Protein 8UIC (pdb70)

Foldseek 3Di:
DWWKWFFLDQFQAAFQGWIWGCPLPAIAIEFWAAAVFDPPPVRGGDPCVQPNPQLEDDRHLEYEFFAQPRSRQQCLLVVPPRSNDQHEYEFAVVRLVPNLQQNVQVVVLSCPDDNVSSVVSSVRYDHDDAPDFDDRPPQFTKHWWDFDLWQRGTWIWTGRPQAIEIERPFHFQPQDDQAGHTDDAQAAHQEYEDAQAALPFVVLPCCVVVVVVVLQVVQAAEEEAAALDTVVLVCVVVVLVVCVVPPDDAAAAEAPVRQVVNVVRVVSSVVGRVPDDGDRYDHDDPVCLPPRGYYYYYYDDQQQSDDDRVVSCLPSFQDQSYEYARAADHYPPHVNVCVVVPQQWDADDPRDIRRGNYHYHYRYDRNTYHNVSVVVVCVNHVYQAYEYRHHRDVSQVVSQVVCCVPNVHHYDRDDNGDMDIGDD/DCPVVLLVLVLVVLVVQQAQDDDFDDCVLLVLVLVQLLDCVVVVSLVDPRLVVSLVVSLVVPQVHPPPRHDCVLLSSLQVLLSNLDPDPSVVVCVVDCRLVSLLVVLVPDDCDDVSNLQSNLSSLVSQCVDDVSLVVCLVPVSLLVLLVCLQDDDPVVNNVSSLVSLLSSLQCCQPVPHDCVSNVVNVCSLCVLLVVVCPCPSLSNVLSSLQSLLVSLLVLLLDPDATCSLVVCCPPVNPPVSLVVVPPPDDDPVSVLSSLSSQLSSLSSCCVNCVVDVPAPQVSVVSVLVSLVVVLVVLDQLSQLVSLLVNLVSVVSNPPPDPQFHCNDVDGFRDNLLSVLSLLVVLCQVLCVVDDPVVVVCVNHDDSSVVSSVSSVVSGPPRNLSSLVSVLVSVVDDPAVSLLVVLQSLLVSQLSVLCVCSNVQSSLVSNLVSCVPHQCEQVSHDPVCSVLVSLLSVLPDDDDDLSRLLSSLSSVLSCLVGHPVPNLVSPQVSLVVQCPDPDPSRNLSSLVSLLSLLLCCPPVDDCPSVVSCLPCPPVSLVVCLLDDPDPSNVQSSLLSLLSNCLPPPNCVRPNVVDPDVQSLLLCCPVHPPCSNNLSSLSSVLSCVVRHPDDPVCVLLVLLSLLVQQPDDDDPSSNVSSVVSLLVVLVVLQPPVVVNLVVNVVSLVVSLQSADLLSLLVCQVDPDDAVSLVVSLVSVVVVVVVQPVNVVPVVVVVVVVPDDVVVVCVVVVVPDGRPDSCNSNVRRDHPVVSVPSVVPDDRVCSNVVVVVCVVVVPNPVNSSVVVVVSRVDDDPPDDDDDD

Sequence (1227 aa):
PDIKITPLGAGQDVGRSCLLLSMGGKNIMLDCGMHMGYNDERRFPDFSYIVPEGPITSHIDCVIISHFHLDHCGALPYMSEIVGYTGPIYMTHPTKAIAPILLEDMRKVAVFFTTQMIKDCMKKVIPVTLHQSMMVDTDLEIKAYYAGHVLGAAMFWIKVGSQSVVYTGDYNMTPDRHLGAAWIDKCRPDLLISESTYATTRCRERDFLKKVHECVAKGGKVLIPVFALGRAQELCILLETYWERMNLKYPIYFALGLTEKANTYYKMFITWTNMFDFKHIKPFDKAYIDNPGAMVVFATPGMLHAGLSLQIFKKWAPNENNMVIMPGYCVQGTVGNKILGGAKKVEFENRQVVEVKMAVEYMSFSAHADAKGIMQLIQNCEPKNVMLVHGEAGKMKFLRSKIKDEFNLETYMPANGETCVISTQKQEETLSRLRTIFDIFLRENFSTTNNVYFEKLLTHLQAKENAFVLQAPFVVEWVDRCITAVTEDFKKIHPKVISFMLNLTSFLANNEWMIVRLRELDIVNRAVKLLQREHNLSPSIKLGGIRLMKAITVYSMGLAFLRMHRIWTLLIQYSNNDHTLYVVREARQVLYNMVYKSCDKLHDKAVTLEILSEIMQPIHDNLDNEMLHKISSTLDLLSYILQQTLVLEERTTLIILLKEHHDFEITVWKLIDMTHNPYFTEKIFTTLSSYNFALLLHEKLLNEEFTEFGLAFFNLMKFLITRKDGLSFVKLAELNHVLWKKLGPRAPKEIVIQQERVTFENQLICFHMLPLLFSMKYFDAYVVKLLEISCEQTLRLCYTMRDNFAGLANKCIHSLLALENVLDREQAVTVCQALLYVLREAVADPQVLHSVMVGLRTLIERFKITWKESVETIGLVNCLAFVLENTSMDARCTVQALKLVQLAVEHFLSSALVCLGPIIVKRMHDTMWEVRDTTLELTTSIASISRIKFPAFQRFLIDSKIPPIVYEMAKNDSEVYVRASAFQCLSQMVSINLLWENGLSQLDLVDHLLFVMYRETNDIVRSEAVITLMKIYEHRKIHEKYKNTLFSTLNYCVIGDHHTEVKLNALNFWRREFYRQFSNEKEIQTSIAKVFGEVQQYGYFGILLKCLREETSMEVLEFLIKGVKTMTEKFERYTEADEVIESILNSQDAQLLEKAFETKRHIDEFYYKQFAVPLRQFFEELKTIDLDQLVKQHQEWFECKENFTSLLDDILGALKRDDENMISDCY

B-factor: mean 87.02, std 23.29, range [41.24, 169.07]

Structure (mmCIF, N/CA/C/O backbone):
data_8UIC
#
_entry.id   8UIC
#
_cell.length_a   1.00
_cell.length_b   1.00
_cell.length_c   1.00
_cell.angle_alpha   90.00
_cell.angle_beta   90.00
_cell.angle_gamma   90.00
#
_symmetry.space_group_name_H-M   'P 1'
#
loop_
_entity.id
_entity.type
_entity.pdbx_description
1 polymer 'Integrator complex subunit 11'
2 polymer FI02071p
3 non-polymer 'ZINC ION'
#
loop_
_atom_site.group_PDB
_atom_site.id
_atom_site.type_symbol
_atom_site.label_atom_id
_atom_site.label_alt_id
_atom_site.label_comp_id
_atom_site.label_asym_id
_atom_site.label_entity_id
_atom_site.label_seq_id
_atom_site.pdbx_PDB_ins_code
_atom_site.Cartn_x
_atom_site.Cartn_y
_atom_site.Cartn_z
_atom_site.occupancy
_atom_site.B_iso_or_equiv
_atom_site.auth_seq_id
_atom_site.auth_comp_id
_atom_site.auth_asym_id
_atom_site.auth_atom_id
_atom_site.pdbx_PDB_model_num
ATOM 1 N N . PRO A 1 2 ? 117.320 137.002 163.145 1.00 81.84 2 PRO K N 1
ATOM 2 C CA . PRO A 1 2 ? 117.234 137.467 161.760 1.00 81.84 2 PRO K CA 1
ATOM 3 C C . PRO A 1 2 ? 117.631 138.933 161.606 1.00 81.84 2 PRO K C 1
ATOM 4 O O . PRO A 1 2 ? 117.083 139.796 162.289 1.00 81.84 2 PRO K O 1
ATOM 8 N N . ASP A 1 3 ? 118.577 139.202 160.711 1.00 71.59 3 ASP K N 1
ATOM 9 C CA . ASP A 1 3 ? 119.058 140.557 160.469 1.00 71.59 3 ASP K CA 1
ATOM 10 C C . ASP A 1 3 ? 119.660 140.612 159.076 1.00 71.59 3 ASP K C 1
ATOM 11 O O . ASP A 1 3 ? 120.637 139.912 158.802 1.00 71.59 3 ASP K O 1
ATOM 16 N N . ILE A 1 4 ? 119.097 141.444 158.211 1.00 57.68 4 ILE K N 1
ATOM 17 C CA . ILE A 1 4 ? 119.587 141.548 156.841 1.00 57.68 4 ILE K CA 1
ATOM 18 C C . ILE A 1 4 ? 120.807 142.454 156.820 1.00 57.68 4 ILE K C 1
ATOM 19 O O . ILE A 1 4 ? 120.762 143.584 157.308 1.00 57.68 4 ILE K O 1
ATOM 24 N N . LYS A 1 5 ? 121.902 141.969 156.254 1.00 54.69 5 LYS K N 1
ATOM 25 C CA . LYS A 1 5 ? 123.135 142.739 156.193 1.00 54.69 5 LYS K CA 1
ATOM 26 C C . LYS A 1 5 ? 123.544 142.925 154.743 1.00 54.69 5 LYS K C 1
ATOM 27 O O . LYS A 1 5 ? 123.640 141.949 153.998 1.00 54.69 5 LYS K O 1
ATOM 33 N N . ILE A 1 6 ? 123.790 144.169 154.345 1.00 51.73 6 ILE K N 1
ATOM 34 C CA . ILE A 1 6 ? 124.296 144.485 153.017 1.00 51.73 6 ILE K CA 1
ATOM 35 C C . ILE A 1 6 ? 125.556 145.313 153.157 1.00 51.73 6 ILE K C 1
ATOM 36 O O . ILE A 1 6 ? 125.564 146.321 153.870 1.00 51.73 6 ILE K O 1
ATOM 41 N N . THR A 1 7 ? 126.611 144.897 152.476 1.00 53.24 7 THR K N 1
ATOM 42 C CA . THR A 1 7 ? 127.924 145.527 152.576 1.00 53.24 7 THR K CA 1
ATOM 43 C C . THR A 1 7 ? 128.505 145.759 151.187 1.00 53.24 7 THR K C 1
ATOM 44 O O . THR A 1 7 ? 129.331 144.982 150.694 1.00 53.24 7 THR K O 1
ATOM 48 N N . PRO A 1 8 ? 128.104 146.846 150.531 1.00 53.62 8 PRO K N 1
ATOM 49 C CA . PRO A 1 8 ? 128.509 147.069 149.137 1.00 53.62 8 PRO K CA 1
ATOM 50 C C . PRO A 1 8 ? 130.012 147.215 148.989 1.00 53.62 8 PRO K C 1
ATOM 51 O O . PRO A 1 8 ? 130.612 148.167 149.483 1.00 53.62 8 PRO K O 1
ATOM 55 N N . LEU A 1 9 ? 130.620 146.251 148.298 1.00 52.17 9 LEU K N 1
ATOM 56 C CA . LEU A 1 9 ? 132.032 146.327 147.959 1.00 52.17 9 LEU K CA 1
ATOM 57 C C . LEU A 1 9 ? 132.308 147.343 146.870 1.00 52.17 9 LEU K C 1
ATOM 58 O O . LEU A 1 9 ? 133.476 147.607 146.567 1.00 52.17 9 LEU K O 1
ATOM 63 N N . GLY A 1 10 ? 131.266 147.881 146.260 1.00 52.45 10 GLY K N 1
ATOM 64 C CA . GLY A 1 10 ? 131.378 149.010 145.360 1.00 52.45 10 GLY K CA 1
ATOM 65 C C . GLY A 1 10 ? 129.983 149.498 145.058 1.00 52.45 10 GLY K C 1
ATOM 66 O O . GLY A 1 10 ? 128.993 148.855 145.413 1.00 52.45 10 GLY K O 1
ATOM 67 N N . ALA A 1 11 ? 129.922 150.645 144.392 1.00 53.11 11 ALA K N 1
ATOM 68 C CA . ALA A 1 11 ? 128.665 151.299 144.042 1.00 53.11 11 ALA K CA 1
ATOM 69 C C . ALA A 1 11 ? 127.802 151.515 145.278 1.00 53.11 11 ALA K C 1
ATOM 70 O O . ALA A 1 11 ? 126.720 150.953 145.428 1.00 53.11 11 ALA K O 1
ATOM 72 N N . GLY A 1 12 ? 128.348 152.294 146.194 1.00 55.82 12 GLY K N 1
ATOM 73 C CA . GLY A 1 12 ? 127.581 152.925 147.242 1.00 55.82 12 GLY K CA 1
ATOM 74 C C . GLY A 1 12 ? 128.099 154.338 147.337 1.00 55.82 12 GLY K C 1
ATOM 75 O O . GLY A 1 12 ? 129.288 154.528 147.608 1.00 55.82 12 GLY K O 1
ATOM 76 N N . GLN A 1 13 ? 127.238 155.326 147.100 1.00 60.25 13 GLN K N 1
ATOM 77 C CA . GLN A 1 13 ? 127.660 156.713 146.908 1.00 60.25 13 GLN K CA 1
ATOM 78 C C . GLN A 1 13 ? 128.710 156.814 145.803 1.00 60.25 13 GLN K C 1
ATOM 79 O O . GLN A 1 13 ? 129.690 157.550 145.916 1.00 60.25 13 GLN K O 1
ATOM 85 N N . ASP A 1 14 ? 128.501 156.064 144.727 1.00 61.61 14 ASP K N 1
ATOM 86 C CA . ASP A 1 14 ? 129.412 156.032 143.586 1.00 61.61 14 ASP K CA 1
ATOM 87 C C . ASP A 1 14 ? 128.691 155.326 142.443 1.00 61.61 14 ASP K C 1
ATOM 88 O O . ASP A 1 14 ? 127.508 154.988 142.543 1.00 61.61 14 ASP K O 1
ATOM 93 N N . VAL A 1 15 ? 129.412 155.113 141.346 1.00 60.99 15 VAL K N 1
ATOM 94 C CA . VAL A 1 15 ? 128.914 154.335 140.222 1.00 60.99 15 VAL K CA 1
ATOM 95 C C . VAL A 1 15 ? 130.053 153.456 139.727 1.00 60.99 15 VAL K C 1
ATOM 96 O O . VAL A 1 15 ? 131.231 153.798 139.866 1.00 60.99 15 VAL K O 1
ATOM 100 N N . GLY A 1 16 ? 129.705 152.306 139.173 1.00 56.27 16 GLY K N 1
ATOM 101 C CA . GLY A 1 16 ? 130.697 151.324 138.807 1.00 56.27 16 GLY K CA 1
ATOM 102 C C . GLY A 1 16 ? 131.051 150.421 139.973 1.00 56.27 16 GLY K C 1
ATOM 103 O O . GLY A 1 16 ? 130.761 150.710 141.131 1.00 56.27 16 GLY K O 1
ATOM 104 N N . ARG A 1 17 ? 131.689 149.296 139.640 1.00 55.44 17 ARG K N 1
ATOM 105 C CA . ARG A 1 17 ? 132.087 148.272 140.607 1.00 55.44 17 ARG K CA 1
ATOM 106 C C . ARG A 1 17 ? 130.859 147.779 141.386 1.00 55.44 17 ARG K C 1
ATOM 107 O O . ARG A 1 17 ? 130.903 147.559 142.594 1.00 55.44 17 ARG K O 1
ATOM 115 N N . SER A 1 18 ? 129.729 147.638 140.704 1.00 51.29 18 SER K N 1
ATOM 116 C CA . SER A 1 18 ? 128.491 147.344 141.417 1.00 51.29 18 SER K CA 1
ATOM 117 C C . SER A 1 18 ? 128.546 145.937 141.992 1.00 51.29 18 SER K C 1
ATOM 118 O O . SER A 1 18 ? 128.658 144.963 141.247 1.00 51.29 18 SER K O 1
ATOM 121 N N . CYS A 1 19 ? 128.492 145.837 143.320 1.00 52.00 19 CYS K N 1
ATOM 122 C CA . CYS A 1 19 ? 128.697 144.565 144.011 1.00 52.00 19 CYS K CA 1
ATOM 123 C C . CYS A 1 19 ? 128.118 144.667 145.414 1.00 52.00 19 CYS K C 1
ATOM 124 O O . CYS A 1 19 ? 128.659 145.394 146.248 1.00 52.00 19 CYS K O 1
ATOM 127 N N . LEU A 1 20 ? 127.042 143.937 145.678 1.00 49.84 20 LEU K N 1
ATOM 128 C CA . LEU A 1 20 ? 126.361 143.981 146.963 1.00 49.84 20 LEU K CA 1
ATOM 129 C C . LEU A 1 20 ? 126.226 142.575 147.525 1.00 49.84 20 LEU K C 1
ATOM 130 O O . LEU A 1 20 ? 125.902 141.641 146.792 1.00 49.84 20 LEU K O 1
ATOM 135 N N . LEU A 1 21 ? 126.451 142.427 148.826 1.00 45.26 21 LEU K N 1
ATOM 136 C CA . LEU A 1 21 ? 126.507 141.124 149.486 1.00 45.26 21 LEU K CA 1
ATOM 137 C C . LEU A 1 21 ? 125.328 140.999 150.442 1.00 45.26 21 LEU K C 1
ATOM 138 O O . LEU A 1 21 ? 125.440 141.310 151.625 1.00 45.26 21 LEU K O 1
ATOM 143 N N . LEU A 1 22 ? 124.206 140.498 149.936 1.00 44.62 22 LEU K N 1
ATOM 144 C CA . LEU A 1 22 ? 122.971 140.396 150.712 1.00 44.62 22 LEU K CA 1
ATOM 145 C C . LEU A 1 22 ? 123.074 139.215 151.672 1.00 44.62 22 LEU K C 1
ATOM 146 O O . LEU A 1 22 ? 122.409 138.189 151.530 1.00 44.62 22 LEU K O 1
ATOM 151 N N . SER A 1 23 ? 123.926 139.362 152.677 1.00 53.92 23 SER K N 1
ATOM 152 C CA . SER A 1 23 ? 124.091 138.320 153.688 1.00 53.92 23 SER K CA 1
ATOM 153 C C . SER A 1 23 ? 122.861 138.328 154.578 1.00 53.92 23 SER K C 1
ATOM 154 O O . SER A 1 23 ? 122.724 139.183 155.452 1.00 53.92 23 SER K O 1
ATOM 157 N N . MET A 1 24 ? 121.964 137.372 154.373 1.00 57.43 24 MET K N 1
ATOM 158 C CA . MET A 1 24 ? 120.676 137.445 155.039 1.00 57.43 24 MET K CA 1
ATOM 159 C C . MET A 1 24 ? 120.091 136.053 155.182 1.00 57.43 24 MET K C 1
ATOM 160 O O . MET A 1 24 ? 120.295 135.190 154.326 1.00 57.43 24 MET K O 1
ATOM 165 N N . GLY A 1 25 ? 119.368 135.843 156.280 1.00 60.72 25 GLY K N 1
ATOM 166 C CA . GLY A 1 25 ? 118.717 134.569 156.523 1.00 60.72 25 GLY K CA 1
ATOM 167 C C . GLY A 1 25 ? 119.655 133.395 156.674 1.00 60.72 25 GLY K C 1
ATOM 168 O O . GLY A 1 25 ? 119.227 132.249 156.522 1.00 60.72 25 GLY K O 1
ATOM 169 N N . GLY A 1 26 ? 120.926 133.644 156.971 1.00 64.92 26 GLY K N 1
ATOM 170 C CA . GLY A 1 26 ? 121.896 132.579 157.092 1.00 64.92 26 GLY K CA 1
ATOM 171 C C . GLY A 1 26 ? 122.436 132.046 155.787 1.00 64.92 26 GLY K C 1
ATOM 172 O O . GLY A 1 26 ? 123.107 131.011 155.795 1.00 64.92 26 GLY K O 1
ATOM 173 N N . LYS A 1 27 ? 122.170 132.716 154.668 1.00 62.85 27 LYS K N 1
ATOM 174 C CA . LYS A 1 27 ? 122.620 132.270 153.353 1.00 62.85 27 LYS K CA 1
ATOM 175 C C . LYS A 1 27 ? 123.189 133.464 152.602 1.00 62.85 27 LYS K C 1
ATOM 176 O O . LYS A 1 27 ? 122.435 134.332 152.155 1.00 62.85 27 LYS K O 1
ATOM 182 N N . ASN A 1 28 ? 124.512 133.505 152.467 1.00 56.05 28 ASN K N 1
ATOM 183 C CA . ASN A 1 28 ? 125.172 134.573 151.726 1.00 56.05 28 ASN K CA 1
ATOM 184 C C . ASN A 1 28 ? 124.719 134.580 150.275 1.00 56.05 28 ASN K C 1
ATOM 185 O O . ASN A 1 28 ? 124.643 133.533 149.633 1.00 56.05 28 ASN K O 1
ATOM 190 N N . ILE A 1 29 ? 124.414 135.766 149.761 1.00 47.07 29 ILE K N 1
ATOM 191 C CA . ILE A 1 29 ? 124.078 135.971 148.360 1.00 47.07 29 ILE K CA 1
ATOM 192 C C . ILE A 1 29 ? 124.917 137.128 147.856 1.00 47.07 29 ILE K C 1
ATOM 193 O O . ILE A 1 29 ? 125.133 138.105 148.577 1.00 47.07 29 ILE K O 1
ATOM 198 N N . MET A 1 30 ? 125.410 137.014 146.636 1.00 74.44 30 MET K N 1
ATOM 199 C CA . MET A 1 30 ? 126.121 138.094 145.977 1.00 74.44 30 MET K CA 1
ATOM 200 C C . MET A 1 30 ? 125.254 138.656 144.868 1.00 74.44 30 MET K C 1
ATOM 201 O O . MET A 1 30 ? 124.784 137.910 144.008 1.00 74.44 30 MET K O 1
ATOM 206 N N . LEU A 1 31 ? 125.046 139.967 144.887 1.00 53.40 31 LEU K N 1
ATOM 207 C CA . LEU A 1 31 ? 124.354 140.663 143.810 1.00 53.40 31 LEU K CA 1
ATOM 208 C C . LEU A 1 31 ? 125.352 140.917 142.688 1.00 53.40 31 LEU K C 1
ATOM 209 O O . LEU A 1 31 ? 126.363 140.214 142.629 1.00 53.40 31 LEU K O 1
ATOM 214 N N . ASP A 1 32 ? 125.059 141.854 141.777 1.00 50.15 32 ASP K N 1
ATOM 215 C CA . ASP A 1 32 ? 125.844 142.076 140.557 1.00 50.15 32 ASP K CA 1
ATOM 216 C C . ASP A 1 32 ? 127.343 142.068 140.809 1.00 50.15 32 ASP K C 1
ATOM 217 O O . ASP A 1 32 ? 127.808 142.446 141.880 1.00 50.15 32 ASP K O 1
ATOM 222 N N . CYS A 1 33 ? 128.096 141.612 139.820 1.00 50.41 33 CYS K N 1
ATOM 223 C CA . CYS A 1 33 ? 129.554 141.591 139.883 1.00 50.41 33 CYS K CA 1
ATOM 224 C C . CYS A 1 33 ? 130.083 142.422 138.722 1.00 50.41 33 CYS K C 1
ATOM 225 O O . CYS A 1 33 ? 130.062 141.972 137.576 1.00 50.41 33 CYS K O 1
ATOM 228 N N . GLY A 1 34 ? 130.571 143.632 139.002 1.00 51.59 34 GLY K N 1
ATOM 229 C CA . GLY A 1 34 ? 130.922 144.565 137.956 1.00 51.59 34 GLY K CA 1
ATOM 230 C C . GLY A 1 34 ? 132.338 145.087 138.107 1.00 51.59 34 GLY K C 1
ATOM 231 O O . GLY A 1 34 ? 132.958 144.964 139.159 1.00 51.59 34 GLY K O 1
ATOM 232 N N . MET A 1 35 ? 132.835 145.678 137.028 1.00 55.67 35 MET K N 1
ATOM 233 C CA . MET A 1 35 ? 134.169 146.251 136.983 1.00 55.67 35 MET K CA 1
ATOM 234 C C . MET A 1 35 ? 134.080 147.765 136.956 1.00 55.67 35 MET K C 1
ATOM 235 O O . MET A 1 35 ? 133.012 148.344 136.752 1.00 55.67 35 MET K O 1
ATOM 240 N N . HIS A 1 36 ? 135.224 148.407 137.165 1.00 64.14 36 HIS K N 1
ATOM 241 C CA . HIS A 1 36 ? 135.333 149.860 137.192 1.00 64.14 36 HIS K CA 1
ATOM 242 C C . HIS A 1 36 ? 136.377 150.256 136.159 1.00 64.14 36 HIS K C 1
ATOM 243 O O . HIS A 1 36 ? 137.568 149.995 136.353 1.00 64.14 36 HIS K O 1
ATOM 250 N N . MET A 1 37 ? 135.952 150.905 135.072 1.00 67.73 37 MET K N 1
ATOM 251 C CA . MET A 1 37 ? 136.858 151.194 133.965 1.00 67.73 37 MET K CA 1
ATOM 252 C C . MET A 1 37 ? 137.620 152.488 134.161 1.00 67.73 37 MET K C 1
ATOM 253 O O . MET A 1 37 ? 138.027 153.128 133.186 1.00 67.73 37 MET K O 1
ATOM 258 N N . GLY A 1 38 ? 137.853 152.864 135.410 1.00 69.99 38 GLY K N 1
ATOM 259 C CA . GLY A 1 38 ? 138.684 153.976 135.810 1.00 69.99 38 GLY K CA 1
ATOM 260 C C . GLY A 1 38 ? 140.063 153.465 136.164 1.00 69.99 38 GLY K C 1
ATOM 261 O O . GLY A 1 38 ? 141.002 153.493 135.349 1.00 69.99 38 GLY K O 1
ATOM 262 N N . TYR A 1 39 ? 140.230 153.081 137.426 1.00 72.93 39 TYR K N 1
ATOM 263 C CA . TYR A 1 39 ? 141.440 152.469 137.954 1.00 72.93 39 TYR K CA 1
ATOM 264 C C . TYR A 1 39 ? 141.968 151.397 137.005 1.00 72.93 39 TYR K C 1
ATOM 265 O O . TYR A 1 39 ? 141.193 150.678 136.375 1.00 72.93 39 TYR K O 1
ATOM 274 N N . ASN A 1 40 ? 143.289 151.275 136.901 1.00 78.78 40 ASN K N 1
ATOM 275 C CA . ASN A 1 40 ? 143.876 150.166 136.157 1.00 78.78 40 ASN K CA 1
ATOM 276 C C . ASN A 1 40 ? 144.663 149.211 137.047 1.00 78.78 40 ASN K C 1
ATOM 277 O O . ASN A 1 40 ? 145.320 148.300 136.536 1.00 78.78 40 ASN K O 1
ATOM 282 N N . ASP A 1 41 ? 144.617 149.403 138.356 1.00 79.82 41 ASP K N 1
ATOM 283 C CA . ASP A 1 41 ? 145.286 148.527 139.306 1.00 79.82 41 ASP K CA 1
ATOM 284 C C . ASP A 1 41 ? 144.301 147.447 139.756 1.00 79.82 41 ASP K C 1
ATOM 285 O O . ASP A 1 41 ? 143.260 147.243 139.130 1.00 79.82 41 ASP K O 1
ATOM 290 N N . GLU A 1 42 ? 144.615 146.748 140.847 1.00 80.40 42 GLU K N 1
ATOM 291 C CA . GLU A 1 42 ? 143.737 145.703 141.356 1.00 80.40 42 GLU K CA 1
ATOM 292 C C . GLU A 1 42 ? 142.410 146.241 141.868 1.00 80.40 42 GLU K C 1
ATOM 293 O O . GLU A 1 42 ? 141.504 145.446 142.135 1.00 80.40 42 GLU K O 1
ATOM 299 N N . ARG A 1 43 ? 142.277 147.556 142.023 1.00 71.72 43 ARG K N 1
ATOM 300 C CA . ARG A 1 43 ? 141.003 148.164 142.377 1.00 71.72 43 ARG K CA 1
ATOM 301 C C . ARG A 1 43 ? 140.006 148.155 141.230 1.00 71.72 43 ARG K C 1
ATOM 302 O O . ARG A 1 43 ? 138.859 148.557 141.437 1.00 71.72 43 ARG K O 1
ATOM 310 N N . ARG A 1 44 ? 140.415 147.729 140.035 1.00 68.15 44 ARG K N 1
ATOM 311 C CA . ARG A 1 44 ? 139.514 147.725 138.888 1.00 68.15 44 ARG K CA 1
ATOM 312 C C . ARG A 1 44 ? 138.327 146.801 139.117 1.00 68.15 44 ARG K C 1
ATOM 313 O O . ARG A 1 44 ? 137.188 147.152 138.797 1.00 68.15 44 ARG K O 1
ATOM 321 N N . PHE A 1 45 ? 138.573 145.626 139.665 1.00 60.12 45 PHE K N 1
ATOM 322 C CA . PHE A 1 45 ? 137.583 144.644 140.070 1.00 60.12 45 PHE K CA 1
ATOM 323 C C . PHE A 1 45 ? 137.301 144.788 141.557 1.00 60.12 45 PHE K C 1
ATOM 324 O O . PHE A 1 45 ? 138.137 145.309 142.298 1.00 60.12 45 PHE K O 1
ATOM 332 N N . PRO A 1 46 ? 136.128 144.364 142.034 1.00 57.24 46 PRO K N 1
ATOM 333 C CA . PRO A 1 46 ? 135.813 144.547 143.453 1.00 57.24 46 PRO K CA 1
ATOM 334 C C . PRO A 1 46 ? 136.769 143.767 144.339 1.00 57.24 46 PRO K C 1
ATOM 335 O O . PRO A 1 46 ? 137.303 142.729 143.950 1.00 57.24 46 PRO K O 1
ATOM 339 N N . ASP A 1 47 ? 137.006 144.301 145.532 1.00 60.81 47 ASP K N 1
ATOM 340 C CA . ASP A 1 47 ? 137.934 143.687 146.474 1.00 60.81 47 ASP K CA 1
ATOM 341 C C . ASP A 1 47 ? 137.275 142.452 147.070 1.00 60.81 47 ASP K C 1
ATOM 342 O O . ASP A 1 47 ? 136.245 142.554 147.739 1.00 60.81 47 ASP K O 1
ATOM 347 N N . PHE A 1 48 ? 137.862 141.285 146.823 1.00 58.90 48 PHE K N 1
ATOM 348 C CA . PHE A 1 48 ? 137.300 140.023 147.279 1.00 58.90 48 PHE K CA 1
ATOM 349 C C . PHE A 1 48 ? 137.985 139.474 148.518 1.00 58.90 48 PHE K C 1
ATOM 350 O O . PHE A 1 48 ? 137.579 138.421 149.013 1.00 58.90 48 PHE K O 1
ATOM 358 N N . SER A 1 49 ? 139.002 140.158 149.039 1.00 64.12 49 SER K N 1
ATOM 359 C CA . SER A 1 49 ? 139.566 139.772 150.324 1.00 64.12 49 SER K CA 1
ATOM 360 C C . SER A 1 49 ? 138.613 140.049 151.472 1.00 64.12 49 SER K C 1
ATOM 361 O O . SER A 1 49 ? 138.867 139.600 152.592 1.00 64.12 49 SER K O 1
ATOM 364 N N . TYR A 1 50 ? 137.535 140.785 151.216 1.00 61.95 50 TYR K N 1
ATOM 365 C CA . TYR A 1 50 ? 136.529 141.049 152.231 1.00 61.95 50 TYR K CA 1
ATOM 366 C C . TYR A 1 50 ? 135.811 139.778 152.655 1.00 61.95 50 TYR K C 1
ATOM 367 O O . TYR A 1 50 ? 135.326 139.695 153.786 1.00 61.95 50 TYR K O 1
ATOM 376 N N . ILE A 1 51 ? 135.728 138.783 151.776 1.00 59.75 51 ILE K N 1
ATOM 377 C CA . ILE A 1 51 ? 135.000 137.565 152.108 1.00 59.75 51 ILE K CA 1
ATOM 378 C C . ILE A 1 51 ? 135.951 136.525 152.682 1.00 59.75 51 ILE K C 1
ATOM 379 O O . ILE A 1 51 ? 135.833 136.140 153.849 1.00 59.75 51 ILE K O 1
ATOM 384 N N . VAL A 1 52 ? 136.901 136.069 151.873 1.00 62.86 52 VAL K N 1
ATOM 385 C CA . VAL A 1 52 ? 137.853 135.047 152.298 1.00 62.86 52 VAL K CA 1
ATOM 386 C C . VAL A 1 52 ? 139.266 135.559 152.065 1.00 62.86 52 VAL K C 1
ATOM 387 O O . VAL A 1 52 ? 139.775 135.467 150.940 1.00 62.86 52 VAL K O 1
ATOM 391 N N . PRO A 1 53 ? 139.925 136.111 153.081 1.00 68.45 53 PRO K N 1
ATOM 392 C CA . PRO A 1 53 ? 141.283 136.633 152.888 1.00 68.45 53 PRO K CA 1
ATOM 393 C C . PRO A 1 53 ? 142.246 135.520 152.518 1.00 68.45 53 PRO K C 1
ATOM 394 O O . PRO A 1 53 ? 142.209 134.434 153.100 1.00 68.45 53 PRO K O 1
ATOM 398 N N . GLU A 1 54 ? 143.078 135.784 151.510 1.00 79.39 54 GLU K N 1
ATOM 399 C CA . GLU A 1 54 ? 144.125 134.895 151.005 1.00 79.39 54 GLU K CA 1
ATOM 400 C C . GLU A 1 54 ? 143.569 133.588 150.434 1.00 79.39 54 GLU K C 1
ATOM 401 O O . GLU A 1 54 ? 144.335 132.739 149.968 1.00 79.39 54 GLU K O 1
ATOM 407 N N . GLY A 1 55 ? 142.253 133.415 150.418 1.00 71.95 55 GLY K N 1
ATOM 408 C CA . GLY A 1 55 ? 141.656 132.199 149.928 1.00 71.95 55 GLY K CA 1
ATOM 409 C C . GLY A 1 55 ? 141.194 132.346 148.498 1.00 71.95 55 GLY K C 1
ATOM 410 O O . GLY A 1 55 ? 140.223 133.047 148.202 1.00 71.95 55 GLY K O 1
ATOM 411 N N . PRO A 1 56 ? 141.884 131.678 147.575 1.00 73.18 56 PRO K N 1
ATOM 412 C CA . PRO A 1 56 ? 141.524 131.765 146.160 1.00 73.18 56 PRO K CA 1
ATOM 413 C C . PRO A 1 56 ? 140.327 130.920 145.760 1.00 73.18 56 PRO K C 1
ATOM 414 O O . PRO A 1 56 ? 140.111 130.720 144.563 1.00 73.18 56 PRO K O 1
ATOM 418 N N . ILE A 1 57 ? 139.564 130.397 146.712 1.00 64.98 57 ILE K N 1
ATOM 419 C CA . ILE A 1 57 ? 138.320 129.698 146.426 1.00 64.98 57 ILE K CA 1
ATOM 420 C C . ILE A 1 57 ? 137.250 130.283 147.327 1.00 64.98 57 ILE K C 1
ATOM 421 O O . ILE A 1 57 ? 137.505 130.572 148.500 1.00 64.98 57 ILE K O 1
ATOM 426 N N . THR A 1 58 ? 136.061 130.478 146.776 1.00 53.14 58 THR K N 1
ATOM 427 C CA . THR A 1 58 ? 134.937 131.035 147.511 1.00 53.14 58 THR K CA 1
ATOM 428 C C . THR A 1 58 ? 133.856 129.969 147.664 1.00 53.14 58 THR K C 1
ATOM 429 O O . THR A 1 58 ? 133.355 129.433 146.670 1.00 53.14 58 THR K O 1
ATOM 433 N N . SER A 1 59 ? 133.506 129.668 148.914 1.00 58.81 59 SER K N 1
ATOM 434 C CA . SER A 1 59 ? 132.532 128.640 149.260 1.00 58.81 59 SER K CA 1
ATOM 435 C C . SER A 1 59 ? 131.482 129.190 150.213 1.00 58.81 59 SER K C 1
ATOM 436 O O . SER A 1 59 ? 130.908 128.445 151.013 1.00 58.81 59 SER K O 1
ATOM 439 N N . HIS A 1 60 ? 131.228 130.493 150.143 1.00 59.98 60 HIS K N 1
ATOM 440 C CA . HIS A 1 60 ? 130.314 131.180 151.040 1.00 59.98 60 HIS K CA 1
ATOM 441 C C . HIS A 1 60 ? 129.054 131.657 150.338 1.00 59.98 60 HIS K C 1
ATOM 442 O O . HIS A 1 60 ? 127.949 131.441 150.838 1.00 59.98 60 HIS K O 1
ATOM 449 N N . ILE A 1 61 ? 129.197 132.301 149.181 1.00 56.55 61 ILE K N 1
ATOM 450 C CA . ILE A 1 61 ? 128.045 132.744 148.408 1.00 56.55 61 ILE K CA 1
ATOM 451 C C . ILE A 1 61 ? 127.263 131.553 147.878 1.00 56.55 61 ILE K C 1
ATOM 452 O O . ILE A 1 61 ? 127.824 130.647 147.253 1.00 56.55 61 ILE K O 1
ATOM 457 N N . ASP A 1 62 ? 125.953 131.554 148.126 1.00 59.95 62 ASP K N 1
ATOM 458 C CA . ASP A 1 62 ? 125.091 130.519 147.576 1.00 59.95 62 ASP K CA 1
ATOM 459 C C . ASP A 1 62 ? 124.796 130.726 146.100 1.00 59.95 62 ASP K C 1
ATOM 460 O O . ASP A 1 62 ? 124.677 129.741 145.364 1.00 59.95 62 ASP K O 1
ATOM 465 N N . CYS A 1 63 ? 124.658 131.968 145.646 1.00 52.59 63 CYS K N 1
ATOM 466 C CA . CYS A 1 63 ? 124.370 132.215 144.243 1.00 52.59 63 CYS K CA 1
ATOM 467 C C . CYS A 1 63 ? 124.744 133.642 143.901 1.00 52.59 63 CYS K C 1
ATOM 468 O O . CYS A 1 63 ? 124.611 134.534 144.733 1.00 52.59 63 CYS K O 1
ATOM 471 N N . VAL A 1 64 ? 125.193 133.853 142.673 1.00 45.88 64 VAL K N 1
ATOM 472 C CA . VAL A 1 64 ? 125.550 135.171 142.175 1.00 45.88 64 VAL K CA 1
ATOM 473 C C . VAL A 1 64 ? 124.501 135.585 141.161 1.00 45.88 64 VAL K C 1
ATOM 474 O O . VAL A 1 64 ? 124.217 134.840 140.217 1.00 45.88 64 VAL K O 1
ATOM 478 N N . ILE A 1 65 ? 123.923 136.763 141.352 1.00 41.24 65 ILE K N 1
ATOM 479 C CA . ILE A 1 65 ? 122.825 137.240 140.526 1.00 41.24 65 ILE K CA 1
ATOM 480 C C . ILE A 1 65 ? 123.301 138.459 139.762 1.00 41.24 65 ILE K C 1
ATOM 481 O O . ILE A 1 65 ? 123.733 139.443 140.369 1.00 41.24 65 ILE K O 1
ATOM 486 N N . ILE A 1 66 ? 123.212 138.407 138.438 1.00 43.42 66 ILE K N 1
ATOM 487 C CA . ILE A 1 66 ? 123.630 139.502 137.573 1.00 43.42 66 ILE K CA 1
ATOM 488 C C . ILE A 1 66 ? 122.395 140.098 136.917 1.00 43.42 66 ILE K C 1
ATOM 489 O O . ILE A 1 66 ? 121.591 139.372 136.324 1.00 43.42 66 ILE K O 1
ATOM 494 N N . SER A 1 67 ? 122.244 141.417 137.013 1.00 44.58 67 SER K N 1
ATOM 495 C CA . SER A 1 67 ? 121.037 142.039 136.485 1.00 44.58 67 SER K CA 1
ATOM 496 C C . SER A 1 67 ? 121.131 142.263 134.981 1.00 44.58 67 SER K C 1
ATOM 497 O O . SER A 1 67 ? 120.393 141.642 134.212 1.00 44.58 67 SER K O 1
ATOM 500 N N . HIS A 1 68 ? 122.049 143.119 134.529 1.00 47.71 68 HIS K N 1
ATOM 501 C CA . HIS A 1 68 ? 122.124 143.447 133.111 1.00 47.71 68 HIS K CA 1
ATOM 502 C C . HIS A 1 68 ? 123.574 143.543 132.668 1.00 47.71 68 HIS K C 1
ATOM 503 O O . HIS A 1 68 ? 124.499 143.442 133.473 1.00 47.71 68 HIS K O 1
ATOM 510 N N . PHE A 1 69 ? 123.769 143.743 131.369 1.00 49.31 69 PHE K N 1
ATOM 511 C CA . PHE A 1 69 ? 125.047 143.464 130.733 1.00 49.31 69 PHE K CA 1
ATOM 512 C C . PHE A 1 69 ? 126.003 144.638 130.709 1.00 49.31 69 PHE K C 1
ATOM 513 O O . PHE A 1 69 ? 127.041 144.544 130.051 1.00 49.31 69 PHE K O 1
ATOM 521 N N . HIS A 1 70 ? 125.679 145.747 131.365 1.00 48.33 70 HIS K N 1
ATOM 522 C CA . HIS A 1 70 ? 126.594 146.876 131.367 1.00 48.33 70 HIS K CA 1
ATOM 523 C C . HIS A 1 70 ? 127.885 146.503 132.076 1.00 48.33 70 HIS K C 1
ATOM 524 O O . HIS A 1 70 ? 127.878 145.744 133.044 1.00 48.33 70 HIS K O 1
ATOM 531 N N . LEU A 1 71 ? 128.997 147.046 131.599 1.00 52.36 71 LEU K N 1
ATOM 532 C CA . LEU A 1 71 ? 130.275 146.615 132.143 1.00 52.36 71 LEU K CA 1
ATOM 533 C C . LEU A 1 71 ? 130.543 147.118 133.552 1.00 52.36 71 LEU K C 1
ATOM 534 O O . LEU A 1 71 ? 131.618 146.832 134.081 1.00 52.36 71 LEU K O 1
ATOM 539 N N . ASP A 1 72 ? 129.630 147.846 134.185 1.00 56.79 72 ASP K N 1
ATOM 540 C CA . ASP A 1 72 ? 129.714 148.030 135.621 1.00 56.79 72 ASP K CA 1
ATOM 541 C C . ASP A 1 72 ? 128.833 147.039 136.365 1.00 56.79 72 ASP K C 1
ATOM 542 O O . ASP A 1 72 ? 128.572 147.230 137.552 1.00 56.79 72 ASP K O 1
ATOM 547 N N . HIS A 1 73 ? 128.336 146.007 135.688 1.00 48.53 73 HIS K N 1
ATOM 548 C CA . HIS A 1 73 ? 127.658 144.912 136.366 1.00 48.53 73 HIS K CA 1
ATOM 549 C C . HIS A 1 73 ? 128.060 143.543 135.839 1.00 48.53 73 HIS K C 1
ATOM 550 O O . HIS A 1 73 ? 127.481 142.547 136.276 1.00 48.53 73 HIS K O 1
ATOM 557 N N . CYS A 1 74 ? 129.000 143.453 134.899 1.00 48.10 74 CYS K N 1
ATOM 558 C CA . CYS A 1 74 ? 129.412 142.164 134.353 1.00 48.10 74 CYS K CA 1
ATOM 559 C C . CYS A 1 74 ? 130.908 141.996 134.177 1.00 48.10 74 CYS K C 1
ATOM 560 O O . CYS A 1 74 ? 131.352 140.862 133.996 1.00 48.10 74 CYS K O 1
ATOM 563 N N . GLY A 1 75 ? 131.708 143.057 134.220 1.00 48.34 75 GLY K N 1
ATOM 564 C CA . GLY A 1 75 ? 133.076 142.967 133.746 1.00 48.34 75 GLY K CA 1
ATOM 565 C C . GLY A 1 75 ? 134.007 142.187 134.643 1.00 48.34 75 GLY K C 1
ATOM 566 O O . GLY A 1 75 ? 135.057 141.733 134.181 1.00 48.34 75 GLY K O 1
ATOM 567 N N . ALA A 1 76 ? 133.659 142.028 135.908 1.00 49.11 76 ALA K N 1
ATOM 568 C CA . ALA A 1 76 ? 134.495 141.284 136.834 1.00 49.11 76 ALA K CA 1
ATOM 569 C C . ALA A 1 76 ? 134.097 139.826 136.936 1.00 49.11 76 ALA K C 1
ATOM 570 O O . ALA A 1 76 ? 134.716 139.083 137.699 1.00 49.11 76 ALA K O 1
ATOM 572 N N . LEU A 1 77 ? 133.078 139.412 136.193 1.00 47.61 77 LEU K N 1
ATOM 573 C CA . LEU A 1 77 ? 132.571 138.047 136.303 1.00 47.61 77 LEU K CA 1
ATOM 574 C C . LEU A 1 77 ? 133.607 136.998 135.903 1.00 47.61 77 LEU K C 1
ATOM 575 O O . LEU A 1 77 ? 133.741 135.997 136.628 1.00 47.61 77 LEU K O 1
ATOM 580 N N . PRO A 1 78 ? 134.367 137.141 134.804 1.00 50.77 78 PRO K N 1
ATOM 581 C CA . PRO A 1 78 ? 135.486 136.208 134.596 1.00 50.77 78 PRO K CA 1
ATOM 582 C C . PRO A 1 78 ? 136.537 136.240 135.689 1.00 50.77 78 PRO K C 1
ATOM 583 O O . PRO A 1 78 ? 137.091 135.189 136.026 1.00 50.77 78 PRO K O 1
ATOM 587 N N . TYR A 1 79 ? 136.839 137.407 136.252 1.00 50.58 79 TYR K N 1
ATOM 588 C CA . TYR A 1 79 ? 137.821 137.449 137.329 1.00 50.58 79 TYR K CA 1
ATOM 589 C C . TYR A 1 79 ? 137.263 136.833 138.598 1.00 50.58 79 TYR K C 1
ATOM 590 O O . TYR A 1 79 ? 138.003 136.234 139.382 1.00 50.58 79 TYR K O 1
ATOM 599 N N . MET A 1 80 ? 135.961 136.978 138.823 1.00 50.74 80 MET K N 1
ATOM 600 C CA . MET A 1 80 ? 135.361 136.380 140.006 1.00 50.74 80 MET K CA 1
ATOM 601 C C . MET A 1 80 ? 135.205 134.880 139.847 1.00 50.74 80 MET K C 1
ATOM 602 O O . MET A 1 80 ? 135.092 134.164 140.844 1.00 50.74 80 MET K O 1
ATOM 607 N N . SER A 1 81 ? 135.208 134.373 138.620 1.00 50.89 81 SER K N 1
ATOM 608 C CA . SER A 1 81 ? 134.980 132.952 138.419 1.00 50.89 81 SER K CA 1
ATOM 609 C C . SER A 1 81 ? 136.222 132.161 138.036 1.00 50.89 81 SER K C 1
ATOM 610 O O . SER A 1 81 ? 136.180 130.931 138.082 1.00 50.89 81 SER K O 1
ATOM 613 N N . GLU A 1 82 ? 137.315 132.806 137.667 1.00 52.13 82 GLU K N 1
ATOM 614 C CA . GLU A 1 82 ? 138.497 132.035 137.281 1.00 52.13 82 GLU K CA 1
ATOM 615 C C . GLU A 1 82 ? 139.740 132.332 138.099 1.00 52.13 82 GLU K C 1
ATOM 616 O O . GLU A 1 82 ? 140.457 131.399 138.454 1.00 52.13 82 GLU K O 1
ATOM 622 N N . ILE A 1 83 ? 140.029 133.594 138.396 1.00 50.99 83 ILE K N 1
ATOM 623 C CA . ILE A 1 83 ? 141.218 133.895 139.185 1.00 50.99 83 ILE K CA 1
ATOM 624 C C . ILE A 1 83 ? 140.953 133.637 140.662 1.00 50.99 83 ILE K C 1
ATOM 625 O O . ILE A 1 83 ? 141.580 132.774 141.282 1.00 50.99 83 ILE K O 1
ATOM 630 N N . VAL A 1 84 ? 140.016 134.377 141.244 1.00 51.77 84 VAL K N 1
ATOM 631 C CA . VAL A 1 84 ? 139.392 133.927 142.476 1.00 51.77 84 VAL K CA 1
ATOM 632 C C . VAL A 1 84 ? 138.408 132.827 142.122 1.00 51.77 84 VAL K C 1
ATOM 633 O O . VAL A 1 84 ? 137.525 133.021 141.282 1.00 51.77 84 VAL K O 1
ATOM 637 N N . GLY A 1 85 ? 138.578 131.655 142.720 1.00 53.04 85 GLY K N 1
ATOM 638 C CA . GLY A 1 85 ? 137.765 130.521 142.325 1.00 53.04 85 GLY K CA 1
ATOM 639 C C . GLY A 1 85 ? 136.312 130.715 142.715 1.00 53.04 85 GLY K C 1
ATOM 640 O O . GLY A 1 85 ? 135.997 131.336 143.730 1.00 53.04 85 GLY K O 1
ATOM 641 N N . TYR A 1 86 ? 135.420 130.191 141.882 1.00 48.58 86 TYR K N 1
ATOM 642 C CA . TYR A 1 86 ? 134.007 130.104 142.217 1.00 48.58 86 TYR K CA 1
ATOM 643 C C . TYR A 1 86 ? 133.382 129.096 141.271 1.00 48.58 86 TYR K C 1
ATOM 644 O O . TYR A 1 86 ? 133.601 129.168 140.062 1.00 48.58 86 TYR K O 1
ATOM 653 N N . THR A 1 87 ? 132.613 128.161 141.824 1.00 49.38 87 THR K N 1
ATOM 654 C CA . THR A 1 87 ? 132.025 127.084 141.048 1.00 49.38 87 THR K CA 1
ATOM 655 C C . THR A 1 87 ? 130.514 126.991 141.185 1.00 49.38 87 THR K C 1
ATOM 656 O O . THR A 1 87 ? 129.901 126.150 140.523 1.00 49.38 87 THR K O 1
ATOM 660 N N . GLY A 1 88 ? 129.896 127.817 142.020 1.00 48.33 88 GLY K N 1
ATOM 661 C CA . GLY A 1 88 ? 128.468 127.761 142.211 1.00 48.33 88 GLY K CA 1
ATOM 662 C C . GLY A 1 88 ? 127.717 128.436 141.088 1.00 48.33 88 GLY K C 1
ATOM 663 O O . GLY A 1 88 ? 128.288 128.905 140.102 1.00 48.33 88 GLY K O 1
ATOM 664 N N . PRO A 1 89 ? 126.400 128.497 141.236 1.00 44.96 89 PRO K N 1
ATOM 665 C CA . PRO A 1 89 ? 125.557 128.977 140.143 1.00 44.96 89 PRO K CA 1
ATOM 666 C C . PRO A 1 89 ? 125.722 130.467 139.922 1.00 44.96 89 PRO K C 1
ATOM 667 O O . PRO A 1 89 ? 126.190 131.199 140.791 1.00 44.96 89 PRO K O 1
ATOM 671 N N . ILE A 1 90 ? 125.357 130.906 138.719 1.00 46.28 90 ILE K N 1
ATOM 672 C CA . ILE A 1 90 ? 125.345 132.317 138.344 1.00 46.28 90 ILE K CA 1
ATOM 673 C C . ILE A 1 90 ? 124.071 132.566 137.554 1.00 46.28 90 ILE K C 1
ATOM 674 O O . ILE A 1 90 ? 123.989 132.204 136.379 1.00 46.28 90 ILE K O 1
ATOM 679 N N . TYR A 1 91 ? 123.059 133.153 138.181 1.00 45.83 91 TYR K N 1
ATOM 680 C CA . TYR A 1 91 ? 121.751 133.287 137.552 1.00 45.83 91 TYR K CA 1
ATOM 681 C C . TYR A 1 91 ? 121.672 134.582 136.765 1.00 45.83 91 TYR K C 1
ATOM 682 O O . TYR A 1 91 ? 122.003 135.644 137.294 1.00 45.83 91 TYR K O 1
ATOM 691 N N . MET A 1 92 ? 121.207 134.500 135.520 1.00 46.83 92 MET K N 1
ATOM 692 C CA . MET A 1 92 ? 121.078 135.700 134.700 1.00 46.83 92 MET K CA 1
ATOM 693 C C . MET A 1 92 ? 120.153 135.385 133.532 1.00 46.83 92 MET K C 1
ATOM 694 O O . MET A 1 92 ? 119.787 134.233 133.306 1.00 46.83 92 MET K O 1
ATOM 699 N N . THR A 1 93 ? 119.725 136.427 132.832 1.00 50.03 93 THR K N 1
ATOM 700 C CA . THR A 1 93 ? 118.629 136.300 131.882 1.00 50.03 93 THR K CA 1
ATOM 701 C C . THR A 1 93 ? 119.194 135.943 130.504 1.00 50.03 93 THR K C 1
ATOM 702 O O . THR A 1 93 ? 120.368 136.187 130.224 1.00 50.03 93 THR K O 1
ATOM 706 N N . HIS A 1 94 ? 118.353 135.336 129.650 1.00 51.90 94 HIS K N 1
ATOM 707 C CA . HIS A 1 94 ? 118.823 134.857 128.346 1.00 51.90 94 HIS K CA 1
ATOM 708 C C . HIS A 1 94 ? 119.481 135.930 127.485 1.00 51.90 94 HIS K C 1
ATOM 709 O O . HIS A 1 94 ? 120.609 135.694 127.011 1.00 51.90 94 HIS K O 1
ATOM 716 N N . PRO A 1 95 ? 118.864 137.094 127.217 1.00 51.58 95 PRO K N 1
ATOM 717 C CA . PRO A 1 95 ? 119.557 138.069 126.368 1.00 51.58 95 PRO K CA 1
ATOM 718 C C . PRO A 1 95 ? 120.838 138.577 126.984 1.00 51.58 95 PRO K C 1
ATOM 719 O O . PRO A 1 95 ? 121.834 138.749 126.274 1.00 51.58 95 PRO K O 1
ATOM 723 N N . THR A 1 96 ? 120.856 138.781 128.298 1.00 49.37 96 THR K N 1
ATOM 724 C CA . THR A 1 96 ? 122.103 139.150 128.949 1.00 49.37 96 THR K CA 1
ATOM 725 C C . THR A 1 96 ? 123.113 138.023 128.829 1.00 49.37 96 THR K C 1
ATOM 726 O O . THR A 1 96 ? 124.311 138.273 128.665 1.00 49.37 96 THR K O 1
ATOM 730 N N . LYS A 1 97 ? 122.634 136.775 128.860 1.00 49.02 97 LYS K N 1
ATOM 731 C CA . LYS A 1 97 ? 123.527 135.624 128.766 1.00 49.02 97 LYS K CA 1
ATOM 732 C C . LYS A 1 97 ? 124.216 135.566 127.416 1.00 49.02 97 LYS K C 1
ATOM 733 O O . LYS A 1 97 ? 125.403 135.244 127.334 1.00 49.02 97 LYS K O 1
ATOM 739 N N . ALA A 1 98 ? 123.503 135.868 126.343 1.00 48.11 98 ALA K N 1
ATOM 740 C CA . ALA A 1 98 ? 124.133 135.803 125.036 1.00 48.11 98 ALA K CA 1
ATOM 741 C C . ALA A 1 98 ? 124.687 137.140 124.565 1.00 48.11 98 ALA K C 1
ATOM 742 O O . ALA A 1 98 ? 125.236 137.208 123.464 1.00 48.11 98 ALA K O 1
ATOM 744 N N . ILE A 1 99 ? 124.563 138.201 125.363 1.00 48.32 99 ILE K N 1
ATOM 745 C CA . ILE A 1 99 ? 125.129 139.494 124.992 1.00 48.32 99 ILE K CA 1
ATOM 746 C C . ILE A 1 99 ? 126.420 139.749 125.765 1.00 48.32 99 ILE K C 1
ATOM 747 O O . ILE A 1 99 ? 127.366 140.337 125.229 1.00 48.32 99 ILE K O 1
ATOM 752 N N . ALA A 1 100 ? 126.487 139.274 127.008 1.00 50.42 100 ALA K N 1
ATOM 753 C CA . ALA A 1 100 ? 127.682 139.477 127.825 1.00 50.42 100 ALA K CA 1
ATOM 754 C C . ALA A 1 100 ? 128.996 138.955 127.239 1.00 50.42 100 ALA K C 1
ATOM 755 O O . ALA A 1 100 ? 130.013 139.647 127.416 1.00 50.42 100 ALA K O 1
ATOM 757 N N . PRO A 1 101 ? 129.083 137.768 126.603 1.00 52.34 101 PRO K N 1
ATOM 758 C CA . PRO A 1 101 ? 130.396 137.345 126.079 1.00 52.34 101 PRO K CA 1
ATOM 759 C C . PRO A 1 101 ? 130.978 138.290 125.051 1.00 52.34 101 PRO K C 1
ATOM 760 O O . PRO A 1 101 ? 132.197 138.488 125.023 1.00 52.34 101 PRO K O 1
ATOM 764 N N . ILE A 1 102 ? 130.134 138.880 124.206 1.00 53.13 102 ILE K N 1
ATOM 765 C CA . ILE A 1 102 ? 130.616 139.795 123.177 1.00 53.13 102 ILE K CA 1
ATOM 766 C C . ILE A 1 102 ? 131.265 141.013 123.812 1.00 53.13 102 ILE K C 1
ATOM 767 O O . ILE A 1 102 ? 132.379 141.413 123.448 1.00 53.13 102 ILE K O 1
ATOM 772 N N . LEU A 1 103 ? 130.582 141.607 124.790 1.00 52.70 103 LEU K N 1
ATOM 773 C CA . LEU A 1 103 ? 131.109 142.784 125.467 1.00 52.70 103 LEU K CA 1
ATOM 774 C C . LEU A 1 103 ? 132.368 142.456 126.253 1.00 52.70 103 LEU K C 1
ATOM 775 O O . LEU A 1 103 ? 133.319 143.245 126.263 1.00 52.70 103 LEU K O 1
ATOM 780 N N . LEU A 1 104 ? 132.392 141.303 126.922 1.00 56.09 104 LEU K N 1
ATOM 781 C CA . LEU A 1 104 ? 133.580 140.923 127.676 1.00 56.09 104 LEU K CA 1
ATOM 782 C C . LEU A 1 104 ? 134.768 140.689 126.754 1.00 56.09 104 LEU K C 1
ATOM 783 O O . LEU A 1 104 ? 135.895 141.077 127.078 1.00 56.09 104 LEU K O 1
ATOM 788 N N . GLU A 1 105 ? 134.535 140.074 125.594 1.00 65.68 105 GLU K N 1
ATOM 789 C CA . GLU A 1 105 ? 135.613 139.872 124.632 1.00 65.68 105 GLU K CA 1
ATOM 790 C C . GLU A 1 105 ? 136.129 141.199 124.091 1.00 65.68 105 GLU K C 1
ATOM 791 O O . GLU A 1 105 ? 137.343 141.389 123.934 1.00 65.68 105 GLU K O 1
ATOM 797 N N . ASP A 1 106 ? 135.221 142.132 123.802 1.00 69.77 106 ASP K N 1
ATOM 798 C CA . ASP A 1 106 ? 135.646 143.450 123.340 1.00 69.77 106 ASP K CA 1
ATOM 799 C C . ASP A 1 106 ? 136.459 144.170 124.406 1.00 69.77 106 ASP K C 1
ATOM 800 O O . ASP A 1 106 ? 137.463 144.821 124.097 1.00 69.77 106 ASP K O 1
ATOM 805 N N . MET A 1 107 ? 136.044 144.059 125.669 1.00 71.28 107 MET K N 1
ATOM 806 C CA . MET A 1 107 ? 136.806 144.667 126.754 1.00 71.28 107 MET K CA 1
ATOM 807 C C . MET A 1 107 ? 138.179 144.027 126.889 1.00 71.28 107 MET K C 1
ATOM 808 O O . MET A 1 107 ? 139.162 144.712 127.197 1.00 71.28 107 MET K O 1
ATOM 813 N N . ARG A 1 108 ? 138.264 142.714 126.667 1.00 73.69 108 ARG K N 1
ATOM 814 C CA . ARG A 1 108 ? 139.558 142.043 126.662 1.00 73.69 108 ARG K CA 1
ATOM 815 C C . ARG A 1 108 ? 140.459 142.601 125.576 1.00 73.69 108 ARG K C 1
ATOM 816 O O . ARG A 1 108 ? 141.649 142.844 125.807 1.00 73.69 108 ARG K O 1
ATOM 824 N N . LYS A 1 109 ? 139.909 142.803 124.380 1.00 78.11 109 LYS K N 1
ATOM 825 C CA . LYS A 1 109 ? 140.715 143.327 123.282 1.00 78.11 109 LYS K CA 1
ATOM 826 C C . LYS A 1 109 ? 141.178 144.751 123.560 1.00 78.11 109 LYS K C 1
ATOM 827 O O . LYS A 1 109 ? 142.314 145.113 123.241 1.00 78.11 109 LYS K O 1
ATOM 833 N N . VAL A 1 110 ? 140.308 145.572 124.147 1.00 80.20 110 VAL K N 1
ATOM 834 C CA . VAL A 1 110 ? 140.681 146.950 124.460 1.00 80.20 110 VAL K CA 1
ATOM 835 C C . VAL A 1 110 ? 141.761 146.996 125.533 1.00 80.20 110 VAL K C 1
ATOM 836 O O . VAL A 1 110 ? 142.741 147.739 125.411 1.00 80.20 110 VAL K O 1
ATOM 840 N N . ALA A 1 111 ? 141.615 146.195 126.591 1.00 81.46 111 ALA K N 1
ATOM 841 C CA . ALA A 1 111 ? 142.521 146.283 127.731 1.00 81.46 111 ALA K CA 1
ATOM 842 C C . ALA A 1 111 ? 143.925 145.772 127.430 1.00 81.46 111 ALA K C 1
ATOM 843 O O . ALA A 1 111 ? 144.817 145.951 128.265 1.00 81.46 111 ALA K O 1
ATOM 845 N N . VAL A 1 112 ? 144.141 145.139 126.283 1.00 86.70 112 VAL K N 1
ATOM 846 C CA . VAL A 1 112 ? 145.465 144.652 125.920 1.00 86.70 112 VAL K CA 1
ATOM 847 C C . VAL A 1 112 ? 145.932 145.290 124.617 1.00 86.70 112 VAL K C 1
ATOM 848 O O . VAL A 1 112 ? 146.958 145.969 124.577 1.00 86.70 112 VAL K O 1
ATOM 852 N N . PHE A 1 120 ? 143.518 141.612 132.680 1.00 74.04 120 PHE K N 1
ATOM 853 C CA . PHE A 1 120 ? 143.938 140.565 131.756 1.00 74.04 120 PHE K CA 1
ATOM 854 C C . PHE A 1 120 ? 143.291 139.229 132.109 1.00 74.04 120 PHE K C 1
ATOM 855 O O . PHE A 1 120 ? 143.464 138.697 133.202 1.00 74.04 120 PHE K O 1
ATOM 863 N N . PHE A 1 121 ? 142.511 138.719 131.160 1.00 66.27 121 PHE K N 1
ATOM 864 C CA . PHE A 1 121 ? 141.783 137.465 131.330 1.00 66.27 121 PHE K CA 1
ATOM 865 C C . PHE A 1 121 ? 141.344 136.959 129.963 1.00 66.27 121 PHE K C 1
ATOM 866 O O . PHE A 1 121 ? 140.635 137.656 129.233 1.00 66.27 121 PHE K O 1
ATOM 874 N N . THR A 1 122 ? 141.787 135.749 129.626 1.00 67.77 122 THR K N 1
ATOM 875 C CA . THR A 1 122 ? 141.835 135.189 128.283 1.00 67.77 122 THR K CA 1
ATOM 876 C C . THR A 1 122 ? 140.441 134.701 127.864 1.00 67.77 122 THR K C 1
ATOM 877 O O . THR A 1 122 ? 139.542 134.555 128.693 1.00 67.77 122 THR K O 1
ATOM 881 N N . THR A 1 123 ? 140.260 134.478 126.554 1.00 65.83 123 THR K N 1
ATOM 882 C CA . THR A 1 123 ? 138.993 133.976 126.027 1.00 65.83 123 THR K CA 1
ATOM 883 C C . THR A 1 123 ? 138.602 132.639 126.642 1.00 65.83 123 THR K C 1
ATOM 884 O O . THR A 1 123 ? 137.408 132.351 126.791 1.00 65.83 123 THR K O 1
ATOM 888 N N . GLN A 1 124 ? 139.585 131.811 126.997 1.00 62.61 124 GLN K N 1
ATOM 889 C CA . GLN A 1 124 ? 139.274 130.571 127.697 1.00 62.61 124 GLN K CA 1
ATOM 890 C C . GLN A 1 124 ? 138.589 130.855 129.023 1.00 62.61 124 GLN K C 1
ATOM 891 O O . GLN A 1 124 ? 137.647 130.152 129.409 1.00 62.61 124 GLN K O 1
ATOM 897 N N . MET A 1 125 ? 139.039 131.895 129.726 1.00 61.95 125 MET K N 1
ATOM 898 C CA . MET A 1 125 ? 138.375 132.303 130.956 1.00 61.95 125 MET K CA 1
ATOM 899 C C . MET A 1 125 ? 136.960 132.788 130.681 1.00 61.95 125 MET K C 1
ATOM 900 O O . MET A 1 125 ? 136.051 132.517 131.467 1.00 61.95 125 MET K O 1
ATOM 905 N N . ILE A 1 126 ? 136.753 133.488 129.561 1.00 59.54 126 ILE K N 1
ATOM 906 C CA . ILE A 1 126 ? 135.415 133.955 129.200 1.00 59.54 126 ILE K CA 1
ATOM 907 C C . ILE A 1 126 ? 134.482 132.777 128.974 1.00 59.54 126 ILE K C 1
ATOM 908 O O . ILE A 1 126 ? 133.312 132.806 129.370 1.00 59.54 126 ILE K O 1
ATOM 913 N N . LYS A 1 127 ? 134.973 131.739 128.300 1.00 59.15 127 LYS K N 1
ATOM 914 C CA . LYS A 1 127 ? 134.129 130.584 128.024 1.00 59.15 127 LYS K CA 1
ATOM 915 C C . LYS A 1 127 ? 133.843 129.793 129.295 1.00 59.15 127 LYS K C 1
ATOM 916 O O . LYS A 1 127 ? 132.695 129.400 129.548 1.00 59.15 127 LYS K O 1
ATOM 922 N N . ASP A 1 128 ? 134.871 129.558 130.114 1.00 57.35 128 ASP K N 1
ATOM 923 C CA . ASP A 1 128 ? 134.676 128.790 131.337 1.00 57.35 128 ASP K CA 1
ATOM 924 C C . ASP A 1 128 ? 133.814 129.538 132.343 1.00 57.35 128 ASP K C 1
ATOM 925 O O . ASP A 1 128 ? 133.097 128.907 133.126 1.00 57.35 128 ASP K O 1
ATOM 930 N N . CYS A 1 129 ? 133.858 130.869 132.333 1.00 55.45 129 CYS K N 1
ATOM 931 C CA . CYS A 1 129 ? 133.051 131.647 133.260 1.00 55.45 129 CYS K CA 1
ATOM 932 C C . CYS A 1 129 ? 131.577 131.559 132.924 1.00 55.45 129 CYS K C 1
ATOM 933 O O . CYS A 1 129 ? 130.731 131.734 133.803 1.00 55.45 129 CYS K O 1
ATOM 936 N N . MET A 1 130 ? 131.243 131.263 131.675 1.00 56.71 130 MET K N 1
ATOM 937 C CA . MET A 1 130 ? 129.849 131.210 131.284 1.00 56.71 130 MET K CA 1
ATOM 938 C C . MET A 1 130 ? 129.383 129.828 130.871 1.00 56.71 130 MET K C 1
ATOM 939 O O . MET A 1 130 ? 128.267 129.695 130.362 1.00 56.71 130 MET K O 1
ATOM 944 N N . LYS A 1 131 ? 130.205 128.799 131.050 1.00 54.84 131 LYS K N 1
ATOM 945 C CA . LYS A 1 131 ? 129.632 127.464 131.112 1.00 54.84 131 LYS K CA 1
ATOM 946 C C . LYS A 1 131 ? 128.883 127.239 132.419 1.00 54.84 131 LYS K C 1
ATOM 947 O O . LYS A 1 131 ? 128.034 126.346 132.488 1.00 54.84 131 LYS K O 1
ATOM 953 N N . LYS A 1 132 ? 129.175 128.035 133.454 1.00 50.03 132 LYS K N 1
ATOM 954 C CA . LYS A 1 132 ? 128.510 127.910 134.746 1.00 50.03 132 LYS K CA 1
ATOM 955 C C . LYS A 1 132 ? 127.159 128.602 134.792 1.00 50.03 132 LYS K C 1
ATOM 956 O O . LYS A 1 132 ? 126.343 128.271 135.654 1.00 50.03 132 LYS K O 1
ATOM 962 N N . VAL A 1 133 ? 126.921 129.551 133.891 1.00 47.73 133 VAL K N 1
ATOM 963 C CA . VAL A 1 133 ? 125.749 130.414 133.950 1.00 47.73 133 VAL K CA 1
ATOM 964 C C . VAL A 1 133 ? 124.467 129.608 133.822 1.00 47.73 133 VAL K C 1
ATOM 965 O O . VAL A 1 133 ? 124.374 128.678 133.013 1.00 47.73 133 VAL K O 1
ATOM 969 N N . ILE A 1 134 ? 123.481 129.942 134.638 1.00 46.57 134 ILE K N 1
ATOM 970 C CA . ILE A 1 134 ? 122.128 129.408 134.519 1.00 46.57 134 ILE K CA 1
ATOM 971 C C . ILE A 1 134 ? 121.221 130.526 134.025 1.00 46.57 134 ILE K C 1
ATOM 972 O O . ILE A 1 134 ? 121.227 131.619 134.609 1.00 46.57 134 ILE K O 1
ATOM 977 N N . PRO A 1 135 ? 120.443 130.307 132.973 1.00 44.74 135 PRO K N 1
ATOM 978 C CA . PRO A 1 135 ? 119.514 131.332 132.509 1.00 44.74 135 PRO K CA 1
ATOM 979 C C . PRO A 1 135 ? 118.152 131.217 133.169 1.00 44.74 135 PRO K C 1
ATOM 980 O O . PRO A 1 135 ? 117.646 130.130 133.446 1.00 44.74 135 PRO K O 1
ATOM 984 N N . VAL A 1 136 ? 117.564 132.381 133.415 1.00 46.48 136 VAL K N 1
ATOM 985 C CA . VAL A 1 136 ? 116.289 132.506 134.108 1.00 46.48 136 VAL K CA 1
ATOM 986 C C . VAL A 1 136 ? 115.319 133.285 133.232 1.00 46.48 136 VAL K C 1
ATOM 987 O O . VAL A 1 136 ? 115.700 134.264 132.581 1.00 46.48 136 VAL K O 1
ATOM 991 N N . THR A 1 137 ? 114.078 132.822 133.177 1.00 51.01 137 THR K N 1
ATOM 992 C CA . THR A 1 137 ? 113.015 133.498 132.453 1.00 51.01 137 THR K CA 1
ATOM 993 C C . THR A 1 137 ? 112.130 134.270 133.424 1.00 51.01 137 THR K C 1
ATOM 994 O O . THR A 1 137 ? 112.060 133.963 134.614 1.00 51.01 137 THR K O 1
ATOM 998 N N . LEU A 1 138 ? 111.449 135.279 132.892 1.00 57.31 138 LEU K N 1
ATOM 999 C CA . LEU A 1 138 ? 110.691 136.204 133.724 1.00 57.31 138 LEU K CA 1
ATOM 1000 C C . LEU A 1 138 ? 109.476 135.529 134.346 1.00 57.31 138 LEU K C 1
ATOM 1001 O O . LEU A 1 138 ? 108.851 134.653 133.746 1.00 57.31 138 LEU K O 1
ATOM 1006 N N . HIS A 1 139 ? 109.159 135.949 135.573 1.00 60.13 139 HIS K N 1
ATOM 1007 C CA . HIS A 1 139 ? 107.993 135.485 136.328 1.00 60.13 139 HIS K CA 1
ATOM 1008 C C . HIS A 1 139 ? 107.999 133.977 136.550 1.00 60.13 139 HIS K C 1
ATOM 1009 O O . HIS A 1 139 ? 106.941 133.354 136.628 1.00 60.13 139 HIS K O 1
ATOM 1016 N N . GLN A 1 140 ? 109.174 133.368 136.653 1.00 65.26 140 GLN K N 1
ATOM 1017 C CA . GLN A 1 140 ? 109.275 131.935 136.908 1.00 65.26 140 GLN K CA 1
ATOM 1018 C C . GLN A 1 140 ? 110.099 131.721 138.166 1.00 65.26 140 GLN K C 1
ATOM 1019 O O . GLN A 1 140 ? 111.324 131.878 138.147 1.00 65.26 140 GLN K O 1
ATOM 1025 N N . SER A 1 141 ? 109.422 131.355 139.248 1.00 67.62 141 SER K N 1
ATOM 1026 C CA . SER A 1 141 ? 110.067 131.133 140.533 1.00 67.62 141 SER K CA 1
ATOM 1027 C C . SER A 1 141 ? 110.996 129.936 140.437 1.00 67.62 141 SER K C 1
ATOM 1028 O O . SER A 1 141 ? 110.536 128.793 140.374 1.00 67.62 141 SER K O 1
ATOM 1031 N N . MET A 1 142 ? 112.299 130.181 140.431 1.00 64.37 142 MET K N 1
ATOM 1032 C CA . MET A 1 142 ? 113.261 129.093 140.390 1.00 64.37 142 MET K CA 1
ATOM 1033 C C . MET A 1 142 ? 114.078 129.092 141.672 1.00 64.37 142 MET K C 1
ATOM 1034 O O . MET A 1 142 ? 114.397 130.151 142.219 1.00 64.37 142 MET K O 1
ATOM 1039 N N . MET A 1 143 ? 114.387 127.900 142.168 1.00 68.18 143 MET K N 1
ATOM 1040 C CA . MET A 1 143 ? 114.950 127.734 143.497 1.00 68.18 143 MET K CA 1
ATOM 1041 C C . MET A 1 143 ? 116.407 127.322 143.421 1.00 68.18 143 MET K C 1
ATOM 1042 O O . MET A 1 143 ? 116.755 126.387 142.698 1.00 68.18 143 MET K O 1
ATOM 1047 N N . VAL A 1 144 ? 117.248 128.015 144.180 1.00 64.28 144 VAL K N 1
ATOM 1048 C CA . VAL A 1 144 ? 118.554 127.500 144.558 1.00 64.28 144 VAL K CA 1
ATOM 1049 C C . VAL A 1 144 ? 118.225 126.579 145.730 1.00 64.28 144 VAL K C 1
ATOM 1050 O O . VAL A 1 144 ? 117.088 126.593 146.213 1.00 64.28 144 VAL K O 1
ATOM 1054 N N . ASP A 1 145 ? 119.203 125.809 146.213 1.00 71.43 145 ASP K N 1
ATOM 1055 C CA . ASP A 1 145 ? 119.045 124.531 146.908 1.00 71.43 145 ASP K CA 1
ATOM 1056 C C . ASP A 1 145 ? 117.788 124.346 147.751 1.00 71.43 145 ASP K C 1
ATOM 1057 O O . ASP A 1 145 ? 117.023 123.408 147.508 1.00 71.43 145 ASP K O 1
ATOM 1062 N N . THR A 1 146 ? 117.539 125.229 148.715 1.00 70.67 146 THR K N 1
ATOM 1063 C CA . THR A 1 146 ? 116.345 125.112 149.543 1.00 70.67 146 THR K CA 1
ATOM 1064 C C . THR A 1 146 ? 116.089 126.445 150.220 1.00 70.67 146 THR K C 1
ATOM 1065 O O . THR A 1 146 ? 116.988 126.994 150.864 1.00 70.67 146 THR K O 1
ATOM 1069 N N . ASP A 1 147 ? 114.863 126.953 150.067 1.00 68.32 147 ASP K N 1
ATOM 1070 C CA . ASP A 1 147 ? 114.430 128.214 150.667 1.00 68.32 147 ASP K CA 1
ATOM 1071 C C . ASP A 1 147 ? 115.326 129.374 150.244 1.00 68.32 147 ASP K C 1
ATOM 1072 O O . ASP A 1 147 ? 115.615 130.276 151.028 1.00 68.32 147 ASP K O 1
ATOM 1077 N N . LEU A 1 148 ? 115.789 129.337 149.000 1.00 60.53 148 LEU K N 1
ATOM 1078 C CA . LEU A 1 148 ? 116.415 130.480 148.342 1.00 60.53 148 LEU K CA 1
ATOM 1079 C C . LEU A 1 148 ? 115.723 130.593 146.994 1.00 60.53 148 LEU K C 1
ATOM 1080 O O . LEU A 1 148 ? 116.196 130.068 145.984 1.00 60.53 148 LEU K O 1
ATOM 1085 N N . GLU A 1 149 ? 114.585 131.271 146.980 1.00 59.08 149 GLU K N 1
ATOM 1086 C CA . GLU A 1 149 ? 113.745 131.323 145.795 1.00 59.08 149 GLU K CA 1
ATOM 1087 C C . GLU A 1 149 ? 113.953 132.653 145.090 1.00 59.08 149 GLU K C 1
ATOM 1088 O O . GLU A 1 149 ? 113.905 133.709 145.724 1.00 59.08 149 GLU K O 1
ATOM 1094 N N . ILE A 1 150 ? 114.185 132.596 143.782 1.00 55.90 150 ILE K N 1
ATOM 1095 C CA . ILE A 1 150 ? 114.511 133.760 142.976 1.00 55.90 150 ILE K CA 1
ATOM 1096 C C . ILE A 1 150 ? 113.451 133.897 141.897 1.00 55.90 150 ILE K C 1
ATOM 1097 O O . ILE A 1 150 ? 113.114 132.915 141.223 1.00 55.90 150 ILE K O 1
ATOM 1102 N N . LYS A 1 151 ? 112.910 135.102 141.755 1.00 55.13 151 LYS K N 1
ATOM 1103 C CA . LYS A 1 151 ? 112.026 135.447 140.656 1.00 55.13 151 LYS K CA 1
ATOM 1104 C C . LYS A 1 151 ? 112.605 136.657 139.940 1.00 55.13 151 LYS K C 1
ATOM 1105 O O . LYS A 1 151 ? 113.302 137.466 140.547 1.00 55.13 151 LYS K O 1
ATOM 1111 N N . ALA A 1 152 ? 112.340 136.778 138.646 1.00 53.41 152 ALA K N 1
ATOM 1112 C CA . ALA A 1 152 ? 112.877 137.881 137.862 1.00 53.41 152 ALA K CA 1
ATOM 1113 C C . ALA A 1 152 ? 111.749 138.661 137.209 1.00 53.41 152 ALA K C 1
ATOM 1114 O O . ALA A 1 152 ? 110.820 138.070 136.657 1.00 53.41 152 ALA K O 1
ATOM 1116 N N . TYR A 1 153 ? 111.839 139.990 137.253 1.00 53.39 153 TYR K N 1
ATOM 1117 C CA . TYR A 1 153 ? 110.828 140.859 136.678 1.00 53.39 153 TYR K CA 1
ATOM 1118 C C . TYR A 1 153 ? 111.448 141.758 135.619 1.00 53.39 153 TYR K C 1
ATOM 1119 O O . TYR A 1 153 ? 112.613 142.147 135.720 1.00 53.39 153 TYR K O 1
ATOM 1128 N N . TYR A 1 154 ? 110.647 142.084 134.608 1.00 55.18 154 TYR K N 1
ATOM 1129 C CA . TYR A 1 154 ? 111.112 142.883 133.483 1.00 55.18 154 TYR K CA 1
ATOM 1130 C C . TYR A 1 154 ? 111.445 144.295 133.946 1.00 55.18 154 TYR K C 1
ATOM 1131 O O . TYR A 1 154 ? 110.681 144.903 134.697 1.00 55.18 154 TYR K O 1
ATOM 1140 N N . ALA A 1 155 ? 112.594 144.816 133.507 1.00 52.09 155 ALA K N 1
ATOM 1141 C CA . ALA A 1 155 ? 113.134 146.061 134.040 1.00 52.09 155 ALA K CA 1
ATOM 1142 C C . ALA A 1 155 ? 113.195 147.184 133.014 1.00 52.09 155 ALA K C 1
ATOM 1143 O O . ALA A 1 155 ? 112.623 148.252 133.234 1.00 52.09 155 ALA K O 1
ATOM 1145 N N . GLY A 1 156 ? 113.878 146.982 131.904 1.00 50.74 156 GLY K N 1
ATOM 1146 C CA . GLY A 1 156 ? 114.112 148.037 130.947 1.00 50.74 156 GLY K CA 1
ATOM 1147 C C . GLY A 1 156 ? 115.570 148.445 130.895 1.00 50.74 156 GLY K C 1
ATOM 1148 O O . GLY A 1 156 ? 116.474 147.675 131.208 1.00 50.74 156 GLY K O 1
ATOM 1149 N N . HIS A 1 157 ? 115.794 149.655 130.398 1.00 53.32 157 HIS K N 1
ATOM 1150 C CA . HIS A 1 157 ? 117.065 150.375 130.446 1.00 53.32 157 HIS K CA 1
ATOM 1151 C C . HIS A 1 157 ? 118.151 149.798 129.544 1.00 53.32 157 HIS K C 1
ATOM 1152 O O . HIS A 1 157 ? 119.009 150.555 129.087 1.00 53.32 157 HIS K O 1
ATOM 1159 N N . VAL A 1 158 ? 118.037 148.522 129.167 1.00 49.91 158 VAL K N 1
ATOM 1160 C CA . VAL A 1 158 ? 118.828 147.813 128.156 1.00 49.91 158 VAL K CA 1
ATOM 1161 C C . VAL A 1 158 ? 118.048 146.565 127.791 1.00 49.91 158 VAL K C 1
ATOM 1162 O O . VAL A 1 158 ? 117.149 146.151 128.527 1.00 49.91 158 VAL K O 1
ATOM 1166 N N . LEU A 1 159 ? 118.389 145.963 126.657 1.00 53.82 159 LEU K N 1
ATOM 1167 C CA . LEU A 1 159 ? 117.866 144.648 126.314 1.00 53.82 159 LEU K CA 1
ATOM 1168 C C . LEU A 1 159 ? 118.213 143.632 127.387 1.00 53.82 159 LEU K C 1
ATOM 1169 O O . LEU A 1 159 ? 119.362 143.543 127.825 1.00 53.82 159 LEU K O 1
ATOM 1174 N N . GLY A 1 160 ? 117.214 142.862 127.807 1.00 53.76 160 GLY K N 1
ATOM 1175 C CA . GLY A 1 160 ? 117.457 141.767 128.730 1.00 53.76 160 GLY K CA 1
ATOM 1176 C C . GLY A 1 160 ? 117.946 142.182 130.099 1.00 53.76 160 GLY K C 1
ATOM 1177 O O . GLY A 1 160 ? 118.888 141.583 130.625 1.00 53.76 160 GLY K O 1
ATOM 1178 N N . ALA A 1 161 ? 117.338 143.203 130.684 1.00 50.47 161 ALA K N 1
ATOM 1179 C CA . ALA A 1 161 ? 117.622 143.584 132.057 1.00 50.47 161 ALA K CA 1
ATOM 1180 C C . ALA A 1 161 ? 116.433 143.217 132.917 1.00 50.47 161 ALA K C 1
ATOM 1181 O O . ALA A 1 161 ? 115.286 143.454 132.532 1.00 50.47 161 ALA K O 1
ATOM 1183 N N . ALA A 1 162 ? 116.708 142.643 134.074 1.00 46.00 162 ALA K N 1
ATOM 1184 C CA . ALA A 1 162 ? 115.669 142.216 134.984 1.00 46.00 162 ALA K CA 1
ATOM 1185 C C . ALA A 1 162 ? 116.032 142.671 136.384 1.00 46.00 162 ALA K C 1
ATOM 1186 O O . ALA A 1 162 ? 117.191 142.958 136.687 1.00 46.00 162 ALA K O 1
ATOM 1188 N N . MET A 1 163 ? 115.019 142.756 137.229 1.00 47.67 163 MET K N 1
ATOM 1189 C CA . MET A 1 163 ? 115.221 143.034 138.638 1.00 47.67 163 MET K CA 1
ATOM 1190 C C . MET A 1 163 ? 114.588 141.936 139.472 1.00 47.67 163 MET K C 1
ATOM 1191 O O . MET A 1 163 ? 113.490 141.461 139.170 1.00 47.67 163 MET K O 1
ATOM 1196 N N . PHE A 1 164 ? 115.305 141.526 140.508 1.00 45.76 164 PHE K N 1
ATOM 1197 C CA . PHE A 1 164 ? 115.138 140.210 141.093 1.00 45.76 164 PHE K CA 1
ATOM 1198 C C . PHE A 1 164 ? 114.447 140.281 142.444 1.00 45.76 164 PHE K C 1
ATOM 1199 O O . PHE A 1 164 ? 114.530 141.283 143.152 1.00 45.76 164 PHE K O 1
ATOM 1207 N N . TRP A 1 165 ? 113.760 139.199 142.784 1.00 51.70 165 TRP K N 1
ATOM 1208 C CA . TRP A 1 165 ? 112.996 139.065 144.016 1.00 51.70 165 TRP K CA 1
ATOM 1209 C C . TRP A 1 165 ? 113.491 137.811 144.711 1.00 51.70 165 TRP K C 1
ATOM 1210 O O . TRP A 1 165 ? 113.279 136.700 144.215 1.00 51.70 165 TRP K O 1
ATOM 1221 N N . ILE A 1 166 ? 114.161 137.993 145.844 1.00 50.80 166 ILE K N 1
ATOM 1222 C CA . ILE A 1 166 ? 114.864 136.934 146.555 1.00 50.80 166 ILE K CA 1
ATOM 1223 C C . ILE A 1 166 ? 114.139 136.667 147.862 1.00 50.80 166 ILE K C 1
ATOM 1224 O O . ILE A 1 166 ? 113.935 137.589 148.657 1.00 50.80 166 ILE K O 1
ATOM 1229 N N . LYS A 1 167 ? 113.760 135.414 148.098 1.00 56.00 167 LYS K N 1
ATOM 1230 C CA . LYS A 1 167 ? 113.062 135.046 149.322 1.00 56.00 167 LYS K CA 1
ATOM 1231 C C . LYS A 1 167 ? 113.834 133.952 150.036 1.00 56.00 167 LYS K C 1
ATOM 1232 O O . LYS A 1 167 ? 114.136 132.911 149.439 1.00 56.00 167 LYS K O 1
ATOM 1238 N N . VAL A 1 168 ? 114.157 134.194 151.306 1.00 58.84 168 VAL K N 1
ATOM 1239 C CA . VAL A 1 168 ? 114.764 133.193 152.185 1.00 58.84 168 VAL K CA 1
ATOM 1240 C C . VAL A 1 168 ? 113.927 133.159 153.459 1.00 58.84 168 VAL K C 1
ATOM 1241 O O . VAL A 1 168 ? 114.223 133.864 154.428 1.00 58.84 168 VAL K O 1
ATOM 1245 N N . GLY A 1 169 ? 112.905 132.307 153.486 1.00 64.71 169 GLY K N 1
ATOM 1246 C CA . GLY A 1 169 ? 112.145 132.080 154.702 1.00 64.71 169 GLY K CA 1
ATOM 1247 C C . GLY A 1 169 ? 111.512 133.301 155.340 1.00 64.71 169 GLY K C 1
ATOM 1248 O O . GLY A 1 169 ? 111.968 133.745 156.398 1.00 64.71 169 GLY K O 1
ATOM 1249 N N . SER A 1 170 ? 110.493 133.868 154.689 1.00 69.22 170 SER K N 1
ATOM 1250 C CA . SER A 1 170 ? 109.740 135.019 155.199 1.00 69.22 170 SER K CA 1
ATOM 1251 C C . SER A 1 170 ? 110.621 136.254 155.370 1.00 69.22 170 SER K C 1
ATOM 1252 O O . SER A 1 170 ? 110.467 137.018 156.323 1.00 69.22 170 SER K O 1
ATOM 1255 N N . GLN A 1 171 ? 111.548 136.456 154.434 1.00 62.38 171 GLN K N 1
ATOM 1256 C CA . GLN A 1 171 ? 112.372 137.664 154.402 1.00 62.38 171 GLN K CA 1
ATOM 1257 C C . GLN A 1 171 ? 112.650 137.970 152.935 1.00 62.38 171 GLN K C 1
ATOM 1258 O O . GLN A 1 171 ? 113.571 137.402 152.349 1.00 62.38 171 GLN K O 1
ATOM 1264 N N . SER A 1 172 ? 111.858 138.852 152.346 1.00 54.10 172 SER K N 1
ATOM 1265 C CA . SER A 1 172 ? 111.977 139.122 150.924 1.00 54.10 172 SER K CA 1
ATOM 1266 C C . SER A 1 172 ? 112.861 140.334 150.675 1.00 54.10 172 SER K C 1
ATOM 1267 O O . SER A 1 172 ? 112.951 141.239 151.503 1.00 54.10 172 SER K O 1
ATOM 1270 N N . VAL A 1 173 ? 113.525 140.334 149.526 1.00 44.68 173 VAL K N 1
ATOM 1271 C CA . VAL A 1 173 ? 114.321 141.464 149.062 1.00 44.68 173 VAL K CA 1
ATOM 1272 C C . VAL A 1 173 ? 114.025 141.656 147.585 1.00 44.68 173 VAL K C 1
ATOM 1273 O O . VAL A 1 173 ? 113.949 140.682 146.833 1.00 44.68 173 VAL K O 1
ATOM 1277 N N . VAL A 1 174 ? 113.829 142.898 147.162 1.00 47.05 174 VAL K N 1
ATOM 1278 C CA . VAL A 1 174 ? 113.694 143.221 145.748 1.00 47.05 174 VAL K CA 1
ATOM 1279 C C . VAL A 1 174 ? 114.893 144.063 145.364 1.00 47.05 174 VAL K C 1
ATOM 1280 O O . VAL A 1 174 ? 115.039 145.199 145.827 1.00 47.05 174 VAL K O 1
ATOM 1284 N N . TYR A 1 175 ? 115.757 143.521 144.528 1.00 42.97 175 TYR K N 1
ATOM 1285 C CA . TYR A 1 175 ? 116.914 144.252 144.046 1.00 42.97 175 TYR K CA 1
ATOM 1286 C C . TYR A 1 175 ? 116.607 144.757 142.651 1.00 42.97 175 TYR K C 1
ATOM 1287 O O . TYR A 1 175 ? 116.392 143.953 141.738 1.00 42.97 175 TYR K O 1
ATOM 1296 N N . THR A 1 176 ? 116.608 146.075 142.475 1.00 49.94 176 THR K N 1
ATOM 1297 C CA . THR A 1 176 ? 116.276 146.624 141.170 1.00 49.94 176 THR K CA 1
ATOM 1298 C C . THR A 1 176 ? 117.493 146.731 140.264 1.00 49.94 176 THR K C 1
ATOM 1299 O O . THR A 1 176 ? 117.467 146.243 139.134 1.00 49.94 176 THR K O 1
ATOM 1303 N N . GLY A 1 177 ? 118.551 147.378 140.722 1.00 52.92 177 GLY K N 1
ATOM 1304 C CA . GLY A 1 177 ? 119.719 147.468 139.876 1.00 52.92 177 GLY K CA 1
ATOM 1305 C C . GLY A 1 177 ? 119.595 148.636 138.929 1.00 52.92 177 GLY K C 1
ATOM 1306 O O . GLY A 1 177 ? 119.925 149.771 139.278 1.00 52.92 177 GLY K O 1
ATOM 1307 N N . ASP A 1 178 ? 119.134 148.361 137.717 1.00 55.98 178 ASP K N 1
ATOM 1308 C CA . ASP A 1 178 ? 118.823 149.388 136.739 1.00 55.98 178 ASP K CA 1
ATOM 1309 C C . ASP A 1 178 ? 117.383 149.228 136.288 1.00 55.98 178 ASP K C 1
ATOM 1310 O O . ASP A 1 178 ? 116.928 148.109 136.047 1.00 55.98 178 ASP K O 1
ATOM 1315 N N . TYR A 1 179 ? 116.669 150.340 136.159 1.00 58.56 179 TYR K N 1
ATOM 1316 C CA . TYR A 1 179 ? 115.288 150.266 135.713 1.00 58.56 179 TYR K CA 1
ATOM 1317 C C . TYR A 1 179 ? 114.886 151.617 135.147 1.00 58.56 179 TYR K C 1
ATOM 1318 O O . TYR A 1 179 ? 115.658 152.576 135.166 1.00 58.56 179 TYR K O 1
ATOM 1327 N N . ASN A 1 180 ? 113.664 151.678 134.631 1.00 63.50 180 ASN K N 1
ATOM 1328 C CA . ASN A 1 180 ? 113.175 152.866 133.941 1.00 63.50 180 ASN K CA 1
ATOM 1329 C C . ASN A 1 180 ? 111.659 152.805 133.994 1.00 63.50 180 ASN K C 1
ATOM 1330 O O . ASN A 1 180 ? 111.057 151.965 133.322 1.00 63.50 180 ASN K O 1
ATOM 1335 N N . MET A 1 181 ? 111.047 153.693 134.768 1.00 68.02 181 MET K N 1
ATOM 1336 C CA . MET A 1 181 ? 109.621 153.595 135.013 1.00 68.02 181 MET K CA 1
ATOM 1337 C C . MET A 1 181 ? 108.804 154.455 134.050 1.00 68.02 181 MET K C 1
ATOM 1338 O O . MET A 1 181 ? 107.596 154.238 133.912 1.00 68.02 181 MET K O 1
ATOM 1343 N N . THR A 1 182 ? 109.442 155.390 133.345 1.00 70.84 182 THR K N 1
ATOM 1344 C CA . THR A 1 182 ? 108.767 156.202 132.340 1.00 70.84 182 THR K CA 1
ATOM 1345 C C . THR A 1 182 ? 108.555 155.393 131.062 1.00 70.84 182 THR K C 1
ATOM 1346 O O . THR A 1 182 ? 109.395 154.562 130.714 1.00 70.84 182 THR K O 1
ATOM 1350 N N . PRO A 1 183 ? 107.455 155.613 130.346 1.00 76.01 183 PRO K N 1
ATOM 1351 C CA . PRO A 1 183 ? 107.312 154.999 129.022 1.00 76.01 183 PRO K CA 1
ATOM 1352 C C . PRO A 1 183 ? 108.320 155.591 128.055 1.00 76.01 183 PRO K C 1
ATOM 1353 O O . PRO A 1 183 ? 108.768 156.728 128.213 1.00 76.01 183 PRO K O 1
ATOM 1357 N N . ASP A 1 184 ? 108.688 154.804 127.048 1.00 76.74 184 ASP K N 1
ATOM 1358 C CA . ASP A 1 184 ? 109.786 155.185 126.174 1.00 76.74 184 ASP K CA 1
ATOM 1359 C C . ASP A 1 184 ? 109.589 154.554 124.802 1.00 76.74 184 ASP K C 1
ATOM 1360 O O . ASP A 1 184 ? 108.586 153.889 124.535 1.00 76.74 184 ASP K O 1
ATOM 1365 N N . ARG A 1 185 ? 110.566 154.780 123.925 1.00 77.29 185 ARG K N 1
ATOM 1366 C CA . ARG A 1 185 ? 110.532 154.214 122.583 1.00 77.29 185 ARG K CA 1
ATOM 1367 C C . ARG A 1 185 ? 111.101 152.803 122.565 1.00 77.29 185 ARG K C 1
ATOM 1368 O O . ARG A 1 185 ? 110.419 151.852 122.168 1.00 77.29 185 ARG K O 1
ATOM 1376 N N . HIS A 1 186 ? 112.363 152.664 122.970 1.00 69.00 186 HIS K N 1
ATOM 1377 C CA . HIS A 1 186 ? 113.069 151.394 122.847 1.00 69.00 186 HIS K CA 1
ATOM 1378 C C . HIS A 1 186 ? 112.419 150.315 123.698 1.00 69.00 186 HIS K C 1
ATOM 1379 O O . HIS A 1 186 ? 111.873 149.338 123.177 1.00 69.00 186 HIS K O 1
ATOM 1386 N N . LEU A 1 187 ? 112.445 150.487 125.013 1.00 65.29 187 LEU K N 1
ATOM 1387 C CA . LEU A 1 187 ? 111.849 149.536 125.934 1.00 65.29 187 LEU K CA 1
ATOM 1388 C C . LEU A 1 187 ? 110.922 150.279 126.879 1.00 65.29 187 LEU K C 1
ATOM 1389 O O . LEU A 1 187 ? 111.145 151.449 127.198 1.00 65.29 187 LEU K O 1
ATOM 1394 N N . GLY A 1 188 ? 109.885 149.588 127.332 1.00 67.54 188 GLY K N 1
ATOM 1395 C CA . GLY A 1 188 ? 108.835 150.242 128.081 1.00 67.54 188 GLY K CA 1
ATOM 1396 C C . GLY A 1 188 ? 109.186 150.503 129.528 1.00 67.54 188 GLY K C 1
ATOM 1397 O O . GLY A 1 188 ? 110.281 150.978 129.841 1.00 67.54 188 GLY K O 1
ATOM 1398 N N . ALA A 1 189 ? 108.255 150.207 130.423 1.00 63.41 189 ALA K N 1
ATOM 1399 C CA . ALA A 1 189 ? 108.433 150.448 131.841 1.00 63.41 189 ALA K CA 1
ATOM 1400 C C . ALA A 1 189 ? 108.454 149.130 132.596 1.00 63.41 189 ALA K C 1
ATOM 1401 O O . ALA A 1 189 ? 107.786 148.166 132.216 1.00 63.41 189 ALA K O 1
ATOM 1403 N N . ALA A 1 190 ? 109.231 149.102 133.670 1.00 60.47 190 ALA K N 1
ATOM 1404 C CA . ALA A 1 190 ? 109.300 147.926 134.517 1.00 60.47 190 ALA K CA 1
ATOM 1405 C C . ALA A 1 190 ? 107.966 147.691 135.210 1.00 60.47 190 ALA K C 1
ATOM 1406 O O . ALA A 1 190 ? 107.178 148.615 135.415 1.00 60.47 190 ALA K O 1
ATOM 1408 N N . TRP A 1 191 ? 107.709 146.437 135.567 1.00 65.49 191 TRP K N 1
ATOM 1409 C CA . TRP A 1 191 ? 106.461 146.072 136.216 1.00 65.49 191 TRP K CA 1
ATOM 1410 C C . TRP A 1 191 ? 106.733 145.220 137.445 1.00 65.49 191 TRP K C 1
ATOM 1411 O O . TRP A 1 191 ? 107.647 144.395 137.444 1.00 65.49 191 TRP K O 1
ATOM 1422 N N . ILE A 1 192 ? 105.935 145.430 138.490 1.00 65.87 192 ILE K N 1
ATOM 1423 C CA . ILE A 1 192 ? 106.068 144.730 139.763 1.00 65.87 192 ILE K CA 1
ATOM 1424 C C . ILE A 1 192 ? 104.667 144.430 140.284 1.00 65.87 192 ILE K C 1
ATOM 1425 O O . ILE A 1 192 ? 103.749 145.238 140.122 1.00 65.87 192 ILE K O 1
ATOM 1430 N N . ASP A 1 193 ? 104.498 143.261 140.894 1.00 71.57 193 ASP K N 1
ATOM 1431 C CA . ASP A 1 193 ? 103.252 142.908 141.562 1.00 71.57 193 ASP K CA 1
ATOM 1432 C C . ASP A 1 193 ? 103.201 143.571 142.942 1.00 71.57 193 ASP K C 1
ATOM 1433 O O . ASP A 1 193 ? 103.930 144.521 143.230 1.00 71.57 193 ASP K O 1
ATOM 1438 N N . LYS A 1 194 ? 102.309 143.108 143.811 1.00 74.72 194 LYS K N 1
ATOM 1439 C CA . LYS A 1 194 ? 102.178 143.694 145.144 1.00 74.72 194 LYS K CA 1
ATOM 1440 C C . LYS A 1 194 ? 102.875 142.840 146.200 1.00 74.72 194 LYS K C 1
ATOM 1441 O O . LYS A 1 194 ? 102.358 142.630 147.300 1.00 74.72 194 LYS K O 1
ATOM 1447 N N . CYS A 1 195 ? 104.042 142.294 145.873 1.00 72.23 195 CYS K N 1
ATOM 1448 C CA . CYS A 1 195 ? 104.893 141.722 146.903 1.00 72.23 195 CYS K CA 1
ATOM 1449 C C . CYS A 1 195 ? 105.359 142.824 147.843 1.00 72.23 195 CYS K C 1
ATOM 1450 O O . CYS A 1 195 ? 105.576 143.964 147.433 1.00 72.23 195 CYS K O 1
ATOM 1453 N N . ARG A 1 196 ? 105.509 142.482 149.122 1.00 68.48 196 ARG K N 1
ATOM 1454 C CA . ARG A 1 196 ? 105.834 143.454 150.163 1.00 68.48 196 ARG K CA 1
ATOM 1455 C C . ARG A 1 196 ? 107.133 143.024 150.827 1.00 68.48 196 ARG K C 1
ATOM 1456 O O . ARG A 1 196 ? 107.125 142.459 151.929 1.00 68.48 196 ARG K O 1
ATOM 1464 N N . PRO A 1 197 ? 108.267 143.287 150.193 1.00 57.13 197 PRO K N 1
ATOM 1465 C CA . PRO A 1 197 ? 109.538 142.808 150.727 1.00 57.13 197 PRO K CA 1
ATOM 1466 C C . PRO A 1 197 ? 109.949 143.572 151.970 1.00 57.13 197 PRO K C 1
ATOM 1467 O O . PRO A 1 197 ? 109.467 144.669 152.250 1.00 57.13 197 PRO K O 1
ATOM 1471 N N . ASP A 1 198 ? 110.857 142.966 152.724 1.00 56.09 198 ASP K N 1
ATOM 1472 C CA . ASP A 1 198 ? 111.442 143.607 153.889 1.00 56.09 198 ASP K CA 1
ATOM 1473 C C . ASP A 1 198 ? 112.601 144.515 153.526 1.00 56.09 198 ASP K C 1
ATOM 1474 O O . ASP A 1 198 ? 113.290 144.999 154.426 1.00 56.09 198 ASP K O 1
ATOM 1479 N N . LEU A 1 199 ? 112.832 144.748 152.238 1.00 49.77 199 LEU K N 1
ATOM 1480 C CA . LEU A 1 199 ? 113.862 145.659 151.767 1.00 49.77 199 LEU K CA 1
ATOM 1481 C C . LEU A 1 199 ? 113.624 145.899 150.288 1.00 49.77 199 LEU K C 1
ATOM 1482 O O . LEU A 1 199 ? 112.968 145.101 149.619 1.00 49.77 199 LEU K O 1
ATOM 1487 N N . LEU A 1 200 ? 114.141 147.017 149.786 1.00 47.51 200 LEU K N 1
ATOM 1488 C CA . LEU A 1 200 ? 114.089 147.302 148.355 1.00 47.51 200 LEU K CA 1
ATOM 1489 C C . LEU A 1 200 ? 115.321 148.126 148.003 1.00 47.51 200 LEU K C 1
ATOM 1490 O O . LEU A 1 200 ? 115.308 149.347 148.157 1.00 47.51 200 LEU K O 1
ATOM 1495 N N . ILE A 1 201 ? 116.375 147.458 147.535 1.00 47.94 201 ILE K N 1
ATOM 1496 C CA . ILE A 1 201 ? 117.514 148.186 147.005 1.00 47.94 201 ILE K CA 1
ATOM 1497 C C . ILE A 1 201 ? 117.037 148.906 145.748 1.00 47.94 201 ILE K C 1
ATOM 1498 O O . ILE A 1 201 ? 116.084 148.476 145.094 1.00 47.94 201 ILE K O 1
ATOM 1503 N N . SER A 1 202 ? 117.666 150.029 145.419 1.00 52.25 202 SER K N 1
ATOM 1504 C CA . SER A 1 202 ? 117.188 150.801 144.284 1.00 52.25 202 SER K CA 1
ATOM 1505 C C . SER A 1 202 ? 118.365 151.476 143.592 1.00 52.25 202 SER K C 1
ATOM 1506 O O . SER A 1 202 ? 119.531 151.208 143.892 1.00 52.25 202 SER K O 1
ATOM 1509 N N . GLU A 1 203 ? 118.039 152.347 142.647 1.00 58.16 203 GLU K N 1
ATOM 1510 C CA . GLU A 1 203 ? 118.996 153.148 141.905 1.00 58.16 203 GLU K CA 1
ATOM 1511 C C . GLU A 1 203 ? 118.703 154.617 142.155 1.00 58.16 203 GLU K C 1
ATOM 1512 O O . GLU A 1 203 ? 117.545 155.006 142.318 1.00 58.16 203 GLU K O 1
ATOM 1518 N N . SER A 1 204 ? 119.745 155.435 142.188 1.00 59.95 204 SER K N 1
ATOM 1519 C CA . SER A 1 204 ? 119.560 156.863 142.372 1.00 59.95 204 SER K CA 1
ATOM 1520 C C . SER A 1 204 ? 120.504 157.645 141.479 1.00 59.95 204 SER K C 1
ATOM 1521 O O . SER A 1 204 ? 121.141 158.607 141.916 1.00 59.95 204 SER K O 1
ATOM 1524 N N . THR A 1 205 ? 120.631 157.237 140.216 1.00 62.52 205 THR K N 1
ATOM 1525 C CA . THR A 1 205 ? 121.494 157.976 139.305 1.00 62.52 205 THR K CA 1
ATOM 1526 C C . THR A 1 205 ? 120.883 159.319 138.933 1.00 62.52 205 THR K C 1
ATOM 1527 O O . THR A 1 205 ? 121.602 160.315 138.807 1.00 62.52 205 THR K O 1
ATOM 1531 N N . TYR A 1 206 ? 119.561 159.376 138.804 1.00 68.61 206 TYR K N 1
ATOM 1532 C CA . TYR A 1 206 ? 118.869 160.575 138.353 1.00 68.61 206 TYR K CA 1
ATOM 1533 C C . TYR A 1 206 ? 117.944 161.100 139.440 1.00 68.61 206 TYR K C 1
ATOM 1534 O O . TYR A 1 206 ? 116.768 161.366 139.181 1.00 68.61 206 TYR K O 1
ATOM 1543 N N . ALA A 1 207 ? 118.454 161.213 140.668 1.00 70.82 207 ALA K N 1
ATOM 1544 C CA . ALA A 1 207 ? 117.616 161.641 141.782 1.00 70.82 207 ALA K CA 1
ATOM 1545 C C . ALA A 1 207 ? 117.142 163.080 141.618 1.00 70.82 207 ALA K C 1
ATOM 1546 O O . ALA A 1 207 ? 115.988 163.393 141.925 1.00 70.82 207 ALA K O 1
ATOM 1548 N N . THR A 1 208 ? 118.012 163.974 141.154 1.00 77.59 208 THR K N 1
ATOM 1549 C CA . THR A 1 208 ? 117.610 165.369 141.020 1.00 77.59 208 THR K CA 1
ATOM 1550 C C . THR A 1 208 ? 116.691 165.586 139.824 1.00 77.59 208 THR K C 1
ATOM 1551 O O . THR A 1 208 ? 115.749 166.382 139.904 1.00 77.59 208 THR K O 1
ATOM 1555 N N . THR A 1 209 ? 116.950 164.904 138.714 1.00 77.60 209 THR K N 1
ATOM 1556 C CA . THR A 1 209 ? 116.173 165.094 137.495 1.00 77.60 209 THR K CA 1
ATOM 1557 C C . THR A 1 209 ? 114.726 164.644 137.654 1.00 77.60 209 THR K C 1
ATOM 1558 O O . THR A 1 209 ? 113.800 165.428 137.452 1.00 77.60 209 THR K O 1
ATOM 1562 N N . ARG A 1 215 ? 112.792 162.875 123.689 1.00 91.89 215 ARG K N 1
ATOM 1563 C CA . ARG A 1 215 ? 112.296 163.911 122.794 1.00 91.89 215 ARG K CA 1
ATOM 1564 C C . ARG A 1 215 ? 113.365 164.956 122.522 1.00 91.89 215 ARG K C 1
ATOM 1565 O O . ARG A 1 215 ? 114.001 164.944 121.472 1.00 91.89 215 ARG K O 1
ATOM 1573 N N . CYS A 1 216 ? 113.565 165.861 123.482 1.00 92.31 216 CYS K N 1
ATOM 1574 C CA . CYS A 1 216 ? 114.569 166.905 123.325 1.00 92.31 216 CYS K CA 1
ATOM 1575 C C . CYS A 1 216 ? 115.984 166.347 123.275 1.00 92.31 216 CYS K C 1
ATOM 1576 O O . CYS A 1 216 ? 116.885 167.027 122.777 1.00 92.31 216 CYS K O 1
ATOM 1579 N N . ARG A 1 217 ? 116.201 165.137 123.782 1.00 89.31 217 ARG K N 1
ATOM 1580 C CA . ARG A 1 217 ? 117.489 164.475 123.645 1.00 89.31 217 ARG K CA 1
ATOM 1581 C C . ARG A 1 217 ? 117.591 163.655 122.371 1.00 89.31 217 ARG K C 1
ATOM 1582 O O . ARG A 1 217 ? 118.675 163.148 122.065 1.00 89.31 217 ARG K O 1
ATOM 1590 N N . GLU A 1 218 ? 116.499 163.514 121.623 1.00 87.34 218 GLU K N 1
ATOM 1591 C CA . GLU A 1 218 ? 116.504 162.753 120.382 1.00 87.34 218 GLU K CA 1
ATOM 1592 C C . GLU A 1 218 ? 116.433 163.627 119.144 1.00 87.34 218 GLU K C 1
ATOM 1593 O O . GLU A 1 218 ? 117.142 163.365 118.173 1.00 87.34 218 GLU K O 1
ATOM 1599 N N . ARG A 1 219 ? 115.581 164.655 119.158 1.00 84.62 219 ARG K N 1
ATOM 1600 C CA . ARG A 1 219 ? 115.489 165.570 118.025 1.00 84.62 219 ARG K CA 1
ATOM 1601 C C . ARG A 1 219 ? 116.808 166.290 117.796 1.00 84.62 219 ARG K C 1
ATOM 1602 O O . ARG A 1 219 ? 117.233 166.486 116.650 1.00 84.62 219 ARG K O 1
ATOM 1610 N N . ASP A 1 220 ? 117.489 166.660 118.876 1.00 81.18 220 ASP K N 1
ATOM 1611 C CA . ASP A 1 220 ? 118.773 167.333 118.771 1.00 81.18 220 ASP K CA 1
ATOM 1612 C C . ASP A 1 220 ? 119.891 166.412 118.312 1.00 81.18 220 ASP K C 1
ATOM 1613 O O . ASP A 1 220 ? 121.016 166.886 118.141 1.00 81.18 220 ASP K O 1
ATOM 1618 N N . PHE A 1 221 ? 119.634 165.118 118.135 1.00 75.84 221 PHE K N 1
ATOM 1619 C CA . PHE A 1 221 ? 120.622 164.232 117.532 1.00 75.84 221 PHE K CA 1
ATOM 1620 C C . PHE A 1 221 ? 120.481 164.213 116.014 1.00 75.84 221 PHE K C 1
ATOM 1621 O O . PHE A 1 221 ? 121.439 164.503 115.290 1.00 75.84 221 PHE K O 1
ATOM 1629 N N . LEU A 1 222 ? 119.288 163.861 115.529 1.00 77.04 222 LEU K N 1
ATOM 1630 C CA . LEU A 1 222 ? 119.034 163.826 114.095 1.00 77.04 222 LEU K CA 1
ATOM 1631 C C . LEU A 1 222 ? 119.215 165.199 113.470 1.00 77.04 222 LEU K C 1
ATOM 1632 O O . LEU A 1 222 ? 119.906 165.349 112.454 1.00 77.04 222 LEU K O 1
ATOM 1637 N N . LYS A 1 223 ? 118.591 166.216 114.065 1.00 78.20 223 LYS K N 1
ATOM 1638 C CA . LYS A 1 223 ? 118.616 167.548 113.484 1.00 78.20 223 LYS K CA 1
ATOM 1639 C C . LYS A 1 223 ? 120.015 168.147 113.499 1.00 78.20 223 LYS K C 1
ATOM 1640 O O . LYS A 1 223 ? 120.310 169.026 112.686 1.00 78.20 223 LYS K O 1
ATOM 1646 N N . LYS A 1 224 ? 120.895 167.664 114.371 1.00 78.64 224 LYS K N 1
ATOM 1647 C CA . LYS A 1 224 ? 122.269 168.138 114.367 1.00 78.64 224 LYS K CA 1
ATOM 1648 C C . LYS A 1 224 ? 123.146 167.362 113.397 1.00 78.64 224 LYS K C 1
ATOM 1649 O O . LYS A 1 224 ? 123.967 167.964 112.697 1.00 78.64 224 LYS K O 1
ATOM 1655 N N . VAL A 1 225 ? 122.992 166.037 113.327 1.00 75.38 225 VAL K N 1
ATOM 1656 C CA . VAL A 1 225 ? 123.846 165.276 112.420 1.00 75.38 225 VAL K CA 1
ATOM 1657 C C . VAL A 1 225 ? 123.489 165.579 110.970 1.00 75.38 225 VAL K C 1
ATOM 1658 O O . VAL A 1 225 ? 124.372 165.607 110.101 1.00 75.38 225 VAL K O 1
ATOM 1662 N N . HIS A 1 226 ? 122.213 165.850 110.683 1.00 79.46 226 HIS K N 1
ATOM 1663 C CA . HIS A 1 226 ? 121.842 166.227 109.325 1.00 79.46 226 HIS K CA 1
ATOM 1664 C C . HIS A 1 226 ? 122.435 167.578 108.950 1.00 79.46 226 HIS K C 1
ATOM 1665 O O . HIS A 1 226 ? 122.968 167.743 107.849 1.00 79.46 226 HIS K O 1
ATOM 1672 N N . GLU A 1 227 ? 122.358 168.553 109.854 1.00 82.08 227 GLU K N 1
ATOM 1673 C CA . GLU A 1 227 ? 122.915 169.868 109.576 1.00 82.08 227 GLU K CA 1
ATOM 1674 C C . GLU A 1 227 ? 124.434 169.884 109.604 1.00 82.08 227 GLU K C 1
ATOM 1675 O O . GLU A 1 227 ? 125.032 170.866 109.153 1.00 82.08 227 GLU K O 1
ATOM 1681 N N . CYS A 1 228 ? 125.073 168.845 110.135 1.00 79.22 228 CYS K N 1
ATOM 1682 C CA . CYS A 1 228 ? 126.524 168.765 110.065 1.00 79.22 228 CYS K CA 1
ATOM 1683 C C . CYS A 1 228 ? 127.021 167.994 108.853 1.00 79.22 228 CYS K C 1
ATOM 1684 O O . CYS A 1 228 ? 128.121 168.269 108.365 1.00 79.22 228 CYS K O 1
ATOM 1687 N N . VAL A 1 229 ? 126.247 167.029 108.354 1.00 76.65 229 VAL K N 1
ATOM 1688 C CA . VAL A 1 229 ? 126.716 166.264 107.207 1.00 76.65 229 VAL K CA 1
ATOM 1689 C C . VAL A 1 229 ? 126.583 167.055 105.911 1.00 76.65 229 VAL K C 1
ATOM 1690 O O . VAL A 1 229 ? 127.319 166.794 104.953 1.00 76.65 229 VAL K O 1
ATOM 1694 N N . ALA A 1 230 ? 125.685 168.042 105.861 1.00 77.35 230 ALA K N 1
ATOM 1695 C CA . ALA A 1 230 ? 125.457 168.773 104.620 1.00 77.35 230 ALA K CA 1
ATOM 1696 C C . ALA A 1 230 ? 126.614 169.699 104.287 1.00 77.35 230 ALA K C 1
ATOM 1697 O O . ALA A 1 230 ? 126.887 169.943 103.108 1.00 77.35 230 ALA K O 1
ATOM 1699 N N . LYS A 1 231 ? 127.309 170.211 105.298 1.00 77.05 231 LYS K N 1
ATOM 1700 C CA . LYS A 1 231 ? 128.374 171.183 105.103 1.00 77.05 231 LYS K CA 1
ATOM 1701 C C . LYS A 1 231 ? 129.689 170.554 104.675 1.00 77.05 231 LYS K C 1
ATOM 1702 O O . LYS A 1 231 ? 130.726 171.218 104.758 1.00 77.05 231 LYS K O 1
ATOM 1708 N N . GLY A 1 232 ? 129.682 169.303 104.225 1.00 78.99 232 GLY K N 1
ATOM 1709 C CA . GLY A 1 232 ? 130.919 168.665 103.825 1.00 78.99 232 GLY K CA 1
ATOM 1710 C C . GLY A 1 232 ? 131.799 168.227 104.969 1.00 78.99 232 GLY K C 1
ATOM 1711 O O . GLY A 1 232 ? 133.009 168.086 104.788 1.00 78.99 232 GLY K O 1
ATOM 1712 N N . GLY A 1 233 ? 131.226 168.013 106.145 1.00 74.70 233 GLY K N 1
ATOM 1713 C CA . GLY A 1 233 ? 131.973 167.587 107.317 1.00 74.70 233 GLY K CA 1
ATOM 1714 C C . GLY A 1 233 ? 131.553 166.191 107.737 1.00 74.70 233 GLY K C 1
ATOM 1715 O O . GLY A 1 233 ? 130.369 165.848 107.684 1.00 74.70 233 GLY K O 1
ATOM 1716 N N . LYS A 1 234 ? 132.530 165.395 108.155 1.00 71.17 234 LYS K N 1
ATOM 1717 C CA . LYS A 1 234 ? 132.285 164.031 108.582 1.00 71.17 234 LYS K CA 1
ATOM 1718 C C . LYS A 1 234 ? 131.831 164.005 110.040 1.00 71.17 234 LYS K C 1
ATOM 1719 O O . LYS A 1 234 ? 131.931 164.994 110.766 1.00 71.17 234 LYS K O 1
ATOM 1725 N N . VAL A 1 235 ? 131.305 162.858 110.465 1.00 63.25 235 VAL K N 1
ATOM 1726 C CA . VAL A 1 235 ? 130.748 162.694 111.804 1.00 63.25 235 VAL K CA 1
ATOM 1727 C C . VAL A 1 235 ? 131.199 161.348 112.353 1.00 63.25 235 VAL K C 1
ATOM 1728 O O . VAL A 1 235 ? 131.076 160.328 111.669 1.00 63.25 235 VAL K O 1
ATOM 1732 N N . LEU A 1 236 ? 131.711 161.335 113.580 1.00 56.95 236 LEU K N 1
ATOM 1733 C CA . LEU A 1 236 ? 132.217 160.121 114.210 1.00 56.95 236 LEU K CA 1
ATOM 1734 C C . LEU A 1 236 ? 131.447 159.847 115.492 1.00 56.95 236 LEU K C 1
ATOM 1735 O O . LEU A 1 236 ? 131.323 160.730 116.341 1.00 56.95 236 LEU K O 1
ATOM 1740 N N . ILE A 1 237 ? 130.937 158.629 115.637 1.00 54.62 237 ILE K N 1
ATOM 1741 C CA . ILE A 1 237 ? 130.101 158.272 116.781 1.00 54.62 237 ILE K CA 1
ATOM 1742 C C . ILE A 1 237 ? 130.683 157.049 117.479 1.00 54.62 237 ILE K C 1
ATOM 1743 O O . ILE A 1 237 ? 130.320 155.918 117.134 1.00 54.62 237 ILE K O 1
ATOM 1748 N N . PRO A 1 238 ? 131.587 157.211 118.441 1.00 56.16 238 PRO K N 1
ATOM 1749 C CA . PRO A 1 238 ? 132.169 156.041 119.107 1.00 56.16 238 PRO K CA 1
ATOM 1750 C C . PRO A 1 238 ? 131.157 155.354 120.011 1.00 56.16 238 PRO K C 1
ATOM 1751 O O . PRO A 1 238 ? 130.527 155.988 120.856 1.00 56.16 238 PRO K O 1
ATOM 1755 N N . VAL A 1 239 ? 130.999 154.043 119.818 1.00 58.73 239 VAL K N 1
ATOM 1756 C CA . VAL A 1 239 ? 130.072 153.227 120.587 1.00 58.73 239 VAL K CA 1
ATOM 1757 C C . VAL A 1 239 ? 130.758 151.918 120.950 1.00 58.73 239 VAL K C 1
ATOM 1758 O O . VAL A 1 239 ? 131.775 151.546 120.368 1.00 58.73 239 VAL K O 1
ATOM 1762 N N . PHE A 1 240 ? 130.195 151.219 121.932 1.00 62.28 240 PHE K N 1
ATOM 1763 C CA . PHE A 1 240 ? 130.568 149.830 122.143 1.00 62.28 240 PHE K CA 1
ATOM 1764 C C . PHE A 1 240 ? 129.897 148.939 121.104 1.00 62.28 240 PHE K C 1
ATOM 1765 O O . PHE A 1 240 ? 129.198 149.406 120.202 1.00 62.28 240 PHE K O 1
ATOM 1773 N N . ALA A 1 241 ? 130.126 147.631 121.229 1.00 60.87 241 ALA K N 1
ATOM 1774 C CA . ALA A 1 241 ? 129.583 146.692 120.257 1.00 60.87 241 ALA K CA 1
ATOM 1775 C C . ALA A 1 241 ? 128.063 146.656 120.301 1.00 60.87 241 ALA K C 1
ATOM 1776 O O . ALA A 1 241 ? 127.409 146.649 119.254 1.00 60.87 241 ALA K O 1
ATOM 1778 N N . LEU A 1 242 ? 127.480 146.640 121.494 1.00 58.21 242 LEU K N 1
ATOM 1779 C CA . LEU A 1 242 ? 126.034 146.576 121.640 1.00 58.21 242 LEU K CA 1
ATOM 1780 C C . LEU A 1 242 ? 125.572 147.676 122.584 1.00 58.21 242 LEU K C 1
ATOM 1781 O O . LEU A 1 242 ? 126.372 148.448 123.118 1.00 58.21 242 LEU K O 1
ATOM 1786 N N . GLY A 1 243 ? 124.262 147.744 122.787 1.00 60.43 243 GLY K N 1
ATOM 1787 C CA . GLY A 1 243 ? 123.694 148.742 123.665 1.00 60.43 243 GLY K CA 1
ATOM 1788 C C . GLY A 1 243 ? 123.219 149.983 122.942 1.00 60.43 243 GLY K C 1
ATOM 1789 O O . GLY A 1 243 ? 122.112 150.006 122.400 1.00 60.43 243 GLY K O 1
ATOM 1790 N N . ARG A 1 244 ? 124.041 151.031 122.937 1.00 64.75 244 ARG K N 1
ATOM 1791 C CA . ARG A 1 244 ? 123.632 152.299 122.348 1.00 64.75 244 ARG K CA 1
ATOM 1792 C C . ARG A 1 244 ? 123.856 152.358 120.846 1.00 64.75 244 ARG K C 1
ATOM 1793 O O . ARG A 1 244 ? 123.286 153.229 120.188 1.00 64.75 244 ARG K O 1
ATOM 1801 N N . ALA A 1 245 ? 124.668 151.461 120.290 1.00 62.53 245 ALA K N 1
ATOM 1802 C CA . ALA A 1 245 ? 124.879 151.465 118.850 1.00 62.53 245 ALA K CA 1
ATOM 1803 C C . ALA A 1 245 ? 123.645 151.023 118.086 1.00 62.53 245 ALA K C 1
ATOM 1804 O O . ALA A 1 245 ? 123.549 151.288 116.887 1.00 62.53 245 ALA K O 1
ATOM 1806 N N . GLN A 1 246 ? 122.714 150.338 118.739 1.00 66.88 246 GLN K N 1
ATOM 1807 C CA . GLN A 1 246 ? 121.483 149.921 118.094 1.00 66.88 246 GLN K CA 1
ATOM 1808 C C . GLN A 1 246 ? 120.306 150.801 118.477 1.00 66.88 246 GLN K C 1
ATOM 1809 O O . GLN A 1 246 ? 119.220 150.638 117.918 1.00 66.88 246 GLN K O 1
ATOM 1815 N N . GLU A 1 247 ? 120.495 151.711 119.432 1.00 70.11 247 GLU K N 1
ATOM 1816 C CA . GLU A 1 247 ? 119.498 152.738 119.693 1.00 70.11 247 GLU K CA 1
ATOM 1817 C C . GLU A 1 247 ? 119.423 153.736 118.550 1.00 70.11 247 GLU K C 1
ATOM 1818 O O . GLU A 1 247 ? 118.356 154.300 118.288 1.00 70.11 247 GLU K O 1
ATOM 1824 N N . LEU A 1 248 ? 120.544 153.973 117.874 1.00 68.40 248 LEU K N 1
ATOM 1825 C CA . LEU A 1 248 ? 120.665 155.021 116.872 1.00 68.40 248 LEU K CA 1
ATOM 1826 C C . LEU A 1 248 ? 120.520 154.513 115.448 1.00 68.40 248 LEU K C 1
ATOM 1827 O O . LEU A 1 248 ? 119.971 155.224 114.603 1.00 68.40 248 LEU K O 1
ATOM 1832 N N . CYS A 1 249 ? 120.983 153.300 115.161 1.00 70.69 249 CYS K N 1
ATOM 1833 C CA . CYS A 1 249 ? 120.959 152.783 113.800 1.00 70.69 249 CYS K CA 1
ATOM 1834 C C . CYS A 1 249 ? 119.571 152.398 113.327 1.00 70.69 249 CYS K C 1
ATOM 1835 O O . CYS A 1 249 ? 119.454 151.816 112.246 1.00 70.69 249 CYS K O 1
ATOM 1838 N N . ILE A 1 250 ? 118.529 152.668 114.101 1.00 71.91 250 ILE K N 1
ATOM 1839 C CA . ILE A 1 250 ? 117.188 152.726 113.541 1.00 71.91 250 ILE K CA 1
ATOM 1840 C C . ILE A 1 250 ? 116.813 154.159 113.201 1.00 71.91 250 ILE K C 1
ATOM 1841 O O . ILE A 1 250 ? 116.219 154.419 112.152 1.00 71.91 250 ILE K O 1
ATOM 1846 N N . LEU A 1 251 ? 117.178 155.102 114.072 1.00 70.97 251 LEU K N 1
ATOM 1847 C CA . LEU A 1 251 ? 116.864 156.504 113.829 1.00 70.97 251 LEU K CA 1
ATOM 1848 C C . LEU A 1 251 ? 117.574 157.033 112.596 1.00 70.97 251 LEU K C 1
ATOM 1849 O O . LEU A 1 251 ? 116.967 157.739 111.788 1.00 70.97 251 LEU K O 1
ATOM 1854 N N . LEU A 1 252 ? 118.854 156.712 112.429 1.00 73.22 252 LEU K N 1
ATOM 1855 C CA . LEU A 1 252 ? 119.567 157.217 111.265 1.00 73.22 252 LEU K CA 1
ATOM 1856 C C . LEU A 1 252 ? 119.057 156.575 109.985 1.00 73.22 252 LEU K C 1
ATOM 1857 O O . LEU A 1 252 ? 118.841 157.268 108.983 1.00 73.22 252 LEU K O 1
ATOM 1862 N N . GLU A 1 253 ? 118.833 155.263 110.001 1.00 77.22 253 GLU K N 1
ATOM 1863 C CA . GLU A 1 253 ? 118.338 154.591 108.805 1.00 77.22 253 GLU K CA 1
ATOM 1864 C C . GLU A 1 253 ? 116.926 155.043 108.456 1.00 77.22 253 GLU K C 1
ATOM 1865 O O . GLU A 1 253 ? 116.621 155.278 107.283 1.00 77.22 253 GLU K O 1
ATOM 1871 N N . THR A 1 254 ? 116.050 155.175 109.450 1.00 75.72 254 THR K N 1
ATOM 1872 C CA . THR A 1 254 ? 114.703 155.645 109.147 1.00 75.72 254 THR K CA 1
ATOM 1873 C C . THR A 1 254 ? 114.706 157.106 108.725 1.00 75.72 254 THR K C 1
ATOM 1874 O O . THR A 1 254 ? 113.896 157.506 107.886 1.00 75.72 254 THR K O 1
ATOM 1878 N N . TYR A 1 255 ? 115.612 157.910 109.274 1.00 77.92 255 TYR K N 1
ATOM 1879 C CA . TYR A 1 255 ? 115.703 159.305 108.862 1.00 77.92 255 TYR K CA 1
ATOM 1880 C C . TYR A 1 255 ? 116.204 159.422 107.434 1.00 77.92 255 TYR K C 1
ATOM 1881 O O . TYR A 1 255 ? 115.797 160.328 106.702 1.00 77.92 255 TYR K O 1
ATOM 1890 N N . TRP A 1 256 ? 117.084 158.525 107.015 1.00 78.33 256 TRP K N 1
ATOM 1891 C CA . TRP A 1 256 ? 117.582 158.597 105.652 1.00 78.33 256 TRP K CA 1
ATOM 1892 C C . TRP A 1 256 ? 116.813 157.698 104.702 1.00 78.33 256 TRP K C 1
ATOM 1893 O O . TRP A 1 256 ? 117.211 157.561 103.543 1.00 78.33 256 TRP K O 1
ATOM 1904 N N . GLU A 1 257 ? 115.744 157.066 105.168 1.00 84.72 257 GLU K N 1
ATOM 1905 C CA . GLU A 1 257 ? 114.810 156.415 104.262 1.00 84.72 257 GLU K CA 1
ATOM 1906 C C . GLU A 1 257 ? 113.519 157.205 104.088 1.00 84.72 257 GLU K C 1
ATOM 1907 O O . GLU A 1 257 ? 112.967 157.232 102.985 1.00 84.72 257 GLU K O 1
ATOM 1913 N N . ARG A 1 258 ? 113.006 157.837 105.148 1.00 86.44 258 ARG K N 1
ATOM 1914 C CA . ARG A 1 258 ? 111.864 158.733 104.983 1.00 86.44 258 ARG K CA 1
ATOM 1915 C C . ARG A 1 258 ? 112.240 159.937 104.132 1.00 86.44 258 ARG K C 1
ATOM 1916 O O . ARG A 1 258 ? 111.476 160.348 103.252 1.00 86.44 258 ARG K O 1
ATOM 1924 N N . MET A 1 259 ? 113.407 160.515 104.383 1.00 86.83 259 MET K N 1
ATOM 1925 C CA . MET A 1 259 ? 113.978 161.542 103.527 1.00 86.83 259 MET K CA 1
ATOM 1926 C C . MET A 1 259 ? 115.090 160.911 102.709 1.00 86.83 259 MET K C 1
ATOM 1927 O O . MET A 1 259 ? 115.994 160.285 103.268 1.00 86.83 259 MET K O 1
ATOM 1932 N N . ASN A 1 260 ? 115.021 161.066 101.395 1.00 84.12 260 ASN K N 1
ATOM 1933 C CA . ASN A 1 260 ? 116.000 160.444 100.517 1.00 84.12 260 ASN K CA 1
ATOM 1934 C C . ASN A 1 260 ? 117.325 161.181 100.640 1.00 84.12 260 ASN K C 1
ATOM 1935 O O . ASN A 1 260 ? 117.420 162.361 100.292 1.00 84.12 260 ASN K O 1
ATOM 1940 N N . LEU A 1 261 ? 118.344 160.496 101.146 1.00 83.64 261 LEU K N 1
ATOM 1941 C CA . LEU A 1 261 ? 119.679 161.054 101.279 1.00 83.64 261 LEU K CA 1
ATOM 1942 C C . LEU A 1 261 ? 120.675 160.162 100.553 1.00 83.64 261 LEU K C 1
ATOM 1943 O O . LEU A 1 261 ? 120.417 158.983 100.299 1.00 83.64 261 LEU K O 1
ATOM 1948 N N . LYS A 1 262 ? 121.826 160.740 100.214 1.00 85.58 262 LYS K N 1
ATOM 1949 C CA . LYS A 1 262 ? 122.813 160.052 99.399 1.00 85.58 262 LYS K CA 1
ATOM 1950 C C . LYS A 1 262 ? 124.158 159.845 100.076 1.00 85.58 262 LYS K C 1
ATOM 1951 O O . LYS A 1 262 ? 124.983 159.099 99.539 1.00 85.58 262 LYS K O 1
ATOM 1957 N N . TYR A 1 263 ? 124.411 160.479 101.215 1.00 81.41 263 TYR K N 1
ATOM 1958 C CA . TYR A 1 263 ? 125.693 160.313 101.878 1.00 81.41 263 TYR K CA 1
ATOM 1959 C C . TYR A 1 263 ? 125.805 158.904 102.455 1.00 81.41 263 TYR K C 1
ATOM 1960 O O . TYR A 1 263 ? 124.797 158.277 102.782 1.00 81.41 263 TYR K O 1
ATOM 1969 N N . PRO A 1 264 ? 127.015 158.367 102.555 1.00 77.52 264 PRO K N 1
ATOM 1970 C CA . PRO A 1 264 ? 127.187 157.053 103.174 1.00 77.52 264 PRO K CA 1
ATOM 1971 C C . PRO A 1 264 ? 127.266 157.157 104.684 1.00 77.52 264 PRO K C 1
ATOM 1972 O O . PRO A 1 264 ? 127.684 158.171 105.243 1.00 77.52 264 PRO K O 1
ATOM 1976 N N . ILE A 1 265 ? 126.853 156.085 105.355 1.00 74.99 265 ILE K N 1
ATOM 1977 C CA . ILE A 1 265 ? 127.035 155.962 106.796 1.00 74.99 265 ILE K CA 1
ATOM 1978 C C . ILE A 1 265 ? 127.725 154.635 107.090 1.00 74.99 265 ILE K C 1
ATOM 1979 O O . ILE A 1 265 ? 127.079 153.597 107.267 1.00 74.99 265 ILE K O 1
ATOM 1984 N N . TYR A 1 266 ? 129.048 154.676 107.157 1.00 75.17 266 TYR K N 1
ATOM 1985 C CA . TYR A 1 266 ? 129.879 153.506 107.352 1.00 75.17 266 TYR K CA 1
ATOM 1986 C C . TYR A 1 266 ? 129.703 152.970 108.764 1.00 75.17 266 TYR K C 1
ATOM 1987 O O . TYR A 1 266 ? 129.171 153.646 109.643 1.00 75.17 266 TYR K O 1
ATOM 1996 N N . PHE A 1 267 ? 130.124 151.722 108.978 1.00 77.06 267 PHE K N 1
ATOM 1997 C CA . PHE A 1 267 ? 129.590 151.063 110.159 1.00 77.06 267 PHE K CA 1
ATOM 1998 C C . PHE A 1 267 ? 130.605 150.133 110.837 1.00 77.06 267 PHE K C 1
ATOM 1999 O O . PHE A 1 267 ? 130.206 149.266 111.620 1.00 77.06 267 PHE K O 1
ATOM 2007 N N . ALA A 1 268 ? 131.906 150.296 110.565 1.00 77.77 268 ALA K N 1
ATOM 2008 C CA . ALA A 1 268 ? 132.962 149.614 111.313 1.00 77.77 268 ALA K CA 1
ATOM 2009 C C . ALA A 1 268 ? 132.893 148.093 111.248 1.00 77.77 268 ALA K C 1
ATOM 2010 O O . ALA A 1 268 ? 132.478 147.457 112.221 1.00 77.77 268 ALA K O 1
ATOM 2012 N N . LEU A 1 269 ? 133.320 147.519 110.117 1.00 85.18 269 LEU K N 1
ATOM 2013 C CA . LEU A 1 269 ? 133.038 146.167 109.627 1.00 85.18 269 LEU K CA 1
ATOM 2014 C C . LEU A 1 269 ? 132.833 145.081 110.675 1.00 85.18 269 LEU K C 1
ATOM 2015 O O . LEU A 1 269 ? 131.872 144.313 110.580 1.00 85.18 269 LEU K O 1
ATOM 2020 N N . GLY A 1 270 ? 133.691 145.011 111.684 1.00 86.02 270 GLY K N 1
ATOM 2021 C CA . GLY A 1 270 ? 133.522 143.970 112.679 1.00 86.02 270 GLY K CA 1
ATOM 2022 C C . GLY A 1 270 ? 132.411 144.245 113.674 1.00 86.02 270 GLY K C 1
ATOM 2023 O O . GLY A 1 270 ? 132.584 144.036 114.877 1.00 86.02 270 GLY K O 1
ATOM 2024 N N . LEU A 1 271 ? 131.266 144.725 113.188 1.00 81.11 271 LEU K N 1
ATOM 2025 C CA . LEU A 1 271 ? 130.139 145.030 114.055 1.00 81.11 271 LEU K CA 1
ATOM 2026 C C . LEU A 1 271 ? 128.795 144.628 113.466 1.00 81.11 271 LEU K C 1
ATOM 2027 O O . LEU A 1 271 ? 127.827 144.528 114.223 1.00 81.11 271 LEU K O 1
ATOM 2032 N N . THR A 1 272 ? 128.705 144.345 112.165 1.00 82.22 272 THR K N 1
ATOM 2033 C CA . THR A 1 272 ? 127.408 144.340 111.499 1.00 82.22 272 THR K CA 1
ATOM 2034 C C . THR A 1 272 ? 126.573 143.102 111.799 1.00 82.22 272 THR K C 1
ATOM 2035 O O . THR A 1 272 ? 125.340 143.189 111.803 1.00 82.22 272 THR K O 1
ATOM 2039 N N . GLU A 1 273 ? 127.199 141.953 112.047 1.00 83.37 273 GLU K N 1
ATOM 2040 C CA . GLU A 1 273 ? 126.420 140.758 112.349 1.00 83.37 273 GLU K CA 1
ATOM 2041 C C . GLU A 1 273 ? 125.791 140.832 113.733 1.00 83.37 273 GLU K C 1
ATOM 2042 O O . GLU A 1 273 ? 124.785 140.163 113.991 1.00 83.37 273 GLU K O 1
ATOM 2048 N N . LYS A 1 274 ? 126.364 141.644 114.621 1.00 77.67 274 LYS K N 1
ATOM 2049 C CA . LYS A 1 274 ? 125.789 141.845 115.944 1.00 77.67 274 LYS K CA 1
ATOM 2050 C C . LYS A 1 274 ? 124.479 142.610 115.861 1.00 77.67 274 LYS K C 1
ATOM 2051 O O . LYS A 1 274 ? 123.566 142.383 116.668 1.00 77.67 274 LYS K O 1
ATOM 2057 N N . ALA A 1 275 ? 124.363 143.508 114.881 1.00 79.58 275 ALA K N 1
ATOM 2058 C CA . ALA A 1 275 ? 123.131 144.243 114.650 1.00 79.58 275 ALA K CA 1
ATOM 2059 C C . ALA A 1 275 ? 121.993 143.350 114.188 1.00 79.58 275 ALA K C 1
ATOM 2060 O O . ALA A 1 275 ? 120.845 143.796 114.194 1.00 79.58 275 ALA K O 1
ATOM 2062 N N . ASN A 1 276 ? 122.274 142.116 113.777 1.00 83.04 276 ASN K N 1
ATOM 2063 C CA . ASN A 1 276 ? 121.196 141.175 113.516 1.00 83.04 276 ASN K CA 1
ATOM 2064 C C . ASN A 1 276 ? 120.786 140.421 114.772 1.00 83.04 276 ASN K C 1
ATOM 2065 O O . ASN A 1 276 ? 119.593 140.199 114.994 1.00 83.04 276 ASN K O 1
ATOM 2070 N N . THR A 1 277 ? 121.757 140.033 115.604 1.00 76.07 277 THR K N 1
ATOM 2071 C CA . THR A 1 277 ? 121.442 139.325 116.841 1.00 76.07 277 THR K CA 1
ATOM 2072 C C . THR A 1 277 ? 120.648 140.205 117.795 1.00 76.07 277 THR K C 1
ATOM 2073 O O . THR A 1 277 ? 119.705 139.732 118.444 1.00 76.07 277 THR K O 1
ATOM 2077 N N . TYR A 1 278 ? 121.020 141.485 117.896 1.00 67.95 278 TYR K N 1
ATOM 2078 C CA . TYR A 1 278 ? 120.305 142.388 118.792 1.00 67.95 278 TYR K CA 1
ATOM 2079 C C . TYR A 1 278 ? 118.835 142.483 118.410 1.00 67.95 278 TYR K C 1
ATOM 2080 O O . TYR A 1 278 ? 117.953 142.318 119.258 1.00 67.95 278 TYR K O 1
ATOM 2089 N N . TYR A 1 279 ? 118.545 142.737 117.139 1.00 70.90 279 TYR K N 1
ATOM 2090 C CA . TYR A 1 279 ? 117.153 142.887 116.749 1.00 70.90 279 TYR K CA 1
ATOM 2091 C C . TYR A 1 279 ? 116.437 141.554 116.609 1.00 70.90 279 TYR K C 1
ATOM 2092 O O . TYR A 1 279 ? 115.204 141.536 116.547 1.00 70.90 279 TYR K O 1
ATOM 2101 N N . LYS A 1 280 ? 117.173 140.444 116.553 1.00 71.38 280 LYS K N 1
ATOM 2102 C CA . LYS A 1 280 ? 116.542 139.139 116.695 1.00 71.38 280 LYS K CA 1
ATOM 2103 C C . LYS A 1 280 ? 116.034 138.936 118.115 1.00 71.38 280 LYS K C 1
ATOM 2104 O O . LYS A 1 280 ? 114.927 138.427 118.319 1.00 71.38 280 LYS K O 1
ATOM 2110 N N . MET A 1 281 ? 116.832 139.334 119.109 1.00 69.16 281 MET K N 1
ATOM 2111 C CA . MET A 1 281 ? 116.415 139.185 120.500 1.00 69.16 281 MET K CA 1
ATOM 2112 C C . MET A 1 281 ? 115.397 140.235 120.913 1.00 69.16 281 MET K C 1
ATOM 2113 O O . MET A 1 281 ? 114.613 140.002 121.842 1.00 69.16 281 MET K O 1
ATOM 2118 N N . PHE A 1 282 ? 115.419 141.391 120.250 1.00 68.56 282 PHE K N 1
ATOM 2119 C CA . PHE A 1 282 ? 114.577 142.513 120.638 1.00 68.56 282 PHE K CA 1
ATOM 2120 C C . PHE A 1 282 ? 113.102 142.154 120.554 1.00 68.56 282 PHE K C 1
ATOM 2121 O O . PHE A 1 282 ? 112.333 142.423 121.483 1.00 68.56 282 PHE K O 1
ATOM 2129 N N . ILE A 1 283 ? 112.687 141.542 119.443 1.00 71.99 283 ILE K N 1
ATOM 2130 C CA . ILE A 1 283 ? 111.266 141.294 119.232 1.00 71.99 283 ILE K CA 1
ATOM 2131 C C . ILE A 1 283 ? 110.775 140.166 120.127 1.00 71.99 283 ILE K C 1
ATOM 2132 O O . ILE A 1 283 ? 109.579 140.075 120.427 1.00 71.99 283 ILE K O 1
ATOM 2137 N N . THR A 1 284 ? 111.674 139.290 120.570 1.00 70.79 284 THR K N 1
ATOM 2138 C CA . THR A 1 284 ? 111.286 138.294 121.560 1.00 70.79 284 THR K CA 1
ATOM 2139 C C . THR A 1 284 ? 111.147 138.918 122.942 1.00 70.79 284 THR K C 1
ATOM 2140 O O . THR A 1 284 ? 110.204 138.610 123.678 1.00 70.79 284 THR K O 1
ATOM 2144 N N . TRP A 1 285 ? 112.071 139.811 123.304 1.00 62.95 285 TRP K N 1
ATOM 2145 C CA . TRP A 1 285 ? 112.143 140.303 124.676 1.00 62.95 285 TRP K CA 1
ATOM 2146 C C . TRP A 1 285 ? 111.105 141.380 124.956 1.00 62.95 285 TRP K C 1
ATOM 2147 O O . TRP A 1 285 ? 110.400 141.318 125.966 1.00 62.95 285 TRP K O 1
ATOM 2158 N N . THR A 1 286 ? 111.002 142.380 124.078 1.00 69.77 286 THR K N 1
ATOM 2159 C CA . THR A 1 286 ? 110.175 143.541 124.383 1.00 69.77 286 THR K CA 1
ATOM 2160 C C . THR A 1 286 ? 108.684 143.230 124.367 1.00 69.77 286 THR K C 1
ATOM 2161 O O . THR A 1 286 ? 107.907 143.993 124.948 1.00 69.77 286 THR K O 1
ATOM 2165 N N . ASN A 1 287 ? 108.272 142.131 123.740 1.00 74.44 287 ASN K N 1
ATOM 2166 C CA . ASN A 1 287 ? 106.864 141.740 123.718 1.00 74.44 287 ASN K CA 1
ATOM 2167 C C . ASN A 1 287 ? 106.705 140.266 123.360 1.00 74.44 287 ASN K C 1
ATOM 2168 O O . ASN A 1 287 ? 107.605 139.660 122.781 1.00 74.44 287 ASN K O 1
ATOM 2173 N N . MET A 1 299 ? 117.762 136.736 109.708 1.00 118.40 299 MET K N 1
ATOM 2174 C CA . MET A 1 299 ? 118.557 137.608 108.853 1.00 118.40 299 MET K CA 1
ATOM 2175 C C . MET A 1 299 ? 117.970 139.016 108.799 1.00 118.40 299 MET K C 1
ATOM 2176 O O . MET A 1 299 ? 116.752 139.197 108.800 1.00 118.40 299 MET K O 1
ATOM 2181 N N . PHE A 1 300 ? 118.855 140.009 108.765 1.00 104.43 300 PHE K N 1
ATOM 2182 C CA . PHE A 1 300 ? 118.443 141.411 108.793 1.00 104.43 300 PHE K CA 1
ATOM 2183 C C . PHE A 1 300 ? 119.586 142.262 108.266 1.00 104.43 300 PHE K C 1
ATOM 2184 O O . PHE A 1 300 ? 120.656 142.310 108.881 1.00 104.43 300 PHE K O 1
ATOM 2192 N N . ASP A 1 301 ? 119.361 142.940 107.146 1.00 101.02 301 ASP K N 1
ATOM 2193 C CA . ASP A 1 301 ? 120.340 143.847 106.575 1.00 101.02 301 ASP K CA 1
ATOM 2194 C C . ASP A 1 301 ? 119.726 145.230 106.430 1.00 101.02 301 ASP K C 1
ATOM 2195 O O . ASP A 1 301 ? 118.507 145.381 106.311 1.00 101.02 301 ASP K O 1
ATOM 2200 N N . PHE A 1 302 ? 120.583 146.240 106.451 1.00 90.72 302 PHE K N 1
ATOM 2201 C CA . PHE A 1 302 ? 120.164 147.629 106.397 1.00 90.72 302 PHE K CA 1
ATOM 2202 C C . PHE A 1 302 ? 120.262 148.173 104.980 1.00 90.72 302 PHE K C 1
ATOM 2203 O O . PHE A 1 302 ? 121.004 147.663 104.138 1.00 90.72 302 PHE K O 1
ATOM 2211 N N . LYS A 1 303 ? 119.503 149.235 104.727 1.00 87.27 303 LYS K N 1
ATOM 2212 C CA . LYS A 1 303 ? 119.451 149.806 103.388 1.00 87.27 303 LYS K CA 1
ATOM 2213 C C . LYS A 1 303 ? 120.691 150.640 103.090 1.00 87.27 303 LYS K C 1
ATOM 2214 O O . LYS A 1 303 ? 121.466 150.318 102.186 1.00 87.27 303 LYS K O 1
ATOM 2220 N N . HIS A 1 304 ? 120.902 151.711 103.854 1.00 86.50 304 HIS K N 1
ATOM 2221 C CA . HIS A 1 304 ? 121.933 152.693 103.556 1.00 86.50 304 HIS K CA 1
ATOM 2222 C C . HIS A 1 304 ? 123.202 152.492 104.375 1.00 86.50 304 HIS K C 1
ATOM 2223 O O . HIS A 1 304 ? 124.017 153.411 104.470 1.00 86.50 304 HIS K O 1
ATOM 2230 N N . ILE A 1 305 ? 123.388 151.315 104.961 1.00 85.26 305 ILE K N 1
ATOM 2231 C CA . ILE A 1 305 ? 124.538 151.023 105.807 1.00 85.26 305 ILE K CA 1
ATOM 2232 C C . ILE A 1 305 ? 125.441 150.019 105.110 1.00 85.26 305 ILE K C 1
ATOM 2233 O O . ILE A 1 305 ? 124.984 148.953 104.684 1.00 85.26 305 ILE K O 1
ATOM 2238 N N . LYS A 1 306 ? 126.727 150.358 105.005 1.00 83.49 306 LYS K N 1
ATOM 2239 C CA . LYS A 1 306 ? 127.715 149.492 104.392 1.00 83.49 306 LYS K CA 1
ATOM 2240 C C . LYS A 1 306 ? 128.986 149.534 105.233 1.00 83.49 306 LYS K C 1
ATOM 2241 O O . LYS A 1 306 ? 129.479 150.628 105.551 1.00 83.49 306 LYS K O 1
ATOM 2247 N N . PRO A 1 307 ? 129.527 148.384 105.615 1.00 83.13 307 PRO K N 1
ATOM 2248 C CA . PRO A 1 307 ? 130.752 148.369 106.420 1.00 83.13 307 PRO K CA 1
ATOM 2249 C C . PRO A 1 307 ? 131.933 148.926 105.645 1.00 83.13 307 PRO K C 1
ATOM 2250 O O . PRO A 1 307 ? 131.972 148.894 104.415 1.00 83.13 307 PRO K O 1
ATOM 2254 N N . PHE A 1 308 ? 132.908 149.453 106.386 1.00 80.81 308 PHE K N 1
ATOM 2255 C CA . PHE A 1 308 ? 134.001 150.189 105.770 1.00 80.81 308 PHE K CA 1
ATOM 2256 C C . PHE A 1 308 ? 135.346 149.701 106.281 1.00 80.81 308 PHE K C 1
ATOM 2257 O O . PHE A 1 308 ? 135.437 148.926 107.235 1.00 80.81 308 PHE K O 1
ATOM 2265 N N . ASP A 1 309 ? 136.396 150.184 105.622 1.00 87.13 309 ASP K N 1
ATOM 2266 C CA . ASP A 1 309 ? 137.770 149.771 105.861 1.00 87.13 309 ASP K CA 1
ATOM 2267 C C . ASP A 1 309 ? 138.637 151.000 106.087 1.00 87.13 309 ASP K C 1
ATOM 2268 O O . ASP A 1 309 ? 138.202 152.136 105.900 1.00 87.13 309 ASP K O 1
ATOM 2273 N N . LYS A 1 310 ? 139.894 150.753 106.456 1.00 90.35 310 LYS K N 1
ATOM 2274 C CA . LYS A 1 310 ? 140.808 151.833 106.814 1.00 90.35 310 LYS K CA 1
ATOM 2275 C C . LYS A 1 310 ? 141.102 152.768 105.646 1.00 90.35 310 LYS K C 1
ATOM 2276 O O . LYS A 1 310 ? 141.533 153.905 105.866 1.00 90.35 310 LYS K O 1
ATOM 2282 N N . ALA A 1 311 ? 140.701 152.390 104.448 1.00 91.88 311 ALA K N 1
ATOM 2283 C CA . ALA A 1 311 ? 141.073 153.271 103.328 1.00 91.88 311 ALA K CA 1
ATOM 2284 C C . ALA A 1 311 ? 140.062 154.400 103.203 1.00 91.88 311 ALA K C 1
ATOM 2285 O O . ALA A 1 311 ? 140.439 155.488 102.767 1.00 91.88 311 ALA K O 1
ATOM 2287 N N . TYR A 1 312 ? 138.828 154.143 103.598 1.00 88.77 312 TYR K N 1
ATOM 2288 C CA . TYR A 1 312 ? 137.765 155.154 103.431 1.00 88.77 312 TYR K CA 1
ATOM 2289 C C . TYR A 1 312 ? 138.030 156.398 104.287 1.00 88.77 312 TYR K C 1
ATOM 2290 O O . TYR A 1 312 ? 137.498 157.438 103.928 1.00 88.77 312 TYR K O 1
ATOM 2299 N N . ILE A 1 313 ? 138.837 156.329 105.343 1.00 92.39 313 ILE K N 1
ATOM 2300 C CA . ILE A 1 313 ? 139.032 157.457 106.304 1.00 92.39 313 ILE K CA 1
ATOM 2301 C C . ILE A 1 313 ? 139.532 158.695 105.571 1.00 92.39 313 ILE K C 1
ATOM 2302 O O . ILE A 1 313 ? 139.070 159.781 105.893 1.00 92.39 313 ILE K O 1
ATOM 2307 N N . ASP A 1 314 ? 140.407 158.550 104.592 1.00 99.30 314 ASP K N 1
ATOM 2308 C CA . ASP A 1 314 ? 141.006 159.750 103.960 1.00 99.30 314 ASP K CA 1
ATOM 2309 C C . ASP A 1 314 ? 140.173 160.211 102.768 1.00 99.30 314 ASP K C 1
ATOM 2310 O O . ASP A 1 314 ? 140.587 161.169 102.102 1.00 99.30 314 ASP K O 1
ATOM 2315 N N . ASN A 1 315 ? 139.068 159.538 102.479 1.00 97.75 315 ASN K N 1
ATOM 2316 C CA . ASN A 1 315 ? 138.310 159.922 101.269 1.00 97.75 315 ASN K CA 1
ATOM 2317 C C . ASN A 1 315 ? 137.725 161.308 101.510 1.00 97.75 315 ASN K C 1
ATOM 2318 O O . ASN A 1 315 ? 137.379 161.609 102.645 1.00 97.75 315 ASN K O 1
ATOM 2323 N N . PRO A 1 316 ? 137.641 162.173 100.488 1.00 99.09 316 PRO K N 1
ATOM 2324 C CA . PRO A 1 316 ? 137.134 163.541 100.654 1.00 99.09 316 PRO K CA 1
ATOM 2325 C C . PRO A 1 316 ? 135.681 163.854 101.079 1.00 99.09 316 PRO K C 1
ATOM 2326 O O . PRO A 1 316 ? 135.502 164.799 101.810 1.00 99.09 316 PRO K O 1
ATOM 2330 N N . GLY A 1 317 ? 134.676 163.104 100.629 1.00 89.69 317 GLY K N 1
ATOM 2331 C CA . GLY A 1 317 ? 133.260 163.434 100.905 1.00 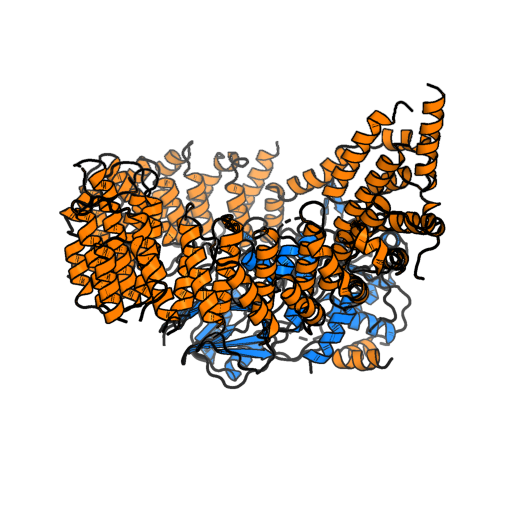89.69 317 GLY K CA 1
ATOM 2332 C C . GLY A 1 317 ? 132.756 163.135 102.306 1.00 89.69 317 GLY K C 1
ATOM 2333 O O . GLY A 1 317 ? 133.487 162.508 103.062 1.00 89.69 317 GLY K O 1
ATOM 2334 N N . ALA A 1 318 ? 131.539 163.561 102.637 1.00 78.35 318 ALA K N 1
ATOM 2335 C CA . ALA A 1 318 ? 130.983 163.392 103.988 1.00 78.35 318 ALA K CA 1
ATOM 2336 C C . ALA A 1 318 ? 130.677 161.941 104.312 1.00 78.35 318 ALA K C 1
ATOM 2337 O O . ALA A 1 318 ? 130.425 161.209 103.375 1.00 78.35 318 ALA K O 1
ATOM 2339 N N . MET A 1 319 ? 130.668 161.559 105.593 1.00 71.51 319 MET K N 1
ATOM 2340 C CA . MET A 1 319 ? 130.295 160.191 106.020 1.00 71.51 319 MET K CA 1
ATOM 2341 C C . MET A 1 319 ? 129.741 160.295 107.423 1.00 71.51 319 MET K C 1
ATOM 2342 O O . MET A 1 319 ? 129.748 161.403 107.893 1.00 71.51 319 MET K O 1
ATOM 2347 N N . VAL A 1 320 ? 129.169 159.243 108.007 1.00 64.46 320 VAL K N 1
ATOM 2348 C CA . VAL A 1 320 ? 128.767 159.229 109.443 1.00 64.46 320 VAL K CA 1
ATOM 2349 C C . VAL A 1 320 ? 129.239 157.887 109.961 1.00 64.46 320 VAL K C 1
ATOM 2350 O O . VAL A 1 320 ? 128.482 156.956 109.845 1.00 64.46 320 VAL K O 1
ATOM 2354 N N . VAL A 1 321 ? 130.428 157.790 110.534 1.00 60.66 321 VAL K N 1
ATOM 2355 C CA . VAL A 1 321 ? 131.064 156.520 110.865 1.00 60.66 321 VAL K CA 1
ATOM 2356 C C . VAL A 1 321 ? 130.753 156.156 112.308 1.00 60.66 321 VAL K C 1
ATOM 2357 O O . VAL A 1 321 ? 131.049 156.929 113.225 1.00 60.66 321 VAL K O 1
ATOM 2361 N N . PHE A 1 322 ? 130.162 154.983 112.511 1.00 60.40 322 PHE K N 1
ATOM 2362 C CA . PHE A 1 322 ? 130.127 154.359 113.825 1.00 60.40 322 PHE K CA 1
ATOM 2363 C C . PHE A 1 322 ? 131.418 153.582 114.036 1.00 60.40 322 PHE K C 1
ATOM 2364 O O . PHE A 1 322 ? 132.003 153.064 113.086 1.00 60.40 322 PHE K O 1
ATOM 2372 N N . ALA A 1 323 ? 131.864 153.488 115.284 1.00 60.10 323 ALA K N 1
ATOM 2373 C CA . ALA A 1 323 ? 133.131 152.822 115.542 1.00 60.10 323 ALA K CA 1
ATOM 2374 C C . ALA A 1 323 ? 133.164 152.298 116.967 1.00 60.10 323 ALA K C 1
ATOM 2375 O O . ALA A 1 323 ? 132.341 152.669 117.804 1.00 60.10 323 ALA K O 1
ATOM 2377 N N . THR A 1 324 ? 134.134 151.424 117.233 1.00 63.21 324 THR K N 1
ATOM 2378 C CA . THR A 1 324 ? 134.363 150.846 118.547 1.00 63.21 324 THR K CA 1
ATOM 2379 C C . THR A 1 324 ? 135.802 151.092 118.976 1.00 63.21 324 THR K C 1
ATOM 2380 O O . THR A 1 324 ? 136.712 151.019 118.145 1.00 63.21 324 THR K O 1
ATOM 2384 N N . PRO A 1 325 ? 136.053 151.353 120.265 1.00 63.16 325 PRO K N 1
ATOM 2385 C CA . PRO A 1 325 ? 135.174 151.393 121.431 1.00 63.16 325 PRO K CA 1
ATOM 2386 C C . PRO A 1 325 ? 134.442 152.713 121.587 1.00 63.16 325 PRO K C 1
ATOM 2387 O O . PRO A 1 325 ? 134.562 153.575 120.727 1.00 63.16 325 PRO K O 1
ATOM 2391 N N . GLY A 1 326 ? 133.702 152.865 122.680 1.00 62.79 326 GLY K N 1
ATOM 2392 C CA . GLY A 1 326 ? 132.805 153.983 122.879 1.00 62.79 326 GLY K CA 1
ATOM 2393 C C . GLY A 1 326 ? 133.264 155.068 123.825 1.00 62.79 326 GLY K C 1
ATOM 2394 O O . GLY A 1 326 ? 132.446 155.899 124.232 1.00 62.79 326 GLY K O 1
ATOM 2395 N N . MET A 1 327 ? 134.538 155.086 124.203 1.00 71.05 327 MET K N 1
ATOM 2396 C CA . MET A 1 327 ? 135.070 156.155 125.036 1.00 71.05 327 MET K CA 1
ATOM 2397 C C . MET A 1 327 ? 136.384 156.679 124.480 1.00 71.05 327 MET K C 1
ATOM 2398 O O . MET A 1 327 ? 137.126 157.345 125.203 1.00 71.05 327 MET K O 1
ATOM 2403 N N . LEU A 1 328 ? 136.675 156.390 123.212 1.00 69.06 328 LEU K N 1
ATOM 2404 C CA . LEU A 1 328 ? 137.981 156.650 122.605 1.00 69.06 328 LEU K CA 1
ATOM 2405 C C . LEU A 1 328 ? 139.105 156.027 123.424 1.00 69.06 328 LEU K C 1
ATOM 2406 O O . LEU A 1 328 ? 140.141 156.647 123.660 1.00 69.06 328 LEU K O 1
ATOM 2411 N N . HIS A 1 329 ? 138.891 154.793 123.876 1.00 73.01 329 HIS K N 1
ATOM 2412 C CA . HIS A 1 329 ? 139.904 154.076 124.637 1.00 73.01 329 HIS K CA 1
ATOM 2413 C C . HIS A 1 329 ? 141.150 153.853 123.795 1.00 73.01 329 HIS K C 1
ATOM 2414 O O . HIS A 1 329 ? 142.195 154.463 124.044 1.00 73.01 329 HIS K O 1
ATOM 2421 N N . ALA A 1 330 ? 141.013 153.010 122.772 1.00 68.73 330 ALA K N 1
ATOM 2422 C CA . ALA A 1 330 ? 142.056 152.682 121.808 1.00 68.73 330 ALA K CA 1
ATOM 2423 C C . ALA A 1 330 ? 141.440 151.777 120.758 1.00 68.73 330 ALA K C 1
ATOM 2424 O O . ALA A 1 330 ? 140.486 151.055 121.051 1.00 68.73 330 ALA K O 1
ATOM 2426 N N . GLY A 1 331 ? 141.972 151.781 119.545 1.00 67.11 331 GLY K N 1
ATOM 2427 C CA . GLY A 1 331 ? 141.416 150.920 118.523 1.00 67.11 331 GLY K CA 1
ATOM 2428 C C . GLY A 1 331 ? 141.065 151.669 117.261 1.00 67.11 331 GLY K C 1
ATOM 2429 O O . GLY A 1 331 ? 141.853 152.487 116.790 1.00 67.11 331 GLY K O 1
ATOM 2430 N N . LEU A 1 332 ? 139.890 151.403 116.695 1.00 67.93 332 LEU K N 1
ATOM 2431 C CA . LEU A 1 332 ? 139.508 152.085 115.465 1.00 67.93 332 LEU K CA 1
ATOM 2432 C C . LEU A 1 332 ? 139.113 153.533 115.729 1.00 67.93 332 LEU K C 1
ATOM 2433 O O . LEU A 1 332 ? 139.469 154.430 114.954 1.00 67.93 332 LEU K O 1
ATOM 2438 N N . SER A 1 333 ? 138.382 153.776 116.821 1.00 64.81 333 SER K N 1
ATOM 2439 C CA . SER A 1 333 ? 137.846 155.106 117.086 1.00 64.81 333 SER K CA 1
ATOM 2440 C C . SER A 1 333 ? 138.953 156.118 117.317 1.00 64.81 333 SER K C 1
ATOM 2441 O O . SER A 1 333 ? 138.845 157.268 116.885 1.00 64.81 333 SER K O 1
ATOM 2444 N N . LEU A 1 334 ? 140.022 155.719 117.998 1.00 70.49 334 LEU K N 1
ATOM 2445 C CA . LEU A 1 334 ? 141.103 156.663 118.248 1.00 70.49 334 LEU K CA 1
ATOM 2446 C C . LEU A 1 334 ? 141.860 156.997 116.969 1.00 70.49 334 LEU K C 1
ATOM 2447 O O . LEU A 1 334 ? 142.236 158.155 116.757 1.00 70.49 334 LEU K O 1
ATOM 2452 N N . GLN A 1 335 ? 142.098 156.007 116.105 1.00 73.48 335 GLN K N 1
ATOM 2453 C CA . GLN A 1 335 ? 142.793 156.306 114.856 1.00 73.48 335 GLN K CA 1
ATOM 2454 C C . GLN A 1 335 ? 141.936 157.140 113.920 1.00 73.48 335 GLN K C 1
ATOM 2455 O O . GLN A 1 335 ? 142.471 157.955 113.162 1.00 73.48 335 GLN K O 1
ATOM 2461 N N . ILE A 1 336 ? 140.618 156.951 113.941 1.00 68.81 336 ILE K N 1
ATOM 2462 C CA . ILE A 1 336 ? 139.755 157.844 113.178 1.00 68.81 336 ILE K CA 1
ATOM 2463 C C . ILE A 1 336 ? 139.797 159.248 113.767 1.00 68.81 336 ILE K C 1
ATOM 2464 O O . ILE A 1 336 ? 139.910 160.239 113.039 1.00 68.81 336 ILE K O 1
ATOM 2469 N N . PHE A 1 337 ? 139.738 159.351 115.095 1.00 70.71 337 PHE K N 1
ATOM 2470 C CA . PHE A 1 337 ? 139.751 160.652 115.753 1.00 70.71 337 PHE K CA 1
ATOM 2471 C C . PHE A 1 337 ? 141.089 161.357 115.590 1.00 70.71 337 PHE K C 1
ATOM 2472 O O . PHE A 1 337 ? 141.142 162.590 115.621 1.00 70.71 337 PHE K O 1
ATOM 2480 N N . LYS A 1 338 ? 142.175 160.607 115.420 1.00 78.20 338 LYS K N 1
ATOM 2481 C CA . LYS A 1 338 ? 143.483 161.235 115.297 1.00 78.20 338 LYS K CA 1
ATOM 2482 C C . LYS A 1 338 ? 143.664 161.928 113.952 1.00 78.20 338 LYS K C 1
ATOM 2483 O O . LYS A 1 338 ? 144.515 162.814 113.833 1.00 78.20 338 LYS K O 1
ATOM 2489 N N . LYS A 1 339 ? 142.878 161.559 112.944 1.00 73.21 339 LYS K N 1
ATOM 2490 C CA . LYS A 1 339 ? 143.002 162.143 111.616 1.00 73.21 339 LYS K CA 1
ATOM 2491 C C . LYS A 1 339 ? 141.961 163.210 111.325 1.00 73.21 339 LYS K C 1
ATOM 2492 O O . LYS A 1 339 ? 142.267 164.179 110.625 1.00 73.21 339 LYS K O 1
ATOM 2498 N N . TRP A 1 340 ? 140.746 163.060 111.836 1.00 71.58 340 TRP K N 1
ATOM 2499 C CA . TRP A 1 340 ? 139.691 164.032 111.602 1.00 71.58 340 TRP K CA 1
ATOM 2500 C C . TRP A 1 340 ? 139.726 165.185 112.590 1.00 71.58 340 TRP K C 1
ATOM 2501 O O . TRP A 1 340 ? 138.864 166.064 112.519 1.00 71.58 340 TRP K O 1
ATOM 2512 N N . ALA A 1 341 ? 140.689 165.191 113.518 1.00 75.57 341 ALA K N 1
ATOM 2513 C CA . ALA A 1 341 ? 140.698 166.209 114.568 1.00 75.57 341 ALA K CA 1
ATOM 2514 C C . ALA A 1 341 ? 140.898 167.630 114.050 1.00 75.57 341 ALA K C 1
ATOM 2515 O O . ALA A 1 341 ? 140.077 168.499 114.392 1.00 75.57 341 ALA K O 1
ATOM 2517 N N . PRO A 1 342 ? 141.928 167.954 113.254 1.00 79.21 342 PRO K N 1
ATOM 2518 C CA . PRO A 1 342 ? 142.190 169.374 112.968 1.00 79.21 342 PRO K CA 1
ATOM 2519 C C . PRO A 1 342 ? 141.121 170.062 112.137 1.00 79.21 342 PRO K C 1
ATOM 2520 O O . PRO A 1 342 ? 141.051 171.297 112.166 1.00 79.21 342 PRO K O 1
ATOM 2524 N N . ASN A 1 343 ? 140.294 169.326 111.403 1.00 82.44 343 ASN K N 1
ATOM 2525 C CA . ASN A 1 343 ? 139.283 169.962 110.569 1.00 82.44 343 ASN K CA 1
ATOM 2526 C C . ASN A 1 343 ? 138.198 170.596 111.429 1.00 82.44 343 ASN K C 1
ATOM 2527 O O . ASN A 1 343 ? 137.783 170.040 112.447 1.00 82.44 343 ASN K O 1
ATOM 2532 N N . GLU A 1 344 ? 137.742 171.774 111.009 1.00 83.95 344 GLU K N 1
ATOM 2533 C CA . GLU A 1 344 ? 136.742 172.506 111.775 1.00 83.95 344 GLU K CA 1
ATOM 2534 C C . GLU A 1 344 ? 135.348 171.920 111.594 1.00 83.95 344 GLU K C 1
ATOM 2535 O O . GLU A 1 344 ? 134.545 171.918 112.532 1.00 83.95 344 GLU K O 1
ATOM 2541 N N . ASN A 1 345 ? 135.047 171.414 110.402 1.00 80.54 345 ASN K N 1
ATOM 2542 C CA . ASN A 1 345 ? 133.686 171.013 110.078 1.00 80.54 345 ASN K CA 1
ATOM 2543 C C . ASN A 1 345 ? 133.277 169.694 110.720 1.00 80.54 345 ASN K C 1
ATOM 2544 O O . ASN A 1 345 ? 132.076 169.436 110.855 1.00 80.54 345 ASN K O 1
ATOM 2549 N N . ASN A 1 346 ? 134.236 168.865 111.126 1.00 75.78 346 ASN K N 1
ATOM 2550 C CA . ASN A 1 346 ? 133.927 167.542 111.643 1.00 75.78 346 ASN K CA 1
ATOM 2551 C C . ASN A 1 346 ? 133.300 167.633 113.031 1.00 75.78 346 ASN K C 1
ATOM 2552 O O . ASN A 1 346 ? 133.228 168.698 113.647 1.00 75.78 346 ASN K O 1
ATOM 2557 N N . MET A 1 347 ? 132.776 166.516 113.550 1.00 69.33 347 MET K N 1
ATOM 2558 C CA . MET A 1 347 ? 132.104 166.482 114.880 1.00 69.33 347 MET K CA 1
ATOM 2559 C C . MET A 1 347 ? 132.243 165.084 115.482 1.00 69.33 347 MET K C 1
ATOM 2560 O O . MET A 1 347 ? 132.609 164.224 114.725 1.00 69.33 347 MET K O 1
ATOM 2565 N N . VAL A 1 348 ? 132.096 164.893 116.796 1.00 63.11 348 VAL K N 1
ATOM 2566 C CA . VAL A 1 348 ? 132.252 163.592 117.492 1.00 63.11 348 VAL K CA 1
ATOM 2567 C C . VAL A 1 348 ? 131.116 163.432 118.462 1.00 63.11 348 VAL K C 1
ATOM 2568 O O . VAL A 1 348 ? 131.366 163.682 119.574 1.00 63.11 348 VAL K O 1
ATOM 2572 N N . ILE A 1 349 ? 129.979 162.896 118.099 1.00 60.95 349 ILE K N 1
ATOM 2573 C CA . ILE A 1 349 ? 128.850 162.860 119.054 1.00 60.95 349 ILE K CA 1
ATOM 2574 C C . ILE A 1 349 ? 129.061 161.723 120.036 1.00 60.95 349 ILE K C 1
ATOM 2575 O O . ILE A 1 349 ? 128.366 160.755 119.903 1.00 60.95 349 ILE K O 1
ATOM 2580 N N . MET A 1 350 ? 129.888 161.871 121.061 1.00 67.45 350 MET K N 1
ATOM 2581 C CA . MET A 1 350 ? 130.012 160.798 122.066 1.00 67.45 350 MET K CA 1
ATOM 2582 C C . MET A 1 350 ? 128.626 160.547 122.604 1.00 67.45 350 MET K C 1
ATOM 2583 O O . MET A 1 350 ? 127.947 161.501 122.876 1.00 67.45 350 MET K O 1
ATOM 2588 N N . PRO A 1 351 ? 128.163 159.306 122.745 1.00 66.32 351 PRO K N 1
ATOM 2589 C CA . PRO A 1 351 ? 126.829 159.060 123.184 1.00 66.32 351 PRO K CA 1
ATOM 2590 C C . PRO A 1 351 ? 126.677 158.548 124.611 1.00 66.32 351 PRO K C 1
ATOM 2591 O O . PRO A 1 351 ? 125.609 158.117 124.918 1.00 66.32 351 PRO K O 1
ATOM 2595 N N . GLY A 1 352 ? 127.724 158.586 125.430 1.00 72.80 352 GLY K N 1
ATOM 2596 C CA . GLY A 1 352 ? 127.648 157.993 126.782 1.00 72.80 352 GLY K CA 1
ATOM 2597 C C . GLY A 1 352 ? 128.724 158.489 127.724 1.00 72.80 352 GLY K C 1
ATOM 2598 O O . GLY A 1 352 ? 129.614 159.198 127.268 1.00 72.80 352 GLY K O 1
ATOM 2599 N N . TYR A 1 353 ? 128.660 158.126 128.997 1.00 76.60 353 TYR K N 1
ATOM 2600 C CA . TYR A 1 353 ? 129.629 158.710 129.944 1.00 76.60 353 TYR K CA 1
ATOM 2601 C C . TYR A 1 353 ? 131.031 158.319 129.547 1.00 76.60 353 TYR K C 1
ATOM 2602 O O . TYR A 1 353 ? 131.210 157.171 129.193 1.00 76.60 353 TYR K O 1
ATOM 2611 N N . CYS A 1 354 ? 131.973 159.249 129.624 1.00 77.10 354 CYS K N 1
ATOM 2612 C CA . CYS A 1 354 ? 133.390 158.924 129.373 1.00 77.10 354 CYS K CA 1
ATOM 2613 C C . CYS A 1 354 ? 134.129 158.961 130.716 1.00 77.10 354 CYS K C 1
ATOM 2614 O O . CYS A 1 354 ? 134.220 160.043 131.266 1.00 77.10 354 CYS K O 1
ATOM 2617 N N . VAL A 1 355 ? 134.686 157.842 131.197 1.00 75.02 355 VAL K N 1
ATOM 2618 C CA . VAL A 1 355 ? 135.307 157.740 132.552 1.00 75.02 355 VAL K CA 1
ATOM 2619 C C . VAL A 1 355 ? 136.676 158.375 132.579 1.00 75.02 355 VAL K C 1
ATOM 2620 O O . VAL A 1 355 ? 137.225 158.616 131.516 1.00 75.02 355 VAL K O 1
ATOM 2624 N N . GLN A 1 356 ? 137.215 158.618 133.765 1.00 77.76 356 GLN K N 1
ATOM 2625 C CA . GLN A 1 356 ? 138.494 159.361 133.828 1.00 77.76 356 GLN K CA 1
ATOM 2626 C C . GLN A 1 356 ? 139.565 158.571 133.110 1.00 77.76 356 GLN K C 1
ATOM 2627 O O . GLN A 1 356 ? 139.569 157.363 133.244 1.00 77.76 356 GLN K O 1
ATOM 2633 N N . GLY A 1 357 ? 140.431 159.247 132.370 1.00 78.45 357 GLY K N 1
ATOM 2634 C CA . GLY A 1 357 ? 141.567 158.575 131.712 1.00 78.45 357 GLY K CA 1
ATOM 2635 C C . GLY A 1 357 ? 141.338 158.253 130.258 1.00 78.45 357 GLY K C 1
ATOM 2636 O O . GLY A 1 357 ? 142.324 158.088 129.550 1.00 78.45 357 GLY K O 1
ATOM 2637 N N . THR A 1 358 ? 140.098 158.217 129.811 1.00 73.59 358 THR K N 1
ATOM 2638 C CA . THR A 1 358 ? 139.899 158.004 128.377 1.00 73.59 358 THR K CA 1
ATOM 2639 C C . THR A 1 358 ? 140.127 159.342 127.699 1.00 73.59 358 THR K C 1
ATOM 2640 O O . THR A 1 358 ? 139.880 160.340 128.347 1.00 73.59 358 THR K O 1
ATOM 2644 N N . VAL A 1 359 ? 140.509 159.372 126.424 1.00 72.56 359 VAL K N 1
ATOM 2645 C CA . VAL A 1 359 ? 140.684 160.643 125.662 1.00 72.56 359 VAL K CA 1
ATOM 2646 C C . VAL A 1 359 ? 139.312 161.277 125.609 1.00 72.56 359 VAL K C 1
ATOM 2647 O O . VAL A 1 359 ? 139.197 162.473 125.436 1.00 72.56 359 VAL K O 1
ATOM 2651 N N . GLY A 1 360 ? 138.302 160.475 125.815 1.00 72.30 360 GLY K N 1
ATOM 2652 C CA . GLY A 1 360 ? 136.952 161.017 125.866 1.00 72.30 360 GLY K CA 1
ATOM 2653 C C . GLY A 1 360 ? 136.769 161.978 126.994 1.00 72.30 360 GLY K C 1
ATOM 2654 O O . GLY A 1 360 ? 136.058 162.933 126.784 1.00 72.30 360 GLY K O 1
ATOM 2655 N N . ASN A 1 361 ? 137.301 161.724 128.178 1.00 75.20 361 ASN K N 1
ATOM 2656 C CA . ASN A 1 361 ? 137.019 162.692 129.271 1.00 75.20 361 ASN K CA 1
ATOM 2657 C C . ASN A 1 361 ? 137.703 164.012 128.953 1.00 75.20 361 ASN K C 1
ATOM 2658 O O . ASN A 1 361 ? 137.043 165.037 129.080 1.00 75.20 361 ASN K O 1
ATOM 2663 N N . LYS A 1 362 ? 138.951 163.995 128.493 1.00 79.26 362 LYS K N 1
ATOM 2664 C CA . LYS A 1 362 ? 139.636 165.285 128.277 1.00 79.26 362 LYS K CA 1
ATOM 2665 C C . LYS A 1 362 ? 138.843 166.075 127.241 1.00 79.26 362 LYS K C 1
ATOM 2666 O O . LYS A 1 362 ? 138.554 167.229 127.517 1.00 79.26 362 LYS K O 1
ATOM 2672 N N . ILE A 1 363 ? 138.408 165.455 126.147 1.00 79.47 363 ILE K N 1
ATOM 2673 C CA . ILE A 1 363 ? 137.662 166.128 125.042 1.00 79.47 363 ILE K CA 1
ATOM 2674 C C . ILE A 1 363 ? 136.310 166.628 125.538 1.00 79.47 363 ILE K C 1
ATOM 2675 O O . ILE A 1 363 ? 135.925 167.718 125.145 1.00 79.47 363 ILE K O 1
ATOM 2680 N N . LEU A 1 364 ? 135.620 165.890 126.394 1.00 76.74 364 LEU K N 1
ATOM 2681 C CA . LEU A 1 364 ? 134.281 166.367 126.799 1.00 76.74 364 LEU K CA 1
ATOM 2682 C C . LEU A 1 364 ? 134.503 167.438 127.849 1.00 76.74 364 LEU K C 1
ATOM 2683 O O . LEU A 1 364 ? 133.533 168.107 128.208 1.00 76.74 364 LEU K O 1
ATOM 2688 N N . GLY A 1 365 ? 135.736 167.574 128.329 1.00 83.58 365 GLY K N 1
ATOM 2689 C CA . GLY A 1 365 ? 136.035 168.517 129.425 1.00 83.58 365 GLY K CA 1
ATOM 2690 C C . GLY A 1 365 ? 136.615 169.829 128.954 1.00 83.58 365 GLY K C 1
ATOM 2691 O O . GLY A 1 365 ? 137.070 170.604 129.797 1.00 83.58 365 GLY K O 1
ATOM 2692 N N . GLY A 1 366 ? 136.611 170.065 127.651 1.00 85.86 366 GLY K N 1
ATOM 2693 C CA . GLY A 1 366 ? 137.080 171.352 127.120 1.00 85.86 366 GLY K CA 1
ATOM 2694 C C . GLY A 1 366 ? 138.516 171.309 126.682 1.00 85.86 366 GLY K C 1
ATOM 2695 O O . GLY A 1 366 ? 139.033 172.358 126.303 1.00 85.86 366 GLY K O 1
ATOM 2696 N N . ALA A 1 367 ? 139.140 170.146 126.698 1.00 88.02 367 ALA K N 1
ATOM 2697 C CA . ALA A 1 367 ? 140.520 170.144 126.192 1.00 88.02 367 ALA K CA 1
ATOM 2698 C C . ALA A 1 367 ? 140.490 170.538 124.729 1.00 88.02 367 ALA K C 1
ATOM 2699 O O . ALA A 1 367 ? 139.631 170.034 124.015 1.00 88.02 367 ALA K O 1
ATOM 2701 N N . LYS A 1 368 ? 141.377 171.436 124.326 1.00 92.93 368 LYS K N 1
ATOM 2702 C CA . LYS A 1 368 ? 141.469 171.784 122.898 1.00 92.93 368 LYS K CA 1
ATOM 2703 C C . LYS A 1 368 ? 142.756 171.167 122.369 1.00 92.93 368 LYS K C 1
ATOM 2704 O O . LYS A 1 368 ? 143.008 171.290 121.172 1.00 92.93 368 LYS K O 1
ATOM 2710 N N . LYS A 1 369 ? 143.554 170.546 123.229 1.00 97.72 369 LYS K N 1
ATOM 2711 C CA . LYS A 1 369 ? 144.729 169.813 122.709 1.00 97.72 369 LYS K CA 1
ATOM 2712 C C . LYS A 1 369 ? 144.803 168.495 123.467 1.00 97.72 369 LYS K C 1
ATOM 2713 O O . LYS A 1 369 ? 144.530 168.520 124.658 1.00 97.72 369 LYS K O 1
ATOM 2719 N N . VAL A 1 370 ? 145.111 167.392 122.792 1.00 106.50 370 VAL K N 1
ATOM 2720 C CA . VAL A 1 370 ? 145.231 166.061 123.445 1.00 106.50 370 VAL K CA 1
ATOM 2721 C C . VAL A 1 370 ? 146.547 165.470 122.959 1.00 106.50 370 VAL K C 1
ATOM 2722 O O . VAL A 1 370 ? 146.862 165.694 121.806 1.00 106.50 370 VAL K O 1
ATOM 2726 N N . GLU A 1 371 ? 147.332 164.835 123.823 1.00 115.42 371 GLU K N 1
ATOM 2727 C CA . GLU A 1 371 ? 148.669 164.329 123.426 1.00 115.42 371 GLU K CA 1
ATOM 2728 C C . GLU A 1 371 ? 148.563 162.953 122.771 1.00 115.42 371 GLU K C 1
ATOM 2729 O O . GLU A 1 371 ? 147.513 162.326 122.918 1.00 115.42 371 GLU K O 1
ATOM 2735 N N . PHE A 1 372 ? 149.625 162.484 122.111 1.00 118.04 372 PHE K N 1
ATOM 2736 C CA . PHE A 1 372 ? 149.532 161.209 121.351 1.00 118.04 372 PHE K CA 1
ATOM 2737 C C . PHE A 1 372 ? 150.857 160.452 121.282 1.00 118.04 372 PHE K C 1
ATOM 2738 O O . PHE A 1 372 ? 151.760 160.875 121.997 1.00 118.04 372 PHE K O 1
ATOM 2746 N N . GLU A 1 373 ? 151.053 159.547 120.319 1.00 129.40 373 GLU K N 1
ATOM 2747 C CA . GLU A 1 373 ? 152.184 158.570 120.318 1.00 129.40 373 GLU K CA 1
ATOM 2748 C C . GLU A 1 373 ? 153.601 159.125 120.477 1.00 129.40 373 GLU K C 1
ATOM 2749 O O . GLU A 1 373 ? 154.372 158.481 121.203 1.00 129.40 373 GLU K O 1
ATOM 2755 N N . ASN A 1 374 ? 153.981 160.209 119.821 1.00 130.04 374 ASN K N 1
ATOM 2756 C CA . ASN A 1 374 ? 155.392 160.644 119.989 1.00 130.04 374 ASN K CA 1
ATOM 2757 C C . ASN A 1 374 ? 155.435 162.156 120.178 1.00 130.04 374 ASN K C 1
ATOM 2758 O O . ASN A 1 374 ? 155.962 162.835 119.283 1.00 130.04 374 ASN K O 1
ATOM 2763 N N . ARG A 1 375 ? 154.910 162.653 121.295 1.00 132.66 375 ARG K N 1
ATOM 2764 C CA . ARG A 1 375 ? 154.840 164.119 121.507 1.00 132.66 375 ARG K CA 1
ATOM 2765 C C . ARG A 1 375 ? 154.077 164.778 120.361 1.00 132.66 375 ARG K C 1
ATOM 2766 O O . ARG A 1 375 ? 154.517 165.862 119.951 1.00 132.66 375 ARG K O 1
ATOM 2774 N N . GLN A 1 376 ? 152.983 164.172 119.872 1.00 123.44 376 GLN K N 1
ATOM 2775 C CA . GLN A 1 376 ? 152.166 164.858 118.834 1.00 123.44 376 GLN K CA 1
ATOM 2776 C C . GLN A 1 376 ? 150.862 165.289 119.474 1.00 123.44 376 GLN K C 1
ATOM 2777 O O . GLN A 1 376 ? 150.306 164.501 120.226 1.00 123.44 376 GLN K O 1
ATOM 2783 N N . VAL A 1 377 ? 150.465 166.532 119.240 1.00 114.43 377 VAL K N 1
ATOM 2784 C CA . VAL A 1 377 ? 149.214 167.054 119.840 1.00 114.43 377 VAL K CA 1
ATOM 2785 C C . VAL A 1 377 ? 148.249 167.323 118.695 1.00 114.43 377 VAL K C 1
ATOM 2786 O O . VAL A 1 377 ? 148.611 168.055 117.778 1.00 114.43 377 VAL K O 1
ATOM 2790 N N . VAL A 1 378 ? 147.082 166.705 118.735 1.00 105.33 378 VAL K N 1
ATOM 2791 C CA . VAL A 1 378 ? 146.070 166.952 117.692 1.00 105.33 378 VAL K CA 1
ATOM 2792 C C . VAL A 1 378 ? 145.271 168.130 118.201 1.00 105.33 378 VAL K C 1
ATOM 2793 O O . VAL A 1 378 ? 144.697 168.003 119.264 1.00 105.33 378 VAL K O 1
ATOM 2797 N N . GLU A 1 379 ? 145.224 169.243 117.487 1.00 99.37 379 GLU K N 1
ATOM 2798 C CA . GLU A 1 379 ? 144.555 170.424 118.083 1.00 99.37 379 GLU K CA 1
ATOM 2799 C C . GLU A 1 379 ? 143.073 170.273 117.842 1.00 99.37 379 GLU K C 1
ATOM 2800 O O . GLU A 1 379 ? 142.610 170.769 116.823 1.00 99.37 379 GLU K O 1
ATOM 2806 N N . VAL A 1 380 ? 142.354 169.706 118.793 1.00 90.89 380 VAL K N 1
ATOM 2807 C CA . VAL A 1 380 ? 140.942 169.432 118.469 1.00 90.89 380 VAL K CA 1
ATOM 2808 C C . VAL A 1 380 ? 140.295 170.757 118.120 1.00 90.89 380 VAL K C 1
ATOM 2809 O O . VAL A 1 380 ? 140.529 171.711 118.844 1.00 90.89 380 VAL K O 1
ATOM 2813 N N . LYS A 1 381 ? 139.630 170.834 116.976 1.00 84.93 381 LYS K N 1
ATOM 2814 C CA . LYS A 1 381 ? 138.862 172.028 116.584 1.00 84.93 381 LYS K CA 1
ATOM 2815 C C . LYS A 1 381 ? 137.489 171.495 116.198 1.00 84.93 381 LYS K C 1
ATOM 2816 O O . LYS A 1 381 ? 136.599 172.289 115.918 1.00 84.93 381 LYS K O 1
ATOM 2822 N N . MET A 1 382 ? 137.335 170.179 116.216 1.00 78.85 382 MET K N 1
ATOM 2823 C CA . MET A 1 382 ? 136.068 169.558 115.804 1.00 78.85 382 MET K CA 1
ATOM 2824 C C . MET A 1 382 ? 135.038 169.912 116.840 1.00 78.85 382 MET K C 1
ATOM 2825 O O . MET A 1 382 ? 135.414 170.180 117.958 1.00 78.85 382 MET K O 1
ATOM 2830 N N . ALA A 1 383 ? 133.783 169.873 116.475 1.00 75.29 383 ALA K N 1
ATOM 2831 C CA . ALA A 1 383 ? 132.781 170.335 117.438 1.00 75.29 383 ALA K CA 1
ATOM 2832 C C . ALA A 1 383 ? 132.306 169.225 118.363 1.00 75.29 383 ALA K C 1
ATOM 2833 O O . ALA A 1 383 ? 131.219 168.746 118.104 1.00 75.29 383 ALA K O 1
ATOM 2835 N N . VAL A 1 384 ? 132.991 168.940 119.464 1.00 73.33 384 VAL K N 1
ATOM 2836 C CA . VAL A 1 384 ? 132.552 167.804 120.307 1.00 73.33 384 VAL K CA 1
ATOM 2837 C C . VAL A 1 384 ? 131.160 168.089 120.844 1.00 73.33 384 VAL K C 1
ATOM 2838 O O . VAL A 1 384 ? 130.884 169.231 121.116 1.00 73.33 384 VAL K O 1
ATOM 2842 N N . GLU A 1 385 ? 130.309 167.091 120.965 1.00 75.02 385 GLU K N 1
ATOM 2843 C CA . GLU A 1 385 ? 128.958 167.253 121.505 1.00 75.02 385 GLU K CA 1
ATOM 2844 C C . GLU A 1 385 ? 128.839 166.123 122.496 1.00 75.02 385 GLU K C 1
ATOM 2845 O O . GLU A 1 385 ? 129.818 165.437 122.619 1.00 75.02 385 GLU K O 1
ATOM 2851 N N . TYR A 1 386 ? 127.780 166.042 123.285 1.00 75.17 386 TYR K N 1
ATOM 2852 C CA . TYR A 1 386 ? 127.575 164.896 124.199 1.00 75.17 386 TYR K CA 1
ATOM 2853 C C . TYR A 1 386 ? 126.083 164.711 124.306 1.00 75.17 386 TYR K C 1
ATOM 2854 O O . TYR A 1 386 ? 125.412 165.684 124.580 1.00 75.17 386 TYR K O 1
ATOM 2863 N N . MET A 1 387 ? 125.593 163.508 124.116 1.00 76.84 387 MET K N 1
ATOM 2864 C CA . MET A 1 387 ? 124.151 163.299 124.312 1.00 76.84 387 MET K CA 1
ATOM 2865 C C . MET A 1 387 ? 123.962 161.998 125.083 1.00 76.84 387 MET K C 1
ATOM 2866 O O . MET A 1 387 ? 124.384 160.973 124.573 1.00 76.84 387 MET K O 1
ATOM 2871 N N . SER A 1 388 ? 123.361 162.044 126.267 1.00 73.36 388 SER K N 1
ATOM 2872 C CA . SER A 1 388 ? 123.132 160.847 127.061 1.00 73.36 388 SER K CA 1
ATOM 2873 C C . SER A 1 388 ? 121.915 160.094 126.544 1.00 73.36 388 SER K C 1
ATOM 2874 O O . SER A 1 388 ? 120.908 160.697 126.168 1.00 73.36 388 SER K O 1
ATOM 2877 N N . PHE A 1 389 ? 122.005 158.763 126.538 1.00 73.60 389 PHE K N 1
ATOM 2878 C CA . PHE A 1 389 ? 120.951 157.929 125.978 1.00 73.60 389 PHE K CA 1
ATOM 2879 C C . PHE A 1 389 ? 120.489 156.831 126.927 1.00 73.60 389 PHE K C 1
ATOM 2880 O O . PHE A 1 389 ? 119.785 155.917 126.491 1.00 73.60 389 PHE K O 1
ATOM 2888 N N . SER A 1 390 ? 120.857 156.890 128.204 1.00 67.70 390 SER K N 1
ATOM 2889 C CA . SER A 1 390 ? 120.734 155.706 129.046 1.00 67.70 390 SER K CA 1
ATOM 2890 C C . SER A 1 390 ? 119.299 155.434 129.479 1.00 67.70 390 SER K C 1
ATOM 2891 O O . SER A 1 390 ? 118.888 154.272 129.547 1.00 67.70 390 SER K O 1
ATOM 2894 N N . ALA A 1 391 ? 118.534 156.483 129.788 1.00 62.27 391 ALA K N 1
ATOM 2895 C CA . ALA A 1 391 ? 117.139 156.381 130.227 1.00 62.27 391 ALA K CA 1
ATOM 2896 C C . ALA A 1 391 ? 117.012 155.537 131.502 1.00 62.27 391 ALA K C 1
ATOM 2897 O O . ALA A 1 391 ? 116.433 154.454 131.518 1.00 62.27 391 ALA K O 1
ATOM 2899 N N . HIS A 1 392 ? 117.562 156.087 132.579 1.00 62.67 392 HIS K N 1
ATOM 2900 C CA . HIS A 1 392 ? 117.359 155.559 133.923 1.00 62.67 392 HIS K CA 1
ATOM 2901 C C . HIS A 1 392 ? 115.992 156.007 134.426 1.00 62.67 392 HIS K C 1
ATOM 2902 O O . HIS A 1 392 ? 115.145 156.482 133.668 1.00 62.67 392 HIS K O 1
ATOM 2909 N N . ALA A 1 393 ? 115.761 155.863 135.724 1.00 63.46 393 ALA K N 1
ATOM 2910 C CA . ALA A 1 393 ? 114.542 156.353 136.349 1.00 63.46 393 ALA K CA 1
ATOM 2911 C C . ALA A 1 393 ? 114.802 157.716 136.966 1.00 63.46 393 ALA K C 1
ATOM 2912 O O . ALA A 1 393 ? 115.804 157.910 137.660 1.00 63.46 393 ALA K O 1
ATOM 2914 N N . ASP A 1 394 ? 113.895 158.650 136.718 1.00 67.91 394 ASP K N 1
ATOM 2915 C CA . ASP A 1 394 ? 113.998 159.997 137.257 1.00 67.91 394 ASP K CA 1
ATOM 2916 C C . ASP A 1 394 ? 113.453 160.023 138.685 1.00 67.91 394 ASP K C 1
ATOM 2917 O O . ASP A 1 394 ? 113.240 158.981 139.310 1.00 67.91 394 ASP K O 1
ATOM 2922 N N . ALA A 1 395 ? 113.237 161.222 139.226 1.00 69.20 395 ALA K N 1
ATOM 2923 C CA . ALA A 1 395 ? 112.810 161.339 140.617 1.00 69.20 395 ALA K CA 1
ATOM 2924 C C . ALA A 1 395 ? 111.413 160.773 140.826 1.00 69.20 395 ALA K C 1
ATOM 2925 O O . ALA A 1 395 ? 111.183 160.026 141.778 1.00 69.20 395 ALA K O 1
ATOM 2927 N N . LYS A 1 396 ? 110.474 161.090 139.933 1.00 69.14 396 LYS K N 1
ATOM 2928 C CA . LYS A 1 396 ? 109.103 160.625 140.115 1.00 69.14 396 LYS K CA 1
ATOM 2929 C C . LYS A 1 396 ? 108.992 159.117 139.954 1.00 69.14 396 LYS K C 1
ATOM 2930 O O . LYS A 1 396 ? 108.113 158.489 140.563 1.00 69.14 396 LYS K O 1
ATOM 2936 N N . GLY A 1 397 ? 109.879 158.521 139.161 1.00 66.64 397 GLY K N 1
ATOM 2937 C CA . GLY A 1 397 ? 109.808 157.090 138.929 1.00 66.64 397 GLY K CA 1
ATOM 2938 C C . GLY A 1 397 ? 110.054 156.271 140.180 1.00 66.64 397 GLY K C 1
ATOM 2939 O O . GLY A 1 397 ? 109.420 155.237 140.387 1.00 66.64 397 GLY K O 1
ATOM 2940 N N . ILE A 1 398 ? 110.973 156.719 141.034 1.00 64.43 398 ILE K N 1
ATOM 2941 C CA . ILE A 1 398 ? 111.305 155.931 142.215 1.00 64.43 398 ILE K CA 1
ATOM 2942 C C . ILE A 1 398 ? 110.157 155.941 143.216 1.00 64.43 398 ILE K C 1
ATOM 2943 O O . ILE A 1 398 ? 109.843 154.909 143.817 1.00 64.43 398 ILE K O 1
ATOM 2948 N N . MET A 1 399 ? 109.504 157.091 143.415 1.00 69.27 399 MET K N 1
ATOM 2949 C CA . MET A 1 399 ? 108.324 157.067 144.273 1.00 69.27 399 MET K CA 1
ATOM 2950 C C . MET A 1 399 ? 107.169 156.311 143.635 1.00 69.27 399 MET K C 1
ATOM 2951 O O . MET A 1 399 ? 106.375 155.698 144.356 1.00 69.27 399 MET K O 1
ATOM 2956 N N . GLN A 1 400 ? 107.061 156.308 142.306 1.00 64.31 400 GLN K N 1
ATOM 2957 C CA . GLN A 1 400 ? 106.061 155.443 141.689 1.00 64.31 400 GLN K CA 1
ATOM 2958 C C . GLN A 1 400 ? 106.354 153.977 141.980 1.00 64.31 400 GLN K C 1
ATOM 2959 O O . GLN A 1 400 ? 105.444 153.205 142.307 1.00 64.31 400 GLN K O 1
ATOM 2965 N N . LEU A 1 401 ? 107.624 153.583 141.900 1.00 62.18 401 LEU K N 1
ATOM 2966 C CA . LEU A 1 401 ? 108.001 152.199 142.174 1.00 62.18 401 LEU K CA 1
ATOM 2967 C C . LEU A 1 401 ? 107.741 151.829 143.627 1.00 62.18 401 LEU K C 1
ATOM 2968 O O . LEU A 1 401 ? 107.273 150.722 143.917 1.00 62.18 401 LEU K O 1
ATOM 2973 N N . ILE A 1 402 ? 108.040 152.743 144.551 1.00 61.26 402 ILE K N 1
ATOM 2974 C CA . ILE A 1 402 ? 107.771 152.493 145.963 1.00 61.26 402 ILE K CA 1
ATOM 2975 C C . ILE A 1 402 ? 106.275 152.350 146.198 1.00 61.26 402 ILE K C 1
ATOM 2976 O O . ILE A 1 402 ? 105.830 151.481 146.953 1.00 61.26 402 ILE K O 1
ATOM 2981 N N . GLN A 1 403 ? 105.473 153.183 145.535 1.00 65.17 403 GLN K N 1
ATOM 2982 C CA . GLN A 1 403 ? 104.028 153.086 145.690 1.00 65.17 403 GLN K CA 1
ATOM 2983 C C . GLN A 1 403 ? 103.474 151.800 145.092 1.00 65.17 403 GLN K C 1
ATOM 2984 O O . GLN A 1 403 ? 102.440 151.308 145.553 1.00 65.17 403 GLN K O 1
ATOM 2990 N N . ASN A 1 404 ? 104.122 151.250 144.061 1.00 64.93 404 ASN K N 1
ATOM 2991 C CA . ASN A 1 404 ? 103.697 149.937 143.572 1.00 64.93 404 ASN K CA 1
ATOM 2992 C C . ASN A 1 404 ? 104.133 148.814 144.506 1.00 64.93 404 ASN K C 1
ATOM 2993 O O . ASN A 1 404 ? 103.400 147.835 144.686 1.00 64.93 404 ASN K O 1
ATOM 2998 N N . CYS A 1 405 ? 105.318 148.922 145.100 1.00 65.04 405 CYS K N 1
ATOM 2999 C CA . CYS A 1 405 ? 105.866 147.781 145.825 1.00 65.04 405 CYS K CA 1
ATOM 3000 C C . CYS A 1 405 ? 105.553 147.818 147.318 1.00 65.04 405 CYS K C 1
ATOM 3001 O O . CYS A 1 405 ? 105.252 146.775 147.906 1.00 65.04 405 CYS K O 1
ATOM 3004 N N . GLU A 1 406 ? 105.614 148.999 147.938 1.00 64.71 406 GLU K N 1
ATOM 3005 C CA . GLU A 1 406 ? 105.374 149.226 149.361 1.00 64.71 406 GLU K CA 1
ATOM 3006 C C . GLU A 1 406 ? 106.294 148.381 150.231 1.00 64.71 406 GLU K C 1
ATOM 3007 O O . GLU A 1 406 ? 105.835 147.433 150.876 1.00 64.71 406 GLU K O 1
ATOM 3013 N N . PRO A 1 407 ? 107.587 148.684 150.278 1.00 57.73 407 PRO K N 1
ATOM 3014 C CA . PRO A 1 407 ? 108.495 147.892 151.109 1.00 57.73 407 PRO K CA 1
ATOM 3015 C C . PRO A 1 407 ? 108.500 148.334 152.559 1.00 57.73 407 PRO K C 1
ATOM 3016 O O . PRO A 1 407 ? 107.716 149.201 152.954 1.00 57.73 407 PRO K O 1
ATOM 3020 N N . LYS A 1 408 ? 109.378 147.740 153.362 1.00 56.86 408 LYS K N 1
ATOM 3021 C CA . LYS A 1 408 ? 109.559 148.136 154.751 1.00 56.86 408 LYS K CA 1
ATOM 3022 C C . LYS A 1 408 ? 110.782 149.008 154.963 1.00 56.86 408 LYS K C 1
ATOM 3023 O O . LYS A 1 408 ? 110.833 149.757 155.941 1.00 56.86 408 LYS K O 1
ATOM 3029 N N . ASN A 1 409 ? 111.774 148.913 154.087 1.00 56.61 409 ASN K N 1
ATOM 3030 C CA . ASN A 1 409 ? 112.918 149.806 154.097 1.00 56.61 409 ASN K CA 1
ATOM 3031 C C . ASN A 1 409 ? 113.314 150.085 152.659 1.00 56.61 409 ASN K C 1
ATOM 3032 O O . ASN A 1 409 ? 112.900 149.384 151.737 1.00 56.61 409 ASN K O 1
ATOM 3037 N N . VAL A 1 410 ? 114.096 151.138 152.469 1.00 61.85 410 VAL K N 1
ATOM 3038 C CA . VAL A 1 410 ? 114.574 151.534 151.152 1.00 61.85 410 VAL K CA 1
ATOM 3039 C C . VAL A 1 410 ? 116.075 151.744 151.247 1.00 61.85 410 VAL K C 1
ATOM 3040 O O . VAL A 1 410 ? 116.584 152.185 152.282 1.00 61.85 410 VAL K O 1
ATOM 3044 N N . MET A 1 411 ? 116.782 151.417 150.179 1.00 55.61 411 MET K N 1
ATOM 3045 C CA . MET A 1 411 ? 118.229 151.497 150.146 1.00 55.61 411 MET K CA 1
ATOM 3046 C C . MET A 1 411 ? 118.642 152.014 148.780 1.00 55.61 411 MET K C 1
ATOM 3047 O O . MET A 1 411 ? 118.118 151.557 147.764 1.00 55.61 411 MET K O 1
ATOM 3052 N N . LEU A 1 412 ? 119.565 152.968 148.745 1.00 55.51 412 LEU K N 1
ATOM 3053 C CA . LEU A 1 412 ? 119.981 153.587 147.493 1.00 55.51 412 LEU K CA 1
ATOM 3054 C C . LEU A 1 412 ? 121.479 153.402 147.338 1.00 55.51 412 LEU K C 1
ATOM 3055 O O . LEU A 1 412 ? 122.245 153.807 148.214 1.00 55.51 412 LEU K O 1
ATOM 3060 N N . VAL A 1 413 ? 121.905 152.800 146.228 1.00 54.05 413 VAL K N 1
ATOM 3061 C CA . VAL A 1 413 ? 123.304 152.410 146.108 1.00 54.05 413 VAL K CA 1
ATOM 3062 C C . VAL A 1 413 ? 123.999 152.960 144.870 1.00 54.05 413 VAL K C 1
ATOM 3063 O O . VAL A 1 413 ? 125.214 153.165 144.879 1.00 54.05 413 VAL K O 1
ATOM 3067 N N . HIS A 1 414 ? 123.265 153.213 143.802 1.00 58.09 414 HIS K N 1
ATOM 3068 C CA . HIS A 1 414 ? 123.873 153.504 142.510 1.00 58.09 414 HIS K CA 1
ATOM 3069 C C . HIS A 1 414 ? 123.668 154.993 142.256 1.00 58.09 414 HIS K C 1
ATOM 3070 O O . HIS A 1 414 ? 122.529 155.444 142.111 1.00 58.09 414 HIS K O 1
ATOM 3077 N N . GLY A 1 415 ? 124.750 155.764 142.230 1.00 64.47 415 GLY K N 1
ATOM 3078 C CA . GLY A 1 415 ? 124.625 157.191 142.009 1.00 64.47 415 GLY K CA 1
ATOM 3079 C C . GLY A 1 415 ? 125.559 157.980 142.907 1.00 64.47 415 GLY K C 1
ATOM 3080 O O . GLY A 1 415 ? 126.509 157.439 143.463 1.00 64.47 415 GLY K O 1
ATOM 3081 N N . GLU A 1 416 ? 125.278 159.275 143.051 1.00 76.06 416 GLU K N 1
ATOM 3082 C CA . GLU A 1 416 ? 126.143 160.204 143.768 1.00 76.06 416 GLU K CA 1
ATOM 3083 C C . GLU A 1 416 ? 125.545 160.581 145.116 1.00 76.06 416 GLU K C 1
ATOM 3084 O O . GLU A 1 416 ? 124.341 160.476 145.337 1.00 76.06 416 GLU K O 1
ATOM 3090 N N . ALA A 1 417 ? 126.413 161.059 146.013 1.00 71.01 417 ALA K N 1
ATOM 3091 C CA . ALA A 1 417 ? 126.075 161.154 147.433 1.00 71.01 417 ALA K CA 1
ATOM 3092 C C . ALA A 1 417 ? 124.995 162.195 147.705 1.00 71.01 417 ALA K C 1
ATOM 3093 O O . ALA A 1 417 ? 123.992 161.908 148.372 1.00 71.01 417 ALA K O 1
ATOM 3095 N N . GLY A 1 418 ? 125.188 163.416 147.205 1.00 73.72 418 GLY K N 1
ATOM 3096 C CA . GLY A 1 418 ? 124.270 164.495 147.531 1.00 73.72 418 GLY K CA 1
ATOM 3097 C C . GLY A 1 418 ? 122.874 164.277 146.987 1.00 73.72 418 GLY K C 1
ATOM 3098 O O . GLY A 1 418 ? 121.886 164.639 147.632 1.00 73.72 418 GLY K O 1
ATOM 3099 N N . LYS A 1 419 ? 122.772 163.679 145.803 1.00 75.21 419 LYS K N 1
ATOM 3100 C CA . LYS A 1 419 ? 121.465 163.407 145.223 1.00 75.21 419 LYS K CA 1
ATOM 3101 C C . LYS A 1 419 ? 120.696 162.390 146.057 1.00 75.21 419 LYS K C 1
ATOM 3102 O O . LYS A 1 419 ? 119.490 162.549 146.284 1.00 75.21 419 LYS K O 1
ATOM 3108 N N . MET A 1 420 ? 121.376 161.347 146.541 1.00 70.74 420 MET K N 1
ATOM 3109 C CA . MET A 1 420 ? 120.720 160.407 147.444 1.00 70.74 420 MET K CA 1
ATOM 3110 C C . MET A 1 420 ? 120.346 161.063 148.762 1.00 70.74 420 MET K C 1
ATOM 3111 O O . MET A 1 420 ? 119.299 160.739 149.332 1.00 70.74 420 MET K O 1
ATOM 3116 N N . LYS A 1 421 ? 121.186 161.971 149.263 1.00 74.84 421 LYS K N 1
ATOM 3117 C CA . LYS A 1 421 ? 120.841 162.682 150.488 1.00 74.84 421 LYS K CA 1
ATOM 3118 C C . LYS A 1 421 ? 119.571 163.497 150.302 1.00 74.84 421 LYS K C 1
ATOM 3119 O O . LYS A 1 421 ? 118.716 163.544 151.193 1.00 74.84 421 LYS K O 1
ATOM 3125 N N . PHE A 1 422 ? 119.427 164.144 149.146 1.00 77.11 422 PHE K N 1
ATOM 3126 C CA . PHE A 1 422 ? 118.204 164.890 148.873 1.00 77.11 422 PHE K CA 1
ATOM 3127 C C . PHE A 1 422 ? 117.007 163.959 148.719 1.00 77.11 422 PHE K C 1
ATOM 3128 O O . PHE A 1 422 ? 115.905 164.281 149.174 1.00 77.11 422 PHE K O 1
ATOM 3136 N N . LEU A 1 423 ? 117.198 162.811 148.070 1.00 75.06 423 LEU K N 1
ATOM 3137 C CA . LEU A 1 423 ? 116.080 161.898 147.849 1.00 75.06 423 LEU K CA 1
ATOM 3138 C C . LEU A 1 423 ? 115.614 161.246 149.145 1.00 75.06 423 LEU K C 1
ATOM 3139 O O . LEU A 1 423 ? 114.433 160.891 149.271 1.00 75.06 423 LEU K O 1
ATOM 3144 N N . ARG A 1 424 ? 116.525 161.073 150.104 1.00 79.37 424 ARG K N 1
ATOM 3145 C CA . ARG A 1 424 ? 116.174 160.440 151.371 1.00 79.37 424 ARG K CA 1
ATOM 3146 C C . ARG A 1 424 ? 115.119 161.245 152.114 1.00 79.37 424 ARG K C 1
ATOM 3147 O O . ARG A 1 424 ? 114.165 160.679 152.668 1.00 79.37 424 ARG K O 1
ATOM 3155 N N . SER A 1 425 ? 115.267 162.572 152.122 1.00 80.13 425 SER K N 1
ATOM 3156 C CA . SER A 1 425 ? 114.304 163.428 152.802 1.00 80.13 425 SER K CA 1
ATOM 3157 C C . SER A 1 425 ? 112.931 163.332 152.159 1.00 80.13 425 SER K C 1
ATOM 3158 O O . SER A 1 425 ? 111.917 163.296 152.860 1.00 80.13 425 SER K O 1
ATOM 3161 N N . LYS A 1 426 ? 112.878 163.281 150.827 1.00 80.72 426 LYS K N 1
ATOM 3162 C CA . LYS A 1 426 ? 111.590 163.169 150.149 1.00 80.72 426 LYS K CA 1
ATOM 3163 C C . LYS A 1 426 ? 110.932 161.823 150.422 1.00 80.72 426 LYS K C 1
ATOM 3164 O O . LYS A 1 426 ? 109.710 161.749 150.606 1.00 80.72 426 LYS K O 1
ATOM 3170 N N . ILE A 1 427 ? 111.725 160.747 150.451 1.00 82.93 427 ILE K N 1
ATOM 3171 C CA . ILE A 1 427 ? 111.171 159.426 150.744 1.00 82.93 427 ILE K CA 1
ATOM 3172 C C . ILE A 1 427 ? 110.595 159.394 152.153 1.00 82.93 427 ILE K C 1
ATOM 3173 O O . ILE A 1 427 ? 109.466 158.934 152.375 1.00 82.93 427 ILE K O 1
ATOM 3178 N N . LYS A 1 428 ? 111.359 159.908 153.122 1.00 88.41 428 LYS K N 1
ATOM 3179 C CA . LYS A 1 428 ? 110.894 159.949 154.506 1.00 88.41 428 LYS K CA 1
ATOM 3180 C C . LYS A 1 428 ? 109.665 160.837 154.654 1.00 88.41 428 LYS K C 1
ATOM 3181 O O . LYS A 1 428 ? 108.763 160.535 155.442 1.00 88.41 428 LYS K O 1
ATOM 3187 N N . ASP A 1 429 ? 109.619 161.940 153.904 1.00 91.56 429 ASP K N 1
ATOM 3188 C CA . ASP A 1 429 ? 108.471 162.836 153.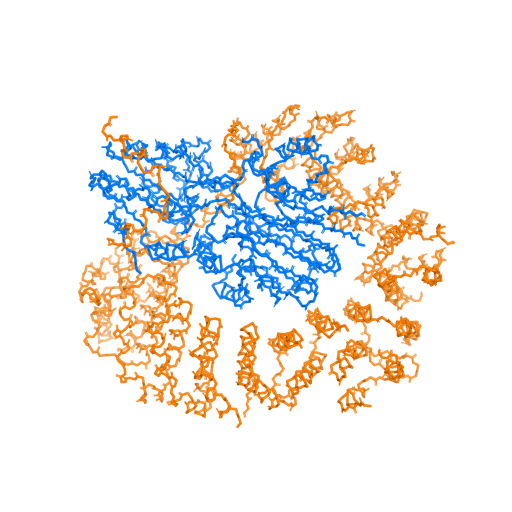943 1.00 91.56 429 ASP K CA 1
ATOM 3189 C C . ASP A 1 429 ? 107.219 162.160 153.404 1.00 91.56 429 ASP K C 1
ATOM 3190 O O . ASP A 1 429 ? 106.135 162.300 153.983 1.00 91.56 429 ASP K O 1
ATOM 3195 N N . GLU A 1 430 ? 107.341 161.423 152.302 1.00 87.91 430 GLU K N 1
ATOM 3196 C CA . GLU A 1 430 ? 106.136 160.920 151.654 1.00 87.91 430 GLU K CA 1
ATOM 3197 C C . GLU A 1 430 ? 105.654 159.613 152.272 1.00 87.91 430 GLU K C 1
ATOM 3198 O O . GLU A 1 430 ? 104.476 159.486 152.621 1.00 87.91 430 GLU K O 1
ATOM 3204 N N . PHE A 1 431 ? 106.536 158.624 152.410 1.00 82.92 431 PHE K N 1
ATOM 3205 C CA . PHE A 1 431 ? 106.105 157.287 152.796 1.00 82.92 431 PHE K CA 1
ATOM 3206 C C . PHE A 1 431 ? 106.467 156.905 154.223 1.00 82.92 431 PHE K C 1
ATOM 3207 O O . PHE A 1 431 ? 106.151 155.787 154.641 1.00 82.92 431 PHE K O 1
ATOM 3215 N N . ASN A 1 432 ? 107.141 157.787 154.966 1.00 84.11 432 ASN K N 1
ATOM 3216 C CA . ASN A 1 432 ? 107.509 157.586 156.370 1.00 84.11 432 ASN K CA 1
ATOM 3217 C C . ASN A 1 432 ? 108.463 156.412 156.577 1.00 84.11 432 ASN K C 1
ATOM 3218 O O . ASN A 1 432 ? 108.656 155.962 157.707 1.00 84.11 432 ASN K O 1
ATOM 3223 N N . LEU A 1 433 ? 109.082 155.912 155.512 1.00 80.35 433 LEU K N 1
ATOM 3224 C CA . LEU A 1 433 ? 110.047 154.832 155.627 1.00 80.35 433 LEU K CA 1
ATOM 3225 C C . LEU A 1 433 ? 111.400 155.390 156.046 1.00 80.35 433 LEU K C 1
ATOM 3226 O O . LEU A 1 433 ? 111.591 156.601 156.175 1.00 80.35 433 LEU K O 1
ATOM 3231 N N . GLU A 1 434 ? 112.359 154.502 156.256 1.00 81.47 434 GLU K N 1
ATOM 3232 C CA . GLU A 1 434 ? 113.732 154.920 156.463 1.00 81.47 434 GLU K CA 1
ATOM 3233 C C . GLU A 1 434 ? 114.452 154.914 155.121 1.00 81.47 434 GLU K C 1
ATOM 3234 O O . GLU A 1 434 ? 113.841 154.713 154.070 1.00 81.47 434 GLU K O 1
ATOM 3240 N N . THR A 1 435 ? 115.763 155.131 155.145 1.00 77.01 435 THR K N 1
ATOM 3241 C CA . THR A 1 435 ? 116.573 155.121 153.933 1.00 77.01 435 THR K CA 1
ATOM 3242 C C . THR A 1 435 ? 118.031 155.047 154.349 1.00 77.01 435 THR K C 1
ATOM 3243 O O . THR A 1 435 ? 118.468 155.818 155.206 1.00 77.01 435 THR K O 1
ATOM 3247 N N . TYR A 1 436 ? 118.776 154.129 153.748 1.00 67.35 436 TYR K N 1
ATOM 3248 C CA . TYR A 1 436 ? 120.172 153.922 154.087 1.00 67.35 436 TYR K CA 1
ATOM 3249 C C . TYR A 1 436 ? 121.035 154.197 152.866 1.00 67.35 436 TYR K C 1
ATOM 3250 O O . TYR A 1 436 ? 120.680 153.819 151.750 1.00 67.35 436 TYR K O 1
ATOM 3259 N N . MET A 1 437 ? 122.163 154.867 153.076 1.00 68.92 437 MET K N 1
ATOM 3260 C CA . MET A 1 437 ? 123.088 155.223 152.000 1.00 68.92 437 MET K CA 1
ATOM 3261 C C . MET A 1 437 ? 124.488 154.794 152.406 1.00 68.92 437 MET K C 1
ATOM 3262 O O . MET A 1 437 ? 125.305 155.627 152.816 1.00 68.92 437 MET K O 1
ATOM 3267 N N . PRO A 1 438 ? 124.800 153.509 152.307 1.00 63.43 438 PRO K N 1
ATOM 3268 C CA . PRO A 1 438 ? 126.114 153.037 152.749 1.00 63.43 438 PRO K CA 1
ATOM 3269 C C . PRO A 1 438 ? 127.231 153.528 151.850 1.00 63.43 438 PRO K C 1
ATOM 3270 O O . PRO A 1 438 ? 127.048 153.746 150.652 1.00 63.43 438 PRO K O 1
ATOM 3274 N N . ALA A 1 439 ? 128.403 153.694 152.443 1.00 62.79 439 ALA K N 1
ATOM 3275 C CA . ALA A 1 439 ? 129.598 154.003 151.675 1.00 62.79 439 ALA K CA 1
ATOM 3276 C C . ALA A 1 439 ? 130.181 152.697 151.149 1.00 62.79 439 ALA K C 1
ATOM 3277 O O . ALA A 1 439 ? 129.582 151.627 151.277 1.00 62.79 439 ALA K O 1
ATOM 3279 N N . ASN A 1 440 ? 131.360 152.762 150.546 1.00 62.47 440 ASN K N 1
ATOM 3280 C CA . ASN A 1 440 ? 132.009 151.558 150.050 1.00 62.47 440 ASN K CA 1
ATOM 3281 C C . ASN A 1 440 ? 132.627 150.806 151.219 1.00 62.47 440 ASN K C 1
ATOM 3282 O O . ASN A 1 440 ? 133.495 151.337 151.916 1.00 62.47 440 ASN K O 1
ATOM 3287 N N . GLY A 1 441 ? 132.179 149.575 151.433 1.00 62.74 441 GLY K N 1
ATOM 3288 C CA . GLY A 1 441 ? 132.668 148.782 152.541 1.00 62.74 441 GLY K CA 1
ATOM 3289 C C . GLY A 1 441 ? 132.108 149.230 153.872 1.00 62.74 441 GLY K C 1
ATOM 3290 O O . GLY A 1 441 ? 132.854 149.685 154.739 1.00 62.74 441 GLY K O 1
ATOM 3291 N N . GLU A 1 442 ? 130.794 149.114 154.046 1.00 66.86 442 GLU K N 1
ATOM 3292 C CA . GLU A 1 442 ? 130.155 149.480 155.307 1.00 66.86 442 GLU K CA 1
ATOM 3293 C C . GLU A 1 442 ? 128.864 148.688 155.432 1.00 66.86 442 GLU K C 1
ATOM 3294 O O . GLU A 1 442 ? 127.900 148.963 154.717 1.00 66.86 442 GLU K O 1
ATOM 3300 N N . THR A 1 443 ? 128.848 147.720 156.341 1.00 63.50 443 THR K N 1
ATOM 3301 C CA . THR A 1 443 ? 127.671 146.891 156.544 1.00 63.50 443 THR K CA 1
ATOM 3302 C C . THR A 1 443 ? 126.509 147.733 157.053 1.00 63.50 443 THR K C 1
ATOM 3303 O O . THR A 1 443 ? 126.678 148.630 157.878 1.00 63.50 443 THR K O 1
ATOM 3307 N N . CYS A 1 444 ? 125.322 147.449 156.534 1.00 61.25 444 CYS K N 1
ATOM 3308 C CA . CYS A 1 444 ? 124.105 148.176 156.871 1.00 61.25 444 CYS K CA 1
ATOM 3309 C C . CYS A 1 444 ? 123.104 147.198 157.467 1.00 61.25 444 CYS K C 1
ATOM 3310 O O . CYS A 1 444 ? 122.269 146.645 156.749 1.00 61.25 444 CYS K O 1
ATOM 3313 N N . VAL A 1 445 ? 123.172 147.001 158.777 1.00 61.52 445 VAL K N 1
ATOM 3314 C CA . VAL A 1 445 ? 122.318 146.025 159.443 1.00 61.52 445 VAL K CA 1
ATOM 3315 C C . VAL A 1 445 ? 120.891 146.546 159.487 1.00 61.52 445 VAL K C 1
ATOM 3316 O O . VAL A 1 445 ? 120.641 147.673 159.924 1.00 61.52 445 VAL K O 1
ATOM 3320 N N . ILE A 1 446 ? 119.952 145.721 159.043 1.00 62.08 446 ILE K N 1
ATOM 3321 C CA . ILE A 1 446 ? 118.542 146.066 158.982 1.00 62.08 446 ILE K CA 1
ATOM 3322 C C . ILE A 1 446 ? 117.776 145.027 159.779 1.00 62.08 446 ILE K C 1
ATOM 3323 O O . ILE A 1 446 ? 117.935 143.820 159.551 1.00 62.08 446 ILE K O 1
ATOM 3328 N N . SER A 1 447 ? 116.955 145.492 160.708 1.00 73.95 447 SER K N 1
ATOM 3329 C CA . SER A 1 447 ? 116.269 144.635 161.654 1.00 73.95 447 SER K CA 1
ATOM 3330 C C . SER A 1 447 ? 114.820 144.431 161.230 1.00 73.95 447 SER K C 1
ATOM 3331 O O . SER A 1 447 ? 114.394 144.857 160.154 1.00 73.95 447 SER K O 1
ATOM 3334 N N . THR A 1 448 ? 114.050 143.766 162.084 1.00 74.90 448 THR K N 1
ATOM 3335 C CA . THR A 1 448 ? 112.639 143.523 161.826 1.00 74.90 448 THR K CA 1
ATOM 3336 C C . THR A 1 448 ? 111.793 143.901 163.036 1.00 74.90 448 THR K C 1
ATOM 3337 O O . THR A 1 448 ? 111.333 143.034 163.778 1.00 74.90 448 THR K O 1
ATOM 3341 N N . GLN B 2 2 ? 164.145 172.387 135.789 1.00 119.56 2 GLN T N 1
ATOM 3342 C CA . GLN B 2 2 ? 163.748 170.987 135.754 1.00 119.56 2 GLN T CA 1
ATOM 3343 C C . GLN B 2 2 ? 162.277 170.865 136.135 1.00 119.56 2 GLN T C 1
ATOM 3344 O O . GLN B 2 2 ? 161.738 171.733 136.813 1.00 119.56 2 GLN T O 1
ATOM 3350 N N . LYS B 2 3 ? 161.636 169.775 135.705 1.00 119.95 3 LYS T N 1
ATOM 3351 C CA . LYS B 2 3 ? 160.194 169.590 135.845 1.00 119.95 3 LYS T CA 1
ATOM 3352 C C . LYS B 2 3 ? 159.730 169.481 137.293 1.00 119.95 3 LYS T C 1
ATOM 3353 O O . LYS B 2 3 ? 158.520 169.587 137.545 1.00 119.95 3 LYS T O 1
ATOM 3359 N N . GLN B 2 4 ? 160.651 169.262 138.235 1.00 117.19 4 GLN T N 1
ATOM 3360 C CA . GLN B 2 4 ? 160.263 169.070 139.628 1.00 117.19 4 GLN T CA 1
ATOM 3361 C C . GLN B 2 4 ? 159.591 170.314 140.195 1.00 117.19 4 GLN T C 1
ATOM 3362 O O . GLN B 2 4 ? 158.563 170.215 140.875 1.00 117.19 4 GLN T O 1
ATOM 3368 N N . GLU B 2 5 ? 160.145 171.496 139.911 1.00 118.73 5 GLU T N 1
ATOM 3369 C CA . GLU B 2 5 ? 159.514 172.723 140.382 1.00 118.73 5 GLU T CA 1
ATOM 3370 C C . GLU B 2 5 ? 158.157 172.934 139.723 1.00 118.73 5 GLU T C 1
ATOM 3371 O O . GLU B 2 5 ? 157.237 173.453 140.363 1.00 118.73 5 GLU T O 1
ATOM 3377 N N . GLU B 2 6 ? 158.000 172.496 138.472 1.00 117.36 6 GLU T N 1
ATOM 3378 C CA . GLU B 2 6 ? 156.718 172.638 137.792 1.00 117.36 6 GLU T CA 1
ATOM 3379 C C . GLU B 2 6 ? 155.641 171.786 138.453 1.00 117.36 6 GLU T C 1
ATOM 3380 O O . GLU B 2 6 ? 154.547 172.279 138.771 1.00 117.36 6 GLU T O 1
ATOM 3386 N N . THR B 2 7 ? 155.932 170.499 138.677 1.00 114.31 7 THR T N 1
ATOM 3387 C CA . THR B 2 7 ? 154.920 169.646 139.292 1.00 114.31 7 THR T CA 1
ATOM 3388 C C . THR B 2 7 ? 154.674 170.031 140.745 1.00 114.31 7 THR T C 1
ATOM 3389 O O . THR B 2 7 ? 153.537 169.932 141.224 1.00 114.31 7 THR T O 1
ATOM 3393 N N . LEU B 2 8 ? 155.704 170.510 141.450 1.00 113.70 8 LEU T N 1
ATOM 3394 C CA . LEU B 2 8 ? 155.498 170.987 142.811 1.00 113.70 8 LEU T CA 1
ATOM 3395 C C . LEU B 2 8 ? 154.627 172.234 142.831 1.00 113.70 8 LEU T C 1
ATOM 3396 O O . LEU B 2 8 ? 153.804 172.400 143.733 1.00 113.70 8 LEU T O 1
ATOM 3401 N N . SER B 2 9 ? 154.787 173.120 141.844 1.00 110.73 9 SER T N 1
ATOM 3402 C CA . SER B 2 9 ? 153.935 174.301 141.769 1.00 110.73 9 SER T CA 1
ATOM 3403 C C . SER B 2 9 ? 152.488 173.925 141.476 1.00 110.73 9 SER T C 1
ATOM 3404 O O . SER B 2 9 ? 151.558 174.515 142.044 1.00 110.73 9 SER T O 1
ATOM 3407 N N . ARG B 2 10 ? 152.278 172.951 140.589 1.00 106.11 10 ARG T N 1
ATOM 3408 C CA . ARG B 2 10 ? 150.916 172.494 140.319 1.00 106.11 10 ARG T CA 1
ATOM 3409 C C . ARG B 2 10 ? 150.282 171.879 141.563 1.00 106.11 10 ARG T C 1
ATOM 3410 O O . ARG B 2 10 ? 149.111 172.146 141.881 1.00 106.11 10 ARG T O 1
ATOM 3418 N N . LEU B 2 11 ? 151.050 171.065 142.291 1.00 104.38 11 LEU T N 1
ATOM 3419 C CA . LEU B 2 11 ? 150.550 170.489 143.532 1.00 104.38 11 LEU T CA 1
ATOM 3420 C C . LEU B 2 11 ? 150.277 171.567 144.574 1.00 104.38 11 LEU T C 1
ATOM 3421 O O . LEU B 2 11 ? 149.316 171.457 145.342 1.00 104.38 11 LEU T O 1
ATOM 3426 N N . ARG B 2 12 ? 151.105 172.611 144.605 1.00 103.85 12 ARG T N 1
ATOM 3427 C CA . ARG B 2 12 ? 150.875 173.739 145.498 1.00 103.85 12 ARG T CA 1
ATOM 3428 C C . ARG B 2 12 ? 149.552 174.414 145.188 1.00 103.85 12 ARG T C 1
ATOM 3429 O O . ARG B 2 12 ? 148.772 174.726 146.096 1.00 103.85 12 ARG T O 1
ATOM 3437 N N . THR B 2 13 ? 149.281 174.636 143.901 1.00 103.36 13 THR T N 1
ATOM 3438 C CA . THR B 2 13 ? 148.035 175.282 143.509 1.00 103.36 13 THR T CA 1
ATOM 3439 C C . THR B 2 13 ? 146.828 174.444 143.905 1.00 103.36 13 THR T C 1
ATOM 3440 O O . THR B 2 13 ? 145.853 174.968 144.458 1.00 103.36 13 THR T O 1
ATOM 3444 N N . ILE B 2 14 ? 146.882 173.134 143.660 1.00 99.91 14 ILE T N 1
ATOM 3445 C CA . ILE B 2 14 ? 145.708 172.319 143.965 1.00 99.91 14 ILE T CA 1
ATOM 3446 C C . ILE B 2 14 ? 145.512 172.174 145.479 1.00 99.91 14 ILE T C 1
ATOM 3447 O O . ILE B 2 14 ? 144.376 172.216 145.973 1.00 99.91 14 ILE T O 1
ATOM 3452 N N . PHE B 2 15 ? 146.603 172.031 146.247 1.00 97.25 15 PHE T N 1
ATOM 3453 C CA . PHE B 2 15 ? 146.474 172.022 147.704 1.00 97.25 15 PHE T CA 1
ATOM 3454 C C . PHE B 2 15 ? 145.902 173.330 148.227 1.00 97.25 15 PHE T C 1
ATOM 3455 O O . PHE B 2 15 ? 145.098 173.326 149.165 1.00 97.25 15 PHE T O 1
ATOM 3463 N N . ASP B 2 16 ? 146.301 174.461 147.642 1.00 98.83 16 ASP T N 1
ATOM 3464 C CA . ASP B 2 16 ? 145.685 175.725 148.024 1.00 98.83 16 ASP T CA 1
ATOM 3465 C C . ASP B 2 16 ? 144.202 175.748 147.677 1.00 98.83 16 ASP T C 1
ATOM 3466 O O . ASP B 2 16 ? 143.408 176.369 148.392 1.00 98.83 16 ASP T O 1
ATOM 3471 N N . ILE B 2 17 ? 143.812 175.081 146.588 1.00 100.48 17 ILE T N 1
ATOM 3472 C CA . ILE B 2 17 ? 142.393 174.984 146.254 1.00 100.48 17 ILE T CA 1
ATOM 3473 C C . ILE B 2 17 ? 141.642 174.179 147.309 1.00 100.48 17 ILE T C 1
ATOM 3474 O O . ILE B 2 17 ? 140.500 174.507 147.653 1.00 100.48 17 ILE T O 1
ATOM 3479 N N . PHE B 2 18 ? 142.270 173.128 147.849 1.00 96.37 18 PHE T N 1
ATOM 3480 C CA . PHE B 2 18 ? 141.559 172.225 148.757 1.00 96.37 18 PHE T CA 1
ATOM 3481 C C . PHE B 2 18 ? 141.082 172.925 150.027 1.00 96.37 18 PHE T C 1
ATOM 3482 O O . PHE B 2 18 ? 139.969 172.668 150.499 1.00 96.37 18 PHE T O 1
ATOM 3490 N N . LEU B 2 19 ? 141.907 173.803 150.601 1.00 97.54 19 LEU T N 1
ATOM 3491 C CA . LEU B 2 19 ? 141.619 174.335 151.929 1.00 97.54 19 LEU T CA 1
ATOM 3492 C C . LEU B 2 19 ? 140.412 175.257 151.964 1.00 97.54 19 LEU T C 1
ATOM 3493 O O . LEU B 2 19 ? 139.921 175.555 153.057 1.00 97.54 19 LEU T O 1
ATOM 3498 N N . ARG B 2 20 ? 139.937 175.727 150.814 1.00 108.05 20 ARG T N 1
ATOM 3499 C CA . ARG B 2 20 ? 138.876 176.724 150.800 1.00 108.05 20 ARG T CA 1
ATOM 3500 C C . ARG B 2 20 ? 137.591 176.149 151.377 1.00 108.05 20 ARG T C 1
ATOM 3501 O O . ARG B 2 20 ? 137.241 174.991 151.131 1.00 108.05 20 ARG T O 1
ATOM 3509 N N . GLU B 2 21 ? 136.892 176.979 152.155 1.00 114.66 21 GLU T N 1
ATOM 3510 C CA . GLU B 2 21 ? 135.833 176.496 153.034 1.00 114.66 21 GLU T CA 1
ATOM 3511 C C . GLU B 2 21 ? 134.645 175.939 152.261 1.00 114.66 21 GLU T C 1
ATOM 3512 O O . GLU B 2 21 ? 133.906 175.104 152.792 1.00 114.66 21 GLU T O 1
ATOM 3518 N N . ASN B 2 22 ? 134.448 176.368 151.022 1.00 112.01 22 ASN T N 1
ATOM 3519 C CA . ASN B 2 22 ? 133.374 175.851 150.191 1.00 112.01 22 ASN T CA 1
ATOM 3520 C C . ASN B 2 22 ? 133.953 174.866 149.187 1.00 112.01 22 ASN T C 1
ATOM 3521 O O . ASN B 2 22 ? 134.993 175.134 148.576 1.00 112.01 22 ASN T O 1
ATOM 3526 N N . PHE B 2 23 ? 133.279 173.732 149.025 1.00 108.85 23 PHE T N 1
ATOM 3527 C CA . PHE B 2 23 ? 133.796 172.648 148.208 1.00 108.85 23 PHE T CA 1
ATOM 3528 C C . PHE B 2 23 ? 132.650 171.711 147.863 1.00 108.85 23 PHE T C 1
ATOM 3529 O O . PHE B 2 23 ? 131.815 171.407 148.717 1.00 108.85 23 PHE T O 1
ATOM 3537 N N . SER B 2 24 ? 132.610 171.271 146.606 1.00 119.22 24 SER T N 1
ATOM 3538 C CA . SER B 2 24 ? 131.619 170.286 146.177 1.00 119.22 24 SER T CA 1
ATOM 3539 C C . SER B 2 24 ? 132.210 169.560 144.971 1.00 119.22 24 SER T C 1
ATOM 3540 O O . SER B 2 24 ? 132.171 170.085 143.856 1.00 119.22 24 SER T O 1
ATOM 3543 N N . THR B 2 25 ? 132.744 168.365 145.205 1.00 116.16 25 THR T N 1
ATOM 3544 C CA . THR B 2 25 ? 133.419 167.607 144.156 1.00 116.16 25 THR T CA 1
ATOM 3545 C C . THR B 2 25 ? 133.075 166.136 144.315 1.00 116.16 25 THR T C 1
ATOM 3546 O O . THR B 2 25 ? 133.509 165.492 145.273 1.00 116.16 25 THR T O 1
ATOM 3550 N N . THR B 2 26 ? 132.303 165.610 143.369 1.00 109.45 26 THR T N 1
ATOM 3551 C CA . THR B 2 26 ? 132.059 164.179 143.264 1.00 109.45 26 THR T CA 1
ATOM 3552 C C . THR B 2 26 ? 133.244 163.528 142.562 1.00 109.45 26 THR T C 1
ATOM 3553 O O . THR B 2 26 ? 134.320 164.128 142.486 1.00 109.45 26 THR T O 1
ATOM 3557 N N . ASN B 2 27 ? 133.063 162.297 142.074 1.00 94.71 27 ASN T N 1
ATOM 3558 C CA . ASN B 2 27 ? 134.088 161.575 141.318 1.00 94.71 27 ASN T CA 1
ATOM 3559 C C . ASN B 2 27 ? 135.336 161.370 142.184 1.00 94.71 27 ASN T C 1
ATOM 3560 O O . ASN B 2 27 ? 136.391 161.972 141.981 1.00 94.71 27 ASN T O 1
ATOM 3565 N N . ASN B 2 28 ? 135.148 160.513 143.193 1.00 87.72 28 ASN T N 1
ATOM 3566 C CA . ASN B 2 28 ? 136.150 160.270 144.225 1.00 87.72 28 ASN T CA 1
ATOM 3567 C C . ASN B 2 28 ? 137.485 159.804 143.672 1.00 87.72 28 ASN T C 1
ATOM 3568 O O . ASN B 2 28 ? 138.505 160.006 144.341 1.00 87.72 28 ASN T O 1
ATOM 3573 N N . VAL B 2 29 ? 137.492 159.195 142.480 1.00 83.31 29 VAL T N 1
ATOM 3574 C CA . VAL B 2 29 ? 138.645 158.555 141.850 1.00 83.31 29 VAL T CA 1
ATOM 3575 C C . VAL B 2 29 ? 139.911 159.381 142.010 1.00 83.31 29 VAL T C 1
ATOM 3576 O O . VAL B 2 29 ? 140.946 158.863 142.452 1.00 83.31 29 VAL T O 1
ATOM 3580 N N . TYR B 2 30 ? 139.793 160.684 141.729 1.00 86.84 30 TYR T N 1
ATOM 3581 C CA . TYR B 2 30 ? 140.933 161.596 141.755 1.00 86.84 30 TYR T CA 1
ATOM 3582 C C . TYR B 2 30 ? 141.713 161.479 143.051 1.00 86.84 30 TYR T C 1
ATOM 3583 O O . TYR B 2 30 ? 142.931 161.256 143.036 1.00 86.84 30 TYR T O 1
ATOM 3592 N N . PHE B 2 31 ? 141.002 161.546 144.182 1.00 79.41 31 PHE T N 1
ATOM 3593 C CA . PHE B 2 31 ? 141.646 161.459 145.485 1.00 79.41 31 PHE T CA 1
ATOM 3594 C C . PHE B 2 31 ? 142.495 160.206 145.583 1.00 79.41 31 PHE T C 1
ATOM 3595 O O . PHE B 2 31 ? 143.712 160.290 145.792 1.00 79.41 31 PHE T O 1
ATOM 3603 N N . GLU B 2 32 ? 141.890 159.044 145.310 1.00 79.58 32 GLU T N 1
ATOM 3604 C CA . GLU B 2 32 ? 142.637 157.799 145.431 1.00 79.58 32 GLU T CA 1
ATOM 3605 C C . GLU B 2 32 ? 143.804 157.779 144.469 1.00 79.58 32 GLU T C 1
ATOM 3606 O O . GLU B 2 32 ? 144.907 157.353 144.837 1.00 79.58 32 GLU T O 1
ATOM 3612 N N . LYS B 2 33 ? 143.605 158.331 143.268 1.00 80.97 33 LYS T N 1
ATOM 3613 C CA . LYS B 2 33 ? 144.692 158.399 142.305 1.00 80.97 33 LYS T CA 1
ATOM 3614 C C . LYS B 2 33 ? 145.877 159.137 142.904 1.00 80.97 33 LYS T C 1
ATOM 3615 O O . LYS B 2 33 ? 146.989 158.592 142.965 1.00 80.97 33 LYS T O 1
ATOM 3621 N N . LEU B 2 34 ? 145.618 160.323 143.473 1.00 78.90 34 LEU T N 1
ATOM 3622 C CA . LEU B 2 34 ? 146.679 161.093 144.110 1.00 78.90 34 LEU T CA 1
ATOM 3623 C C . LEU B 2 34 ? 147.375 160.274 145.177 1.00 78.90 34 LEU T C 1
ATOM 3624 O O . LEU B 2 34 ? 148.611 160.199 145.202 1.00 78.90 34 LEU T O 1
ATOM 3629 N N . LEU B 2 35 ? 146.593 159.576 146.004 1.00 76.44 35 LEU T N 1
ATOM 3630 C CA . LEU B 2 35 ? 147.183 158.804 147.086 1.00 76.44 35 LEU T CA 1
ATOM 3631 C C . LEU B 2 35 ? 148.117 157.744 146.532 1.00 76.44 35 LEU T C 1
ATOM 3632 O O . LEU B 2 35 ? 149.268 157.636 146.971 1.00 76.44 35 LEU T O 1
ATOM 3637 N N . THR B 2 36 ? 147.676 157.030 145.493 1.00 79.71 36 THR T N 1
ATOM 3638 C CA . THR B 2 36 ? 148.541 156.020 144.902 1.00 79.71 36 THR T CA 1
ATOM 3639 C C . THR B 2 36 ? 149.780 156.670 144.318 1.00 79.71 36 THR T C 1
ATOM 3640 O O . THR B 2 36 ? 150.901 156.189 144.519 1.00 79.71 36 THR T O 1
ATOM 3644 N N . HIS B 2 37 ? 149.608 157.817 143.671 1.00 86.28 37 HIS T N 1
ATOM 3645 C CA . HIS B 2 37 ? 150.750 158.466 143.058 1.00 86.28 37 HIS T CA 1
ATOM 3646 C C . HIS B 2 37 ? 151.624 159.170 144.078 1.00 86.28 37 HIS T C 1
ATOM 3647 O O . HIS B 2 37 ? 152.709 159.637 143.718 1.00 86.28 37 HIS T O 1
ATOM 3654 N N . LEU B 2 38 ? 151.189 159.254 145.333 1.00 82.21 38 LEU T N 1
ATOM 3655 C CA . LEU B 2 38 ? 152.087 159.699 146.383 1.00 82.21 38 LEU T CA 1
ATOM 3656 C C . LEU B 2 38 ? 152.783 158.534 147.068 1.00 82.21 38 LEU T C 1
ATOM 3657 O O . LEU B 2 38 ? 153.780 158.747 147.764 1.00 82.21 38 LEU T O 1
ATOM 3662 N N . GLN B 2 39 ? 152.288 157.310 146.867 1.00 85.07 39 GLN T N 1
ATOM 3663 C CA . GLN B 2 39 ? 152.914 156.133 147.459 1.00 85.07 39 GLN T CA 1
ATOM 3664 C C . GLN B 2 39 ? 154.179 155.720 146.733 1.00 85.07 39 GLN T C 1
ATOM 3665 O O . GLN B 2 39 ? 155.108 155.214 147.371 1.00 85.07 39 GLN T O 1
ATOM 3671 N N . ALA B 2 40 ? 154.224 155.902 145.415 1.00 97.80 40 ALA T N 1
ATOM 3672 C CA . ALA B 2 40 ? 155.364 155.453 144.630 1.00 97.80 40 ALA T CA 1
ATOM 3673 C C . ALA B 2 40 ? 156.628 156.176 145.071 1.00 97.80 40 ALA T C 1
ATOM 3674 O O . ALA B 2 40 ? 156.608 157.376 145.356 1.00 97.80 40 ALA T O 1
ATOM 3676 N N . LYS B 2 41 ? 157.729 155.427 145.146 1.00 102.17 41 LYS T N 1
ATOM 3677 C CA . LYS B 2 41 ? 158.964 155.975 145.686 1.00 102.17 41 LYS T CA 1
ATOM 3678 C C . LYS B 2 41 ? 159.573 157.020 144.758 1.00 102.17 41 LYS T C 1
ATOM 3679 O O . LYS B 2 41 ? 160.324 157.884 145.220 1.00 102.17 41 LYS T O 1
ATOM 3685 N N . GLU B 2 42 ? 159.222 156.983 143.469 1.00 104.13 42 GLU T N 1
ATOM 3686 C CA . GLU B 2 42 ? 159.743 157.958 142.515 1.00 104.13 42 GLU T CA 1
ATOM 3687 C C . GLU B 2 42 ? 159.316 159.376 142.874 1.00 104.13 42 GLU T C 1
ATOM 3688 O O . GLU B 2 42 ? 160.094 160.320 142.704 1.00 104.13 42 GLU T O 1
ATOM 3694 N N . ASN B 2 43 ? 158.107 159.547 143.400 1.00 104.83 43 ASN T N 1
ATOM 3695 C CA . ASN B 2 43 ? 157.654 160.855 143.849 1.00 104.83 43 ASN T CA 1
ATOM 3696 C C . ASN B 2 43 ? 158.149 161.205 145.243 1.00 104.83 43 ASN T C 1
ATOM 3697 O O . ASN B 2 43 ? 157.612 162.127 145.865 1.00 104.83 43 ASN T O 1
ATOM 3702 N N . ALA B 2 44 ? 159.190 160.523 145.727 1.00 108.40 44 ALA T N 1
ATOM 3703 C CA . ALA B 2 44 ? 159.630 160.678 147.110 1.00 108.40 44 ALA T CA 1
ATOM 3704 C C . ALA B 2 44 ? 160.116 162.085 147.426 1.00 108.40 44 ALA T C 1
ATOM 3705 O O . ALA B 2 44 ? 160.240 162.431 148.605 1.00 108.40 44 ALA T O 1
ATOM 3707 N N . PHE B 2 45 ? 160.399 162.905 146.416 1.00 108.63 45 PHE T N 1
ATOM 3708 C CA . PHE B 2 45 ? 160.806 164.272 146.698 1.00 108.63 45 PHE T CA 1
ATOM 3709 C C . PHE B 2 45 ? 159.630 165.156 147.091 1.00 108.63 45 PHE T C 1
ATOM 3710 O O . PHE B 2 45 ? 159.819 166.114 147.850 1.00 108.63 45 PHE T O 1
ATOM 3718 N N . VAL B 2 46 ? 158.415 164.858 146.614 1.00 105.09 46 VAL T N 1
ATOM 3719 C CA . VAL B 2 46 ? 157.306 165.772 146.877 1.00 105.09 46 VAL T CA 1
ATOM 3720 C C . VAL B 2 46 ? 156.884 165.741 148.337 1.00 105.09 46 VAL T C 1
ATOM 3721 O O . VAL B 2 46 ? 156.195 166.657 148.796 1.00 105.09 46 VAL T O 1
ATOM 3725 N N . LEU B 2 47 ? 157.271 164.707 149.084 1.00 101.75 47 LEU T N 1
ATOM 3726 C CA . LEU B 2 47 ? 157.060 164.723 150.523 1.00 101.75 47 LEU T CA 1
ATOM 3727 C C . LEU B 2 47 ? 158.214 165.400 151.247 1.00 101.75 47 LEU T C 1
ATOM 3728 O O . LEU B 2 47 ? 158.026 165.936 152.343 1.00 101.75 47 LEU T O 1
ATOM 3733 N N . GLN B 2 48 ? 159.405 165.393 150.649 1.00 109.00 48 GLN T N 1
ATOM 3734 C CA . GLN B 2 48 ? 160.556 166.031 151.269 1.00 109.00 48 GLN T CA 1
ATOM 3735 C C . GLN B 2 48 ? 160.496 167.547 151.176 1.00 109.00 48 GLN T C 1
ATOM 3736 O O . GLN B 2 48 ? 161.172 168.230 151.950 1.00 109.00 48 GLN T O 1
ATOM 3742 N N . ALA B 2 49 ? 159.707 168.080 150.250 1.00 107.80 49 ALA T N 1
ATOM 3743 C CA . ALA B 2 49 ? 159.595 169.518 150.094 1.00 107.80 49 ALA T CA 1
ATOM 3744 C C . ALA B 2 49 ? 158.909 170.129 151.316 1.00 107.80 49 ALA T C 1
ATOM 3745 O O . ALA B 2 49 ? 158.090 169.477 151.967 1.00 107.80 49 ALA T O 1
ATOM 3747 N N . PRO B 2 50 ? 159.223 171.390 151.650 1.00 106.45 50 PRO T N 1
ATOM 3748 C CA . PRO B 2 50 ? 158.682 171.973 152.882 1.00 106.45 50 PRO T CA 1
ATOM 3749 C C . PRO B 2 50 ? 157.259 172.471 152.740 1.00 106.45 50 PRO T C 1
ATOM 3750 O O . PRO B 2 50 ? 156.781 173.224 153.592 1.00 106.45 50 PRO T O 1
ATOM 3754 N N . PHE B 2 51 ? 156.573 172.079 151.675 1.00 102.40 51 PHE T N 1
ATOM 3755 C CA . PHE B 2 51 ? 155.215 172.557 151.482 1.00 102.40 51 PHE T CA 1
ATOM 3756 C C . PHE B 2 51 ? 154.159 171.662 152.108 1.00 102.40 51 PHE T C 1
ATOM 3757 O O . PHE B 2 51 ? 153.163 172.170 152.632 1.00 102.40 51 PHE T O 1
ATOM 3765 N N . VAL B 2 52 ? 154.344 170.343 152.059 1.00 98.38 52 VAL T N 1
ATOM 3766 C CA . VAL B 2 52 ? 153.252 169.435 152.398 1.00 98.38 52 VAL T CA 1
ATOM 3767 C C . VAL B 2 52 ? 152.942 169.469 153.895 1.00 98.38 52 VAL T C 1
ATOM 3768 O O . VAL B 2 52 ? 151.770 169.466 154.293 1.00 98.38 52 VAL T O 1
ATOM 3772 N N . VAL B 2 53 ? 153.971 169.527 154.745 1.00 96.19 53 VAL T N 1
ATOM 3773 C CA . VAL B 2 53 ? 153.736 169.543 156.185 1.00 96.19 53 VAL T CA 1
ATOM 3774 C C . VAL B 2 53 ? 153.060 170.838 156.609 1.00 96.19 53 VAL T C 1
ATOM 3775 O O . VAL B 2 53 ? 152.240 170.842 157.537 1.00 96.19 53 VAL T O 1
ATOM 3779 N N . GLU B 2 54 ? 153.369 171.948 155.936 1.00 95.18 54 GLU T N 1
ATOM 3780 C CA . GLU B 2 54 ? 152.671 173.196 156.211 1.00 95.18 54 GLU T CA 1
ATOM 3781 C C . GLU B 2 54 ? 151.198 173.095 155.841 1.00 95.18 54 GLU T C 1
ATOM 3782 O O . GLU B 2 54 ? 150.332 173.605 156.564 1.00 95.18 54 GLU T O 1
ATOM 3788 N N . TRP B 2 55 ? 150.893 172.431 154.723 1.00 93.14 55 TRP T N 1
ATOM 3789 C CA . TRP B 2 55 ? 149.498 172.214 154.359 1.00 93.14 55 TRP T CA 1
ATOM 3790 C C . TRP B 2 55 ? 148.790 171.370 155.401 1.00 93.14 55 TRP T C 1
ATOM 3791 O O . TRP B 2 55 ? 147.642 171.652 155.761 1.00 93.14 55 TRP T O 1
ATOM 3802 N N . VAL B 2 56 ? 149.456 170.319 155.885 1.00 92.06 56 VAL T N 1
ATOM 3803 C CA . VAL B 2 56 ? 148.849 169.451 156.889 1.00 92.06 56 VAL T CA 1
ATOM 3804 C C . VAL B 2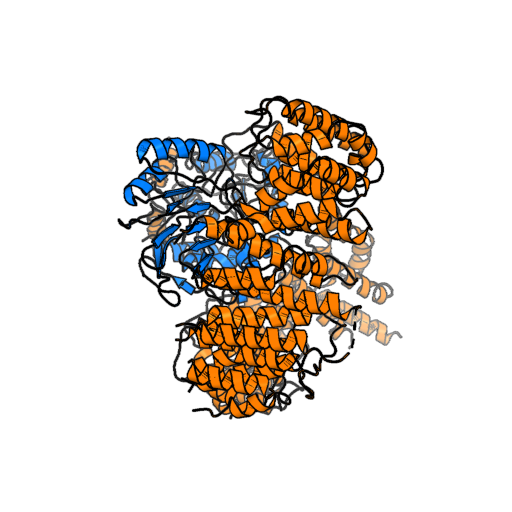 56 ? 148.560 170.235 158.162 1.00 92.06 56 VAL T C 1
ATOM 3805 O O . VAL B 2 56 ? 147.474 170.123 158.747 1.00 92.06 56 VAL T O 1
ATOM 3809 N N . ASP B 2 57 ? 149.518 171.059 158.595 1.00 95.79 57 ASP T N 1
ATOM 3810 C CA . ASP B 2 57 ? 149.320 171.872 159.791 1.00 95.79 57 ASP T CA 1
ATOM 3811 C C . ASP B 2 57 ? 148.171 172.851 159.614 1.00 95.79 57 ASP T C 1
ATOM 3812 O O . ASP B 2 57 ? 147.353 173.026 160.524 1.00 95.79 57 ASP T O 1
ATOM 3817 N N . ARG B 2 58 ? 148.099 173.508 158.456 1.00 93.26 58 ARG T N 1
ATOM 3818 C CA . ARG B 2 58 ? 147.032 174.476 158.234 1.00 93.26 58 ARG T CA 1
ATOM 3819 C C . ARG B 2 58 ? 145.671 173.796 158.200 1.00 93.26 58 ARG T C 1
ATOM 3820 O O . ARG B 2 58 ? 144.706 174.300 158.786 1.00 93.26 58 ARG T O 1
ATOM 3828 N N . CYS B 2 59 ? 145.581 172.631 157.557 1.00 93.44 59 CYS T N 1
ATOM 3829 C CA . CYS B 2 59 ? 144.311 171.916 157.517 1.00 93.44 59 CYS T CA 1
ATOM 3830 C C . CYS B 2 59 ? 143.895 171.451 158.902 1.00 93.44 59 CYS T C 1
ATOM 3831 O O . CYS B 2 59 ? 142.709 171.493 159.245 1.00 93.44 59 CYS T O 1
ATOM 3834 N N . ILE B 2 60 ? 144.854 171.001 159.714 1.00 94.04 60 ILE T N 1
ATOM 3835 C CA . ILE B 2 60 ? 144.502 170.504 161.040 1.00 94.04 60 ILE T CA 1
ATOM 3836 C C . ILE B 2 60 ? 144.085 171.643 161.962 1.00 94.04 60 ILE T C 1
ATOM 3837 O O . ILE B 2 60 ? 143.078 171.543 162.675 1.00 94.04 60 ILE T O 1
ATOM 3842 N N . THR B 2 61 ? 144.818 172.754 161.951 1.00 94.96 61 THR T N 1
ATOM 3843 C CA . THR B 2 61 ? 144.357 173.885 162.742 1.00 94.96 61 THR T CA 1
ATOM 3844 C C . THR B 2 61 ? 143.094 174.509 162.171 1.00 94.96 61 THR T C 1
ATOM 3845 O O . THR B 2 61 ? 142.453 175.302 162.862 1.00 94.96 61 THR T O 1
ATOM 3849 N N . ALA B 2 62 ? 142.726 174.174 160.936 1.00 96.77 62 ALA T N 1
ATOM 3850 C CA . ALA B 2 62 ? 141.434 174.567 160.405 1.00 96.77 62 ALA T CA 1
ATOM 3851 C C . ALA B 2 62 ? 140.327 173.580 160.739 1.00 96.77 62 ALA T C 1
ATOM 3852 O O . ALA B 2 62 ? 139.149 173.945 160.658 1.00 96.77 62 ALA T O 1
ATOM 3854 N N . VAL B 2 63 ? 140.666 172.347 161.114 1.00 97.47 63 VAL T N 1
ATOM 3855 C CA . VAL B 2 63 ? 139.645 171.343 161.398 1.00 97.47 63 VAL T CA 1
ATOM 3856 C C . VAL B 2 63 ? 139.400 171.172 162.897 1.00 97.47 63 VAL T C 1
ATOM 3857 O O . VAL B 2 63 ? 138.285 170.794 163.289 1.00 97.47 63 VAL T O 1
ATOM 3861 N N . THR B 2 64 ? 140.381 171.492 163.746 1.00 101.56 64 THR T N 1
ATOM 3862 C CA . THR B 2 64 ? 140.289 171.114 165.152 1.00 101.56 64 THR T CA 1
ATOM 3863 C C . THR B 2 64 ? 139.304 171.975 165.932 1.00 101.56 64 THR T C 1
ATOM 3864 O O . THR B 2 64 ? 138.704 171.490 166.896 1.00 101.56 64 THR T O 1
ATOM 3868 N N . GLU B 2 65 ? 139.119 173.242 165.554 1.00 101.69 65 GLU T N 1
ATOM 3869 C CA . GLU B 2 65 ? 138.220 174.085 166.336 1.00 101.69 65 GLU T CA 1
ATOM 3870 C C . GLU B 2 65 ? 136.758 173.770 166.042 1.00 101.69 65 GLU T C 1
ATOM 3871 O O . GLU B 2 65 ? 135.931 173.772 166.959 1.00 101.69 65 GLU T O 1
ATOM 3877 N N . ASP B 2 66 ? 136.432 173.478 164.782 1.00 102.82 66 ASP T N 1
ATOM 3878 C CA . ASP B 2 66 ? 135.120 172.994 164.370 1.00 102.82 66 ASP T CA 1
ATOM 3879 C C . ASP B 2 66 ? 135.214 172.555 162.919 1.00 102.82 66 ASP T C 1
ATOM 3880 O O . ASP B 2 66 ? 135.923 173.180 162.128 1.00 102.82 66 ASP T O 1
ATOM 3885 N N . PHE B 2 67 ? 134.541 171.459 162.586 1.00 101.98 67 PHE T N 1
ATOM 3886 C CA . PHE B 2 67 ? 134.407 171.052 161.192 1.00 101.98 67 PHE T CA 1
ATOM 3887 C C . PHE B 2 67 ? 133.002 170.512 160.937 1.00 101.98 67 PHE T C 1
ATOM 3888 O O . PHE B 2 67 ? 132.807 169.451 160.345 1.00 101.98 67 PHE T O 1
ATOM 3896 N N . LYS B 2 68 ? 131.999 171.255 161.410 1.00 106.72 68 LYS T N 1
ATOM 3897 C CA . LYS B 2 68 ? 130.617 170.958 161.049 1.00 1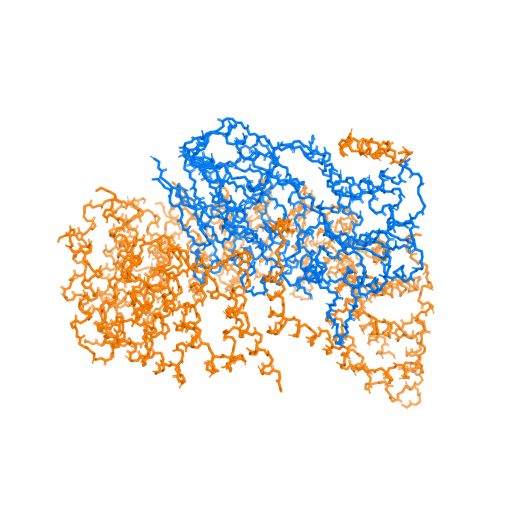06.72 68 LYS T CA 1
ATOM 3898 C C . LYS B 2 68 ? 130.467 170.884 159.536 1.00 106.72 68 LYS T C 1
ATOM 3899 O O . LYS B 2 68 ? 129.900 169.928 158.998 1.00 106.72 68 LYS T O 1
ATOM 3905 N N . LYS B 2 69 ? 130.991 171.886 158.833 1.00 105.58 69 LYS T N 1
ATOM 3906 C CA . LYS B 2 69 ? 131.256 171.772 157.400 1.00 105.58 69 LYS T CA 1
ATOM 3907 C C . LYS B 2 69 ? 132.444 172.687 157.102 1.00 105.58 69 LYS T C 1
ATOM 3908 O O . LYS B 2 69 ? 132.279 173.886 156.868 1.00 105.58 69 LYS T O 1
ATOM 3914 N N . ILE B 2 70 ? 133.642 172.113 157.140 1.00 97.93 70 ILE T N 1
ATOM 3915 C CA . ILE B 2 70 ? 134.837 172.827 156.709 1.00 97.93 70 ILE T CA 1
ATOM 3916 C C . ILE B 2 70 ? 135.537 171.965 155.670 1.00 97.93 70 ILE T C 1
ATOM 3917 O O . ILE B 2 70 ? 136.154 172.476 154.729 1.00 97.93 70 ILE T O 1
ATOM 3922 N N . HIS B 2 71 ? 135.389 170.654 155.794 1.00 90.44 71 HIS T N 1
ATOM 3923 C CA . HIS B 2 71 ? 135.960 169.716 154.839 1.00 90.44 71 HIS T CA 1
ATOM 3924 C C . HIS B 2 71 ? 135.074 168.480 154.760 1.00 90.44 71 HIS T C 1
ATOM 3925 O O . HIS B 2 71 ? 134.948 167.748 155.749 1.00 90.44 71 HIS T O 1
ATOM 3932 N N . PRO B 2 72 ? 134.437 168.218 153.626 1.00 87.21 72 PRO T N 1
ATOM 3933 C CA . PRO B 2 72 ? 133.606 167.011 153.519 1.00 87.21 72 PRO T CA 1
ATOM 3934 C C . PRO B 2 72 ? 134.426 165.730 153.502 1.00 87.21 72 PRO T C 1
ATOM 3935 O O . PRO B 2 72 ? 134.184 164.806 154.284 1.00 87.21 72 PRO T O 1
ATOM 3939 N N . LYS B 2 73 ? 135.418 165.686 152.616 1.00 80.29 73 LYS T N 1
ATOM 3940 C CA . LYS B 2 73 ? 136.193 164.488 152.348 1.00 80.29 73 LYS T CA 1
ATOM 3941 C C . LYS B 2 73 ? 137.684 164.762 152.284 1.00 80.29 73 LYS T C 1
ATOM 3942 O O . LYS B 2 73 ? 138.464 163.815 152.152 1.00 80.29 73 LYS T O 1
ATOM 3948 N N . VAL B 2 74 ? 138.097 166.028 152.354 1.00 78.81 74 VAL T N 1
ATOM 3949 C CA . VAL B 2 74 ? 139.511 166.364 152.333 1.00 78.81 74 VAL T CA 1
ATOM 3950 C C . VAL B 2 74 ? 140.219 165.842 153.574 1.00 78.81 74 VAL T C 1
ATOM 3951 O O . VAL B 2 74 ? 141.428 165.598 153.537 1.00 78.81 74 VAL T O 1
ATOM 3955 N N . ILE B 2 75 ? 139.487 165.650 154.673 1.00 72.74 75 ILE T N 1
ATOM 3956 C CA . ILE B 2 75 ? 140.091 165.187 155.919 1.00 72.74 75 ILE T CA 1
ATOM 3957 C C . ILE B 2 75 ? 140.681 163.794 155.751 1.00 72.74 75 ILE T C 1
ATOM 3958 O O . ILE B 2 75 ? 141.767 163.501 156.263 1.00 72.74 75 ILE T O 1
ATOM 3963 N N . SER B 2 76 ? 139.968 162.907 155.051 1.00 69.37 76 SER T N 1
ATOM 3964 C CA . SER B 2 76 ? 140.487 161.564 154.821 1.00 69.37 76 SER T CA 1
ATOM 3965 C C . SER B 2 76 ? 141.783 161.610 154.028 1.00 69.37 76 SER T C 1
ATOM 3966 O O . SER B 2 76 ? 142.747 160.902 154.352 1.00 69.37 76 SER T O 1
ATOM 3969 N N . PHE B 2 77 ? 141.831 162.455 153.002 1.00 70.43 77 PHE T N 1
ATOM 3970 C CA . PHE B 2 77 ? 143.069 162.638 152.259 1.00 70.43 77 PHE T CA 1
ATOM 3971 C C . PHE B 2 77 ? 144.157 163.211 153.151 1.00 70.43 77 PHE T C 1
ATOM 3972 O O . PHE B 2 77 ? 145.328 162.847 153.020 1.00 70.43 77 PHE T O 1
ATOM 3980 N N . MET B 2 78 ? 143.788 164.099 154.073 1.00 72.41 78 MET T N 1
ATOM 3981 C CA . MET B 2 78 ? 144.768 164.706 154.968 1.00 72.41 78 MET T CA 1
ATOM 3982 C C . MET B 2 78 ? 145.390 163.660 155.880 1.00 72.41 78 MET T C 1
ATOM 3983 O O . MET B 2 78 ? 146.610 163.632 156.076 1.00 72.41 78 MET T O 1
ATOM 3988 N N . LEU B 2 79 ? 144.560 162.794 156.453 1.00 68.41 79 LEU T N 1
ATOM 3989 C CA . LEU B 2 79 ? 145.075 161.779 157.365 1.00 68.41 79 LEU T CA 1
ATOM 3990 C C . LEU B 2 79 ? 145.898 160.739 156.620 1.00 68.41 79 LEU T C 1
ATOM 3991 O O . LEU B 2 79 ? 146.947 160.305 157.112 1.00 68.41 79 LEU T O 1
ATOM 3996 N N . ASN B 2 80 ? 145.459 160.344 155.424 1.00 69.71 80 ASN T N 1
ATOM 3997 C CA . ASN B 2 80 ? 146.261 159.420 154.632 1.00 69.71 80 ASN T CA 1
ATOM 3998 C C . ASN B 2 80 ? 147.588 160.050 154.234 1.00 69.71 80 ASN T C 1
ATOM 3999 O O . ASN B 2 80 ? 148.621 159.372 154.207 1.00 69.71 80 ASN T O 1
ATOM 4004 N N . LEU B 2 81 ? 147.587 161.352 153.939 1.00 71.74 81 LEU T N 1
ATOM 4005 C CA . LEU B 2 81 ? 148.829 162.035 153.602 1.00 71.74 81 LEU T CA 1
ATOM 4006 C C . LEU B 2 81 ? 149.756 162.124 154.807 1.00 71.74 81 LEU T C 1
ATOM 4007 O O . LEU B 2 81 ? 150.976 161.993 154.666 1.00 71.74 81 LEU T O 1
ATOM 4012 N N . THR B 2 82 ? 149.200 162.340 156.000 1.00 71.26 82 THR T N 1
ATOM 4013 C CA . THR B 2 82 ? 150.027 162.330 157.202 1.00 71.26 82 THR T CA 1
ATOM 4014 C C . THR B 2 82 ? 150.640 160.953 157.425 1.00 71.26 82 THR T C 1
ATOM 4015 O O . THR B 2 82 ? 151.822 160.835 157.775 1.00 71.26 82 THR T O 1
ATOM 4019 N N . SER B 2 83 ? 149.852 159.900 157.204 1.00 73.33 83 SER T N 1
ATOM 4020 C CA . SER B 2 83 ? 150.373 158.544 157.332 1.00 73.33 83 SER T CA 1
ATOM 4021 C C . SER B 2 83 ? 151.482 158.285 156.327 1.00 73.33 83 SER T C 1
ATOM 4022 O O . SER B 2 83 ? 152.478 157.628 156.646 1.00 73.33 83 SER T O 1
ATOM 4025 N N . PHE B 2 84 ? 151.326 158.789 155.104 1.00 76.52 84 PHE T N 1
ATOM 4026 C CA . PHE B 2 84 ? 152.390 158.654 154.115 1.00 76.52 84 PHE T CA 1
ATOM 4027 C C . PHE B 2 84 ? 153.616 159.456 154.518 1.00 76.52 84 PHE T C 1
ATOM 4028 O O . PHE B 2 84 ? 154.744 159.072 154.191 1.00 76.52 84 PHE T O 1
ATOM 4036 N N . LEU B 2 85 ? 153.413 160.572 155.217 1.00 81.02 85 LEU T N 1
ATOM 4037 C CA . LEU B 2 85 ? 154.534 161.363 155.708 1.00 81.02 85 LEU T CA 1
ATOM 4038 C C . LEU B 2 85 ? 155.300 160.644 156.805 1.00 81.02 85 LEU T C 1
ATOM 4039 O O . LEU B 2 85 ? 156.523 160.779 156.889 1.00 81.02 85 LEU T O 1
ATOM 4044 N N . ALA B 2 86 ? 154.610 159.861 157.632 1.00 86.05 86 ALA T N 1
ATOM 4045 C CA . ALA B 2 86 ? 155.173 159.384 158.892 1.00 86.05 86 ALA T CA 1
ATOM 4046 C C . ALA B 2 86 ? 156.364 158.434 158.767 1.00 86.05 86 ALA T C 1
ATOM 4047 O O . ALA B 2 86 ? 156.872 157.961 159.787 1.00 86.05 86 ALA T O 1
ATOM 4049 N N . ASN B 2 87 ? 156.821 158.136 157.555 1.00 93.13 87 ASN T N 1
ATOM 4050 C CA . ASN B 2 87 ? 158.025 157.330 157.402 1.00 93.13 87 ASN T CA 1
ATOM 4051 C C . ASN B 2 87 ? 159.256 158.123 157.820 1.00 93.13 87 ASN T C 1
ATOM 4052 O O . ASN B 2 87 ? 159.377 159.315 157.526 1.00 93.13 87 ASN T O 1
ATOM 4057 N N . ASN B 2 88 ? 160.185 157.446 158.493 1.00 106.82 88 ASN T N 1
ATOM 4058 C CA . ASN B 2 88 ? 161.280 158.106 159.207 1.00 106.82 88 ASN T CA 1
ATOM 4059 C C . ASN B 2 88 ? 162.460 158.342 158.275 1.00 106.82 88 ASN T C 1
ATOM 4060 O O . ASN B 2 88 ? 163.324 157.483 158.101 1.00 106.82 88 ASN T O 1
ATOM 4065 N N . GLU B 2 89 ? 162.500 159.528 157.671 1.00 113.06 89 GLU T N 1
ATOM 4066 C CA . GLU B 2 89 ? 163.753 160.119 157.213 1.00 113.06 89 GLU T CA 1
ATOM 4067 C C . GLU B 2 89 ? 164.036 161.412 157.961 1.00 113.06 89 GLU T C 1
ATOM 4068 O O . GLU B 2 89 ? 165.072 161.534 158.622 1.00 113.06 89 GLU T O 1
ATOM 4074 N N . TRP B 2 90 ? 163.130 162.381 157.870 1.00 117.47 90 TRP T N 1
ATOM 4075 C CA . TRP B 2 90 ? 163.110 163.558 158.726 1.00 117.47 90 TRP T CA 1
ATOM 4076 C C . TRP B 2 90 ? 161.722 163.869 159.256 1.00 117.47 90 TRP T C 1
ATOM 4077 O O . TRP B 2 90 ? 161.612 164.524 160.300 1.00 117.47 90 TRP T O 1
ATOM 4088 N N . MET B 2 91 ? 160.663 163.376 158.607 1.00 111.36 91 MET T N 1
ATOM 4089 C CA . MET B 2 91 ? 159.311 163.811 158.928 1.00 111.36 91 MET T CA 1
ATOM 4090 C C . MET B 2 91 ? 158.914 163.462 160.352 1.00 111.36 91 MET T C 1
ATOM 4091 O O . MET B 2 91 ? 158.058 164.133 160.926 1.00 111.36 91 MET T O 1
ATOM 4096 N N . ILE B 2 92 ? 159.515 162.432 160.945 1.00 111.03 92 ILE T N 1
ATOM 4097 C CA . ILE B 2 92 ? 159.025 161.987 162.244 1.00 111.03 92 ILE T CA 1
ATOM 4098 C C . ILE B 2 92 ? 159.321 163.027 163.323 1.00 111.03 92 ILE T C 1
ATOM 4099 O O . ILE B 2 92 ? 158.466 163.316 164.166 1.00 111.03 92 ILE T O 1
ATOM 4104 N N . VAL B 2 93 ? 160.481 163.682 163.263 1.00 112.15 93 VAL T N 1
ATOM 4105 C CA . VAL B 2 93 ? 160.787 164.662 164.298 1.00 112.15 93 VAL T CA 1
ATOM 4106 C C . VAL B 2 93 ? 160.128 166.007 164.024 1.00 112.15 93 VAL T C 1
ATOM 4107 O O . VAL B 2 93 ? 159.867 166.759 164.968 1.00 112.15 93 VAL T O 1
ATOM 4111 N N . ARG B 2 94 ? 159.842 166.332 162.760 1.00 109.66 94 ARG T N 1
ATOM 4112 C CA . ARG B 2 94 ? 159.100 167.555 162.466 1.00 109.66 94 ARG T CA 1
ATOM 4113 C C . ARG B 2 94 ? 157.635 167.409 162.854 1.00 109.66 94 ARG T C 1
ATOM 4114 O O . ARG B 2 94 ? 157.034 168.336 163.404 1.00 109.66 94 ARG T O 1
ATOM 4122 N N . LEU B 2 95 ? 157.048 166.249 162.566 1.00 108.49 95 LEU T N 1
ATOM 4123 C CA . LEU B 2 95 ? 155.721 165.922 163.073 1.00 108.49 95 LEU T CA 1
ATOM 4124 C C . LEU B 2 95 ? 155.699 165.896 164.594 1.00 108.49 95 LEU T C 1
ATOM 4125 O O . LEU B 2 95 ? 154.704 166.288 165.213 1.00 108.49 95 LEU T O 1
ATOM 4130 N N . ARG B 2 96 ? 156.785 165.430 165.219 1.00 114.29 96 ARG T N 1
ATOM 4131 C CA . ARG B 2 96 ? 156.831 165.382 166.676 1.00 114.29 96 ARG T CA 1
ATOM 4132 C C . ARG B 2 96 ? 156.914 166.780 167.283 1.00 114.29 96 ARG T C 1
ATOM 4133 O O . ARG B 2 96 ? 156.170 167.097 168.218 1.00 114.29 96 ARG T O 1
ATOM 4141 N N . GLU B 2 97 ? 157.800 167.634 166.758 1.00 111.38 97 GLU T N 1
ATOM 4142 C CA . GLU B 2 97 ? 157.988 168.963 167.333 1.00 111.38 97 GLU T CA 1
ATOM 4143 C C . GLU B 2 97 ? 156.764 169.847 167.158 1.00 111.38 97 GLU T C 1
ATOM 4144 O O . GLU B 2 97 ? 156.609 170.825 167.894 1.00 111.38 97 GLU T O 1
ATOM 4150 N N . LEU B 2 98 ? 155.897 169.525 166.208 1.00 106.16 98 LEU T N 1
ATOM 4151 C CA . LEU B 2 98 ? 154.686 170.280 165.952 1.00 106.16 98 LEU T CA 1
ATOM 4152 C C . LEU B 2 98 ? 153.503 169.493 166.504 1.00 106.16 98 LEU T C 1
ATOM 4153 O O . LEU B 2 98 ? 153.628 168.325 166.879 1.00 106.16 98 LEU T O 1
ATOM 4158 N N . ASP B 2 99 ? 152.346 170.143 166.562 1.00 102.85 99 ASP T N 1
ATOM 4159 C CA . ASP B 2 99 ? 151.170 169.587 167.227 1.00 102.85 99 ASP T CA 1
ATOM 4160 C C . ASP B 2 99 ? 150.237 168.896 166.244 1.00 102.85 99 ASP T C 1
ATOM 4161 O O . ASP B 2 99 ? 149.014 168.971 166.372 1.00 102.85 99 ASP T O 1
ATOM 4166 N N . ILE B 2 100 ? 150.801 168.212 165.251 1.00 101.49 100 ILE T N 1
ATOM 4167 C CA . ILE B 2 100 ? 149.994 167.551 164.230 1.00 101.49 100 ILE T CA 1
ATOM 4168 C C . ILE B 2 100 ? 149.416 166.237 164.743 1.00 101.49 100 ILE T C 1
ATOM 4169 O O . ILE B 2 100 ? 148.195 166.042 164.750 1.00 101.49 100 ILE T O 1
ATOM 4174 N N . VAL B 2 101 ? 150.283 165.312 165.160 1.00 97.95 101 VAL T N 1
ATOM 4175 C CA . VAL B 2 101 ? 149.825 163.964 165.489 1.00 97.95 101 VAL T CA 1
ATOM 4176 C C . VAL B 2 101 ? 148.952 163.973 166.740 1.00 97.95 101 VAL T C 1
ATOM 4177 O O . VAL B 2 101 ? 147.958 163.238 166.822 1.00 97.95 101 VAL T O 1
ATOM 4181 N N . ASN B 2 102 ? 149.286 164.819 167.719 1.00 99.61 102 ASN T N 1
ATOM 4182 C CA . ASN B 2 102 ? 148.460 164.932 168.914 1.00 99.61 102 ASN T CA 1
ATOM 4183 C C . ASN B 2 102 ? 147.074 165.458 168.570 1.00 99.61 102 ASN T C 1
ATOM 4184 O O . ASN B 2 102 ? 146.064 164.948 169.073 1.00 99.61 102 ASN T O 1
ATOM 4189 N N . ARG B 2 103 ? 147.006 166.467 167.695 1.00 99.82 103 ARG T N 1
ATOM 4190 C CA . ARG B 2 103 ? 145.710 167.005 167.298 1.00 99.82 103 ARG T CA 1
ATOM 4191 C C . ARG B 2 103 ? 144.916 165.977 166.510 1.00 99.82 103 ARG T C 1
ATOM 4192 O O . ARG B 2 103 ? 143.692 165.910 166.638 1.00 99.82 103 ARG T O 1
ATOM 4200 N N . ALA B 2 104 ? 145.594 165.167 165.694 1.00 97.29 104 ALA T N 1
ATOM 4201 C CA . ALA B 2 104 ? 144.899 164.129 164.938 1.00 97.29 104 ALA T CA 1
ATOM 4202 C C . ALA B 2 104 ? 144.295 163.079 165.860 1.00 97.29 104 ALA T C 1
ATOM 4203 O O . ALA B 2 104 ? 143.141 162.669 165.679 1.00 97.29 104 ALA T O 1
ATOM 4205 N N . VAL B 2 105 ? 145.060 162.633 166.860 1.00 97.49 105 VAL T N 1
ATOM 4206 C CA . VAL B 2 105 ? 144.537 161.636 167.791 1.00 97.49 105 VAL T CA 1
ATOM 4207 C C . VAL B 2 105 ? 143.384 162.214 168.607 1.00 97.49 105 VAL T C 1
ATOM 4208 O O . VAL B 2 105 ? 142.358 161.551 168.808 1.00 97.49 105 VAL T O 1
ATOM 4212 N N . LYS B 2 106 ? 143.522 163.459 169.075 1.00 97.11 106 LYS T N 1
ATOM 4213 C CA . LYS B 2 106 ? 142.437 164.086 169.826 1.00 97.11 106 LYS T CA 1
ATOM 4214 C C . LYS B 2 106 ? 141.197 164.263 168.960 1.00 97.11 106 LYS T C 1
ATOM 4215 O O . LYS B 2 106 ? 140.067 164.079 169.431 1.00 97.11 106 LYS T O 1
ATOM 4221 N N . LEU B 2 107 ? 141.396 164.620 167.688 1.00 95.56 107 LEU T N 1
ATOM 4222 C CA . LEU B 2 107 ? 140.299 164.726 166.734 1.00 95.56 107 LEU T CA 1
ATOM 4223 C C . LEU B 2 107 ? 139.569 163.405 166.584 1.00 95.56 107 LEU T C 1
ATOM 4224 O O . LEU B 2 107 ? 138.334 163.367 166.566 1.00 95.56 107 LEU T O 1
ATOM 4229 N N . LEU B 2 108 ? 140.319 162.311 166.466 1.00 92.33 108 LEU T N 1
ATOM 4230 C CA . LEU B 2 108 ? 139.684 161.003 166.379 1.00 92.33 108 LEU T CA 1
ATOM 4231 C C . LEU B 2 108 ? 138.944 160.661 167.661 1.00 92.33 108 LEU T C 1
ATOM 4232 O O . LEU B 2 108 ? 137.902 160.000 167.618 1.00 92.33 108 LEU T O 1
ATOM 4237 N N . GLN B 2 109 ? 139.465 161.102 168.807 1.00 100.25 109 GLN T N 1
ATOM 4238 C CA . GLN B 2 109 ? 138.849 160.742 170.080 1.00 100.25 109 GLN T CA 1
ATOM 4239 C C . GLN B 2 109 ? 137.531 161.477 170.303 1.00 100.25 109 GLN T C 1
ATOM 4240 O O . GLN B 2 109 ? 136.524 160.861 170.670 1.00 100.25 109 GLN T O 1
ATOM 4246 N N . ARG B 2 110 ? 137.511 162.792 170.082 1.00 104.62 110 ARG T N 1
ATOM 4247 C CA . ARG B 2 110 ? 136.385 163.608 170.525 1.00 104.62 110 ARG T CA 1
ATOM 4248 C C . ARG B 2 110 ? 135.227 163.642 169.536 1.00 104.62 110 ARG T C 1
ATOM 4249 O O . ARG B 2 110 ? 134.170 164.188 169.866 1.00 104.62 110 ARG T O 1
ATOM 4257 N N . GLU B 2 111 ? 135.389 163.083 168.344 1.00 106.74 111 GLU T N 1
ATOM 4258 C CA . GLU B 2 111 ? 134.292 163.067 167.393 1.00 106.74 111 GLU T CA 1
ATOM 4259 C C . GLU B 2 111 ? 133.317 161.946 167.728 1.00 106.74 111 GLU T C 1
ATOM 4260 O O . GLU B 2 111 ? 133.542 161.138 168.632 1.00 106.74 111 GLU T O 1
ATOM 4266 N N . HIS B 2 112 ? 132.217 161.907 166.996 1.00 109.22 112 HIS T N 1
ATOM 4267 C CA . HIS B 2 112 ? 131.204 160.910 167.319 1.00 109.22 112 HIS T CA 1
ATOM 4268 C C . HIS B 2 112 ? 130.744 160.089 166.127 1.00 109.22 112 HIS T C 1
ATOM 4269 O O . HIS B 2 112 ? 130.490 158.892 166.279 1.00 109.22 112 HIS T O 1
ATOM 4276 N N . ASN B 2 113 ? 130.622 160.691 164.951 1.00 105.55 113 ASN T N 1
ATOM 4277 C CA . ASN B 2 113 ? 130.035 160.027 163.792 1.00 105.55 113 ASN T CA 1
ATOM 4278 C C . ASN B 2 113 ? 130.871 160.270 162.547 1.00 105.55 113 ASN T C 1
ATOM 4279 O O . ASN B 2 113 ? 130.364 160.673 161.499 1.00 105.55 113 ASN T O 1
ATOM 4284 N N . LEU B 2 114 ? 132.177 160.051 162.659 1.00 85.42 114 LEU T N 1
ATOM 4285 C CA . LEU B 2 114 ? 133.045 160.111 161.493 1.00 85.42 114 LEU T CA 1
ATOM 4286 C C . LEU B 2 114 ? 132.618 159.066 160.474 1.00 85.42 114 LEU T C 1
ATOM 4287 O O . LEU B 2 114 ? 132.323 157.924 160.829 1.00 85.42 114 LEU T O 1
ATOM 4292 N N . SER B 2 115 ? 132.555 159.464 159.208 1.00 76.38 115 SER T N 1
ATOM 4293 C CA . SER B 2 115 ? 132.226 158.515 158.161 1.00 76.38 115 SER T CA 1
ATOM 4294 C C . SER B 2 115 ? 133.395 157.552 157.968 1.00 76.38 115 SER T C 1
ATOM 4295 O O . SER B 2 115 ? 134.554 157.939 158.125 1.00 76.38 115 SER T O 1
ATOM 4298 N N . PRO B 2 116 ? 133.125 156.296 157.597 1.00 71.89 116 PRO T N 1
ATOM 4299 C CA . PRO B 2 116 ? 134.180 155.277 157.665 1.00 71.89 116 PRO T CA 1
ATOM 4300 C C . PRO B 2 116 ? 135.243 155.402 156.590 1.00 71.89 116 PRO T C 1
ATOM 4301 O O . PRO B 2 116 ? 135.593 154.414 155.940 1.00 71.89 116 PRO T O 1
ATOM 4305 N N . SER B 2 117 ? 135.769 156.607 156.403 1.00 69.14 117 SER T N 1
ATOM 4306 C CA . SER B 2 117 ? 136.952 156.808 155.585 1.00 69.14 117 SER T CA 1
ATOM 4307 C C . SER B 2 117 ? 137.919 157.697 156.346 1.00 69.14 117 SER T C 1
ATOM 4308 O O . SER B 2 117 ? 139.130 157.641 156.122 1.00 69.14 117 SER T O 1
ATOM 4311 N N . ILE B 2 118 ? 137.389 158.531 157.241 1.00 65.68 118 ILE T N 1
ATOM 4312 C CA . ILE B 2 118 ? 138.252 159.234 158.182 1.00 65.68 118 ILE T CA 1
ATOM 4313 C C . ILE B 2 118 ? 138.846 158.248 159.175 1.00 65.68 118 ILE T C 1
ATOM 4314 O O . ILE B 2 118 ? 140.030 158.333 159.524 1.00 65.68 118 ILE T O 1
ATOM 4319 N N . LYS B 2 119 ? 138.031 157.295 159.638 1.00 63.59 119 LYS T N 1
ATOM 4320 C CA . LYS B 2 119 ? 138.484 156.321 160.623 1.00 63.59 119 LYS T CA 1
ATOM 4321 C C . LYS B 2 119 ? 139.645 155.503 160.089 1.00 63.59 119 LYS T C 1
ATOM 4322 O O . LYS B 2 119 ? 140.659 155.323 160.772 1.00 63.59 119 LYS T O 1
ATOM 4328 N N . LEU B 2 120 ? 139.512 154.998 158.862 1.00 62.14 120 LEU T N 1
ATOM 4329 C CA . LEU B 2 120 ? 140.574 154.192 158.278 1.00 62.14 120 LEU T CA 1
ATOM 4330 C C . LEU B 2 120 ? 141.831 155.016 158.051 1.00 62.14 120 LEU T C 1
ATOM 4331 O O . LEU B 2 120 ? 142.942 154.506 158.221 1.00 62.14 120 LEU T O 1
ATOM 4336 N N . GLY B 2 121 ? 141.683 156.294 157.708 1.00 64.21 121 GLY T N 1
ATOM 4337 C CA . GLY B 2 121 ? 142.851 157.147 157.584 1.00 64.21 121 GLY T CA 1
ATOM 4338 C C . GLY B 2 121 ? 143.564 157.355 158.906 1.00 64.21 121 GLY T C 1
ATOM 4339 O O . GLY B 2 121 ? 144.795 157.270 158.980 1.00 64.21 121 GLY T O 1
ATOM 4340 N N . GLY B 2 122 ? 142.807 157.623 159.966 1.00 64.25 122 GLY T N 1
ATOM 4341 C CA . GLY B 2 122 ? 143.425 157.795 161.267 1.00 64.25 122 GLY T CA 1
ATOM 4342 C C . GLY B 2 122 ? 144.115 156.535 161.745 1.00 64.25 122 GLY T C 1
ATOM 4343 O O . GLY B 2 122 ? 145.218 156.587 162.293 1.00 64.25 122 GLY T O 1
ATOM 4344 N N . ILE B 2 123 ? 143.483 155.384 161.524 1.00 64.91 123 ILE T N 1
ATOM 4345 C CA . ILE B 2 123 ? 144.076 154.116 161.927 1.00 64.91 123 ILE T CA 1
ATOM 4346 C C . ILE B 2 123 ? 145.323 153.822 161.104 1.00 64.91 123 ILE T C 1
ATOM 4347 O O . ILE B 2 123 ? 146.300 153.261 161.613 1.00 64.91 123 ILE T O 1
ATOM 4352 N N . ARG B 2 124 ? 145.323 154.214 159.831 1.00 67.92 124 ARG T N 1
ATOM 4353 C CA . ARG B 2 124 ? 146.530 154.091 159.025 1.00 67.92 124 ARG T CA 1
ATOM 4354 C C . ARG B 2 124 ? 147.649 154.962 159.577 1.00 67.92 124 ARG T C 1
ATOM 4355 O O . ARG B 2 124 ? 148.814 154.549 159.595 1.00 67.92 124 ARG T O 1
ATOM 4363 N N . LEU B 2 125 ? 147.312 156.169 160.036 1.00 68.79 125 LEU T N 1
ATOM 4364 C CA . LEU B 2 125 ? 148.308 157.019 160.687 1.00 68.79 125 LEU T CA 1
ATOM 4365 C C . LEU B 2 125 ? 148.858 156.361 161.946 1.00 68.79 125 LEU T C 1
ATOM 4366 O O . LEU B 2 125 ? 150.072 156.378 162.194 1.00 68.79 125 LEU T O 1
ATOM 4371 N N . MET B 2 126 ? 147.971 155.770 162.747 1.00 72.43 126 MET T N 1
ATOM 4372 C CA . MET B 2 126 ? 148.385 155.099 163.973 1.00 72.43 126 MET T CA 1
ATOM 4373 C C . MET B 2 126 ? 149.325 153.944 163.664 1.00 72.43 126 MET T C 1
ATOM 4374 O O . MET B 2 126 ? 150.339 153.756 164.343 1.00 72.43 126 MET T O 1
ATOM 4379 N N . LYS B 2 127 ? 148.999 153.159 162.637 1.00 72.46 127 LYS T N 1
ATOM 4380 C CA . LYS B 2 127 ? 149.848 152.040 162.252 1.00 72.46 127 LYS T CA 1
ATOM 4381 C C . LYS B 2 127 ? 151.195 152.520 161.739 1.00 72.46 127 LYS T C 1
ATOM 4382 O O . LYS B 2 127 ? 152.227 151.902 162.020 1.00 72.46 127 LYS T O 1
ATOM 4388 N N . ALA B 2 128 ? 151.207 153.613 160.979 1.00 78.27 128 ALA T N 1
ATOM 4389 C CA . ALA B 2 128 ? 152.471 154.104 160.448 1.00 78.27 128 ALA T CA 1
ATOM 4390 C C . ALA B 2 128 ? 153.351 154.687 161.541 1.00 78.27 128 ALA T C 1
ATOM 4391 O O . ALA B 2 128 ? 154.580 154.660 161.421 1.00 78.27 128 ALA T O 1
ATOM 4393 N N . ILE B 2 129 ? 152.755 155.214 162.608 1.00 83.64 129 ILE T N 1
ATOM 4394 C CA . ILE B 2 129 ? 153.577 155.788 163.667 1.00 83.64 129 ILE T CA 1
ATOM 4395 C C . ILE B 2 129 ? 153.978 154.745 164.710 1.00 83.64 129 ILE T C 1
ATOM 4396 O O . ILE B 2 129 ? 155.039 154.869 165.328 1.00 83.64 129 ILE T O 1
ATOM 4401 N N . THR B 2 130 ? 153.183 153.686 164.889 1.00 89.70 130 THR T N 1
ATOM 4402 C CA . THR B 2 130 ? 153.416 152.756 165.988 1.00 89.70 130 THR T CA 1
ATOM 4403 C C . THR B 2 130 ? 154.602 151.831 165.760 1.00 89.70 130 THR T C 1
ATOM 4404 O O . THR B 2 130 ? 155.005 151.139 166.698 1.00 89.70 130 THR T O 1
ATOM 4408 N N . VAL B 2 131 ? 155.165 151.791 164.551 1.00 95.48 131 VAL T N 1
ATOM 4409 C CA . VAL B 2 131 ? 156.313 150.927 164.312 1.00 95.48 131 VAL T CA 1
ATOM 4410 C C . VAL B 2 131 ? 157.580 151.502 164.937 1.00 95.48 131 VAL T C 1
ATOM 4411 O O . VAL B 2 131 ? 158.534 150.758 165.192 1.00 95.48 131 VAL T O 1
ATOM 4415 N N . TYR B 2 132 ? 157.600 152.792 165.248 1.00 105.10 132 TYR T N 1
ATOM 4416 C CA . TYR B 2 132 ? 158.768 153.426 165.837 1.00 105.10 132 TYR T CA 1
ATOM 4417 C C . TYR B 2 132 ? 158.612 153.560 167.346 1.00 105.10 132 TYR T C 1
ATOM 4418 O O . TYR B 2 132 ? 157.502 153.564 167.885 1.00 105.10 132 TYR T O 1
ATOM 4427 N N . SER B 2 133 ? 159.758 153.674 168.022 1.00 118.51 133 SER T N 1
ATOM 4428 C CA . SER B 2 133 ? 159.777 153.664 169.481 1.00 118.51 133 SER T CA 1
ATOM 4429 C C . SER B 2 133 ? 159.104 154.900 170.069 1.00 118.51 133 SER T C 1
ATOM 4430 O O . SER B 2 133 ? 158.346 154.797 171.041 1.00 118.51 133 SER T O 1
ATOM 4433 N N . MET B 2 134 ? 159.376 156.076 169.499 1.00 125.41 134 MET T N 1
ATOM 4434 C CA . MET B 2 134 ? 158.792 157.305 170.028 1.00 125.41 134 MET T CA 1
ATOM 4435 C C . MET B 2 134 ? 157.283 157.327 169.828 1.00 125.41 134 MET T C 1
ATOM 4436 O O . MET B 2 134 ? 156.544 157.854 170.672 1.00 125.41 134 MET T O 1
ATOM 4441 N N . GLY B 2 135 ? 156.808 156.760 168.717 1.00 121.26 135 GLY T N 1
ATOM 4442 C CA . GLY B 2 135 ? 155.375 156.629 168.524 1.00 121.26 135 GLY T CA 1
ATOM 4443 C C . GLY B 2 135 ? 154.729 155.760 169.584 1.00 121.26 135 GLY T C 1
ATOM 4444 O O . GLY B 2 135 ? 153.665 156.095 170.110 1.00 121.26 135 GLY T O 1
ATOM 4445 N N . LEU B 2 136 ? 155.377 154.643 169.929 1.00 116.41 136 LEU T N 1
ATOM 4446 C CA . LEU B 2 136 ? 154.874 153.793 171.002 1.00 116.41 136 LEU T CA 1
ATOM 4447 C C . LEU B 2 136 ? 154.905 154.516 172.340 1.00 116.41 136 LEU T C 1
ATOM 4448 O O . LEU B 2 136 ? 154.013 154.325 173.175 1.00 116.41 136 LEU T O 1
ATOM 4453 N N . ALA B 2 137 ? 155.929 155.344 172.564 1.00 121.68 137 ALA T N 1
ATOM 4454 C CA . ALA B 2 137 ? 155.981 156.140 173.786 1.00 121.68 137 ALA T CA 1
ATOM 4455 C C . ALA B 2 137 ? 154.793 157.088 173.874 1.00 121.68 137 ALA T C 1
ATOM 4456 O O . ALA B 2 137 ? 154.142 157.186 174.924 1.00 121.68 137 ALA T O 1
ATOM 4458 N N . PHE B 2 138 ? 154.476 157.772 172.772 1.00 116.21 138 PHE T N 1
ATOM 4459 C CA . PHE B 2 138 ? 153.319 158.661 172.784 1.00 116.21 138 PHE T CA 1
ATOM 4460 C C . PHE B 2 138 ? 152.024 157.884 172.986 1.00 116.21 138 PHE T C 1
ATOM 4461 O O . PHE B 2 138 ? 151.139 158.325 173.727 1.00 116.21 138 PHE T O 1
ATOM 4469 N N . LEU B 2 139 ? 151.889 156.737 172.318 1.00 113.20 139 LEU T N 1
ATOM 4470 C CA . LEU B 2 139 ? 150.663 155.955 172.442 1.00 113.20 139 LEU T CA 1
ATOM 4471 C C . LEU B 2 139 ? 150.475 155.452 173.867 1.00 113.20 139 LEU T C 1
ATOM 4472 O O . LEU B 2 139 ? 149.349 155.426 174.380 1.00 113.20 139 LEU T O 1
ATOM 4477 N N . ARG B 2 140 ? 151.567 155.051 174.523 1.00 120.23 140 ARG T N 1
ATOM 4478 C CA . ARG B 2 140 ? 151.493 154.667 175.927 1.00 120.23 140 ARG T CA 1
ATOM 4479 C C . ARG B 2 140 ? 151.115 155.855 176.801 1.00 120.23 140 ARG T C 1
ATOM 4480 O O . ARG B 2 140 ? 150.388 155.700 177.788 1.00 120.23 140 ARG T O 1
ATOM 4488 N N . MET B 2 141 ? 151.621 157.045 176.468 1.00 118.50 141 MET T N 1
ATOM 4489 C CA . MET B 2 141 ? 151.270 158.235 177.235 1.00 118.50 141 MET T CA 1
ATOM 4490 C C . MET B 2 141 ? 149.790 158.567 177.112 1.00 118.50 141 MET T C 1
ATOM 4491 O O . MET B 2 141 ? 149.147 158.942 178.098 1.00 118.50 141 MET T O 1
ATOM 4496 N N . HIS B 2 142 ? 149.233 158.440 175.913 1.00 108.53 142 HIS T N 1
ATOM 4497 C CA . HIS B 2 142 ? 147.947 159.046 175.604 1.00 108.53 142 HIS T CA 1
ATOM 4498 C C . HIS B 2 142 ? 146.749 158.195 176.000 1.00 108.53 142 HIS T C 1
ATOM 4499 O O . HIS B 2 142 ? 145.624 158.707 175.972 1.00 108.53 142 HIS T O 1
ATOM 4506 N N . ARG B 2 143 ? 146.961 156.935 176.379 1.00 96.64 143 ARG T N 1
ATOM 4507 C CA . ARG B 2 143 ? 145.887 155.971 176.626 1.00 96.64 143 ARG T CA 1
ATOM 4508 C C . ARG B 2 143 ? 144.944 155.898 175.426 1.00 96.64 143 ARG T C 1
ATOM 4509 O O . ARG B 2 143 ? 143.753 156.205 175.502 1.00 96.64 143 ARG T O 1
ATOM 4517 N N . ILE B 2 144 ? 145.515 155.482 174.301 1.00 88.48 144 ILE T N 1
ATOM 4518 C CA . ILE B 2 144 ? 144.776 155.429 173.048 1.00 88.48 144 ILE T CA 1
ATOM 4519 C C . ILE B 2 144 ? 144.008 154.124 172.866 1.00 88.48 144 ILE T C 1
ATOM 4520 O O . ILE B 2 144 ? 143.017 154.101 172.123 1.00 88.48 144 ILE T O 1
ATOM 4525 N N . TRP B 2 145 ? 144.401 153.054 173.565 1.00 83.52 145 TRP T N 1
ATOM 4526 C CA . TRP B 2 145 ? 143.936 151.716 173.212 1.00 83.52 145 TRP T CA 1
ATOM 4527 C C . TRP B 2 145 ? 142.437 151.556 173.394 1.00 83.52 145 TRP T C 1
ATOM 4528 O O . TRP B 2 145 ? 141.824 150.749 172.690 1.00 83.52 145 TRP T O 1
ATOM 4539 N N . THR B 2 146 ? 141.829 152.307 174.313 1.00 76.66 146 THR T N 1
ATOM 4540 C CA . THR B 2 146 ? 140.390 152.172 174.520 1.00 76.66 146 THR T CA 1
ATOM 4541 C C . THR B 2 146 ? 139.604 152.597 173.288 1.00 76.66 146 THR T C 1
ATOM 4542 O O . THR B 2 146 ? 138.544 152.030 173.001 1.00 76.66 146 THR T O 1
ATOM 4546 N N . LEU B 2 147 ? 140.130 153.552 172.521 1.00 72.77 147 LEU T N 1
ATOM 4547 C CA . LEU B 2 147 ? 139.513 153.901 171.248 1.00 72.77 147 LEU T CA 1
ATOM 4548 C C . LEU B 2 147 ? 139.591 152.738 170.271 1.00 72.77 147 LEU T C 1
ATOM 4549 O O . LEU B 2 147 ? 138.638 152.471 169.531 1.00 72.77 147 LEU T O 1
ATOM 4554 N N . LEU B 2 148 ? 140.723 152.034 170.255 1.00 70.04 148 LEU T N 1
ATOM 4555 C CA . LEU B 2 148 ? 140.863 150.898 169.354 1.00 70.04 148 LEU T CA 1
ATOM 4556 C C . LEU B 2 148 ? 139.937 149.758 169.754 1.00 70.04 148 LEU T C 1
ATOM 4557 O O . LEU B 2 148 ? 139.383 149.075 168.886 1.00 70.04 148 LEU T O 1
ATOM 4562 N N . ILE B 2 149 ? 139.750 149.537 171.059 1.00 73.30 149 ILE T N 1
ATOM 4563 C CA . ILE B 2 149 ? 138.759 148.560 171.506 1.00 73.30 149 ILE T CA 1
ATOM 4564 C C . ILE B 2 149 ? 137.369 148.989 171.064 1.00 73.30 149 ILE T C 1
ATOM 4565 O O . ILE B 2 149 ? 136.554 148.161 170.642 1.00 73.30 149 ILE T O 1
ATOM 4570 N N . GLN B 2 150 ? 137.081 150.289 171.162 1.00 74.24 150 GLN T N 1
ATOM 4571 C CA . GLN B 2 150 ? 135.783 150.813 170.752 1.00 74.24 150 GLN T CA 1
ATOM 4572 C C . GLN B 2 150 ? 135.530 150.506 169.279 1.00 74.24 150 GLN T C 1
ATOM 4573 O O . GLN B 2 150 ? 134.475 149.971 168.911 1.00 74.24 150 GLN T O 1
ATOM 4579 N N . TYR B 2 151 ? 136.527 150.782 168.432 1.00 71.84 151 TYR T N 1
ATOM 4580 C CA . TYR B 2 151 ? 136.401 150.493 167.006 1.00 71.84 151 TYR T CA 1
ATOM 4581 C C . TYR B 2 151 ? 136.225 149.002 166.762 1.00 71.84 151 TYR T C 1
ATOM 4582 O O . TYR B 2 151 ? 135.242 148.576 166.150 1.00 71.84 151 TYR T O 1
ATOM 4591 N N . SER B 2 152 ? 137.135 148.184 167.292 1.00 74.13 152 SER T N 1
ATOM 4592 C CA . SER B 2 152 ? 137.105 146.756 167.011 1.00 74.13 152 SER T CA 1
ATOM 4593 C C . SER B 2 152 ? 135.926 146.047 167.656 1.00 74.13 152 SER T C 1
ATOM 4594 O O . SER B 2 152 ? 135.700 144.871 167.364 1.00 74.13 152 SER T O 1
ATOM 4597 N N . ASN B 2 153 ? 135.186 146.719 168.529 1.00 80.87 153 ASN T N 1
ATOM 4598 C CA . ASN B 2 153 ? 134.010 146.131 169.146 1.00 80.87 153 ASN T CA 1
ATOM 4599 C C . ASN B 2 153 ? 132.705 146.567 168.498 1.00 80.87 153 ASN T C 1
ATOM 4600 O O . ASN B 2 153 ? 131.793 145.748 168.365 1.00 80.87 153 ASN T O 1
ATOM 4605 N N . ASN B 2 154 ? 132.576 147.828 168.084 1.00 80.13 154 ASN T N 1
ATOM 4606 C CA . ASN B 2 154 ? 131.248 148.355 167.783 1.00 80.13 154 ASN T CA 1
ATOM 4607 C C . ASN B 2 154 ? 131.005 148.733 166.330 1.00 80.13 154 ASN T C 1
ATOM 4608 O O . ASN B 2 154 ? 129.884 148.563 165.850 1.00 80.13 154 ASN T O 1
ATOM 4613 N N . ASP B 2 155 ? 131.996 149.260 165.615 1.00 75.92 155 ASP T N 1
ATOM 4614 C CA . ASP B 2 155 ? 131.690 149.886 164.337 1.00 75.92 155 ASP T CA 1
ATOM 4615 C C . ASP B 2 155 ? 131.383 148.837 163.269 1.00 75.92 155 ASP T C 1
ATOM 4616 O O . ASP B 2 155 ? 131.720 147.657 163.399 1.00 75.92 155 ASP T O 1
ATOM 4621 N N . HIS B 2 156 ? 130.730 149.290 162.201 1.00 71.76 156 HIS T N 1
ATOM 4622 C CA . HIS B 2 156 ? 130.146 148.419 161.192 1.00 71.76 156 HIS T CA 1
ATOM 4623 C C . HIS B 2 156 ? 130.996 148.289 159.941 1.00 71.76 156 HIS T C 1
ATOM 4624 O O . HIS B 2 156 ? 130.560 147.647 158.982 1.00 71.76 156 HIS T O 1
ATOM 4631 N N . THR B 2 157 ? 132.187 148.883 159.918 1.00 70.71 157 THR T N 1
ATOM 4632 C CA . THR B 2 157 ? 132.907 149.035 158.660 1.00 70.71 157 THR T CA 1
ATOM 4633 C C . THR B 2 157 ? 133.417 147.700 158.134 1.00 70.71 157 THR T C 1
ATOM 4634 O O . THR B 2 157 ? 133.252 147.386 156.952 1.00 70.71 157 THR T O 1
ATOM 4638 N N . LEU B 2 158 ? 134.071 146.921 158.991 1.00 68.28 158 LEU T N 1
ATOM 4639 C CA . LEU B 2 158 ? 134.696 145.627 158.725 1.00 68.28 158 LEU T CA 1
ATOM 4640 C C . LEU B 2 158 ? 135.912 145.753 157.808 1.00 68.28 158 LEU T C 1
ATOM 4641 O O . LEU B 2 158 ? 136.634 144.775 157.622 1.00 68.28 158 LEU T O 1
ATOM 4646 N N . TYR B 2 159 ? 136.200 146.937 157.276 1.00 65.69 159 TYR T N 1
ATOM 4647 C CA . TYR B 2 159 ? 137.538 147.238 156.796 1.00 65.69 159 TYR T CA 1
ATOM 4648 C C . TYR B 2 159 ? 138.350 147.993 157.828 1.00 65.69 159 TYR T C 1
ATOM 4649 O O . TYR B 2 159 ? 139.568 148.120 157.673 1.00 65.69 159 TYR T O 1
ATOM 4658 N N . VAL B 2 160 ? 137.687 148.503 158.863 1.00 63.13 160 VAL T N 1
ATOM 4659 C CA . VAL B 2 160 ? 138.362 149.153 159.977 1.00 63.13 160 VAL T CA 1
ATOM 4660 C C . VAL B 2 160 ? 138.844 148.123 160.988 1.00 63.13 160 VAL T C 1
ATOM 4661 O O . VAL B 2 160 ? 139.990 148.178 161.450 1.00 63.13 160 VAL T O 1
ATOM 4665 N N . VAL B 2 161 ? 137.984 147.162 161.337 1.00 61.65 161 VAL T N 1
ATOM 4666 C CA . VAL B 2 161 ? 138.329 146.212 162.386 1.00 61.65 161 VAL T CA 1
ATOM 4667 C C . VAL B 2 161 ? 139.499 145.336 161.958 1.00 61.65 161 VAL T C 1
ATOM 4668 O O . VAL B 2 161 ? 140.420 145.092 162.744 1.00 61.65 161 VAL T O 1
ATOM 4672 N N . ARG B 2 162 ? 139.519 144.900 160.698 1.00 62.46 162 ARG T N 1
ATOM 4673 C CA . ARG B 2 162 ? 140.642 144.120 160.198 1.00 62.46 162 ARG T CA 1
ATOM 4674 C C . ARG B 2 162 ? 141.909 144.950 160.075 1.00 62.46 162 ARG T C 1
ATOM 4675 O O . ARG B 2 162 ? 142.985 144.382 159.866 1.00 62.46 162 ARG T O 1
ATOM 4683 N N . GLU B 2 163 ? 141.802 146.270 160.198 1.00 64.68 163 GLU T N 1
ATOM 4684 C CA . GLU B 2 163 ? 142.949 147.162 160.259 1.00 64.68 163 GLU T CA 1
ATOM 4685 C C . GLU B 2 163 ? 143.236 147.655 161.668 1.00 64.68 163 GLU T C 1
ATOM 4686 O O . GLU B 2 163 ? 144.399 147.892 162.003 1.00 64.68 163 GLU T O 1
ATOM 4692 N N . ALA B 2 164 ? 142.209 147.805 162.504 1.00 63.12 164 ALA T N 1
ATOM 4693 C CA . ALA B 2 164 ? 142.439 148.222 163.883 1.00 63.12 164 ALA T CA 1
ATOM 4694 C C . ALA B 2 164 ? 143.094 147.115 164.696 1.00 63.12 164 ALA T C 1
ATOM 4695 O O . ALA B 2 164 ? 143.998 147.378 165.502 1.00 63.12 164 ALA T O 1
ATOM 4697 N N . ARG B 2 165 ? 142.647 145.872 164.499 1.00 65.03 165 ARG T N 1
ATOM 4698 C CA . ARG B 2 165 ? 143.162 144.763 165.289 1.00 65.03 165 ARG T CA 1
ATOM 4699 C C . ARG B 2 165 ? 144.648 144.555 165.062 1.00 65.03 165 ARG T C 1
ATOM 4700 O O . ARG B 2 165 ? 145.354 144.116 165.974 1.00 65.03 165 ARG T O 1
ATOM 4708 N N . GLN B 2 166 ? 145.143 144.873 163.867 1.00 67.03 166 GLN T N 1
ATOM 4709 C CA . GLN B 2 166 ? 146.567 144.709 163.603 1.00 67.03 166 GLN T CA 1
ATOM 4710 C C . GLN B 2 166 ? 147.393 145.688 164.427 1.00 67.03 166 GLN T C 1
ATOM 4711 O O . GLN B 2 166 ? 148.422 145.310 164.997 1.00 67.03 166 GLN T O 1
ATOM 4717 N N . VAL B 2 167 ? 146.949 146.944 164.521 1.00 65.46 167 VAL T N 1
ATOM 4718 C CA . VAL B 2 167 ? 147.637 147.920 165.365 1.00 65.46 167 VAL T CA 1
ATOM 4719 C C . VAL B 2 167 ? 147.564 147.505 166.826 1.00 65.46 167 VAL T C 1
ATOM 4720 O O . VAL B 2 167 ? 148.539 147.636 167.579 1.00 65.46 167 VAL T O 1
ATOM 4724 N N . LEU B 2 168 ? 146.399 147.013 167.250 1.00 63.90 168 LEU T N 1
ATOM 4725 C CA . LEU B 2 168 ? 146.214 146.591 168.634 1.00 63.90 168 LEU T CA 1
ATOM 4726 C C . LEU B 2 168 ? 147.180 145.474 169.003 1.00 63.90 168 LEU T C 1
ATOM 4727 O O . LEU B 2 168 ? 147.914 145.563 170.001 1.00 63.90 168 LEU T O 1
ATOM 4732 N N . TYR B 2 169 ? 147.208 144.423 168.188 1.00 68.67 169 TYR T N 1
ATOM 4733 C CA . TYR B 2 169 ? 148.107 143.310 168.442 1.00 68.67 169 TYR T CA 1
ATOM 4734 C C . TYR B 2 169 ? 149.559 143.746 168.339 1.00 68.67 169 TYR T C 1
ATOM 4735 O O . TYR B 2 169 ? 150.413 143.221 169.059 1.00 68.67 169 TYR T O 1
ATOM 4744 N N . ASN B 2 170 ? 149.865 144.699 167.457 1.00 71.19 170 ASN T N 1
ATOM 4745 C CA . ASN B 2 170 ? 151.245 145.154 167.353 1.00 71.19 170 ASN T CA 1
ATOM 4746 C C . ASN B 2 170 ? 151.687 145.877 168.615 1.00 71.19 170 ASN T C 1
ATOM 4747 O O . ASN B 2 170 ? 152.816 145.684 169.076 1.00 71.19 170 ASN T O 1
ATOM 4752 N N . MET B 2 171 ? 150.811 146.700 169.202 1.00 76.55 171 MET T N 1
ATOM 4753 C CA . MET B 2 171 ? 151.165 147.315 170.479 1.00 76.55 171 MET T CA 1
ATOM 4754 C C . MET B 2 171 ? 151.366 146.263 171.557 1.00 76.55 171 MET T C 1
ATOM 4755 O O . MET B 2 171 ? 152.332 146.335 172.324 1.00 76.55 171 MET T O 1
ATOM 4760 N N . VAL B 2 172 ? 150.466 145.276 171.628 1.00 76.60 172 VAL T N 1
ATOM 4761 C CA . VAL B 2 172 ? 150.559 144.267 172.684 1.00 76.60 172 VAL T CA 1
ATOM 4762 C C . VAL B 2 172 ? 151.863 143.486 172.565 1.00 76.60 172 VAL T C 1
ATOM 4763 O O . VAL B 2 172 ? 152.633 143.370 173.529 1.00 76.60 172 VAL T O 1
ATOM 4767 N N . TYR B 2 173 ? 152.150 142.978 171.364 1.00 82.98 173 TYR T N 1
ATOM 4768 C CA . TYR B 2 173 ? 153.367 142.207 171.141 1.00 82.98 173 TYR T CA 1
ATOM 4769 C C . TYR B 2 173 ? 154.622 143.042 171.360 1.00 82.98 173 TYR T C 1
ATOM 4770 O O . TYR B 2 173 ? 155.571 142.575 172.000 1.00 82.98 173 TYR T O 1
ATOM 4779 N N . LYS B 2 174 ? 154.657 144.271 170.840 1.00 88.72 174 LYS T N 1
ATOM 4780 C CA . LYS B 2 174 ? 155.870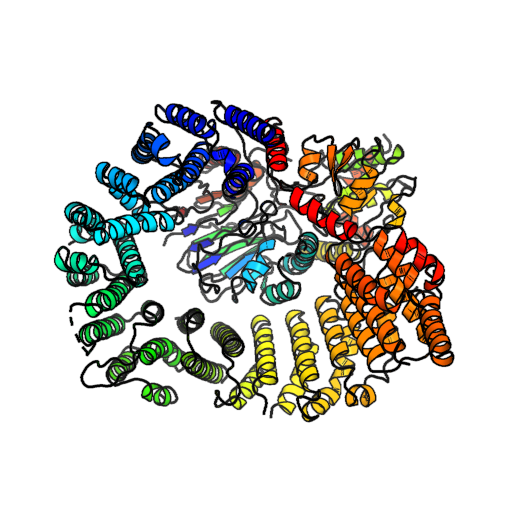 145.069 170.961 1.00 88.72 174 LYS T CA 1
ATOM 4781 C C . LYS B 2 174 ? 156.115 145.478 172.404 1.00 88.72 174 LYS T C 1
ATOM 4782 O O . LYS B 2 174 ? 157.265 145.511 172.853 1.00 88.72 174 LYS T O 1
ATOM 4788 N N . SER B 2 175 ? 155.050 145.781 173.150 1.00 93.40 175 SER T N 1
ATOM 4789 C CA . SER B 2 175 ? 155.211 146.105 174.560 1.00 93.40 175 SER T CA 1
ATOM 4790 C C . SER B 2 175 ? 155.701 144.900 175.350 1.00 93.40 175 SER T C 1
ATOM 4791 O O . SER B 2 175 ? 156.545 145.042 176.243 1.00 93.40 175 SER T O 1
ATOM 4794 N N . CYS B 2 176 ? 155.185 143.706 175.042 1.00 97.62 176 CYS T N 1
ATOM 4795 C CA . CYS B 2 176 ? 155.628 142.517 175.765 1.00 97.62 176 CYS T CA 1
ATOM 4796 C C . CYS B 2 176 ? 157.079 142.176 175.457 1.00 97.62 176 CYS T C 1
ATOM 4797 O O . CYS B 2 176 ? 157.840 141.816 176.363 1.00 97.62 176 CYS T O 1
ATOM 4800 N N . ASP B 2 177 ? 157.484 142.277 174.194 1.00 101.76 177 ASP T N 1
ATOM 4801 C CA . ASP B 2 177 ? 158.744 141.690 173.759 1.00 101.76 177 ASP T CA 1
ATOM 4802 C C . ASP B 2 177 ? 159.921 142.660 173.796 1.00 101.76 177 ASP T C 1
ATOM 4803 O O . ASP B 2 177 ? 161.053 142.240 173.540 1.00 101.76 177 ASP T O 1
ATOM 4808 N N . LYS B 2 178 ? 159.699 143.934 174.111 1.00 109.03 178 LYS T N 1
ATOM 4809 C CA . LYS B 2 178 ? 160.784 144.904 174.206 1.00 109.03 178 LYS T CA 1
ATOM 4810 C C . LYS B 2 178 ? 161.292 145.079 175.633 1.00 109.03 178 LYS T C 1
ATOM 4811 O O . LYS B 2 178 ? 162.134 145.951 175.876 1.00 109.03 178 LYS T O 1
ATOM 4817 N N . LEU B 2 179 ? 160.813 144.254 176.569 1.00 115.44 179 LEU T N 1
ATOM 4818 C CA . LEU B 2 179 ? 161.055 144.413 178.005 1.00 115.44 179 LEU T CA 1
ATOM 4819 C C . LEU B 2 179 ? 160.623 145.805 178.472 1.00 115.44 179 LEU T C 1
ATOM 4820 O O . LEU B 2 179 ? 161.430 146.645 178.878 1.00 115.44 179 LEU T O 1
ATOM 4825 N N . HIS B 2 180 ? 159.325 146.044 178.370 1.00 117.49 180 HIS T N 1
ATOM 4826 C CA . HIS B 2 180 ? 158.701 147.241 178.905 1.00 117.49 180 HIS T CA 1
ATOM 4827 C C . HIS B 2 180 ? 157.740 146.801 180.008 1.00 117.49 180 HIS T C 1
ATOM 4828 O O . HIS B 2 180 ? 157.497 145.606 180.193 1.00 117.49 180 HIS T O 1
ATOM 4835 N N . ASP B 2 181 ? 157.220 147.773 180.759 1.00 114.27 181 ASP T N 1
ATOM 4836 C CA . ASP B 2 181 ? 156.448 147.482 181.963 1.00 114.27 181 ASP T CA 1
ATOM 4837 C C . ASP B 2 181 ? 155.218 146.641 181.657 1.00 114.27 181 ASP T C 1
ATOM 4838 O O . ASP B 2 181 ? 154.572 146.801 180.620 1.00 114.27 181 ASP T O 1
ATOM 4843 N N . LYS B 2 182 ? 154.910 145.721 182.570 1.00 102.24 182 LYS T N 1
ATOM 4844 C CA . LYS B 2 182 ? 153.722 144.890 182.453 1.00 102.24 182 LYS T CA 1
ATOM 4845 C C . LYS B 2 182 ? 152.461 145.604 182.911 1.00 102.24 182 LYS T C 1
ATOM 4846 O O . LYS B 2 182 ? 151.370 145.048 182.756 1.00 102.24 182 LYS T O 1
ATOM 4852 N N . ALA B 2 183 ? 152.578 146.806 183.476 1.00 102.01 183 ALA T N 1
ATOM 4853 C CA . ALA B 2 183 ? 151.392 147.567 183.853 1.00 102.01 183 ALA T CA 1
ATOM 4854 C C . ALA B 2 183 ? 150.556 147.917 182.629 1.00 102.01 183 ALA T C 1
ATOM 4855 O O . ALA B 2 183 ? 149.337 147.717 182.616 1.00 102.01 183 ALA T O 1
ATOM 4857 N N . VAL B 2 184 ? 151.205 148.412 181.573 1.00 98.83 184 VAL T N 1
ATOM 4858 C CA . VAL B 2 184 ? 150.473 148.793 180.370 1.00 98.83 184 VAL T CA 1
ATOM 4859 C C . VAL B 2 184 ? 149.908 147.564 179.663 1.00 98.83 184 VAL T C 1
ATOM 4860 O O . VAL B 2 184 ? 148.765 147.579 179.192 1.00 98.83 184 VAL T O 1
ATOM 4864 N N . THR B 2 185 ? 150.679 146.477 179.598 1.00 94.28 185 THR T N 1
ATOM 4865 C CA . THR B 2 185 ? 150.192 145.262 178.954 1.00 94.28 185 THR T CA 1
ATOM 4866 C C . THR B 2 185 ? 149.008 144.679 179.713 1.00 94.28 185 THR T C 1
ATOM 4867 O O . THR B 2 185 ? 148.012 144.265 179.105 1.00 94.28 185 THR T O 1
ATOM 4871 N N . LEU B 2 186 ? 149.091 144.657 181.043 1.00 95.13 186 LEU T N 1
ATOM 4872 C CA . LEU B 2 186 ? 147.969 144.198 181.851 1.00 95.13 186 LEU T CA 1
ATOM 4873 C C . LEU B 2 186 ? 146.754 145.093 181.684 1.00 95.13 186 LEU T C 1
ATOM 4874 O O . LEU B 2 186 ? 145.621 144.603 181.656 1.00 95.13 186 LEU T O 1
ATOM 4879 N N . GLU B 2 187 ? 146.958 146.407 181.573 1.00 92.10 187 GLU T N 1
ATOM 4880 C CA . GLU B 2 187 ? 145.810 147.284 181.381 1.00 92.10 187 GLU T CA 1
ATOM 4881 C C . GLU B 2 187 ? 145.155 147.045 180.028 1.00 92.10 187 GLU T C 1
ATOM 4882 O O . GLU B 2 187 ? 143.923 147.003 179.935 1.00 92.10 187 GLU T O 1
ATOM 4888 N N . ILE B 2 188 ? 145.957 146.851 178.978 1.00 86.58 188 ILE T N 1
ATOM 4889 C CA . ILE B 2 188 ? 145.399 146.569 177.655 1.00 86.58 188 ILE T CA 1
ATOM 4890 C C . ILE B 2 188 ? 144.615 145.267 177.678 1.00 86.58 188 ILE T C 1
ATOM 4891 O O . ILE B 2 188 ? 143.484 145.187 177.181 1.00 86.58 188 ILE T O 1
ATOM 4896 N N . LEU B 2 189 ? 145.209 144.224 178.261 1.00 87.61 189 LEU T N 1
ATOM 4897 C CA . LEU B 2 189 ? 144.561 142.920 178.265 1.00 87.61 189 LEU T CA 1
ATOM 4898 C C . LEU B 2 189 ? 143.301 142.933 179.113 1.00 87.61 189 LEU T C 1
ATOM 4899 O O . LEU B 2 189 ? 142.305 142.307 178.749 1.00 87.61 189 LEU T O 1
ATOM 4904 N N . SER B 2 190 ? 143.316 143.652 180.235 1.00 87.48 190 SER T N 1
ATOM 4905 C CA . SER B 2 190 ? 142.113 143.756 181.048 1.00 87.48 190 SER T CA 1
ATOM 4906 C C . SER B 2 190 ? 141.031 144.539 180.323 1.00 87.48 190 SER T C 1
ATOM 4907 O O . SER B 2 190 ? 139.845 144.212 180.434 1.00 87.48 190 SER T O 1
ATOM 4910 N N . GLU B 2 191 ? 141.418 145.568 179.567 1.00 85.88 191 GLU T N 1
ATOM 4911 C CA . GLU B 2 191 ? 140.435 146.316 178.793 1.00 85.88 191 GLU T CA 1
ATOM 4912 C C . GLU B 2 191 ? 139.810 145.450 177.709 1.00 85.88 191 GLU T C 1
ATOM 4913 O O . GLU B 2 191 ? 138.609 145.562 177.435 1.00 85.88 191 GLU T O 1
ATOM 4919 N N . ILE B 2 192 ? 140.608 144.594 177.067 1.00 80.94 192 ILE T N 1
ATOM 4920 C CA . ILE B 2 192 ? 140.050 143.641 176.109 1.00 80.94 192 ILE T CA 1
ATOM 4921 C C . ILE B 2 192 ? 139.131 142.657 176.819 1.00 80.94 192 ILE T C 1
ATOM 4922 O O . ILE B 2 192 ? 138.022 142.366 176.357 1.00 80.94 192 ILE T O 1
ATOM 4927 N N . MET B 2 193 ? 139.575 142.152 177.965 1.00 85.52 193 MET T N 1
ATOM 4928 C CA . MET B 2 193 ? 138.932 141.063 178.680 1.00 85.52 193 MET T CA 1
ATOM 4929 C C . MET B 2 193 ? 137.648 141.502 179.369 1.00 85.52 193 MET T C 1
ATOM 4930 O O . MET B 2 193 ? 136.827 140.648 179.714 1.00 85.52 193 MET T O 1
ATOM 4935 N N . GLN B 2 194 ? 137.472 142.809 179.568 1.00 88.09 194 GLN T N 1
ATOM 4936 C CA . GLN B 2 194 ? 136.415 143.318 180.440 1.00 88.09 194 GLN T CA 1
ATOM 4937 C C . GLN B 2 194 ? 134.989 142.872 180.118 1.00 88.09 194 GLN T C 1
ATOM 4938 O O . GLN B 2 194 ? 134.255 142.569 181.074 1.00 88.09 194 GLN T O 1
ATOM 4944 N N . PRO B 2 195 ? 134.510 142.841 178.867 1.00 91.62 195 PRO T N 1
ATOM 4945 C CA . PRO B 2 195 ? 133.110 142.430 178.654 1.00 91.62 195 PRO T CA 1
ATOM 4946 C C . PRO B 2 195 ? 132.822 140.984 179.025 1.00 91.62 195 PRO T C 1
ATOM 4947 O O . PRO B 2 195 ? 131.652 140.640 179.229 1.00 91.62 195 PRO T O 1
ATOM 4951 N N . ILE B 2 196 ? 133.837 140.131 179.121 1.00 92.26 196 ILE T N 1
ATOM 4952 C CA . ILE B 2 196 ? 133.640 138.766 179.600 1.00 92.26 196 ILE T CA 1
ATOM 4953 C C . ILE B 2 196 ? 133.696 138.693 181.119 1.00 92.26 196 ILE T C 1
ATOM 4954 O O . ILE B 2 196 ? 132.820 138.096 181.750 1.00 92.26 196 ILE T O 1
ATOM 4959 N N . HIS B 2 197 ? 134.714 139.305 181.731 1.00 92.92 197 HIS T N 1
ATOM 4960 C CA . HIS B 2 197 ? 134.817 139.299 183.187 1.00 92.92 197 HIS T CA 1
ATOM 4961 C C . HIS B 2 197 ? 133.624 139.979 183.842 1.00 92.92 197 HIS T C 1
ATOM 4962 O O . HIS B 2 197 ? 133.209 139.581 184.934 1.00 92.92 197 HIS T O 1
ATOM 4969 N N . ASP B 2 198 ? 133.067 141.005 183.196 1.00 98.48 198 ASP T N 1
ATOM 4970 C CA . ASP B 2 198 ? 131.907 141.691 183.752 1.00 98.48 198 ASP T CA 1
ATOM 4971 C C . ASP B 2 198 ? 130.691 140.776 183.800 1.00 98.48 198 ASP T C 1
ATOM 4972 O O . ASP B 2 198 ? 129.930 140.800 184.773 1.00 98.48 198 ASP T O 1
ATOM 4977 N N . ASN B 2 199 ? 130.496 139.960 182.767 1.00 100.34 199 ASN T N 1
ATOM 4978 C CA . ASN B 2 199 ? 129.371 139.037 182.746 1.00 100.34 199 ASN T CA 1
ATOM 4979 C C . ASN B 2 199 ? 129.592 137.814 183.623 1.00 100.34 199 ASN T C 1
ATOM 4980 O O . ASN B 2 199 ? 128.659 137.021 183.797 1.00 100.34 199 ASN T O 1
ATOM 4985 N N . LEU B 2 200 ? 130.790 137.638 184.167 1.00 99.76 200 LEU T N 1
ATOM 4986 C CA . LEU B 2 200 ? 131.081 136.529 185.067 1.00 99.76 200 LEU T CA 1
ATOM 4987 C C . LEU B 2 200 ? 131.605 137.041 186.404 1.00 99.76 200 LEU T C 1
ATOM 4988 O O . LEU B 2 200 ? 132.711 136.696 186.820 1.00 99.76 200 LEU T O 1
ATOM 4993 N N . ASP B 2 216 ? 119.865 138.507 177.113 1.00 145.21 216 ASP T N 1
ATOM 4994 C CA . ASP B 2 216 ? 119.116 139.038 175.982 1.00 145.21 216 ASP T CA 1
ATOM 4995 C C . ASP B 2 216 ? 119.823 138.723 174.672 1.00 145.21 216 ASP T C 1
ATOM 4996 O O . ASP B 2 216 ? 120.152 137.571 174.392 1.00 145.21 216 ASP T O 1
ATOM 5001 N N . ASN B 2 217 ? 120.047 139.761 173.865 1.00 136.26 217 ASN T N 1
ATOM 5002 C CA . ASN B 2 217 ? 120.814 139.617 172.635 1.00 136.26 217 ASN T CA 1
ATOM 5003 C C . ASN B 2 217 ? 121.775 140.778 172.417 1.00 136.26 217 ASN T C 1
ATOM 5004 O O . ASN B 2 217 ? 122.347 140.889 171.326 1.00 136.26 217 ASN T O 1
ATOM 5009 N N . GLU B 2 218 ? 121.973 141.643 173.412 1.00 128.84 218 GLU T N 1
ATOM 5010 C CA . GLU B 2 218 ? 122.847 142.799 173.278 1.00 128.84 218 GLU T CA 1
ATOM 5011 C C . GLU B 2 218 ? 124.254 142.537 173.800 1.00 128.84 218 GLU T C 1
ATOM 5012 O O . GLU B 2 218 ? 125.234 142.872 173.128 1.00 128.84 218 GLU T O 1
ATOM 5018 N N . MET B 2 219 ? 124.376 141.949 174.991 1.00 118.42 219 MET T N 1
ATOM 5019 C CA . MET B 2 219 ? 125.700 141.641 175.521 1.00 118.42 219 MET T CA 1
ATOM 5020 C C . MET B 2 219 ? 126.395 140.565 174.697 1.00 118.42 219 MET T C 1
ATOM 5021 O O . MET B 2 219 ? 127.631 140.514 174.663 1.00 118.42 219 MET T O 1
ATOM 5026 N N . LEU B 2 220 ? 125.618 139.715 174.019 1.00 115.80 220 LEU T N 1
ATOM 5027 C CA . LEU B 2 220 ? 126.200 138.662 173.194 1.00 115.80 220 LEU T CA 1
ATOM 5028 C C . LEU B 2 220 ? 127.036 139.232 172.061 1.00 115.80 220 LEU T C 1
ATOM 5029 O O . LEU B 2 220 ? 128.033 138.623 171.667 1.00 115.80 220 LEU T O 1
ATOM 5034 N N . HIS B 2 221 ? 126.653 140.393 171.528 1.00 110.71 221 HIS T N 1
ATOM 5035 C CA . HIS B 2 221 ? 127.456 141.015 170.482 1.00 110.71 221 HIS T CA 1
ATOM 5036 C C . HIS B 2 221 ? 128.827 141.417 171.008 1.00 110.71 221 HIS T C 1
ATOM 5037 O O . HIS B 2 221 ? 129.848 141.167 170.353 1.00 110.71 221 HIS T O 1
ATOM 5044 N N . LYS B 2 222 ? 128.870 142.021 172.197 1.00 100.05 222 LYS T N 1
ATOM 5045 C CA . LYS B 2 222 ? 130.152 142.373 172.797 1.00 100.05 222 LYS T CA 1
ATOM 5046 C C . LYS B 2 222 ? 130.975 141.127 173.097 1.00 100.05 222 LYS T C 1
ATOM 5047 O O . LYS B 2 222 ? 132.192 141.107 172.868 1.00 100.05 222 LYS T O 1
ATOM 5053 N N . ILE B 2 223 ? 130.319 140.074 173.594 1.00 96.94 223 ILE T N 1
ATOM 5054 C CA . ILE B 2 223 ? 131.023 138.835 173.915 1.00 96.94 223 ILE T CA 1
ATOM 5055 C C . ILE B 2 223 ? 131.636 138.231 172.657 1.00 96.94 223 ILE T C 1
ATOM 5056 O O . ILE B 2 223 ? 132.811 137.846 172.643 1.00 96.94 223 ILE T O 1
ATOM 5061 N N . SER B 2 224 ? 130.853 138.156 171.578 1.00 92.12 224 SER T N 1
ATOM 5062 C CA . SER B 2 224 ? 131.350 137.576 170.337 1.00 92.12 224 SER T CA 1
ATOM 5063 C C . SER B 2 224 ? 132.479 138.411 169.755 1.00 92.12 224 SER T C 1
ATOM 5064 O O . SER B 2 224 ? 133.479 137.865 169.276 1.00 92.12 224 SER T O 1
ATOM 5067 N N . SER B 2 225 ? 132.343 139.737 169.798 1.00 85.86 225 SER T N 1
ATOM 5068 C CA . SER B 2 225 ? 133.385 140.594 169.248 1.00 85.86 225 SER T CA 1
ATOM 5069 C C . SER B 2 225 ? 134.689 140.446 170.020 1.00 85.86 225 SER T C 1
ATOM 5070 O O . SER B 2 225 ? 135.766 140.339 169.417 1.00 85.86 225 SER T O 1
ATOM 5073 N N . THR B 2 226 ? 134.621 140.410 171.352 1.00 81.29 226 THR T N 1
ATOM 5074 C CA . THR B 2 226 ? 135.863 140.296 172.106 1.00 81.29 226 THR T CA 1
ATOM 5075 C C . THR B 2 226 ? 136.456 138.894 172.005 1.00 81.29 226 THR T C 1
ATOM 5076 O O . THR B 2 226 ? 137.684 138.746 172.006 1.00 81.29 226 THR T O 1
ATOM 5080 N N . LEU B 2 227 ? 135.615 137.861 171.862 1.00 80.05 227 LEU T N 1
ATOM 5081 C CA . LEU B 2 227 ? 136.135 136.519 171.619 1.00 80.05 227 LEU T CA 1
ATOM 5082 C C . LEU B 2 227 ? 136.872 136.457 170.294 1.00 80.05 227 LEU T C 1
ATOM 5083 O O . LEU B 2 227 ? 137.957 135.870 170.203 1.00 80.05 227 LEU T O 1
ATOM 5088 N N . ASP B 2 228 ? 136.301 137.068 169.256 1.00 76.25 228 ASP T N 1
ATOM 5089 C CA . ASP B 2 228 ? 136.931 137.041 167.944 1.00 76.25 228 ASP T CA 1
ATOM 5090 C C . ASP B 2 228 ? 138.237 137.827 167.963 1.00 76.25 228 ASP T C 1
ATOM 5091 O O . ASP B 2 228 ? 139.233 137.397 167.368 1.00 76.25 228 ASP T O 1
ATOM 5096 N N . LEU B 2 229 ? 138.264 138.961 168.667 1.00 69.37 229 LEU T N 1
ATOM 5097 C CA . LEU B 2 229 ? 139.505 139.723 168.778 1.00 69.37 229 LEU T CA 1
ATOM 5098 C C . LEU B 2 229 ? 140.580 138.925 169.507 1.00 69.37 229 LEU T C 1
ATOM 5099 O O . LEU B 2 229 ? 141.751 138.931 169.102 1.00 69.37 229 LEU T O 1
ATOM 5104 N N . LEU B 2 230 ? 140.201 138.223 170.579 1.00 68.90 230 LEU T N 1
ATOM 5105 C CA . LEU B 2 230 ? 141.172 137.411 171.305 1.00 68.90 230 LEU T CA 1
ATOM 5106 C C . LEU B 2 230 ? 141.705 136.278 170.439 1.00 68.90 230 LEU T C 1
ATOM 5107 O O . LEU B 2 230 ? 142.906 135.977 170.462 1.00 68.90 230 LEU T O 1
ATOM 5112 N N . SER B 2 231 ? 140.825 135.637 169.668 1.00 70.92 231 SER T N 1
ATOM 5113 C CA . SER B 2 231 ? 141.272 134.571 168.780 1.00 70.92 231 SER T CA 1
ATOM 5114 C C . SER B 2 231 ? 142.222 135.107 167.722 1.00 70.92 231 SER T C 1
ATOM 5115 O O . SER B 2 231 ? 143.201 134.442 167.364 1.00 70.92 231 SER T O 1
ATOM 5118 N N . TYR B 2 232 ? 141.955 136.312 167.213 1.00 68.99 232 TYR T N 1
ATOM 5119 C CA . TYR B 2 232 ? 142.872 136.911 166.252 1.00 68.99 232 TYR T CA 1
ATOM 5120 C C . TYR B 2 232 ? 144.237 137.173 166.874 1.00 68.99 232 TYR T C 1
ATOM 5121 O O . TYR B 2 232 ? 145.272 136.924 166.241 1.00 68.99 232 TYR T O 1
ATOM 5130 N N . ILE B 2 233 ? 144.259 137.681 168.110 1.00 66.63 233 ILE T N 1
ATOM 5131 C CA . ILE B 2 233 ? 145.535 137.930 168.782 1.00 66.63 233 ILE T CA 1
ATOM 5132 C C . ILE B 2 233 ? 146.307 136.630 168.952 1.00 66.63 233 ILE T C 1
ATOM 5133 O O . ILE B 2 233 ? 147.518 136.563 168.689 1.00 66.63 233 ILE T O 1
ATOM 5138 N N . LEU B 2 234 ? 145.615 135.572 169.373 1.00 67.41 234 LEU T N 1
ATOM 5139 C CA . LEU B 2 234 ? 146.292 134.302 169.610 1.00 67.41 234 LEU T CA 1
ATOM 5140 C C . LEU B 2 234 ? 146.827 133.701 168.315 1.00 67.41 234 LEU T C 1
ATOM 5141 O O . LEU B 2 234 ? 147.946 133.178 168.288 1.00 67.41 234 LEU T O 1
ATOM 5146 N N . GLN B 2 235 ? 146.069 133.797 167.221 1.00 68.95 235 GLN T N 1
ATOM 5147 C CA . GLN B 2 235 ? 146.560 133.251 165.959 1.00 68.95 235 GLN T CA 1
ATOM 5148 C C . GLN B 2 235 ? 147.741 134.053 165.426 1.00 68.95 235 GLN T C 1
ATOM 5149 O O . GLN B 2 235 ? 148.686 133.482 164.861 1.00 68.95 235 GLN T O 1
ATOM 5155 N N . GLN B 2 236 ? 147.720 135.374 165.602 1.00 71.63 236 GLN T N 1
ATOM 5156 C CA . GLN B 2 236 ? 148.880 136.153 165.186 1.00 71.63 236 GLN T CA 1
ATOM 5157 C C . GLN B 2 236 ? 150.105 135.830 166.028 1.00 71.63 236 GLN T C 1
ATOM 5158 O O . GLN B 2 236 ? 151.230 135.922 165.530 1.00 71.63 236 GLN T O 1
ATOM 5164 N N . THR B 2 237 ? 149.918 135.460 167.297 1.00 72.01 237 THR T N 1
ATOM 5165 C CA . THR B 2 237 ? 151.063 134.958 168.053 1.00 72.01 237 THR T CA 1
ATOM 5166 C C . THR B 2 237 ? 151.498 133.594 167.544 1.00 72.01 237 THR T C 1
ATOM 5167 O O . THR B 2 237 ? 152.681 133.253 167.617 1.00 72.01 237 THR T O 1
ATOM 5171 N N . LEU B 2 238 ? 150.550 132.800 167.044 1.00 70.84 238 LEU T N 1
ATOM 5172 C CA . LEU B 2 238 ? 150.880 131.490 166.492 1.00 70.84 238 LEU T CA 1
ATOM 5173 C C . LEU B 2 238 ? 151.751 131.603 165.251 1.00 70.84 238 LEU T C 1
ATOM 5174 O O . LEU B 2 238 ? 152.578 130.724 164.994 1.00 70.84 238 LEU T O 1
ATOM 5179 N N . VAL B 2 239 ? 151.567 132.661 164.460 1.00 77.11 239 VAL T N 1
ATOM 5180 C CA . VAL B 2 239 ? 152.436 132.869 163.301 1.00 77.11 239 VAL T CA 1
ATOM 5181 C C . VAL B 2 239 ? 153.876 133.134 163.735 1.00 77.11 239 VAL T C 1
ATOM 5182 O O . VAL B 2 239 ? 154.823 132.777 163.023 1.00 77.11 239 VAL T O 1
ATOM 5186 N N . LEU B 2 240 ? 154.062 133.711 164.922 1.00 86.54 240 LEU T N 1
ATOM 5187 C CA . LEU B 2 240 ? 155.354 134.241 165.345 1.00 86.54 240 LEU T CA 1
ATOM 5188 C C . LEU B 2 240 ? 156.418 133.152 165.442 1.00 86.54 240 LEU T C 1
ATOM 5189 O O . LEU B 2 240 ? 156.136 131.999 165.774 1.00 86.54 240 LEU T O 1
ATOM 5194 N N . GLU B 2 241 ? 157.655 133.537 165.137 1.00 98.22 241 GLU T N 1
ATOM 5195 C CA . GLU B 2 241 ? 158.791 132.628 165.147 1.00 98.22 241 GLU T CA 1
ATOM 5196 C C . GLU B 2 241 ? 159.674 132.800 166.375 1.00 98.22 241 GLU T C 1
ATOM 5197 O O . GLU B 2 241 ? 160.768 132.231 166.422 1.00 98.22 241 GLU T O 1
ATOM 5203 N N . GLU B 2 242 ? 159.227 133.558 167.371 1.00 101.74 242 GLU T N 1
ATOM 5204 C CA . GLU B 2 242 ? 160.044 133.854 168.536 1.00 101.74 242 GLU T CA 1
ATOM 5205 C C . GLU B 2 242 ? 159.225 133.672 169.807 1.00 101.74 242 GLU T C 1
ATOM 5206 O O . GLU B 2 242 ? 157.998 133.795 169.802 1.00 101.74 242 GLU T O 1
ATOM 5212 N N . ARG B 2 243 ? 159.923 133.367 170.897 1.00 99.70 243 ARG T N 1
ATOM 5213 C CA . ARG B 2 243 ? 159.280 133.124 172.180 1.00 99.70 243 ARG T CA 1
ATOM 5214 C C . ARG B 2 243 ? 158.727 134.428 172.742 1.00 99.70 243 ARG T C 1
ATOM 5215 O O . ARG B 2 243 ? 159.439 135.431 172.815 1.00 99.70 243 ARG T O 1
ATOM 5223 N N . THR B 2 244 ? 157.455 134.416 173.133 1.00 97.41 244 THR T N 1
ATOM 5224 C CA . THR B 2 244 ? 156.820 135.577 173.739 1.00 97.41 244 THR T CA 1
ATOM 5225 C C . THR B 2 244 ? 156.108 135.168 175.019 1.00 97.41 244 THR T C 1
ATOM 5226 O O . THR B 2 244 ? 155.739 134.008 175.207 1.00 97.41 244 THR T O 1
ATOM 5230 N N . THR B 2 245 ? 155.920 136.144 175.902 1.00 92.46 245 THR T N 1
ATOM 5231 C CA . THR B 2 245 ? 155.340 135.907 177.213 1.00 92.46 245 THR T CA 1
ATOM 5232 C C . THR B 2 245 ? 153.893 136.355 177.311 1.00 92.46 245 THR T C 1
ATOM 5233 O O . THR B 2 245 ? 153.368 136.464 178.422 1.00 92.46 245 THR T O 1
ATOM 5237 N N . LEU B 2 246 ? 153.241 136.630 176.182 1.00 88.19 246 LEU T N 1
ATOM 5238 C CA . LEU B 2 246 ? 151.861 137.103 176.229 1.00 88.19 246 LEU T CA 1
ATOM 5239 C C . LEU B 2 246 ? 150.910 136.009 176.699 1.00 88.19 246 LEU T C 1
ATOM 5240 O O . LEU B 2 246 ? 149.963 136.280 177.449 1.00 88.19 246 LEU T O 1
ATOM 5245 N N . ILE B 2 247 ? 151.149 134.764 176.278 1.00 85.73 247 ILE T N 1
ATOM 5246 C CA . ILE B 2 247 ? 150.222 133.681 176.590 1.00 85.73 247 ILE T CA 1
ATOM 5247 C C . ILE B 2 247 ? 150.236 133.370 178.079 1.00 85.73 247 ILE T C 1
ATOM 5248 O O . ILE B 2 247 ? 149.196 133.052 178.667 1.00 85.73 247 ILE T O 1
ATOM 5253 N N . ILE B 2 248 ? 151.404 133.448 178.713 1.00 88.56 248 ILE T N 1
ATOM 5254 C CA . ILE B 2 248 ? 151.479 133.168 180.142 1.00 88.56 248 ILE T CA 1
ATOM 5255 C C . ILE B 2 248 ? 150.758 134.248 180.939 1.00 88.56 248 ILE T C 1
ATOM 5256 O O . ILE B 2 248 ? 150.110 133.961 181.951 1.00 88.56 248 ILE T O 1
ATOM 5261 N N . LEU B 2 249 ? 150.856 135.505 180.497 1.00 88.13 249 LEU T N 1
ATOM 5262 C CA . LEU B 2 249 ? 150.085 136.573 181.125 1.00 88.13 249 LEU T CA 1
ATOM 5263 C C . LEU B 2 249 ? 148.593 136.361 180.933 1.00 88.13 249 LEU T C 1
ATOM 5264 O O . LEU B 2 249 ? 147.799 136.632 181.840 1.00 88.13 249 LEU T O 1
ATOM 5269 N N . LEU B 2 250 ? 148.191 135.894 179.754 1.00 86.49 250 LEU T N 1
ATOM 5270 C CA . LEU B 2 250 ? 146.775 135.650 179.515 1.00 86.49 250 LEU T CA 1
ATOM 5271 C C . LEU B 2 250 ? 146.256 134.495 180.359 1.00 86.49 250 LEU T C 1
ATOM 5272 O O . LEU B 2 250 ? 145.100 134.520 180.796 1.00 86.49 250 LEU T O 1
ATOM 5277 N N . LYS B 2 251 ? 147.083 133.478 180.592 1.00 90.72 251 LYS T N 1
ATOM 5278 C CA . LYS B 2 251 ? 146.659 132.329 181.386 1.00 90.72 251 LYS T CA 1
ATOM 5279 C C . LYS B 2 251 ? 146.656 132.638 182.878 1.00 90.72 251 LYS T C 1
ATOM 5280 O O . LYS B 2 251 ? 145.776 132.175 183.610 1.00 90.72 251 LYS T O 1
ATOM 5286 N N . GLU B 2 252 ? 147.623 133.425 183.347 1.00 95.11 252 GLU T N 1
ATOM 5287 C CA . GLU B 2 252 ? 147.823 133.584 184.783 1.00 95.11 252 GLU T CA 1
ATOM 5288 C C . GLU B 2 252 ? 146.817 134.553 185.397 1.00 95.11 252 GLU T C 1
ATOM 5289 O O . GLU B 2 252 ? 146.023 134.175 186.264 1.00 95.11 252 GLU T O 1
ATOM 5295 N N . HIS B 2 253 ? 146.834 135.810 184.956 1.00 94.59 253 HIS T N 1
ATOM 5296 C CA . HIS B 2 253 ? 146.099 136.861 185.649 1.00 94.59 253 HIS T CA 1
ATOM 5297 C C . HIS B 2 253 ? 144.604 136.839 185.354 1.00 94.59 253 HIS T C 1
ATOM 5298 O O . HIS B 2 253 ? 143.805 137.193 186.227 1.00 94.59 253 HIS T O 1
ATOM 5305 N N . HIS B 2 254 ? 144.202 136.430 184.154 1.00 96.17 254 HIS T N 1
ATOM 5306 C CA . HIS B 2 254 ? 142.803 136.468 183.731 1.00 96.17 254 HIS T CA 1
ATOM 5307 C C . HIS B 2 254 ? 142.376 135.082 183.267 1.00 96.17 254 HIS T C 1
ATOM 5308 O O . HIS B 2 254 ? 141.891 134.945 182.145 1.00 96.17 254 HIS T O 1
ATOM 5315 N N . ASP B 2 255 ? 142.565 134.071 184.126 1.00 96.26 255 ASP T N 1
ATOM 5316 C CA . ASP B 2 255 ? 142.589 132.652 183.763 1.00 96.26 255 ASP T CA 1
ATOM 5317 C C . ASP B 2 255 ? 141.523 132.295 182.740 1.00 96.26 255 ASP T C 1
ATOM 5318 O O . ASP B 2 255 ? 140.323 132.449 182.983 1.00 96.26 255 ASP T O 1
ATOM 5323 N N . PHE B 2 256 ? 141.979 131.828 181.584 1.00 88.35 256 PHE T N 1
ATOM 5324 C CA . PHE B 2 256 ? 141.215 131.954 180.353 1.00 88.35 256 PHE T CA 1
ATOM 5325 C C . PHE B 2 256 ? 140.261 130.786 180.138 1.00 88.35 256 PHE T C 1
ATOM 5326 O O . PHE B 2 256 ? 139.067 131.000 179.899 1.00 88.35 256 PHE T O 1
ATOM 5334 N N . GLU B 2 257 ? 140.772 129.555 180.231 1.00 91.11 257 GLU T N 1
ATOM 5335 C CA . GLU B 2 257 ? 139.946 128.387 179.948 1.00 91.11 257 GLU T CA 1
ATOM 5336 C C . GLU B 2 257 ? 138.784 128.284 180.919 1.00 91.11 257 GLU T C 1
ATOM 5337 O O . GLU B 2 257 ? 137.666 127.954 180.517 1.00 91.11 257 GLU T O 1
ATOM 5343 N N . ILE B 2 258 ? 139.028 128.558 182.200 1.00 93.29 258 ILE T N 1
ATOM 5344 C CA . ILE B 2 258 ? 137.973 128.421 183.197 1.00 93.29 258 ILE T CA 1
ATOM 5345 C C . ILE B 2 258 ? 136.861 129.432 182.946 1.00 93.29 258 ILE T C 1
ATOM 5346 O O . ILE B 2 258 ? 135.672 129.093 182.997 1.00 93.29 258 ILE T O 1
ATOM 5351 N N . THR B 2 259 ? 137.226 130.681 182.643 1.00 93.96 259 THR T N 1
ATOM 5352 C CA . THR B 2 259 ? 136.224 131.697 182.337 1.00 93.96 259 THR T CA 1
ATOM 5353 C C . THR B 2 259 ? 135.441 131.344 181.081 1.00 93.96 259 THR T C 1
ATOM 5354 O O . THR B 2 259 ? 134.215 131.492 181.043 1.00 93.96 259 THR T O 1
ATOM 5358 N N . VAL B 2 260 ? 136.128 130.865 180.045 1.00 92.73 260 VAL T N 1
ATOM 5359 C CA . VAL B 2 260 ? 135.450 130.533 178.796 1.00 92.73 260 VAL T CA 1
ATOM 5360 C C . VAL B 2 260 ? 134.509 129.343 178.980 1.00 92.73 260 VAL T C 1
ATOM 5361 O O . VAL B 2 260 ? 133.376 129.339 178.474 1.00 92.73 260 VAL T O 1
ATOM 5365 N N . TRP B 2 261 ? 134.958 128.318 179.705 1.00 96.14 261 TRP T N 1
ATOM 5366 C CA . TRP B 2 261 ? 134.107 127.172 179.984 1.00 96.14 261 TRP T CA 1
ATOM 5367 C C . TRP B 2 261 ? 132.953 127.530 180.906 1.00 96.14 261 TRP T C 1
ATOM 5368 O O . TRP B 2 261 ? 131.935 126.834 180.902 1.00 96.14 261 TRP T O 1
ATOM 5379 N N . LYS B 2 262 ? 133.092 128.578 181.717 1.00 102.29 262 LYS T N 1
ATOM 5380 C CA . LYS B 2 262 ? 131.930 129.074 182.438 1.00 102.29 262 LYS T CA 1
ATOM 5381 C C . LYS B 2 262 ? 131.013 129.880 181.526 1.00 102.29 262 LYS T C 1
ATOM 5382 O O . LYS B 2 262 ? 129.804 129.949 181.769 1.00 102.29 262 LYS T O 1
ATOM 5388 N N . LEU B 2 263 ? 131.574 130.492 180.482 1.00 104.93 263 LEU T N 1
ATOM 5389 C CA . LEU B 2 263 ? 130.770 131.295 179.568 1.00 104.93 263 LEU T CA 1
ATOM 5390 C C . LEU B 2 263 ? 129.901 130.420 178.679 1.00 104.93 263 LEU T C 1
ATOM 5391 O O . LEU B 2 263 ? 128.793 130.823 178.309 1.00 104.93 263 LEU T O 1
ATOM 5396 N N . ILE B 2 264 ? 130.392 129.236 178.313 1.00 109.11 264 ILE T N 1
ATOM 5397 C CA . ILE B 2 264 ? 129.600 128.349 177.461 1.00 109.11 264 ILE T CA 1
ATOM 5398 C C . ILE B 2 264 ? 128.367 127.828 178.195 1.00 109.11 264 ILE T C 1
ATOM 5399 O O . ILE B 2 264 ? 127.403 127.390 177.556 1.00 109.11 264 ILE T O 1
ATOM 5404 N N . ASP B 2 265 ? 128.356 127.926 179.526 1.00 128.81 265 ASP T N 1
ATOM 5405 C CA . ASP B 2 265 ? 127.353 127.245 180.342 1.00 128.81 265 ASP T CA 1
ATOM 5406 C C . ASP B 2 265 ? 125.951 127.805 180.112 1.00 128.81 265 ASP T C 1
ATOM 5407 O O . ASP B 2 265 ? 125.009 127.049 179.850 1.00 128.81 265 ASP T O 1
ATOM 5412 N N . MET B 2 266 ? 125.792 129.126 180.192 1.00 144.39 266 MET T N 1
ATOM 5413 C CA . MET B 2 266 ? 124.459 129.725 180.181 1.00 144.39 266 MET T CA 1
ATOM 5414 C C . MET B 2 266 ? 123.953 130.001 178.768 1.00 144.39 266 MET T C 1
ATOM 5415 O O . MET B 2 266 ? 122.914 129.472 178.360 1.00 144.39 266 MET T O 1
ATOM 5420 N N . THR B 2 267 ? 124.671 130.828 178.016 1.00 140.01 267 THR T N 1
ATOM 5421 C CA . THR B 2 267 ? 124.194 131.262 176.711 1.00 140.01 267 THR T CA 1
ATOM 5422 C C . THR B 2 267 ? 124.216 130.112 175.714 1.00 140.01 267 THR T C 1
ATOM 5423 O O . THR B 2 267 ? 125.101 129.254 175.748 1.00 140.01 267 THR T O 1
ATOM 5427 N N . HIS B 2 268 ? 123.228 130.101 174.818 1.00 135.22 268 HIS T N 1
ATOM 5428 C CA . HIS B 2 268 ? 123.036 128.995 173.887 1.00 135.22 268 HIS T CA 1
ATOM 5429 C C . HIS B 2 268 ? 122.742 129.544 172.500 1.00 135.22 268 HIS T C 1
ATOM 5430 O O . HIS B 2 268 ? 121.780 130.299 172.325 1.00 135.22 268 HIS T O 1
ATOM 5437 N N . ASN B 2 269 ? 123.564 129.153 171.519 1.00 122.80 269 ASN T N 1
ATOM 5438 C CA . ASN B 2 269 ? 123.379 129.474 170.106 1.00 122.80 269 ASN T CA 1
ATOM 5439 C C . ASN B 2 269 ? 124.326 128.629 169.262 1.00 122.80 269 ASN T C 1
ATOM 5440 O O . ASN B 2 269 ? 125.464 128.374 169.676 1.00 122.80 269 ASN T O 1
ATOM 5445 N N . PRO B 2 270 ? 123.903 128.168 168.088 1.00 116.46 270 PRO T N 1
ATOM 5446 C CA . PRO B 2 270 ? 124.814 127.394 167.234 1.00 116.46 270 PRO T CA 1
ATOM 5447 C C . PRO B 2 270 ? 125.834 128.262 166.516 1.00 116.46 270 PRO T C 1
ATOM 5448 O O . PRO B 2 270 ? 126.987 127.861 166.343 1.00 116.46 270 PRO T O 1
ATOM 5452 N N . TYR B 2 271 ? 125.418 129.451 166.082 1.00 115.67 271 TYR T N 1
ATOM 5453 C CA . TYR B 2 271 ? 126.337 130.341 165.380 1.00 115.67 271 TYR T CA 1
ATOM 5454 C C . TYR B 2 271 ? 127.349 130.941 166.344 1.00 115.67 271 TYR T C 1
ATOM 5455 O O . TYR B 2 271 ? 128.521 131.115 165.996 1.00 115.67 271 TYR T O 1
ATOM 5464 N N . PHE B 2 272 ? 126.911 131.268 167.557 1.00 109.00 272 PHE T N 1
ATOM 5465 C CA . PHE B 2 272 ? 127.781 131.927 168.519 1.00 109.00 272 PHE T CA 1
ATOM 5466 C C . PHE B 2 272 ? 128.792 130.963 169.130 1.00 109.00 272 PHE T C 1
ATOM 5467 O O . PHE B 2 272 ? 129.888 131.385 169.512 1.00 109.00 272 PHE T O 1
ATOM 5475 N N . THR B 2 273 ? 128.466 129.671 169.205 1.00 99.79 273 THR T N 1
ATOM 5476 C CA . THR B 2 273 ? 129.392 128.721 169.809 1.00 99.79 273 THR T CA 1
ATOM 5477 C C . THR B 2 273 ? 130.583 128.414 168.909 1.00 99.79 273 THR T C 1
ATOM 5478 O O . THR B 2 273 ? 131.605 127.913 169.395 1.00 99.79 273 THR T O 1
ATOM 5482 N N . GLU B 2 274 ? 130.493 128.720 167.615 1.00 91.77 274 GLU T N 1
ATOM 5483 C CA . GLU B 2 274 ? 131.654 128.534 166.757 1.00 91.77 274 GLU T CA 1
ATOM 5484 C C . GLU B 2 274 ? 132.779 129.468 167.179 1.00 91.77 274 GLU T C 1
ATOM 5485 O O . GLU B 2 274 ? 133.954 129.086 167.153 1.00 91.77 274 GLU T O 1
ATOM 5491 N N . LYS B 2 275 ? 132.434 130.689 167.597 1.00 88.36 275 LYS T N 1
ATOM 5492 C CA . LYS B 2 275 ? 133.448 131.646 168.029 1.00 88.36 275 LYS T CA 1
ATOM 5493 C C . LYS B 2 275 ? 134.117 131.209 169.327 1.00 88.36 275 LYS T C 1
ATOM 5494 O O . LYS B 2 275 ? 135.343 131.323 169.471 1.00 88.36 275 LYS T O 1
ATOM 5500 N N . ILE B 2 276 ? 133.340 130.699 170.282 1.00 87.39 276 ILE T N 1
ATOM 5501 C CA . ILE B 2 276 ? 133.942 130.247 171.530 1.00 87.39 276 ILE T CA 1
ATOM 5502 C C . ILE B 2 276 ? 134.832 129.030 171.282 1.00 87.39 276 ILE T C 1
ATOM 5503 O O . ILE B 2 276 ? 135.913 128.896 171.875 1.00 87.39 276 ILE T O 1
ATOM 5508 N N . PHE B 2 277 ? 134.444 128.163 170.347 1.00 86.60 277 PHE T N 1
ATOM 5509 C CA . PHE B 2 277 ? 135.272 126.990 170.114 1.00 86.60 277 PHE T CA 1
ATOM 5510 C C . PHE B 2 277 ? 136.529 127.339 169.328 1.00 86.60 277 PHE T C 1
ATOM 5511 O O . PHE B 2 277 ? 137.594 126.760 169.575 1.00 86.60 277 PHE T O 1
ATOM 5519 N N . THR B 2 278 ? 136.451 128.307 168.407 1.00 80.84 278 THR T N 1
ATOM 5520 C CA . THR B 2 278 ? 137.680 128.689 167.722 1.00 80.84 278 THR T CA 1
ATOM 5521 C C . THR B 2 278 ? 138.628 129.446 168.636 1.00 80.84 278 THR T C 1
ATOM 5522 O O . THR B 2 278 ? 139.846 129.280 168.507 1.00 80.84 278 THR T O 1
ATOM 5526 N N . THR B 2 279 ? 138.122 130.255 169.575 1.00 78.53 279 THR T N 1
ATOM 5527 C CA . THR B 2 279 ? 139.077 130.890 170.475 1.00 78.53 279 THR T CA 1
ATOM 5528 C C . THR B 2 279 ? 139.704 129.876 171.420 1.00 78.53 279 THR T C 1
ATOM 5529 O O . THR B 2 279 ? 140.899 129.979 171.714 1.00 78.53 279 THR T O 1
ATOM 5533 N N . LEU B 2 280 ? 138.951 128.854 171.846 1.00 78.41 280 LEU T N 1
ATOM 5534 C CA . LEU B 2 280 ? 139.553 127.813 172.678 1.00 78.41 280 LEU T CA 1
ATOM 5535 C C . LEU B 2 280 ? 140.622 127.032 171.917 1.00 78.41 280 LEU T C 1
ATOM 5536 O O . LEU B 2 280 ? 141.718 126.787 172.439 1.00 78.41 280 LEU T O 1
ATOM 5541 N N . SER B 2 281 ? 140.328 126.644 170.671 1.00 77.42 281 SER T N 1
ATOM 5542 C CA . SER B 2 281 ? 141.296 125.874 169.892 1.00 77.42 281 SER T CA 1
ATOM 5543 C C . SER B 2 281 ? 142.534 126.697 169.561 1.00 77.42 281 SER T C 1
ATOM 5544 O O . SER B 2 281 ? 143.667 126.194 169.639 1.00 77.42 281 SER T O 1
ATOM 5547 N N . SER B 2 282 ? 142.340 127.959 169.180 1.00 74.47 282 SER T N 1
ATOM 5548 C CA . SER B 2 282 ? 143.472 128.831 168.911 1.00 74.47 282 SER T CA 1
ATOM 5549 C C . SER B 2 282 ? 144.312 129.028 170.160 1.00 74.47 282 SER T C 1
ATOM 5550 O O . SER B 2 282 ? 145.546 129.071 170.085 1.00 74.47 282 SER T O 1
ATOM 5553 N N . TYR B 2 283 ? 143.663 129.128 171.321 1.00 76.30 283 TYR T N 1
ATOM 5554 C CA . TYR B 2 283 ? 144.409 129.225 172.565 1.00 76.30 283 TYR T CA 1
ATOM 5555 C C . TYR B 2 283 ? 145.239 127.978 172.809 1.00 76.30 283 TYR T C 1
ATOM 5556 O O . TYR B 2 283 ? 146.385 128.071 173.257 1.00 76.30 283 TYR T O 1
ATOM 5565 N N . ASN B 2 284 ? 144.673 126.801 172.529 1.00 76.20 284 ASN T N 1
ATOM 5566 C CA . ASN B 2 284 ? 145.412 125.556 172.736 1.00 76.20 284 ASN T CA 1
ATOM 5567 C C . ASN B 2 284 ? 146.660 125.504 171.868 1.00 76.20 284 ASN T C 1
ATOM 5568 O O . ASN B 2 284 ? 147.750 125.157 172.340 1.00 76.20 284 ASN T O 1
ATOM 5573 N N . PHE B 2 285 ? 146.520 125.864 170.592 1.00 76.50 285 PHE T N 1
ATOM 5574 C CA . PHE B 2 285 ? 147.681 125.828 169.705 1.00 76.50 285 PHE T CA 1
ATOM 5575 C C . PHE B 2 285 ? 148.721 126.869 170.101 1.00 76.50 285 PHE T C 1
ATOM 5576 O O . PHE B 2 285 ? 149.932 126.598 170.066 1.00 76.50 285 PHE T O 1
ATOM 5584 N N . ALA B 2 286 ? 148.274 128.064 170.493 1.00 78.07 286 ALA T N 1
ATOM 5585 C CA . ALA B 2 286 ? 149.216 129.090 170.918 1.00 78.07 286 ALA T CA 1
ATOM 5586 C C . ALA B 2 286 ? 149.946 128.671 172.183 1.00 78.07 286 ALA T C 1
ATOM 5587 O O . ALA B 2 286 ? 151.145 128.932 172.332 1.00 78.07 286 ALA T O 1
ATOM 5589 N N . LEU B 2 287 ? 149.234 128.027 173.110 1.00 79.64 287 LEU T N 1
ATOM 5590 C CA . LEU B 2 287 ? 149.866 127.532 174.325 1.00 79.64 287 LEU T CA 1
ATOM 5591 C C . LEU B 2 287 ? 150.900 126.470 174.005 1.00 79.64 287 LEU T C 1
ATOM 5592 O O . LEU B 2 287 ? 151.982 126.458 174.601 1.00 79.64 287 LEU T O 1
ATOM 5597 N N . LEU B 2 288 ? 150.588 125.579 173.059 1.00 85.90 288 LEU T N 1
ATOM 5598 C CA . LEU B 2 288 ? 151.583 124.617 172.593 1.00 85.90 288 LEU T CA 1
ATOM 5599 C C . LEU B 2 288 ? 152.845 125.320 172.128 1.00 85.90 288 LEU T C 1
ATOM 5600 O O . LEU B 2 288 ? 153.944 125.023 172.606 1.00 85.90 288 LEU T O 1
ATOM 5605 N N . LEU B 2 289 ? 152.699 126.293 171.228 1.00 86.68 289 LEU T N 1
ATOM 5606 C CA . LEU B 2 289 ? 153.891 126.882 170.624 1.00 86.68 289 LEU T CA 1
ATOM 5607 C C . LEU B 2 289 ? 154.677 127.717 171.633 1.00 86.68 289 LEU T C 1
ATOM 5608 O O . LEU B 2 289 ? 155.911 127.710 171.604 1.00 86.68 289 LEU T O 1
ATOM 5613 N N . HIS B 2 290 ? 154.001 128.409 172.548 1.00 88.33 290 HIS T N 1
ATOM 5614 C CA . HIS B 2 290 ? 154.684 129.327 173.447 1.00 88.33 290 HIS T CA 1
ATOM 5615 C C . HIS B 2 290 ? 154.929 128.747 174.832 1.00 88.33 290 HIS T C 1
ATOM 5616 O O . HIS B 2 290 ? 155.387 129.469 175.723 1.00 88.33 290 HIS T O 1
ATOM 5623 N N . GLU B 2 291 ? 154.644 127.470 175.036 1.00 96.85 291 GLU T N 1
ATOM 5624 C CA . GLU B 2 291 ? 155.108 126.763 176.218 1.00 96.85 291 GLU T CA 1
ATOM 5625 C C . GLU B 2 291 ? 156.102 125.659 175.890 1.00 96.85 291 GLU T C 1
ATOM 5626 O O . GLU B 2 291 ? 157.064 125.462 176.636 1.00 96.85 291 GLU T O 1
ATOM 5632 N N . LYS B 2 292 ? 155.914 124.943 174.778 1.00 97.14 292 LYS T N 1
ATOM 5633 C CA . LYS B 2 292 ? 156.885 123.939 174.365 1.00 97.14 292 LYS T CA 1
ATOM 5634 C C . LYS B 2 292 ? 158.165 124.545 173.814 1.00 97.14 292 LYS T C 1
ATOM 5635 O O . LYS B 2 292 ? 159.166 123.832 173.716 1.00 97.14 292 LYS T O 1
ATOM 5641 N N . LEU B 2 293 ? 158.157 125.827 173.435 1.00 103.46 293 LEU T N 1
ATOM 5642 C CA . LEU B 2 293 ? 159.373 126.444 172.913 1.00 103.46 293 LEU T CA 1
ATOM 5643 C C . LEU B 2 293 ? 160.451 126.515 173.985 1.00 103.46 293 LEU T C 1
ATOM 5644 O O . LEU B 2 293 ? 161.629 126.261 173.708 1.00 103.46 293 LEU T O 1
ATOM 5649 N N . LEU B 2 294 ? 160.066 126.857 175.211 1.00 112.39 294 LEU T N 1
ATOM 5650 C CA . LEU B 2 294 ? 160.950 126.710 176.358 1.00 112.39 294 LEU T CA 1
ATOM 5651 C C . LEU B 2 294 ? 160.103 126.663 177.618 1.00 112.39 294 LEU T C 1
ATOM 5652 O O . LEU B 2 294 ? 159.045 127.290 177.694 1.00 112.39 294 LEU T O 1
ATOM 5657 N N . ASN B 2 295 ? 160.586 125.908 178.598 1.00 119.67 295 ASN T N 1
ATOM 5658 C CA . ASN B 2 295 ? 159.885 125.728 179.860 1.00 119.67 295 ASN T CA 1
ATOM 5659 C C . ASN B 2 295 ? 159.831 127.029 180.652 1.00 119.67 295 ASN T C 1
ATOM 5660 O O . ASN B 2 295 ? 158.914 127.833 180.482 1.00 119.67 295 ASN T O 1
ATOM 5665 N N . GLU B 2 303 ? 159.482 116.065 174.330 1.00 119.32 303 GLU T N 1
ATOM 5666 C CA . GLU B 2 303 ? 158.731 115.154 175.183 1.00 119.32 303 GLU T CA 1
ATOM 5667 C C . GLU B 2 303 ? 157.356 114.847 174.607 1.00 119.32 303 GLU T C 1
ATOM 5668 O O . GLU B 2 303 ? 157.104 115.041 173.419 1.00 119.32 303 GLU T O 1
ATOM 5674 N N . GLU B 2 304 ? 156.471 114.365 175.472 1.00 121.40 304 GLU T N 1
ATOM 5675 C CA . GLU B 2 304 ? 155.094 114.097 175.105 1.00 121.40 304 GLU T CA 1
ATOM 5676 C C . GLU B 2 304 ? 154.309 115.400 174.988 1.00 121.40 304 GLU T C 1
ATOM 5677 O O . GLU B 2 304 ? 154.680 116.434 175.546 1.00 121.40 304 GLU T O 1
ATOM 5683 N N . PHE B 2 305 ? 153.213 115.338 174.241 1.00 112.35 305 PHE T N 1
ATOM 5684 C CA . PHE B 2 305 ? 152.299 116.460 174.078 1.00 112.35 305 PHE T CA 1
ATOM 5685 C C . PHE B 2 305 ? 150.935 116.125 174.659 1.00 112.35 305 PHE T C 1
ATOM 5686 O O . PHE B 2 305 ? 149.898 116.425 174.066 1.00 112.35 305 PHE T O 1
ATOM 5694 N N . THR B 2 306 ? 150.922 115.479 175.826 1.00 109.00 306 THR T N 1
ATOM 5695 C CA . THR B 2 306 ? 149.655 115.034 176.394 1.00 109.00 306 THR T CA 1
ATOM 5696 C C . THR B 2 306 ? 148.796 116.204 176.848 1.00 109.00 306 THR T C 1
ATOM 5697 O O . THR B 2 306 ? 147.564 116.113 176.801 1.00 109.00 306 THR T O 1
ATOM 5701 N N . GLU B 2 307 ? 149.427 117.309 177.265 1.00 103.60 307 GLU T N 1
ATOM 5702 C CA . GLU B 2 307 ? 148.689 118.441 177.816 1.00 103.60 307 GLU T CA 1
ATOM 5703 C C . GLU B 2 307 ? 147.791 119.079 176.766 1.00 103.60 307 GLU T C 1
ATOM 5704 O O . GLU B 2 307 ? 146.663 119.487 177.064 1.00 103.60 307 GLU T O 1
ATOM 5710 N N . PHE B 2 308 ? 148.274 119.176 175.529 1.00 97.09 308 PHE T N 1
ATOM 5711 C CA . PHE B 2 308 ? 147.391 119.541 174.431 1.00 97.09 308 PHE T CA 1
ATOM 5712 C C . PHE B 2 308 ? 146.433 118.411 174.094 1.00 97.09 308 PHE T C 1
ATOM 5713 O O . PHE B 2 308 ? 145.293 118.665 173.691 1.00 97.09 308 PHE T O 1
ATOM 5721 N N . GLY B 2 309 ? 146.879 117.164 174.257 1.00 101.16 309 GLY T N 1
ATOM 5722 C CA . GLY B 2 309 ? 146.101 116.038 173.773 1.00 101.16 309 GLY T CA 1
ATOM 5723 C C . GLY B 2 309 ? 144.772 115.879 174.484 1.00 101.16 309 GLY T C 1
ATOM 5724 O O . GLY B 2 309 ? 143.721 115.779 173.839 1.00 101.16 309 GLY T O 1
ATOM 5725 N N . LEU B 2 310 ? 144.795 115.859 175.822 1.00 102.52 310 LEU T N 1
ATOM 5726 C CA . LEU B 2 310 ? 143.544 115.606 176.534 1.00 102.52 310 LEU T CA 1
ATOM 5727 C C . LEU B 2 310 ? 142.580 116.760 176.321 1.00 102.52 310 LEU T C 1
ATOM 5728 O O . LEU B 2 310 ? 141.373 116.545 176.163 1.00 102.52 310 LEU T O 1
ATOM 5733 N N . ALA B 2 311 ? 143.106 117.986 176.282 1.00 98.19 311 ALA T N 1
ATOM 5734 C CA . ALA B 2 311 ? 142.270 119.159 176.059 1.00 98.19 311 ALA T CA 1
ATOM 5735 C C . ALA B 2 311 ? 141.610 119.104 174.692 1.00 98.19 311 ALA T C 1
ATOM 5736 O O . ALA B 2 311 ? 140.394 119.302 174.568 1.00 98.19 311 ALA T O 1
ATOM 5738 N N . PHE B 2 312 ? 142.394 118.796 173.657 1.00 95.36 312 PHE T N 1
ATOM 5739 C CA . PHE B 2 312 ? 141.860 118.739 172.302 1.00 95.36 312 PHE T CA 1
ATOM 5740 C C . PHE B 2 312 ? 140.794 117.665 172.184 1.00 95.36 312 PHE T C 1
ATOM 5741 O O . PHE B 2 312 ? 139.724 117.896 171.608 1.00 95.36 312 PHE T O 1
ATOM 5749 N N . PHE B 2 313 ? 141.045 116.495 172.763 1.00 99.66 313 PHE T N 1
ATOM 5750 C CA . PHE B 2 313 ? 140.098 115.411 172.560 1.00 99.66 313 PHE T CA 1
ATOM 5751 C C . PHE B 2 313 ? 138.843 115.562 173.412 1.00 99.66 313 PHE T C 1
ATOM 5752 O O . PHE B 2 313 ? 137.756 115.201 172.949 1.00 99.66 313 PHE T O 1
ATOM 5760 N N . ASN B 2 314 ? 138.931 116.130 174.621 1.00 98.01 314 ASN T N 1
ATOM 5761 C CA . ASN B 2 314 ? 137.688 116.392 175.342 1.00 98.01 314 ASN T CA 1
ATOM 5762 C C . ASN B 2 314 ? 136.924 117.551 174.716 1.00 98.01 314 ASN T C 1
ATOM 5763 O O . ASN B 2 314 ? 135.692 117.593 174.794 1.00 98.01 314 ASN T O 1
ATOM 5768 N N . LEU B 2 315 ? 137.629 118.478 174.067 1.00 96.17 315 LEU T N 1
ATOM 5769 C CA . LEU B 2 315 ? 136.959 119.520 173.301 1.00 96.17 315 LEU T CA 1
ATOM 5770 C C . LEU B 2 315 ? 136.154 118.919 172.153 1.00 96.17 315 LEU T C 1
ATOM 5771 O O . LEU B 2 315 ? 134.972 119.241 171.961 1.00 96.17 315 LEU T O 1
ATOM 5776 N N . MET B 2 316 ? 136.777 118.017 171.392 1.00 99.00 316 MET T N 1
ATOM 5777 C CA . MET B 2 316 ? 136.059 117.384 170.293 1.00 99.00 316 MET T CA 1
ATOM 5778 C C . MET B 2 316 ? 134.928 116.505 170.811 1.00 99.00 316 MET T C 1
ATOM 5779 O O . MET B 2 316 ? 133.872 116.419 170.178 1.00 99.00 316 MET T O 1
ATOM 5784 N N . LYS B 2 317 ? 135.115 115.878 171.976 1.00 103.51 317 LYS T N 1
ATOM 5785 C CA . LYS B 2 317 ? 134.032 115.122 172.595 1.00 103.51 317 LYS T CA 1
ATOM 5786 C C . LYS B 2 317 ? 132.872 116.034 172.979 1.00 103.51 317 LYS T C 1
ATOM 5787 O O . LYS B 2 317 ? 131.703 115.645 172.871 1.00 103.51 317 LYS T O 1
ATOM 5793 N N . PHE B 2 318 ? 133.173 117.248 173.442 1.00 103.78 318 PHE T N 1
ATOM 5794 C CA . PHE B 2 318 ? 132.099 118.181 173.754 1.00 103.78 318 PHE T CA 1
ATOM 5795 C C . PHE B 2 318 ? 131.345 118.593 172.498 1.00 103.78 318 PHE T C 1
ATOM 5796 O O . PHE B 2 318 ? 130.118 118.743 172.529 1.00 103.78 318 PHE T O 1
ATOM 5804 N N . LEU B 2 319 ? 132.061 118.785 171.387 1.00 101.74 319 LEU T N 1
ATOM 5805 C CA . LEU B 2 319 ? 131.369 119.030 170.119 1.00 101.74 319 LEU T CA 1
ATOM 5806 C C . LEU B 2 319 ? 130.497 117.848 169.715 1.00 101.74 319 LEU T C 1
ATOM 5807 O O . LEU B 2 319 ? 129.419 118.037 169.140 1.00 101.74 319 LEU T O 1
ATOM 5812 N N . ILE B 2 320 ? 130.954 116.624 169.983 1.00 109.96 320 ILE T N 1
ATOM 5813 C CA . ILE B 2 320 ? 130.109 115.451 169.755 1.00 109.96 320 ILE T CA 1
ATOM 5814 C C . ILE B 2 320 ? 128.839 115.537 170.591 1.00 109.96 320 ILE T C 1
ATOM 5815 O O . ILE B 2 320 ? 127.725 115.357 170.083 1.00 109.96 320 ILE T O 1
ATOM 5820 N N . THR B 2 321 ? 128.987 115.829 171.883 1.00 109.60 321 THR T N 1
ATOM 5821 C CA . THR B 2 321 ? 127.844 115.771 172.788 1.00 109.60 321 THR T CA 1
ATOM 5822 C C . THR B 2 321 ? 126.860 116.907 172.544 1.00 109.60 321 THR T C 1
ATOM 5823 O O . THR B 2 321 ? 125.662 116.750 172.805 1.00 109.60 321 THR T O 1
ATOM 5827 N N . ARG B 2 322 ? 127.334 118.051 172.044 1.00 110.82 322 ARG T N 1
ATOM 5828 C CA . ARG B 2 322 ? 126.434 119.171 171.793 1.00 110.82 322 ARG T CA 1
ATOM 5829 C C . ARG B 2 322 ? 125.521 118.927 170.603 1.00 110.82 322 ARG T C 1
ATOM 5830 O O . ARG B 2 322 ? 124.530 119.649 170.446 1.00 110.82 322 ARG T O 1
ATOM 5838 N N . LYS B 2 323 ? 125.840 117.936 169.766 1.00 110.69 323 LYS T N 1
ATOM 5839 C CA . LYS B 2 323 ? 125.045 117.555 168.597 1.00 110.69 323 LYS T CA 1
ATOM 5840 C C . LYS B 2 323 ? 124.883 118.727 167.625 1.00 110.69 323 LYS T C 1
ATOM 5841 O O . LYS B 2 323 ? 123.783 119.217 167.372 1.00 110.69 323 LYS T O 1
ATOM 5847 N N . ASP B 2 324 ? 126.014 119.173 167.087 1.00 103.21 324 ASP T N 1
ATOM 5848 C CA . ASP B 2 324 ? 126.035 120.198 166.055 1.00 103.21 324 ASP T CA 1
ATOM 5849 C C . ASP B 2 324 ? 126.961 119.750 164.935 1.00 103.21 324 ASP T C 1
ATOM 5850 O O . ASP B 2 324 ? 128.060 119.252 165.190 1.00 103.21 324 ASP T O 1
ATOM 5855 N N . GLY B 2 325 ? 126.513 119.922 163.695 1.00 99.53 325 GLY T N 1
ATOM 5856 C CA . GLY B 2 325 ? 127.274 119.431 162.565 1.00 99.53 325 GLY T CA 1
ATOM 5857 C C . GLY B 2 325 ? 128.224 120.433 161.944 1.00 99.53 325 GLY T C 1
ATOM 5858 O O . GLY B 2 325 ? 129.418 120.154 161.809 1.00 99.53 325 GLY T O 1
ATOM 5859 N N . LEU B 2 326 ? 127.705 121.604 161.566 1.00 94.87 326 LEU T N 1
ATOM 5860 C CA . LEU B 2 326 ? 128.507 122.577 160.831 1.00 94.87 326 LEU T CA 1
ATOM 5861 C C . LEU B 2 326 ? 129.670 123.094 161.668 1.00 94.87 326 LEU T C 1
ATOM 5862 O O . LEU B 2 326 ? 130.786 123.270 161.156 1.00 94.87 326 LEU T O 1
ATOM 5867 N N . SER B 2 327 ? 129.426 123.348 162.954 1.00 94.19 327 SER T N 1
ATOM 5868 C CA . SER B 2 327 ? 130.502 123.789 163.832 1.00 94.19 327 SER T CA 1
ATOM 5869 C C . SER B 2 327 ? 131.590 122.734 163.943 1.00 94.19 327 SER T C 1
ATOM 5870 O O . SER B 2 327 ? 132.771 123.076 164.051 1.00 94.19 327 SER T O 1
ATOM 5873 N N . PHE B 2 328 ? 131.217 121.454 163.877 1.00 90.95 328 PHE T N 1
ATOM 5874 C CA . PHE B 2 328 ? 132.203 120.384 163.968 1.00 90.95 328 PHE T CA 1
ATOM 5875 C C . PHE B 2 328 ? 133.181 120.431 162.801 1.00 90.95 328 PHE T C 1
ATOM 5876 O O . PHE B 2 328 ? 134.404 120.429 162.998 1.00 90.95 328 PHE T O 1
ATOM 5884 N N . VAL B 2 329 ? 132.660 120.465 161.573 1.00 86.68 329 VAL T N 1
ATOM 5885 C CA . VAL B 2 329 ? 133.542 120.460 160.413 1.00 86.68 329 VAL T CA 1
ATOM 5886 C C . VAL B 2 329 ? 134.322 121.763 160.315 1.00 86.68 329 VAL T C 1
ATOM 5887 O O . VAL B 2 329 ? 135.492 121.756 159.918 1.00 86.68 329 VAL T O 1
ATOM 5891 N N . LYS B 2 330 ? 133.712 122.894 160.690 1.00 87.94 330 LYS T N 1
ATOM 5892 C CA . LYS B 2 330 ? 134.453 124.153 160.676 1.00 87.94 330 LYS T CA 1
ATOM 5893 C C . LYS B 2 330 ? 135.603 124.133 161.678 1.00 87.94 330 LYS T C 1
ATOM 5894 O O . LYS B 2 330 ? 136.718 124.576 161.369 1.00 87.94 330 LYS T O 1
ATOM 5900 N N . LEU B 2 331 ? 135.358 123.601 162.877 1.00 85.87 331 LEU T N 1
ATOM 5901 C CA . LEU B 2 331 ? 136.407 123.512 163.884 1.00 85.87 331 LEU T CA 1
ATOM 5902 C C . LEU B 2 331 ? 137.515 122.562 163.448 1.00 85.87 331 LEU T C 1
ATOM 5903 O O . LEU B 2 331 ? 138.697 122.831 163.685 1.00 85.87 331 LEU T O 1
ATOM 5908 N N . ALA B 2 332 ? 137.153 121.444 162.813 1.00 82.80 332 ALA T N 1
ATOM 5909 C CA . ALA B 2 332 ? 138.172 120.530 162.307 1.00 82.80 332 ALA T CA 1
ATOM 5910 C C . ALA B 2 332 ? 139.016 121.191 161.224 1.00 82.80 332 ALA T C 1
ATOM 5911 O O . ALA B 2 332 ? 140.248 121.052 161.211 1.00 82.80 332 ALA T O 1
ATOM 5913 N N . GLU B 2 333 ? 138.363 121.924 160.315 1.00 83.23 333 GLU T N 1
ATOM 5914 C CA . GLU B 2 333 ? 139.072 122.690 159.295 1.00 83.23 333 GLU T CA 1
ATOM 5915 C C . GLU B 2 333 ? 140.073 123.643 159.919 1.00 83.23 333 GLU T C 1
ATOM 5916 O O . GLU B 2 333 ? 141.229 123.727 159.487 1.00 83.23 333 GLU T O 1
ATOM 5922 N N . LEU B 2 334 ? 139.644 124.372 160.941 1.00 80.58 334 LEU T N 1
ATOM 5923 C CA . LEU B 2 334 ? 140.523 125.378 161.512 1.00 80.58 334 LEU T CA 1
ATOM 5924 C C . LEU B 2 334 ? 141.644 124.748 162.326 1.00 80.58 334 LEU T C 1
ATOM 5925 O O . LEU B 2 334 ? 142.744 125.308 162.382 1.00 80.58 334 LEU T O 1
ATOM 5930 N N . ASN B 2 335 ? 141.395 123.592 162.946 1.00 79.38 335 ASN T N 1
ATOM 5931 C CA . ASN B 2 335 ? 142.481 122.854 163.581 1.00 79.38 335 ASN T CA 1
ATOM 5932 C C . ASN B 2 335 ? 143.525 122.450 162.553 1.00 79.38 335 ASN T C 1
ATOM 5933 O O . ASN B 2 335 ? 144.734 122.571 162.797 1.00 79.38 335 ASN T O 1
ATOM 5938 N N . HIS B 2 336 ? 143.072 121.982 161.392 1.00 79.47 336 HIS T N 1
ATOM 5939 C CA . HIS B 2 336 ? 143.999 121.621 160.327 1.00 79.47 336 HIS T CA 1
ATOM 5940 C C . HIS B 2 336 ? 144.806 122.828 159.866 1.00 79.47 336 HIS T C 1
ATOM 5941 O O . HIS B 2 336 ? 146.032 122.744 159.700 1.00 79.47 336 HIS T O 1
ATOM 5948 N N . VAL B 2 337 ? 144.131 123.964 159.672 1.00 77.23 337 VAL T N 1
ATOM 5949 C CA . VAL B 2 337 ? 144.801 125.173 159.199 1.00 77.23 337 VAL T CA 1
ATOM 5950 C C . VAL B 2 337 ? 145.846 125.628 160.206 1.00 77.23 337 VAL T C 1
ATOM 5951 O O . VAL B 2 337 ? 146.975 125.974 159.839 1.00 77.23 337 VAL T O 1
ATOM 5955 N N . LEU B 2 338 ? 145.496 125.613 161.493 1.00 78.00 338 LEU T N 1
ATOM 5956 C CA . LEU B 2 338 ? 146.439 126.039 162.518 1.00 78.00 338 LEU T CA 1
ATOM 5957 C C . LEU B 2 338 ? 147.640 125.106 162.597 1.00 78.00 338 LEU T C 1
ATOM 5958 O O . LEU B 2 338 ? 148.782 125.572 162.698 1.00 78.00 338 LEU T O 1
ATOM 5963 N N . TRP B 2 339 ? 147.411 123.789 162.543 1.00 82.10 339 TRP T N 1
ATOM 5964 C CA . TRP B 2 339 ? 148.544 122.873 162.617 1.00 82.10 339 TRP T CA 1
ATOM 5965 C C . TRP B 2 339 ? 149.471 123.067 161.430 1.00 82.10 339 TRP T C 1
ATOM 5966 O O . TRP B 2 339 ? 150.696 122.995 161.576 1.00 82.10 339 TRP T O 1
ATOM 5977 N N . LYS B 2 340 ? 148.910 123.312 160.246 1.00 81.98 340 LYS T N 1
ATOM 5978 C CA . LYS B 2 340 ? 149.770 123.637 159.115 1.00 81.98 340 LYS T CA 1
ATOM 5979 C C . LYS B 2 340 ? 150.463 124.978 159.315 1.00 81.98 340 LYS T C 1
ATOM 5980 O O . LYS B 2 340 ? 151.550 125.200 158.773 1.00 81.98 340 LYS T O 1
ATOM 5986 N N . LYS B 2 341 ? 149.855 125.877 160.093 1.00 79.64 341 LYS T N 1
ATOM 5987 C CA . LYS B 2 341 ? 150.460 127.176 160.356 1.00 79.64 341 LYS T CA 1
ATOM 5988 C C . LYS B 2 341 ? 151.621 127.097 161.337 1.00 79.64 341 LYS T C 1
ATOM 5989 O O . LYS B 2 341 ? 152.485 127.979 161.317 1.00 79.64 341 LYS T O 1
ATOM 5995 N N . LEU B 2 342 ? 151.656 126.077 162.205 1.00 82.91 342 LEU T N 1
ATOM 5996 C CA . LEU B 2 342 ? 152.836 125.884 163.052 1.00 82.91 342 LEU T CA 1
ATOM 5997 C C . LEU B 2 342 ? 154.100 125.738 162.218 1.00 82.91 342 LEU T C 1
ATOM 5998 O O . LEU B 2 342 ? 155.133 126.335 162.537 1.00 82.91 342 LEU T O 1
ATOM 6003 N N . GLY B 2 343 ? 154.037 124.954 161.149 1.00 94.86 343 GLY T N 1
ATOM 6004 C CA . GLY B 2 343 ? 155.118 124.883 160.197 1.00 94.86 343 GLY T CA 1
ATOM 6005 C C . GLY B 2 343 ? 156.170 123.855 160.545 1.00 94.86 343 GLY T C 1
ATOM 6006 O O . GLY B 2 343 ? 155.867 122.736 160.968 1.00 94.86 343 GLY T O 1
ATOM 6007 N N . PRO B 2 344 ? 157.440 124.221 160.349 1.00 102.11 344 PRO T N 1
ATOM 6008 C CA . PRO B 2 344 ? 158.533 123.259 160.569 1.00 102.11 344 PRO T CA 1
ATOM 6009 C C . PRO B 2 344 ? 158.648 122.764 161.996 1.00 102.11 344 PRO T C 1
ATOM 6010 O O . PRO B 2 344 ? 159.088 121.628 162.210 1.00 102.11 344 PRO T O 1
ATOM 6014 N N . ARG B 2 345 ? 158.267 123.571 162.985 1.00 100.61 345 ARG T N 1
ATOM 6015 C CA . ARG B 2 345 ? 158.396 123.177 164.386 1.00 100.61 345 ARG T CA 1
ATOM 6016 C C . ARG B 2 345 ? 157.211 122.307 164.814 1.00 100.61 345 ARG T C 1
ATOM 6017 O O . ARG B 2 345 ? 156.439 122.637 165.712 1.00 100.61 345 ARG T O 1
ATOM 6025 N N . ALA B 2 346 ? 157.084 121.169 164.144 1.00 105.18 346 ALA T N 1
ATOM 6026 C CA . ALA B 2 346 ? 156.062 120.183 164.458 1.00 105.18 346 ALA T CA 1
ATOM 6027 C C . ALA B 2 346 ? 156.616 118.794 164.168 1.00 105.18 346 ALA T C 1
ATOM 6028 O O . ALA B 2 346 ? 157.035 118.514 163.039 1.00 105.18 346 ALA T O 1
ATOM 6030 N N . PRO B 2 347 ? 156.637 117.898 165.157 1.00 113.32 347 PRO T N 1
ATOM 6031 C CA . PRO B 2 347 ? 157.323 116.611 164.965 1.00 113.32 347 PRO T CA 1
ATOM 6032 C C . PRO B 2 347 ? 156.580 115.644 164.063 1.00 113.32 347 PRO T C 1
ATOM 6033 O O . PRO B 2 347 ? 157.172 114.633 163.665 1.00 113.32 347 PRO T O 1
ATOM 6037 N N . LYS B 2 348 ? 155.301 115.896 163.774 1.00 114.53 348 LYS T N 1
ATOM 6038 C CA . LYS B 2 348 ? 154.387 115.079 162.971 1.00 114.53 348 LYS T CA 1
ATOM 6039 C C . LYS B 2 348 ? 154.020 113.773 163.683 1.00 114.53 348 LYS T C 1
ATOM 6040 O O . LYS B 2 348 ? 153.104 113.073 163.239 1.00 114.53 348 LYS T O 1
ATOM 6046 N N . GLU B 2 349 ? 154.631 113.469 164.829 1.00 116.37 349 GLU T N 1
ATOM 6047 C CA . GLU B 2 349 ? 154.309 112.262 165.590 1.00 116.37 349 GLU T CA 1
ATOM 6048 C C . GLU B 2 349 ? 154.191 112.650 167.060 1.00 116.37 349 GLU T C 1
ATOM 6049 O O . GLU B 2 349 ? 155.201 112.864 167.736 1.00 116.37 349 GLU T O 1
ATOM 6055 N N . ILE B 2 350 ? 152.963 112.733 167.549 1.00 116.10 350 ILE T N 1
ATOM 6056 C CA . ILE B 2 350 ? 152.713 113.121 168.932 1.00 116.10 350 ILE T CA 1
ATOM 6057 C C . ILE B 2 350 ? 152.642 111.883 169.810 1.00 116.10 350 ILE T C 1
ATOM 6058 O O . ILE B 2 350 ? 151.909 110.932 169.517 1.00 116.10 350 ILE T O 1
ATOM 6063 N N . VAL B 2 351 ? 153.397 111.895 170.900 1.00 122.72 351 VAL T N 1
ATOM 6064 C CA . VAL B 2 351 ? 153.315 110.859 171.924 1.00 122.72 351 VAL T CA 1
ATOM 6065 C C . VAL B 2 351 ? 152.221 111.311 172.885 1.00 122.72 351 VAL T C 1
ATOM 6066 O O . VAL B 2 351 ? 152.464 112.063 173.825 1.00 122.72 351 VAL T O 1
ATOM 6070 N N . ILE B 2 352 ? 150.996 110.851 172.645 1.00 123.22 352 ILE T N 1
ATOM 6071 C CA . ILE B 2 352 ? 149.874 111.263 173.485 1.00 123.22 352 ILE T CA 1
ATOM 6072 C C . ILE B 2 352 ? 149.942 110.583 174.847 1.00 123.22 352 ILE T C 1
ATOM 6073 O O . ILE B 2 352 ? 150.049 111.245 175.885 1.00 123.22 352 ILE T O 1
ATOM 6078 N N . GLN B 2 353 ? 149.868 109.255 174.868 1.00 131.36 353 GLN T N 1
ATOM 6079 C CA . GLN B 2 353 ? 150.051 108.509 176.115 1.00 131.36 353 GLN T CA 1
ATOM 6080 C C . GLN B 2 353 ? 150.650 107.150 175.742 1.00 131.36 353 GLN T C 1
ATOM 6081 O O . GLN B 2 353 ? 149.929 106.215 175.389 1.00 131.36 353 GLN T O 1
ATOM 6087 N N . GLN B 2 354 ? 151.983 107.076 175.801 1.00 134.02 354 GLN T N 1
ATOM 6088 C CA . GLN B 2 354 ? 152.791 105.897 175.484 1.00 134.02 354 GLN T CA 1
ATOM 6089 C C . GLN B 2 354 ? 152.662 105.447 174.029 1.00 134.02 354 GLN T C 1
ATOM 6090 O O . GLN B 2 354 ? 153.263 104.441 173.639 1.00 134.02 354 GLN T O 1
ATOM 6096 N N . GLU B 2 355 ? 151.912 106.182 173.213 1.00 128.71 355 GLU T N 1
ATOM 6097 C CA . GLU B 2 355 ? 151.642 105.795 171.838 1.00 128.71 355 GLU T CA 1
ATOM 6098 C C . GLU B 2 355 ? 152.508 106.587 170.870 1.00 128.71 355 GLU T C 1
ATOM 6099 O O . GLU B 2 355 ? 153.178 107.554 171.231 1.00 128.71 355 GLU T O 1
ATOM 6105 N N . ARG B 2 356 ? 152.481 106.155 169.618 1.00 120.74 356 ARG T N 1
ATOM 6106 C CA . ARG B 2 356 ? 153.116 106.861 168.512 1.00 120.74 356 ARG T CA 1
ATOM 6107 C C . ARG B 2 356 ? 151.989 107.246 167.563 1.00 120.74 356 ARG T C 1
ATOM 6108 O O . ARG B 2 356 ? 151.677 106.522 166.616 1.00 120.74 356 ARG T O 1
ATOM 6116 N N . VAL B 2 357 ? 151.377 108.394 167.825 1.00 115.77 357 VAL T N 1
ATOM 6117 C CA . VAL B 2 357 ? 150.179 108.835 167.125 1.00 115.77 357 VAL T CA 1
ATOM 6118 C C . VAL B 2 357 ? 150.556 110.031 166.263 1.00 115.77 357 VAL T C 1
ATOM 6119 O O . VAL B 2 357 ? 150.883 111.104 166.784 1.00 115.77 357 VAL T O 1
ATOM 6123 N N . THR B 2 358 ? 150.514 109.853 164.947 1.00 107.65 358 THR T N 1
ATOM 6124 C CA . THR B 2 358 ? 150.766 110.960 164.038 1.00 107.65 358 THR T CA 1
ATOM 6125 C C . THR B 2 358 ? 149.531 111.848 163.959 1.00 107.65 358 THR T C 1
ATOM 6126 O O . THR B 2 358 ? 148.428 111.378 163.669 1.00 107.65 358 THR T O 1
ATOM 6130 N N . PHE B 2 359 ? 149.716 113.136 164.243 1.00 95.13 359 PHE T N 1
ATOM 6131 C CA . PHE B 2 359 ? 148.575 114.016 164.453 1.00 95.13 359 PHE T CA 1
ATOM 6132 C C . PHE B 2 359 ? 147.866 114.374 163.162 1.00 95.13 359 PHE T C 1
ATOM 6133 O O . PHE B 2 359 ? 146.654 114.607 163.175 1.00 95.13 359 PHE T O 1
ATOM 6141 N N . GLU B 2 360 ? 148.599 114.421 162.051 1.00 94.22 360 GLU T N 1
ATOM 6142 C CA . GLU B 2 360 ? 148.070 115.000 160.825 1.00 94.22 360 GLU T CA 1
ATOM 6143 C C . GLU B 2 360 ? 146.889 114.203 160.289 1.00 94.22 360 GLU T C 1
ATOM 6144 O O . GLU B 2 360 ? 145.970 114.775 159.694 1.00 94.22 360 GLU T O 1
ATOM 6150 N N . ASN B 2 361 ? 146.885 112.889 160.511 1.00 96.01 361 ASN T N 1
ATOM 6151 C CA . ASN B 2 361 ? 145.850 112.027 159.954 1.00 96.01 361 ASN T CA 1
ATOM 6152 C C . ASN B 2 361 ? 144.534 112.116 160.711 1.00 96.01 361 ASN T C 1
ATOM 6153 O O . ASN B 2 361 ? 143.469 111.978 160.102 1.00 96.01 361 ASN T O 1
ATOM 6158 N N . GLN B 2 362 ? 144.570 112.320 162.028 1.00 96.08 362 GLN T N 1
ATOM 6159 C CA . GLN B 2 362 ? 143.318 112.327 162.774 1.00 96.08 362 GLN T CA 1
ATOM 6160 C C . GLN B 2 362 ? 142.501 113.580 162.501 1.00 96.08 362 GLN T C 1
ATOM 6161 O O . GLN B 2 362 ? 141.267 113.531 162.561 1.00 96.08 362 GLN T O 1
ATOM 6167 N N . LEU B 2 363 ? 143.158 114.698 162.186 1.00 88.49 363 LEU T N 1
ATOM 6168 C CA . LEU B 2 363 ? 142.424 115.893 161.784 1.00 88.49 363 LEU T CA 1
ATOM 6169 C C . LEU B 2 363 ? 141.609 115.626 160.527 1.00 88.49 363 LEU T C 1
ATOM 6170 O O . LEU B 2 363 ? 140.414 115.940 160.466 1.00 88.49 363 LEU T O 1
ATOM 6175 N N . ILE B 2 364 ? 142.227 114.996 159.526 1.00 86.47 364 ILE T N 1
ATOM 6176 C CA . ILE B 2 364 ? 141.507 114.715 158.294 1.00 86.47 364 ILE T CA 1
ATOM 6177 C C . ILE B 2 364 ? 140.509 113.580 158.474 1.00 86.47 364 ILE T C 1
ATOM 6178 O O . ILE B 2 364 ? 139.504 113.536 157.760 1.00 86.47 364 ILE T O 1
ATOM 6183 N N . CYS B 2 365 ? 140.728 112.681 159.436 1.00 85.46 365 CYS T N 1
ATOM 6184 C CA . CYS B 2 365 ? 139.718 111.672 159.733 1.00 85.46 365 CYS T CA 1
ATOM 6185 C C . CYS B 2 365 ? 138.471 112.312 160.322 1.00 85.46 365 CYS T C 1
ATOM 6186 O O . CYS B 2 365 ? 137.345 112.022 159.892 1.00 85.46 365 CYS T O 1
ATOM 6189 N N . PHE B 2 366 ? 138.658 113.195 161.309 1.00 89.78 366 PHE T N 1
ATOM 6190 C CA . PHE B 2 366 ? 137.545 113.962 161.860 1.00 89.78 366 PHE T CA 1
ATOM 6191 C C . PHE B 2 366 ? 136.871 114.803 160.791 1.00 89.78 366 PHE T C 1
ATOM 6192 O O . PHE B 2 366 ? 135.654 115.007 160.833 1.00 89.78 366 PHE T O 1
ATOM 6200 N N . HIS B 2 367 ? 137.649 115.306 159.835 1.00 83.40 367 HIS T N 1
ATOM 6201 C CA . HIS B 2 367 ? 137.088 116.142 158.785 1.00 83.40 367 HIS T CA 1
ATOM 6202 C C . HIS B 2 367 ? 136.232 115.333 157.823 1.00 83.40 367 HIS T C 1
ATOM 6203 O O . HIS B 2 367 ? 135.123 115.749 157.474 1.00 83.40 367 HIS T O 1
ATOM 6210 N N . MET B 2 368 ? 136.727 114.176 157.383 1.00 88.42 368 MET T N 1
ATOM 6211 C CA . MET B 2 368 ? 136.018 113.379 156.392 1.00 88.42 368 MET T CA 1
ATOM 6212 C C . MET B 2 368 ? 134.830 112.629 156.964 1.00 88.42 368 MET T C 1
ATOM 6213 O O . MET B 2 368 ? 133.885 112.360 156.218 1.00 88.42 368 MET T O 1
ATOM 6218 N N . LEU B 2 369 ? 134.859 112.278 158.250 1.00 93.12 369 LEU T N 1
ATOM 6219 C CA . LEU B 2 369 ? 133.846 111.367 158.776 1.00 93.12 369 LEU T CA 1
ATOM 6220 C C . LEU B 2 369 ? 132.401 111.852 158.657 1.00 93.12 369 LEU T C 1
ATOM 6221 O O . LEU B 2 369 ? 131.539 111.011 158.349 1.00 93.12 369 LEU T O 1
ATOM 6226 N N . PRO B 2 370 ? 132.048 113.122 158.908 1.00 92.69 370 PRO T N 1
ATOM 6227 C CA . PRO B 2 370 ? 130.646 113.522 158.694 1.00 92.69 370 PRO T CA 1
ATOM 6228 C C . PRO B 2 370 ? 130.170 113.339 157.266 1.00 92.69 370 PRO T C 1
ATOM 6229 O O . PRO B 2 370 ? 129.010 112.969 157.062 1.00 92.69 370 PRO T O 1
ATOM 6233 N N . LEU B 2 371 ? 131.038 113.545 156.276 1.00 93.68 371 LEU T N 1
ATOM 6234 C CA . LEU B 2 371 ? 130.649 113.333 154.885 1.00 93.68 371 LEU T CA 1
ATOM 6235 C C . LEU B 2 371 ? 130.316 111.871 154.623 1.00 93.68 371 LEU T C 1
ATOM 6236 O O . LEU B 2 371 ? 129.250 111.549 154.080 1.00 93.68 371 LEU T O 1
ATOM 6241 N N . LEU B 2 372 ? 131.220 110.970 155.020 1.00 96.63 372 LEU T N 1
ATOM 6242 C CA . LEU B 2 372 ? 131.015 109.543 154.800 1.00 96.63 372 LEU T CA 1
ATOM 6243 C C . LEU B 2 372 ? 129.787 109.048 155.540 1.00 96.63 372 LEU T C 1
ATOM 6244 O O . LEU B 2 372 ? 129.013 108.249 155.005 1.00 96.63 372 LEU T O 1
ATOM 6249 N N . PHE B 2 373 ? 129.582 109.518 156.770 1.00 100.88 373 PHE T N 1
ATOM 6250 C CA . PHE B 2 373 ? 128.416 109.081 157.526 1.00 100.88 373 PHE T CA 1
ATOM 6251 C C . PHE B 2 373 ? 127.129 109.664 156.962 1.00 100.88 373 PHE T C 1
ATOM 6252 O O . PHE B 2 373 ? 126.078 109.019 157.037 1.00 100.88 373 PHE T O 1
ATOM 6260 N N . SER B 2 374 ? 127.188 110.871 156.397 1.00 102.39 374 SER T N 1
ATOM 6261 C CA . SER B 2 374 ? 125.986 111.501 155.865 1.00 102.39 374 SER T CA 1
ATOM 6262 C C . SER B 2 374 ? 125.538 110.845 154.569 1.00 102.39 374 SER T C 1
ATOM 6263 O O . SER B 2 374 ? 124.347 110.565 154.389 1.00 102.39 374 SER T O 1
ATOM 6266 N N . MET B 2 375 ? 126.469 110.592 153.652 1.00 104.64 375 MET T N 1
ATOM 6267 C CA . MET B 2 375 ? 126.081 110.020 152.371 1.00 104.64 375 MET T CA 1
ATOM 6268 C C . MET B 2 375 ? 125.871 108.514 152.425 1.00 104.64 375 MET T C 1
ATOM 6269 O O . MET B 2 375 ? 125.251 107.959 151.512 1.00 104.64 375 MET T O 1
ATOM 6274 N N . LYS B 2 376 ? 126.359 107.839 153.468 1.00 116.71 376 LYS T N 1
ATOM 6275 C CA . LYS B 2 376 ? 126.110 106.406 153.586 1.00 116.71 376 LYS T CA 1
ATOM 6276 C C . LYS B 2 376 ? 124.670 106.122 153.981 1.00 116.71 376 LYS T C 1
ATOM 6277 O O . LYS B 2 376 ? 124.125 105.072 153.627 1.00 116.71 376 LYS T O 1
ATOM 6283 N N . TYR B 2 377 ? 124.035 107.041 154.697 1.00 123.31 377 TYR T N 1
ATOM 6284 C CA . TYR B 2 377 ? 122.690 106.802 155.186 1.00 123.31 377 TYR T CA 1
ATOM 6285 C C . TYR B 2 377 ? 121.849 108.066 155.076 1.00 123.31 377 TYR T C 1
ATOM 6286 O O . TYR B 2 377 ? 121.987 108.828 154.120 1.00 123.31 377 TYR T O 1
ATOM 6295 N N . PHE B 2 391 ? 126.675 99.320 160.583 1.00 139.19 391 PHE T N 1
ATOM 6296 C CA . PHE B 2 391 ? 126.434 99.585 159.170 1.00 139.19 391 PHE T CA 1
ATOM 6297 C C . PHE B 2 391 ? 127.590 100.386 158.582 1.00 139.19 391 PHE T C 1
ATOM 6298 O O . PHE B 2 391 ? 127.460 101.579 158.314 1.00 139.19 391 PHE T O 1
ATOM 6306 N N . ASP B 2 392 ? 128.728 99.718 158.401 1.00 137.69 392 ASP T N 1
ATOM 6307 C CA . ASP B 2 392 ? 129.928 100.322 157.838 1.00 137.69 392 ASP T CA 1
ATOM 6308 C C . ASP B 2 392 ? 130.567 99.336 156.872 1.00 137.69 392 ASP T C 1
ATOM 6309 O O . ASP B 2 392 ? 130.660 98.144 157.176 1.00 137.69 392 ASP T O 1
ATOM 6314 N N . ALA B 2 393 ? 131.000 99.823 155.719 1.00 127.69 393 ALA T N 1
ATOM 6315 C CA . ALA B 2 393 ? 131.664 98.944 154.760 1.00 127.69 393 ALA T CA 1
ATOM 6316 C C . ALA B 2 393 ? 133.001 99.478 154.276 1.00 127.69 393 ALA T C 1
ATOM 6317 O O . ALA B 2 393 ? 133.932 98.696 154.068 1.00 127.69 393 ALA T O 1
ATOM 6319 N N . TYR B 2 394 ? 133.122 100.785 154.090 1.00 114.59 394 TYR T N 1
ATOM 6320 C CA . TYR B 2 394 ? 134.334 101.397 153.564 1.00 114.59 394 TYR T CA 1
ATOM 6321 C C . TYR B 2 394 ? 135.085 102.235 154.583 1.00 114.59 394 TYR T C 1
ATOM 6322 O O . TYR B 2 394 ? 136.308 102.361 154.474 1.00 114.59 394 TYR T O 1
ATOM 6331 N N . VAL B 2 395 ? 134.391 102.817 155.563 1.00 121.88 395 VAL T N 1
ATOM 6332 C CA . VAL B 2 395 ? 135.071 103.618 156.571 1.00 121.88 395 VAL T CA 1
ATOM 6333 C C . VAL B 2 395 ? 135.939 102.736 157.456 1.00 121.88 395 VAL T C 1
ATOM 6334 O O . VAL B 2 395 ? 136.929 103.205 158.033 1.00 121.88 395 VAL T O 1
ATOM 6338 N N . VAL B 2 396 ? 135.591 101.450 157.570 1.00 126.91 396 VAL T N 1
ATOM 6339 C CA . VAL B 2 396 ? 136.358 100.527 158.396 1.00 126.91 396 VAL T CA 1
ATOM 6340 C C . VAL B 2 396 ? 137.764 100.346 157.843 1.00 126.91 396 VAL T C 1
ATOM 6341 O O . VAL B 2 396 ? 138.715 100.146 158.606 1.00 126.91 396 VAL T O 1
ATOM 6345 N N . LYS B 2 397 ? 137.925 100.421 156.520 1.00 123.18 397 LYS T N 1
ATOM 6346 C CA . LYS B 2 397 ? 139.263 100.399 155.943 1.00 123.18 397 LYS T CA 1
ATOM 6347 C C . LYS B 2 397 ? 140.007 101.698 156.214 1.00 123.18 397 LYS T C 1
ATOM 6348 O O . LYS B 2 397 ? 141.239 101.697 156.307 1.00 123.18 397 LYS T O 1
ATOM 6350 N N . LEU B 2 398 ? 139.283 102.812 156.342 1.00 121.80 398 LEU T N 1
ATOM 6351 C CA . LEU B 2 398 ? 139.938 104.091 156.594 1.00 121.80 398 LEU T CA 1
ATOM 6352 C C . LEU B 2 398 ? 140.438 104.191 158.028 1.00 121.80 398 LEU T C 1
ATOM 6353 O O . LEU B 2 398 ? 141.530 104.713 158.273 1.00 121.80 398 LEU T O 1
ATOM 6358 N N . LEU B 2 399 ? 139.659 103.687 158.985 1.00 124.41 399 LEU T N 1
ATOM 6359 C CA . LEU B 2 399 ? 139.904 103.977 160.394 1.00 124.41 399 LEU T CA 1
ATOM 6360 C C . LEU B 2 399 ? 141.204 103.386 160.933 1.00 124.41 399 LEU T C 1
ATOM 6361 O O . LEU B 2 399 ? 141.647 103.808 162.008 1.00 124.41 399 LEU T O 1
ATOM 6366 N N . GLU B 2 400 ? 141.830 102.439 160.228 1.00 125.57 400 GLU T N 1
ATOM 6367 C CA . GLU B 2 400 ? 143.133 101.947 160.669 1.00 125.57 400 GLU T CA 1
ATOM 6368 C C . GLU B 2 400 ? 144.223 102.997 160.526 1.00 125.57 400 GLU T C 1
ATOM 6369 O O . GLU B 2 400 ? 145.296 102.843 161.117 1.00 125.57 400 GLU T O 1
ATOM 6375 N N . ILE B 2 401 ? 143.977 104.047 159.743 1.00 124.72 401 ILE T N 1
ATOM 6376 C CA . ILE B 2 401 ? 144.867 105.200 159.743 1.00 124.72 401 ILE T CA 1
ATOM 6377 C C . ILE B 2 401 ? 144.804 105.907 161.092 1.00 124.72 401 ILE T C 1
ATOM 6378 O O . ILE B 2 401 ? 145.820 106.387 161.608 1.00 124.72 401 ILE T O 1
ATOM 6383 N N . SER B 2 402 ? 143.618 105.955 161.691 1.00 123.62 402 SER T N 1
ATOM 6384 C CA . SER B 2 402 ? 143.385 106.630 162.959 1.00 123.62 402 SER T CA 1
ATOM 6385 C C . SER B 2 402 ? 143.739 105.731 164.139 1.00 123.62 402 SER T C 1
ATOM 6386 O O . SER B 2 402 ? 143.703 104.502 164.050 1.00 123.62 402 SER T O 1
ATOM 6389 N N . CYS B 2 403 ? 144.062 106.366 165.262 1.00 124.80 403 CYS T N 1
ATOM 6390 C CA . CYS B 2 403 ? 144.454 105.677 166.482 1.00 124.80 403 CYS T CA 1
ATOM 6391 C C . CYS B 2 403 ? 143.300 105.676 167.483 1.00 124.80 403 CYS T C 1
ATOM 6392 O O . CYS B 2 403 ? 142.267 106.313 167.271 1.00 124.80 403 CYS T O 1
ATOM 6395 N N . GLU B 2 404 ? 143.512 104.989 168.613 1.00 120.47 404 GLU T N 1
ATOM 6396 C CA . GLU B 2 404 ? 142.407 104.557 169.472 1.00 120.47 404 GLU T CA 1
ATOM 6397 C C . GLU B 2 404 ? 141.599 105.731 170.011 1.00 120.47 404 GLU T C 1
ATOM 6398 O O . GLU B 2 404 ? 140.369 105.640 170.140 1.00 120.47 404 GLU T O 1
ATOM 6404 N N . GLN B 2 405 ? 142.273 106.836 170.338 1.00 117.85 405 GLN T N 1
ATOM 6405 C CA . GLN B 2 405 ? 141.568 108.017 170.823 1.00 117.85 405 GLN T CA 1
ATOM 6406 C C . GLN B 2 405 ? 140.622 108.573 169.769 1.00 117.85 405 GLN T C 1
ATOM 6407 O O . GLN B 2 405 ? 139.606 109.187 170.108 1.00 117.85 405 GLN T O 1
ATOM 6413 N N . THR B 2 406 ? 140.942 108.381 168.491 1.00 114.83 406 THR T N 1
ATOM 6414 C CA . THR B 2 406 ? 140.005 108.737 167.435 1.00 114.83 406 THR T CA 1
ATOM 6415 C C . THR B 2 406 ? 138.932 107.672 167.249 1.00 114.83 406 THR T C 1
ATOM 6416 O O . THR B 2 406 ? 137.786 108.009 166.934 1.00 114.83 406 THR T O 1
ATOM 6420 N N . LEU B 2 407 ? 139.274 106.395 167.445 1.00 119.30 407 LEU T N 1
ATOM 6421 C CA . LEU B 2 407 ? 138.283 105.332 167.296 1.00 119.30 407 LEU T CA 1
ATOM 6422 C C . LEU B 2 407 ? 137.149 105.475 168.301 1.00 119.30 407 LEU T C 1
ATOM 6423 O O . LEU B 2 407 ? 135.979 105.286 167.950 1.00 119.30 407 LEU T O 1
ATOM 6428 N N . ARG B 2 408 ? 137.470 105.802 169.554 1.00 118.28 408 ARG T N 1
ATOM 6429 C CA . ARG B 2 408 ? 136.410 105.951 170.549 1.00 118.28 408 ARG T CA 1
ATOM 6430 C C . ARG B 2 408 ? 135.499 107.129 170.216 1.00 118.28 408 ARG T C 1
ATOM 6431 O O . ARG B 2 408 ? 134.271 107.038 170.364 1.00 118.28 408 ARG T O 1
ATOM 6439 N N . LEU B 2 409 ? 136.074 108.233 169.737 1.00 115.37 409 LEU T N 1
ATOM 6440 C CA . LEU B 2 409 ? 135.253 109.378 169.368 1.00 115.37 409 LEU T CA 1
ATOM 6441 C C . LEU B 2 409 ? 134.414 109.093 168.130 1.00 115.37 409 LEU T C 1
ATOM 6442 O O . LEU B 2 409 ? 133.284 109.574 168.028 1.00 115.37 409 LEU T O 1
ATOM 6447 N N . CYS B 2 410 ? 134.934 108.308 167.188 1.00 118.04 410 CYS T N 1
ATOM 6448 C CA . CYS B 2 410 ? 134.121 107.915 166.041 1.00 118.04 410 CYS T CA 1
ATOM 6449 C C . CYS B 2 410 ? 132.977 107.003 166.468 1.00 118.04 410 CYS T C 1
ATOM 6450 O O . CYS B 2 410 ? 131.853 107.119 165.961 1.00 118.04 410 CYS T O 1
ATOM 6453 N N . TYR B 2 411 ? 133.244 106.094 167.407 1.00 121.96 411 TYR T N 1
ATOM 6454 C CA . TYR B 2 411 ? 132.199 105.191 167.868 1.00 121.96 411 TYR T CA 1
ATOM 6455 C C . TYR B 2 411 ? 131.176 105.880 168.753 1.00 121.96 411 TYR T C 1
ATOM 6456 O O . TYR B 2 411 ? 130.069 105.355 168.906 1.00 121.96 411 TYR T O 1
ATOM 6465 N N . THR B 2 412 ? 131.504 107.023 169.350 1.00 122.25 412 THR T N 1
ATOM 6466 C CA . THR B 2 412 ? 130.432 107.793 169.970 1.00 122.25 412 THR T CA 1
ATOM 6467 C C . THR B 2 412 ? 129.778 108.765 168.997 1.00 122.25 412 THR T C 1
ATOM 6468 O O . THR B 2 412 ? 128.632 109.170 169.227 1.00 122.25 412 THR T O 1
ATOM 6472 N N . MET B 2 413 ? 130.459 109.118 167.901 1.00 120.73 413 MET T N 1
ATOM 6473 C CA . MET B 2 413 ? 129.814 109.882 166.838 1.00 120.73 413 MET T CA 1
ATOM 6474 C C . MET B 2 413 ? 128.718 109.071 166.169 1.00 120.73 413 MET T C 1
ATOM 6475 O O . MET B 2 413 ? 127.652 109.604 165.842 1.00 120.73 413 MET T O 1
ATOM 6480 N N . ARG B 2 414 ? 128.978 107.782 165.941 1.00 127.12 414 ARG T N 1
ATOM 6481 C CA . ARG B 2 414 ? 127.989 106.941 165.274 1.00 127.12 414 ARG T CA 1
ATOM 6482 C C . ARG B 2 414 ? 126.720 106.836 166.106 1.00 127.12 414 ARG T C 1
ATOM 6483 O O . ARG B 2 414 ? 125.609 106.908 165.570 1.00 127.12 414 ARG T O 1
ATOM 6491 N N . ASP B 2 415 ? 126.865 106.680 167.423 1.00 126.71 415 ASP T N 1
ATOM 6492 C CA . ASP B 2 415 ? 125.697 106.696 168.294 1.00 126.71 415 ASP T CA 1
ATOM 6493 C C . ASP B 2 415 ? 125.090 108.088 168.387 1.00 126.71 415 ASP T C 1
ATOM 6494 O O . ASP B 2 415 ? 123.884 108.224 168.620 1.00 126.71 415 ASP T O 1
ATOM 6499 N N . ASN B 2 416 ? 125.903 109.131 168.214 1.00 127.74 416 ASN T N 1
ATOM 6500 C CA . ASN B 2 416 ? 125.393 110.492 168.262 1.00 127.74 416 ASN T CA 1
ATOM 6501 C C . ASN B 2 416 ? 124.668 110.897 166.987 1.00 127.74 416 ASN T C 1
ATOM 6502 O O . ASN B 2 416 ? 123.927 111.886 167.008 1.00 127.74 416 ASN T O 1
ATOM 6507 N N . PHE B 2 417 ? 124.873 110.164 165.892 1.00 133.15 417 PHE T N 1
ATOM 6508 C CA . PHE B 2 417 ? 124.238 110.426 164.595 1.00 133.15 417 PHE T CA 1
ATOM 6509 C C . PHE B 2 417 ? 124.488 111.847 164.087 1.00 133.15 417 PHE T C 1
ATOM 6510 O O . PHE B 2 417 ? 125.487 112.477 164.432 1.00 133.15 417 PHE T O 1
ATOM 6518 N N . ALA B 2 430 ? 119.577 117.532 156.972 1.00 108.49 430 ALA T N 1
ATOM 6519 C CA . ALA B 2 430 ? 119.980 118.838 156.463 1.00 108.49 430 ALA T CA 1
ATOM 6520 C C . ALA B 2 430 ? 121.022 118.699 155.359 1.00 108.49 430 ALA T C 1
ATOM 6521 O O . ALA B 2 430 ? 121.463 117.596 155.045 1.00 108.49 430 ALA T O 1
ATOM 6523 N N . GLY B 2 431 ? 121.408 119.826 154.770 1.00 98.38 431 GLY T N 1
ATOM 6524 C CA . GLY B 2 431 ? 122.425 119.833 153.739 1.00 98.38 431 GLY T CA 1
ATOM 6525 C C . GLY B 2 431 ? 123.827 119.942 154.300 1.00 98.38 431 GLY T C 1
ATOM 6526 O O . GLY B 2 431 ? 124.462 120.996 154.206 1.00 98.38 431 GLY T O 1
ATOM 6527 N N . LEU B 2 432 ? 124.321 118.858 154.894 1.00 92.16 432 LEU T N 1
ATOM 6528 C CA . LEU B 2 432 ? 125.624 118.868 155.540 1.00 92.16 432 LEU T CA 1
ATOM 6529 C C . LEU B 2 432 ? 126.736 118.318 154.658 1.00 92.16 432 LEU T C 1
ATOM 6530 O O . LEU B 2 432 ? 127.906 118.638 154.896 1.00 92.16 432 LEU T O 1
ATOM 6535 N N . ALA B 2 433 ? 126.403 117.519 153.642 1.00 89.07 433 ALA T N 1
ATOM 6536 C CA . ALA B 2 433 ? 127.433 116.870 152.839 1.00 89.07 433 ALA T CA 1
ATOM 6537 C C . ALA B 2 433 ? 128.204 117.877 151.996 1.00 89.07 433 ALA T C 1
ATOM 6538 O O . ALA B 2 433 ? 129.441 117.872 151.982 1.00 89.07 433 ALA T O 1
ATOM 6540 N N . ASN B 2 434 ? 127.490 118.754 151.286 1.00 84.69 434 ASN T N 1
ATOM 6541 C CA . ASN B 2 434 ? 128.161 119.721 150.426 1.00 84.69 434 ASN T CA 1
ATOM 6542 C C . ASN B 2 434 ? 128.977 120.720 151.232 1.00 84.69 434 ASN T C 1
ATOM 6543 O O . ASN B 2 434 ? 130.026 121.174 150.764 1.00 84.69 434 ASN T O 1
ATOM 6548 N N . LYS B 2 435 ? 128.526 121.063 152.440 1.00 82.14 435 LYS T N 1
ATOM 6549 C CA . LYS B 2 435 ? 129.327 121.919 153.308 1.00 82.14 435 LYS T CA 1
ATOM 6550 C C . LYS B 2 435 ? 130.639 121.247 153.681 1.00 82.14 435 LYS T C 1
ATOM 6551 O O . LYS B 2 435 ? 131.697 121.887 153.676 1.00 82.14 435 LYS T O 1
ATOM 6557 N N . CYS B 2 436 ? 130.593 119.952 153.995 1.00 79.77 436 CYS T N 1
ATOM 6558 C CA . CYS B 2 436 ? 131.818 119.237 154.325 1.00 79.77 436 CYS T CA 1
ATOM 6559 C C . CYS B 2 436 ? 132.746 119.144 153.123 1.00 79.77 436 CYS T C 1
ATOM 6560 O O . CYS B 2 436 ? 133.968 119.277 153.264 1.00 79.77 436 CYS T O 1
ATOM 6563 N N . ILE B 2 437 ? 132.187 118.916 151.930 1.00 75.19 437 ILE T N 1
ATOM 6564 C CA . ILE B 2 437 ? 133.016 118.846 150.729 1.00 75.19 437 ILE T CA 1
ATOM 6565 C C . ILE B 2 437 ? 133.672 120.191 150.458 1.00 75.19 437 ILE T C 1
ATOM 6566 O O . ILE B 2 437 ? 134.858 120.262 150.116 1.00 75.19 437 ILE T O 1
ATOM 6571 N N . HIS B 2 438 ? 132.916 121.280 150.614 1.00 74.16 438 HIS T N 1
ATOM 6572 C CA . HIS B 2 438 ? 133.478 122.605 150.394 1.00 74.16 438 HIS T CA 1
ATOM 6573 C C . HIS B 2 438 ? 134.529 122.947 151.436 1.00 74.16 438 HIS T C 1
ATOM 6574 O O . HIS B 2 438 ? 135.502 123.630 151.121 1.00 74.16 438 HIS T O 1
ATOM 6581 N N . SER B 2 439 ? 134.366 122.476 152.672 1.00 76.48 439 SER T N 1
ATOM 6582 C CA . SER B 2 439 ? 135.414 122.662 153.671 1.00 76.48 439 SER T CA 1
ATOM 6583 C C . SER B 2 439 ? 136.680 121.904 153.284 1.00 76.48 439 SER T C 1
ATOM 6584 O O . SER B 2 439 ? 137.797 122.442 153.357 1.00 76.48 439 SER T O 1
ATOM 6587 N N . LEU B 2 440 ? 136.515 120.653 152.846 1.00 76.02 440 LEU T N 1
ATOM 6588 C CA . LEU B 2 440 ? 137.654 119.843 152.435 1.00 76.02 440 LEU T CA 1
ATOM 6589 C C . LEU B 2 440 ? 138.395 120.487 151.278 1.00 76.02 440 LEU T C 1
ATOM 6590 O O . LEU B 2 440 ? 139.629 120.496 151.245 1.00 76.02 440 LEU T O 1
ATOM 6595 N N . LEU B 2 441 ? 137.658 121.045 150.328 1.00 76.72 441 LEU T N 1
ATOM 6596 C CA . LEU B 2 441 ? 138.275 121.707 149.191 1.00 76.72 441 LEU T CA 1
ATOM 6597 C C . LEU B 2 441 ? 138.677 123.141 149.490 1.00 76.72 441 LEU T C 1
ATOM 6598 O O . LEU B 2 441 ? 139.308 123.778 148.645 1.00 76.72 441 LEU T O 1
ATOM 6603 N N . ALA B 2 442 ? 138.285 123.683 150.638 1.00 80.64 442 ALA T N 1
ATOM 6604 C CA . ALA B 2 442 ? 138.899 124.914 151.104 1.00 80.64 442 ALA T CA 1
ATOM 6605 C C . ALA B 2 442 ? 140.265 124.637 151.700 1.00 80.64 442 ALA T C 1
ATOM 6606 O O . ALA B 2 442 ? 141.148 125.499 151.658 1.00 80.64 442 ALA T O 1
ATOM 6608 N N . LEU B 2 443 ? 140.450 123.441 152.251 1.00 82.13 443 LEU T N 1
ATOM 6609 C CA . LEU B 2 443 ? 141.761 123.076 152.783 1.00 82.13 443 LEU T CA 1
ATOM 6610 C C . LEU B 2 443 ? 142.828 122.862 151.716 1.00 82.13 443 LEU T C 1
ATOM 6611 O O . LEU B 2 443 ? 143.994 122.712 152.089 1.00 82.13 443 LEU T O 1
ATOM 6616 N N . GLU B 2 444 ? 142.492 122.835 150.424 1.00 84.87 444 GLU T N 1
ATOM 6617 C CA . GLU B 2 444 ? 143.444 122.327 149.442 1.00 84.87 444 GLU T CA 1
ATOM 6618 C C . GLU B 2 444 ? 144.607 123.271 149.178 1.00 84.87 444 GLU T C 1
ATOM 6619 O O . GLU B 2 444 ? 145.555 122.870 148.497 1.00 84.87 444 GLU T O 1
ATOM 6625 N N . ASN B 2 445 ? 144.560 124.506 149.676 1.00 86.62 445 ASN T N 1
ATOM 6626 C CA . ASN B 2 445 ? 145.708 125.392 149.526 1.00 86.62 445 ASN T CA 1
ATOM 6627 C C . ASN B 2 445 ? 146.913 124.863 150.290 1.00 86.62 445 ASN T C 1
ATOM 6628 O O . ASN B 2 445 ? 148.041 124.904 149.787 1.00 86.62 445 ASN T O 1
ATOM 6633 N N . VAL B 2 446 ? 146.696 124.354 151.498 1.00 90.36 446 VAL T N 1
ATOM 6634 C CA . VAL B 2 446 ? 147.756 123.777 152.318 1.00 90.36 446 VAL T CA 1
ATOM 6635 C C . VAL B 2 446 ? 147.381 122.332 152.663 1.00 90.36 446 VAL T C 1
ATOM 6636 O O . VAL B 2 446 ? 146.556 122.049 153.541 1.00 90.36 446 VAL T O 1
ATOM 6640 N N . LEU B 2 447 ? 147.947 121.404 151.898 1.00 94.40 447 LEU T N 1
ATOM 6641 C CA . LEU B 2 447 ? 147.720 119.972 152.072 1.00 94.40 447 LEU T CA 1
ATOM 6642 C C . LEU B 2 447 ? 148.824 119.292 151.285 1.00 94.40 447 LEU T C 1
ATOM 6643 O O . LEU B 2 447 ? 148.872 119.442 150.062 1.00 94.40 447 LEU T O 1
ATOM 6648 N N . ASP B 2 448 ? 149.720 118.568 151.956 1.00 104.28 448 ASP T N 1
ATOM 6649 C CA . ASP B 2 448 ? 151.050 118.410 151.363 1.00 104.28 448 ASP T CA 1
ATOM 6650 C C . ASP B 2 448 ? 151.118 117.362 150.249 1.00 104.28 448 ASP T C 1
ATOM 6651 O O . ASP B 2 448 ? 151.252 117.716 149.075 1.00 104.28 448 ASP T O 1
ATOM 6656 N N . ARG B 2 449 ? 151.038 116.071 150.571 1.00 105.68 449 ARG T N 1
ATOM 6657 C CA . ARG B 2 449 ? 151.055 115.111 149.472 1.00 105.68 449 ARG T CA 1
ATOM 6658 C C . ARG B 2 449 ? 150.104 113.930 149.631 1.00 105.68 449 ARG T C 1
ATOM 6659 O O . ARG B 2 449 ? 149.443 113.533 148.669 1.00 105.68 449 ARG T O 1
ATOM 6667 N N . GLU B 2 450 ? 150.023 113.364 150.834 1.00 102.24 450 GLU T N 1
ATOM 6668 C CA . GLU B 2 450 ? 149.321 112.099 151.024 1.00 102.24 450 GLU T CA 1
ATOM 6669 C C . GLU B 2 450 ? 147.904 112.284 151.522 1.00 102.24 450 GLU T C 1
ATOM 6670 O O . GLU B 2 450 ? 147.031 111.468 151.204 1.00 102.24 450 GLU T O 1
ATOM 6676 N N . GLN B 2 451 ? 147.664 113.332 152.307 1.00 98.07 451 GLN T N 1
ATOM 6677 C CA . GLN B 2 451 ? 146.298 113.674 152.661 1.00 98.07 451 GLN T CA 1
ATOM 6678 C C . GLN B 2 451 ? 145.491 114.019 151.422 1.00 98.07 451 GLN T C 1
ATOM 6679 O O . GLN B 2 451 ? 144.283 113.768 151.380 1.00 98.07 451 GLN T O 1
ATOM 6685 N N . ALA B 2 452 ? 146.145 114.569 150.398 1.00 97.25 452 ALA T N 1
ATOM 6686 C CA . ALA B 2 452 ? 145.481 114.770 149.118 1.00 97.25 452 ALA T CA 1
ATOM 6687 C C . ALA B 2 452 ? 145.028 113.445 148.526 1.00 97.25 452 ALA T C 1
ATOM 6688 O O . ALA B 2 452 ? 143.903 113.332 148.032 1.00 97.25 452 ALA T O 1
ATOM 6690 N N . VAL B 2 453 ? 145.885 112.426 148.588 1.00 97.35 453 VAL T N 1
ATOM 6691 C CA . VAL B 2 453 ? 145.518 111.107 148.082 1.00 97.35 453 VAL T CA 1
ATOM 6692 C C . VAL B 2 453 ? 144.347 110.541 148.874 1.00 97.35 453 VAL T C 1
ATOM 6693 O O . VAL B 2 453 ? 143.395 109.992 148.301 1.00 97.35 453 VAL T O 1
ATOM 6697 N N . THR B 2 454 ? 144.386 110.690 150.201 1.00 94.39 454 THR T N 1
ATOM 6698 C CA . THR B 2 454 ? 143.325 110.146 151.044 1.00 94.39 454 THR T CA 1
ATOM 6699 C C . THR B 2 454 ? 141.989 110.821 150.769 1.00 94.39 454 THR T C 1
ATOM 6700 O O . THR B 2 454 ? 140.954 110.154 150.644 1.00 94.39 454 THR T O 1
ATOM 6704 N N . VAL B 2 455 ? 141.989 112.152 150.667 1.00 93.12 455 VAL T N 1
ATOM 6705 C CA . VAL B 2 455 ? 140.733 112.848 150.430 1.00 93.12 455 VAL T CA 1
ATOM 6706 C C . VAL B 2 455 ? 140.238 112.591 149.011 1.00 93.12 455 VAL T C 1
ATOM 6707 O O . VAL B 2 455 ? 139.026 112.520 148.778 1.00 93.12 455 VAL T O 1
ATOM 6711 N N . CYS B 2 456 ? 141.148 112.407 148.050 1.00 94.94 456 CYS T N 1
ATOM 6712 C CA . CYS B 2 456 ? 140.726 112.037 146.705 1.00 94.94 456 CYS T CA 1
ATOM 6713 C C . CYS B 2 456 ? 140.052 110.673 146.705 1.00 94.94 456 CYS T C 1
ATOM 6714 O O . CYS B 2 456 ? 139.026 110.479 146.044 1.00 94.94 456 CYS T O 1
ATOM 6717 N N . GLN B 2 457 ? 140.603 109.723 147.462 1.00 95.09 457 GLN T N 1
ATOM 6718 C CA . GLN B 2 457 ? 139.988 108.403 147.555 1.00 95.09 457 GLN T CA 1
ATOM 6719 C C . GLN B 2 457 ? 138.618 108.478 148.219 1.00 95.09 457 GLN T C 1
ATOM 6720 O O . GLN B 2 457 ? 137.668 107.813 147.783 1.00 95.09 457 GLN T O 1
ATOM 6726 N N . ALA B 2 458 ? 138.493 109.290 149.271 1.00 89.62 458 ALA T N 1
ATOM 6727 C CA . ALA B 2 458 ? 137.203 109.427 149.943 1.00 89.62 458 ALA T CA 1
ATOM 6728 C C . ALA B 2 458 ? 136.163 110.066 149.032 1.00 89.62 458 ALA T C 1
ATOM 6729 O O . ALA B 2 458 ? 134.995 109.653 149.019 1.00 89.62 458 ALA T O 1
ATOM 6731 N N . LEU B 2 459 ? 136.565 111.082 148.268 1.00 86.68 459 LEU T N 1
ATOM 6732 C CA . LEU B 2 459 ? 135.640 111.693 147.323 1.00 86.68 459 LEU T CA 1
ATOM 6733 C C . LEU B 2 459 ? 135.268 110.722 146.210 1.00 86.68 459 LEU T C 1
ATOM 6734 O O . LEU B 2 459 ? 134.130 110.740 145.733 1.00 86.68 459 LEU T O 1
ATOM 6739 N N . LEU B 2 460 ? 136.202 109.865 145.795 1.00 91.20 460 LEU T N 1
ATOM 6740 C CA . LEU B 2 460 ? 135.869 108.824 144.829 1.00 91.20 460 LEU T CA 1
ATOM 6741 C C . LEU B 2 460 ? 134.819 107.877 145.383 1.00 91.20 460 LEU T C 1
ATOM 6742 O O . LEU B 2 460 ? 133.880 107.499 144.674 1.00 91.20 460 LEU T O 1
ATOM 6747 N N . TYR B 2 461 ? 134.958 107.488 146.650 1.00 99.00 461 TYR T N 1
ATOM 6748 C CA . TYR B 2 461 ? 133.946 106.632 147.260 1.00 99.00 461 TYR T CA 1
ATOM 6749 C C . TYR B 2 461 ? 132.591 107.319 147.334 1.00 99.00 461 TYR T C 1
ATOM 6750 O O . TYR B 2 461 ? 131.558 106.694 147.058 1.00 99.00 461 TYR T O 1
ATOM 6759 N N . VAL B 2 462 ? 132.565 108.594 147.724 1.00 92.05 462 VAL T N 1
ATOM 6760 C CA . VAL B 2 462 ? 131.267 109.247 147.862 1.00 92.05 462 VAL T CA 1
ATOM 6761 C C . VAL B 2 462 ? 130.631 109.471 146.492 1.00 92.05 462 VAL T C 1
ATOM 6762 O O . VAL B 2 462 ? 129.408 109.385 146.354 1.00 92.05 462 VAL T O 1
ATOM 6766 N N . LEU B 2 463 ? 131.440 109.691 145.450 1.00 91.13 463 LEU T N 1
ATOM 6767 C CA . LEU B 2 463 ? 130.897 109.779 144.097 1.00 91.13 463 LEU T CA 1
ATOM 6768 C C . LEU B 2 463 ? 130.343 108.439 143.637 1.00 91.13 463 LEU T C 1
ATOM 6769 O O . LEU B 2 463 ? 129.264 108.382 143.034 1.00 91.13 463 LEU T O 1
ATOM 6774 N N . ARG B 2 464 ? 131.065 107.350 143.918 1.00 97.38 464 ARG T N 1
ATOM 6775 C CA . ARG B 2 464 ? 130.592 106.030 143.523 1.00 97.38 464 ARG T CA 1
ATOM 6776 C C . ARG B 2 464 ? 129.287 105.684 144.217 1.00 97.38 464 ARG T C 1
ATOM 6777 O O . ARG B 2 464 ? 128.392 105.089 143.609 1.00 97.38 464 ARG T O 1
ATOM 6785 N N . GLU B 2 465 ? 129.154 106.048 145.490 1.00 98.41 465 GLU T N 1
ATOM 6786 C CA . GLU B 2 465 ? 127.906 105.745 146.177 1.00 98.41 465 GLU T CA 1
ATOM 6787 C C . GLU B 2 465 ? 126.789 106.672 145.715 1.00 98.41 465 GLU T C 1
ATOM 6788 O O . GLU B 2 465 ? 125.627 106.256 145.657 1.00 98.41 465 GLU T O 1
ATOM 6794 N N . ALA B 2 466 ? 127.115 107.922 145.373 1.00 96.24 466 ALA T N 1
ATOM 6795 C CA . ALA B 2 466 ? 126.087 108.855 144.926 1.00 96.24 466 ALA T CA 1
ATOM 6796 C C . ALA B 2 466 ? 125.526 108.460 143.569 1.00 96.24 466 ALA T C 1
ATOM 6797 O O . ALA B 2 466 ? 124.331 108.643 143.311 1.00 96.24 466 ALA T O 1
ATOM 6799 N N . VAL B 2 467 ? 126.375 107.934 142.682 1.00 99.84 467 VAL T N 1
ATOM 6800 C CA . VAL B 2 467 ? 125.904 107.518 141.362 1.00 99.84 467 VAL T CA 1
ATOM 6801 C C . VAL B 2 467 ? 124.909 106.372 141.491 1.00 99.84 467 VAL T C 1
ATOM 6802 O O . VAL B 2 467 ? 123.794 106.428 140.962 1.00 99.84 467 VAL T O 1
ATOM 6806 N N . ALA B 2 468 ? 125.286 105.333 142.226 1.00 100.33 468 ALA T N 1
ATOM 6807 C CA . ALA B 2 468 ? 124.427 104.173 142.397 1.00 100.33 468 ALA T CA 1
ATOM 6808 C C . ALA B 2 468 ? 123.417 104.416 143.511 1.00 100.33 468 ALA T C 1
ATOM 6809 O O . ALA B 2 468 ? 122.751 105.451 143.538 1.00 100.33 468 ALA T O 1
ATOM 6811 N N . ASP B 2 504 ? 119.520 114.863 145.521 1.00 102.61 504 ASP T N 1
ATOM 6812 C CA . ASP B 2 504 ? 119.824 116.201 145.031 1.00 102.61 504 ASP T CA 1
ATOM 6813 C C . ASP B 2 504 ? 121.155 116.215 144.293 1.00 102.61 504 ASP T C 1
ATOM 6814 O O . ASP B 2 504 ? 122.111 115.570 144.718 1.00 102.61 504 ASP T O 1
ATOM 6819 N N . PRO B 2 505 ? 121.218 116.952 143.182 1.00 94.48 505 PRO T N 1
ATOM 6820 C CA . PRO B 2 505 ? 122.440 116.983 142.373 1.00 94.48 505 PRO T CA 1
ATOM 6821 C C . PRO B 2 505 ? 123.512 117.923 142.892 1.00 94.48 505 PRO T C 1
ATOM 6822 O O . PRO B 2 505 ? 124.596 117.975 142.299 1.00 94.48 505 PRO T O 1
ATOM 6826 N N . GLN B 2 506 ? 123.240 118.673 143.962 1.00 83.85 506 GLN T N 1
ATOM 6827 C CA . GLN B 2 506 ? 124.229 119.614 144.476 1.00 83.85 506 GLN T CA 1
ATOM 6828 C C . GLN B 2 506 ? 125.458 118.894 145.011 1.00 83.85 506 GLN T C 1
ATOM 6829 O O . GLN B 2 506 ? 126.594 119.303 144.736 1.00 83.85 506 GLN T O 1
ATOM 6835 N N . VAL B 2 507 ? 125.247 117.816 145.770 1.00 81.50 507 VAL T N 1
ATOM 6836 C CA . VAL B 2 507 ? 126.366 117.029 146.277 1.00 81.50 507 VAL T CA 1
ATOM 6837 C C . VAL B 2 507 ? 127.150 116.416 145.124 1.00 81.50 507 VAL T C 1
ATOM 6838 O O . VAL B 2 507 ? 128.386 116.358 145.159 1.00 81.50 507 VAL T O 1
ATOM 6842 N N . LEU B 2 508 ? 126.449 115.995 144.067 1.00 75.95 508 LEU T N 1
ATOM 6843 C CA . LEU B 2 508 ? 127.115 115.432 142.898 1.00 75.95 508 LEU T CA 1
ATOM 6844 C C . LEU B 2 508 ? 128.008 116.463 142.223 1.00 75.95 508 LEU T C 1
ATOM 6845 O O . LEU B 2 508 ? 129.181 116.196 141.940 1.00 75.95 508 LEU T O 1
ATOM 6850 N N . HIS B 2 509 ? 127.476 117.659 141.972 1.00 72.61 509 HIS T N 1
ATOM 6851 C CA . HIS B 2 509 ? 128.279 118.683 141.315 1.00 72.61 509 HIS T CA 1
ATOM 6852 C C . HIS B 2 509 ? 129.469 119.085 142.177 1.00 72.61 509 HIS T C 1
ATOM 6853 O O . HIS B 2 509 ? 130.585 119.264 141.667 1.00 72.61 509 HIS T O 1
ATOM 6860 N N . SER B 2 510 ? 129.256 119.203 143.491 1.00 72.37 510 SER T N 1
ATOM 6861 C CA . SER B 2 510 ? 130.338 119.589 144.389 1.00 72.37 510 SER T CA 1
ATOM 6862 C C . SER B 2 510 ? 131.449 118.550 144.396 1.00 72.37 510 SER T C 1
ATOM 6863 O O . SER B 2 510 ? 132.634 118.896 144.311 1.00 72.37 510 SER T O 1
ATOM 6866 N N . VAL B 2 511 ? 131.087 117.267 144.482 1.00 70.19 511 VAL T N 1
ATOM 6867 C CA . VAL B 2 511 ? 132.118 116.236 144.548 1.00 70.19 511 VAL T CA 1
ATOM 6868 C C . VAL B 2 511 ? 132.860 116.142 143.225 1.00 70.19 511 VAL T C 1
ATOM 6869 O O . VAL B 2 511 ? 134.076 115.927 143.204 1.00 70.19 511 VAL T O 1
ATOM 6873 N N . MET B 2 512 ? 132.165 116.348 142.105 1.00 68.22 512 MET T N 1
ATOM 6874 C CA . MET B 2 512 ? 132.839 116.234 140.817 1.00 68.22 512 MET T CA 1
ATOM 6875 C C . MET B 2 512 ? 133.824 117.379 140.614 1.00 68.22 512 MET T C 1
ATOM 6876 O O . MET B 2 512 ? 134.956 117.157 140.162 1.00 68.22 512 MET T O 1
ATOM 6881 N N . VAL B 2 513 ? 133.436 118.598 141.007 1.00 66.55 513 VAL T N 1
ATOM 6882 C CA . VAL B 2 513 ? 134.355 119.734 140.932 1.00 66.55 513 VAL T CA 1
ATOM 6883 C C . VAL B 2 513 ? 135.556 119.520 141.842 1.00 66.55 513 VAL T C 1
ATOM 6884 O O . VAL B 2 513 ? 136.707 119.774 141.453 1.00 66.55 513 VAL T O 1
ATOM 6888 N N . GLY B 2 514 ? 135.312 119.060 143.070 1.00 70.20 514 GLY T N 1
ATOM 6889 C CA . GLY B 2 514 ? 136.410 118.867 144.000 1.00 70.20 514 GLY T CA 1
ATOM 6890 C C . GLY B 2 514 ? 137.378 117.796 143.543 1.00 70.20 514 GLY T C 1
ATOM 6891 O O . GLY B 2 514 ? 138.599 117.961 143.642 1.00 70.20 514 GLY T O 1
ATOM 6892 N N . LEU B 2 515 ? 136.849 116.686 143.036 1.00 70.75 515 LEU T N 1
ATOM 6893 C CA . LEU B 2 515 ? 137.705 115.623 142.540 1.00 70.75 515 LEU T CA 1
ATOM 6894 C C . LEU B 2 515 ? 138.525 116.103 141.356 1.00 70.75 515 LEU T C 1
ATOM 6895 O O . LEU B 2 515 ? 139.723 115.806 141.263 1.00 70.75 515 LEU T O 1
ATOM 6900 N N . ARG B 2 516 ? 137.910 116.888 140.464 1.00 71.16 516 ARG T N 1
ATOM 6901 C CA . ARG B 2 516 ? 138.637 117.420 139.315 1.00 71.16 516 ARG T CA 1
ATOM 6902 C C . ARG B 2 516 ? 139.790 118.316 139.750 1.00 71.16 516 ARG T C 1
ATOM 6903 O O . ARG B 2 516 ? 140.918 118.178 139.259 1.00 71.16 516 ARG T O 1
ATOM 6911 N N . THR B 2 517 ? 139.531 119.237 140.682 1.00 75.76 517 THR T N 1
ATOM 6912 C CA . THR B 2 517 ? 140.584 120.181 141.050 1.00 75.76 517 THR T CA 1
ATOM 6913 C C . THR B 2 517 ? 141.692 119.504 141.851 1.00 75.76 517 THR T C 1
ATOM 6914 O O . THR B 2 517 ? 142.877 119.800 141.643 1.00 75.76 517 THR T O 1
ATOM 6918 N N . LEU B 2 518 ? 141.345 118.554 142.726 1.00 80.22 518 LEU T N 1
ATOM 6919 C CA . LEU B 2 518 ? 142.382 117.834 143.458 1.00 80.22 518 LEU T CA 1
ATOM 6920 C C . LEU B 2 518 ? 143.235 116.987 142.522 1.00 80.22 518 LEU T C 1
ATOM 6921 O O . LEU B 2 518 ? 144.462 116.933 142.677 1.00 80.22 518 LEU T O 1
ATOM 6926 N N . ILE B 2 519 ? 142.609 116.334 141.537 1.00 81.82 519 ILE T N 1
ATOM 6927 C CA . ILE B 2 519 ? 143.362 115.509 140.599 1.00 81.82 519 ILE T CA 1
ATOM 6928 C C . ILE B 2 519 ? 144.304 116.367 139.769 1.00 81.82 519 ILE T C 1
ATOM 6929 O O . ILE B 2 519 ? 145.488 116.046 139.620 1.00 81.82 519 ILE T O 1
ATOM 6934 N N . GLU B 2 520 ? 143.808 117.487 139.232 1.00 86.07 520 GLU T N 1
ATOM 6935 C CA . GLU B 2 520 ? 144.683 118.279 138.375 1.00 86.07 520 GLU T CA 1
ATOM 6936 C C . GLU B 2 520 ? 145.716 119.059 139.170 1.00 86.07 520 GLU T C 1
ATOM 6937 O O . GLU B 2 520 ? 146.679 119.555 138.579 1.00 86.07 520 GLU T O 1
ATOM 6943 N N . ARG B 2 521 ? 145.545 119.190 140.485 1.00 88.41 521 ARG T N 1
ATOM 6944 C CA . ARG B 2 521 ? 146.582 119.874 141.242 1.00 88.41 521 ARG T CA 1
ATOM 6945 C C . ARG B 2 521 ? 147.647 118.929 141.789 1.00 88.41 521 ARG T C 1
ATOM 6946 O O . ARG B 2 521 ? 148.837 119.256 141.742 1.00 88.41 521 ARG T O 1
ATOM 6954 N N . PHE B 2 522 ? 147.261 117.763 142.306 1.00 97.00 522 PHE T N 1
ATOM 6955 C CA . PHE B 2 522 ? 148.184 116.957 143.096 1.00 97.00 522 PHE T CA 1
ATOM 6956 C C . PHE B 2 522 ? 148.689 115.704 142.388 1.00 97.00 522 PHE T C 1
ATOM 6957 O O . PHE B 2 522 ? 149.387 114.905 143.022 1.00 97.00 522 PHE T O 1
ATOM 6965 N N . LYS B 2 523 ? 148.375 115.517 141.101 1.00 104.42 523 LYS T N 1
ATOM 6966 C CA . LYS B 2 523 ? 148.959 114.452 140.275 1.00 104.42 523 LYS T CA 1
ATOM 6967 C C . LYS B 2 523 ? 148.674 113.065 140.865 1.00 104.42 523 LYS T C 1
ATOM 6968 O O . LYS B 2 523 ? 149.548 112.384 141.399 1.00 104.42 523 LYS T O 1
ATOM 6974 N N . ILE B 2 524 ? 147.408 112.674 140.757 1.00 109.31 524 ILE T N 1
ATOM 6975 C CA . ILE B 2 524 ? 146.864 111.514 141.457 1.00 109.31 524 ILE T CA 1
ATOM 6976 C C . ILE B 2 524 ? 146.687 110.392 140.438 1.00 109.31 524 ILE T C 1
ATOM 6977 O O . ILE B 2 524 ? 145.671 109.690 140.425 1.00 109.31 524 ILE T O 1
ATOM 6982 N N . THR B 2 525 ? 147.661 110.261 139.532 1.00 118.91 525 THR T N 1
ATOM 6983 C CA . THR B 2 525 ? 147.663 109.261 138.465 1.00 118.91 525 THR T CA 1
ATOM 6984 C C . THR B 2 525 ? 147.419 107.835 138.956 1.00 118.91 525 THR T C 1
ATOM 6985 O O . THR B 2 525 ? 147.531 107.552 140.154 1.00 118.91 525 THR T O 1
ATOM 6989 N N . TRP B 2 526 ? 147.119 106.935 138.011 1.00 121.46 526 TRP T N 1
ATOM 6990 C CA . TRP B 2 526 ? 146.481 105.640 138.264 1.00 121.46 526 TRP T CA 1
ATOM 6991 C C . TRP B 2 526 ? 147.148 104.802 139.347 1.00 121.46 526 TRP T C 1
ATOM 6992 O O . TRP B 2 526 ? 146.486 103.940 139.936 1.00 121.46 526 TRP T O 1
ATOM 7003 N N . LYS B 2 527 ? 148.440 105.008 139.610 1.00 126.31 527 LYS T N 1
ATOM 7004 C CA . LYS B 2 527 ? 149.104 104.249 140.665 1.00 126.31 527 LYS T CA 1
ATOM 7005 C C . LY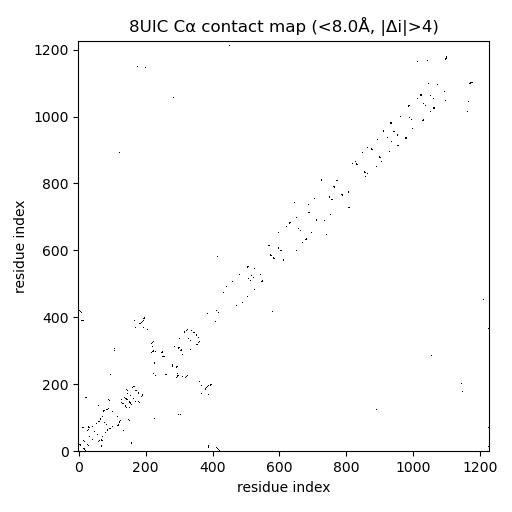S B 2 527 ? 148.570 104.614 142.044 1.00 126.31 527 LYS T C 1
ATOM 7006 O O . LYS B 2 527 ? 148.542 103.763 142.940 1.00 126.31 527 LYS T O 1
ATOM 7012 N N . GLU B 2 528 ? 148.137 105.861 142.232 1.00 124.34 528 GLU T N 1
ATOM 7013 C CA . GLU B 2 528 ? 147.662 106.296 143.539 1.00 124.34 528 GLU T CA 1
ATOM 7014 C C . GLU B 2 528 ? 146.225 105.856 143.788 1.00 124.34 528 GLU T C 1
ATOM 7015 O O . GLU B 2 528 ? 145.920 105.272 144.834 1.00 124.34 528 GLU T O 1
ATOM 7021 N N . SER B 2 529 ? 145.329 106.128 142.844 1.00 128.29 529 SER T N 1
ATOM 7022 C CA . SER B 2 529 ? 143.949 105.687 142.978 1.00 128.29 529 SER T CA 1
ATOM 7023 C C . SER B 2 529 ? 143.855 104.174 142.807 1.00 128.29 529 SER T C 1
ATOM 7024 O O . SER B 2 529 ? 144.744 103.526 142.248 1.00 128.29 529 SER T O 1
ATOM 7027 N N . VAL B 2 530 ? 142.758 103.611 143.301 1.00 129.07 530 VAL T N 1
ATOM 7028 C CA . VAL B 2 530 ? 142.582 102.167 143.340 1.00 129.07 530 VAL T CA 1
ATOM 7029 C C . VAL B 2 530 ? 141.535 101.695 142.341 1.00 129.07 530 VAL T C 1
ATOM 7030 O O . VAL B 2 530 ? 141.722 100.671 141.683 1.00 129.07 530 VAL T O 1
ATOM 7034 N N . GLU B 2 531 ? 140.438 102.433 142.199 1.00 125.16 531 GLU T N 1
ATOM 7035 C CA . GLU B 2 531 ? 139.261 101.962 141.473 1.00 125.16 531 GLU T CA 1
ATOM 7036 C C . GLU B 2 531 ? 138.864 102.948 140.380 1.00 125.16 531 GLU T C 1
ATOM 7037 O O . GLU B 2 531 ? 137.715 103.385 140.286 1.00 125.16 531 GLU T O 1
ATOM 7043 N N . THR B 2 532 ? 139.836 103.316 139.540 1.00 118.36 532 THR T N 1
ATOM 7044 C CA . THR B 2 532 ? 139.570 104.202 138.409 1.00 118.36 532 THR T CA 1
ATOM 7045 C C . THR B 2 532 ? 138.555 103.606 137.439 1.00 118.36 532 THR T C 1
ATOM 7046 O O . THR B 2 532 ? 137.859 104.350 136.733 1.00 118.36 532 THR T O 1
ATOM 7050 N N . ILE B 2 533 ? 138.465 102.275 137.378 1.00 117.32 533 ILE T N 1
ATOM 7051 C CA . ILE B 2 533 ? 137.449 101.633 136.550 1.00 117.32 533 ILE T CA 1
ATOM 7052 C C . ILE B 2 533 ? 136.057 101.995 137.050 1.00 117.32 533 ILE T C 1
ATOM 7053 O O . ILE B 2 533 ? 135.145 102.261 136.256 1.00 117.32 533 ILE T O 1
ATOM 7058 N N . GLY B 2 534 ? 135.883 102.043 138.373 1.00 115.70 534 GLY T N 1
ATOM 7059 C CA . GLY B 2 534 ? 134.632 102.530 138.929 1.00 115.70 534 GLY T CA 1
ATOM 7060 C C . GLY B 2 534 ? 134.368 103.982 138.580 1.00 115.70 534 GLY T C 1
ATOM 7061 O O . GLY B 2 534 ? 133.226 104.365 138.315 1.00 115.70 534 GLY T O 1
ATOM 7062 N N . LEU B 2 535 ? 135.426 104.802 138.553 1.00 106.82 535 LEU T N 1
ATOM 7063 C CA . LEU B 2 535 ? 135.295 106.199 138.144 1.00 106.82 535 LEU T CA 1
ATOM 7064 C C . LEU B 2 535 ? 134.737 106.302 136.733 1.00 106.82 535 LEU T C 1
ATOM 7065 O O . LEU B 2 535 ? 133.736 106.989 136.497 1.00 106.82 535 LEU T O 1
ATOM 7070 N N . VAL B 2 536 ? 135.366 105.615 135.780 1.00 105.58 536 VAL T N 1
ATOM 7071 C CA . VAL B 2 536 ? 134.942 105.748 134.391 1.00 105.58 536 VAL T CA 1
ATOM 7072 C C . VAL B 2 536 ? 133.572 105.115 134.180 1.00 105.58 536 VAL T C 1
ATOM 7073 O O . VAL B 2 536 ? 132.754 105.634 133.415 1.00 105.58 536 VAL T O 1
ATOM 7077 N N . ASN B 2 537 ? 133.283 104.008 134.872 1.00 107.83 537 ASN T N 1
ATOM 7078 C CA . ASN B 2 537 ? 131.987 103.355 134.711 1.00 107.83 537 ASN T CA 1
ATOM 7079 C C . ASN B 2 537 ? 130.851 104.216 135.257 1.00 107.83 537 ASN T C 1
ATOM 7080 O O . ASN B 2 537 ? 129.812 104.387 134.601 1.00 107.83 537 ASN T O 1
ATOM 7085 N N . CYS B 2 538 ? 131.024 104.767 136.463 1.00 103.95 538 CYS T N 1
ATOM 7086 C CA . CYS B 2 538 ? 129.986 105.623 137.019 1.00 103.95 538 CYS T CA 1
ATOM 7087 C C . CYS B 2 538 ? 129.854 106.917 136.229 1.00 103.95 538 CYS T C 1
ATOM 7088 O O . CYS B 2 538 ? 128.739 107.427 136.068 1.00 103.95 538 CYS T O 1
ATOM 7091 N N . LEU B 2 539 ? 130.962 107.448 135.707 1.00 94.53 539 LEU T N 1
ATOM 7092 C CA . LEU B 2 539 ? 130.874 108.622 134.851 1.00 94.53 539 LEU T CA 1
ATOM 7093 C C . LEU B 2 539 ? 130.116 108.313 133.570 1.00 94.53 539 LEU T C 1
ATOM 7094 O O . LEU B 2 539 ? 129.340 109.145 133.085 1.00 94.53 539 LEU T O 1
ATOM 7099 N N . ALA B 2 540 ? 130.331 107.126 133.003 1.00 100.99 540 ALA T N 1
ATOM 7100 C CA . ALA B 2 540 ? 129.583 106.727 131.817 1.00 100.99 540 ALA T CA 1
ATOM 7101 C C . ALA B 2 540 ? 128.096 106.618 132.119 1.00 100.99 540 ALA T C 1
ATOM 7102 O O . ALA B 2 540 ? 127.262 107.050 131.318 1.00 100.99 540 ALA T O 1
ATOM 7104 N N . PHE B 2 541 ? 127.749 106.058 133.281 1.00 103.92 541 PHE T N 1
ATOM 7105 C CA . PHE B 2 541 ? 126.342 105.975 133.667 1.00 103.92 541 PHE T CA 1
ATOM 7106 C C . PHE B 2 541 ? 125.739 107.369 133.818 1.00 103.92 541 PHE T C 1
ATOM 7107 O O . PHE B 2 541 ? 124.614 107.623 133.362 1.00 103.92 541 PHE T O 1
ATOM 7115 N N . VAL B 2 542 ? 126.484 108.281 134.451 1.00 98.31 542 VAL T N 1
ATOM 7116 C CA . VAL B 2 542 ? 126.026 109.654 134.655 1.00 98.31 542 VAL T CA 1
ATOM 7117 C C . VAL B 2 542 ? 125.794 110.348 133.319 1.00 98.31 542 VAL T C 1
ATOM 7118 O O . VAL B 2 542 ? 124.747 110.966 133.093 1.00 98.31 542 VAL T O 1
ATOM 7122 N N . LEU B 2 543 ? 126.766 110.246 132.415 1.00 91.02 543 LEU T N 1
ATOM 7123 C CA . LEU B 2 543 ? 126.644 110.837 131.090 1.00 91.02 543 LEU T CA 1
ATOM 7124 C C . LEU B 2 543 ? 125.545 110.203 130.259 1.00 91.02 543 LEU T C 1
ATOM 7125 O O . LEU B 2 543 ? 124.985 110.870 129.386 1.00 91.02 543 LEU T O 1
ATOM 7130 N N . GLU B 2 544 ? 125.225 108.937 130.509 1.00 109.10 544 GLU T N 1
ATOM 7131 C CA . GLU B 2 544 ? 124.387 108.172 129.601 1.00 109.10 544 GLU T CA 1
ATOM 7132 C C . GLU B 2 544 ? 122.913 108.175 129.993 1.00 109.10 544 GLU T C 1
ATOM 7133 O O . GLU B 2 544 ? 122.072 108.653 129.228 1.00 109.10 544 GLU T O 1
ATOM 7139 N N . ASN B 2 545 ? 122.580 107.668 131.178 1.00 118.36 545 ASN T N 1
ATOM 7140 C CA . ASN B 2 545 ? 121.238 107.139 131.393 1.00 118.36 545 ASN T CA 1
ATOM 7141 C C . ASN B 2 545 ? 120.273 108.069 132.124 1.00 118.36 545 ASN T C 1
ATOM 7142 O O . ASN B 2 545 ? 119.141 107.653 132.388 1.00 118.36 545 ASN T O 1
ATOM 7147 N N . THR B 2 546 ? 120.656 109.300 132.459 1.00 123.80 546 THR T N 1
ATOM 7148 C CA . THR B 2 546 ? 119.701 110.090 133.231 1.00 123.80 546 THR T CA 1
ATOM 7149 C C . THR B 2 546 ? 119.474 111.510 132.717 1.00 123.80 546 THR T C 1
ATOM 7150 O O . THR B 2 546 ? 118.387 112.059 132.927 1.00 123.80 546 THR T O 1
ATOM 7154 N N . SER B 2 547 ? 120.469 112.111 132.055 1.00 116.28 547 SER T N 1
ATOM 7155 C CA . SER B 2 547 ? 120.325 113.404 131.373 1.00 116.28 547 SER T CA 1
ATOM 7156 C C . SER B 2 547 ? 119.883 114.511 132.339 1.00 116.28 547 SER T C 1
ATOM 7157 O O . SER B 2 547 ? 118.763 115.023 132.277 1.00 116.28 547 SER T O 1
ATOM 7160 N N . MET B 2 548 ? 120.790 114.863 133.249 1.00 102.56 548 MET T N 1
ATOM 7161 C CA . MET B 2 548 ? 120.497 115.896 134.235 1.00 102.56 548 MET T CA 1
ATOM 7162 C C . MET B 2 548 ? 120.595 117.275 133.585 1.00 102.56 548 MET T C 1
ATOM 7163 O O . MET B 2 548 ? 120.658 117.416 132.361 1.00 102.56 548 MET T O 1
ATOM 7168 N N . ASP B 2 549 ? 120.612 118.316 134.411 1.00 90.23 549 ASP T N 1
ATOM 7169 C CA . ASP B 2 549 ? 120.834 119.666 133.923 1.00 90.23 549 ASP T CA 1
ATOM 7170 C C . ASP B 2 549 ? 122.261 119.822 133.403 1.00 90.23 549 ASP T C 1
ATOM 7171 O O . ASP B 2 549 ? 123.174 119.081 133.773 1.00 90.23 549 ASP T O 1
ATOM 7176 N N . ALA B 2 550 ? 122.444 120.812 132.534 1.00 79.79 550 ALA T N 1
ATOM 7177 C CA . ALA B 2 550 ? 123.697 120.978 131.812 1.00 79.79 550 ALA T CA 1
ATOM 7178 C C . ALA B 2 550 ? 124.836 121.495 132.675 1.00 79.79 550 ALA T C 1
ATOM 7179 O O . ALA B 2 550 ? 125.978 121.523 132.207 1.00 79.79 550 ALA T O 1
ATOM 7181 N N . ARG B 2 551 ? 124.565 121.919 133.904 1.00 73.89 551 ARG T N 1
ATOM 7182 C CA . ARG B 2 551 ? 125.638 122.396 134.762 1.00 73.89 551 ARG T CA 1
ATOM 7183 C C . ARG B 2 551 ? 126.488 121.262 135.315 1.00 73.89 551 ARG T C 1
ATOM 7184 O O . ARG B 2 551 ? 127.620 121.506 135.740 1.00 73.89 551 ARG T O 1
ATOM 7192 N N . CYS B 2 552 ? 125.971 120.035 135.315 1.00 76.25 552 CYS T N 1
ATOM 7193 C CA . CYS B 2 552 ? 126.712 118.870 135.780 1.00 76.25 552 CYS T CA 1
ATOM 7194 C C . CYS B 2 552 ? 127.359 118.084 134.649 1.00 76.25 552 CYS T C 1
ATOM 7195 O O . CYS B 2 552 ? 128.433 117.502 134.845 1.00 76.25 552 CYS T O 1
ATOM 7198 N N . THR B 2 553 ? 126.737 118.073 133.466 1.00 71.33 553 THR T N 1
ATOM 7199 C CA . THR B 2 553 ? 127.282 117.337 132.328 1.00 71.33 553 THR T CA 1
ATOM 7200 C C . THR B 2 553 ? 128.628 117.898 131.895 1.00 71.33 553 THR T C 1
ATOM 7201 O O . THR B 2 553 ? 129.527 117.145 131.502 1.00 71.33 553 THR T O 1
ATOM 7205 N N . VAL B 2 554 ? 128.783 119.221 131.958 1.00 66.07 554 VAL T N 1
ATOM 7206 C CA . VAL B 2 554 ? 130.055 119.842 131.600 1.00 66.07 554 VAL T CA 1
ATOM 7207 C C . VAL B 2 554 ? 131.157 119.373 132.537 1.00 66.07 554 VAL T C 1
ATOM 7208 O O . VAL B 2 554 ? 132.258 119.012 132.100 1.00 66.07 554 VAL T O 1
ATOM 7212 N N . GLN B 2 555 ? 130.873 119.358 133.840 1.00 65.42 555 GLN T N 1
ATOM 7213 C CA . GLN B 2 555 ? 131.867 118.894 134.797 1.00 65.42 555 GLN T CA 1
ATOM 7214 C C . GLN B 2 555 ? 132.172 117.422 134.590 1.00 65.42 555 GLN T C 1
ATOM 7215 O O . GLN B 2 555 ? 133.316 116.986 134.762 1.00 65.42 555 GLN T O 1
ATOM 7221 N N . ALA B 2 556 ? 131.162 116.642 134.210 1.00 63.43 556 ALA T N 1
ATOM 7222 C CA . ALA B 2 556 ? 131.391 115.228 133.946 1.00 63.43 556 ALA T CA 1
ATOM 7223 C C . ALA B 2 556 ? 132.334 115.028 132.774 1.00 63.43 556 ALA T C 1
ATOM 7224 O O . ALA B 2 556 ? 133.238 114.187 132.829 1.00 63.43 556 ALA T O 1
ATOM 7226 N N . LEU B 2 557 ? 132.143 115.797 131.705 1.00 62.30 557 LEU T N 1
ATOM 7227 C CA . LEU B 2 557 ? 133.040 115.679 130.563 1.00 62.30 557 LEU T CA 1
ATOM 7228 C C . LEU B 2 557 ? 134.444 116.158 130.905 1.00 62.30 557 LEU T C 1
ATOM 7229 O O . LEU B 2 557 ? 135.426 115.583 130.421 1.00 62.30 557 LEU T O 1
ATOM 7234 N N . LYS B 2 558 ? 134.566 117.177 131.756 1.00 64.88 558 LYS T N 1
ATOM 7235 C CA . LYS B 2 558 ? 135.898 117.576 132.204 1.00 64.88 558 LYS T CA 1
ATOM 7236 C C . LYS B 2 558 ? 136.563 116.470 133.020 1.00 64.88 558 LYS T C 1
ATOM 7237 O O . LYS B 2 558 ? 137.767 116.220 132.872 1.00 64.88 558 LYS T O 1
ATOM 7243 N N . LEU B 2 559 ? 135.795 115.789 133.876 1.00 67.32 559 LEU T N 1
ATOM 7244 C CA . LEU B 2 559 ? 136.345 114.657 134.620 1.00 67.32 559 LEU T CA 1
ATOM 7245 C C . LEU B 2 559 ? 136.786 113.538 133.692 1.00 67.32 559 LEU T C 1
ATOM 7246 O O . LEU B 2 559 ? 137.829 112.917 133.919 1.00 67.32 559 LEU T O 1
ATOM 7251 N N . VAL B 2 560 ? 135.993 113.247 132.662 1.00 65.54 560 VAL T N 1
ATOM 7252 C CA . VAL B 2 560 ? 136.376 112.211 131.709 1.00 65.54 560 VAL T CA 1
ATOM 7253 C C . VAL B 2 560 ? 137.662 112.606 130.998 1.00 65.54 560 VAL T C 1
ATOM 7254 O O . VAL B 2 560 ? 138.527 111.767 130.733 1.00 65.54 560 VAL T O 1
ATOM 7258 N N . GLN B 2 561 ? 137.825 113.899 130.717 1.00 71.63 561 GLN T N 1
ATOM 7259 C CA . GLN B 2 561 ? 139.054 114.379 130.091 1.00 71.63 561 GLN T CA 1
ATOM 7260 C C . GLN B 2 561 ? 140.267 114.167 130.996 1.00 71.63 561 GLN T C 1
ATOM 7261 O O . GLN B 2 561 ? 141.324 113.700 130.541 1.00 71.63 561 GLN T O 1
ATOM 7267 N N . LEU B 2 562 ? 140.133 114.502 132.285 1.00 75.15 562 LEU T N 1
ATOM 7268 C CA . LEU B 2 562 ? 141.226 114.238 133.225 1.00 75.15 562 LEU T CA 1
ATOM 7269 C C . LEU B 2 562 ? 141.514 112.749 133.349 1.00 75.15 562 LEU T C 1
ATOM 7270 O O . LEU B 2 562 ? 142.679 112.339 133.427 1.00 75.15 562 LEU T O 1
ATOM 7275 N N . ALA B 2 563 ? 140.467 111.925 133.372 1.00 78.44 563 ALA T N 1
ATOM 7276 C CA . ALA B 2 563 ? 140.655 110.485 133.489 1.00 78.44 563 ALA T CA 1
ATOM 7277 C C . ALA B 2 563 ? 141.380 109.923 132.276 1.00 78.44 563 ALA T C 1
ATOM 7278 O O . ALA B 2 563 ? 142.201 109.009 132.405 1.00 78.44 563 ALA T O 1
ATOM 7280 N N . VAL B 2 564 ? 141.081 110.447 131.089 1.00 77.11 564 VAL T N 1
ATOM 7281 C CA . VAL B 2 564 ? 141.754 109.976 129.884 1.00 77.11 564 VAL T CA 1
ATOM 7282 C C . VAL B 2 564 ? 143.219 110.384 129.891 1.00 77.11 564 VAL T C 1
ATOM 7283 O O . VAL B 2 564 ? 144.102 109.560 129.638 1.00 77.11 564 VAL T O 1
ATOM 7287 N N . GLU B 2 565 ? 143.512 111.645 130.197 1.00 81.70 565 GLU T N 1
ATOM 7288 C CA . GLU B 2 565 ? 144.898 112.073 130.036 1.00 81.70 565 GLU T CA 1
ATOM 7289 C C . GLU B 2 565 ? 145.761 111.872 131.276 1.00 81.70 565 GLU T C 1
ATOM 7290 O O . GLU B 2 565 ? 146.950 112.197 131.230 1.00 81.70 565 GLU T O 1
ATOM 7296 N N . HIS B 2 566 ? 145.220 111.353 132.376 1.00 88.26 566 HIS T N 1
ATOM 7297 C CA . HIS B 2 566 ? 146.046 111.094 133.550 1.00 88.26 566 HIS T CA 1
ATOM 7298 C C . HIS B 2 566 ? 146.003 109.661 134.053 1.00 88.26 566 HIS T C 1
ATOM 7299 O O . HIS B 2 566 ? 147.007 109.188 134.586 1.00 88.26 566 HIS T O 1
ATOM 7306 N N . PHE B 2 567 ? 144.886 108.953 133.899 1.00 96.20 567 PHE T N 1
ATOM 7307 C CA . PHE B 2 567 ? 144.739 107.597 134.412 1.00 96.20 567 PHE T CA 1
ATOM 7308 C C . PHE B 2 567 ? 145.037 106.555 133.347 1.00 96.20 567 PHE T C 1
ATOM 7309 O O . PHE B 2 567 ? 144.402 105.498 133.310 1.00 96.20 567 PHE T O 1
ATOM 7317 N N . LEU B 2 568 ? 145.983 106.849 132.468 1.00 97.11 568 LEU T N 1
ATOM 7318 C CA . LEU B 2 568 ? 146.266 106.009 131.319 1.00 97.11 568 LEU T CA 1
ATOM 7319 C C . LEU B 2 568 ? 147.202 104.871 131.704 1.00 97.11 568 LEU T C 1
ATOM 7320 O O . LEU B 2 568 ? 148.101 105.042 132.532 1.00 97.11 568 LEU T O 1
ATOM 7325 N N . SER B 2 569 ? 146.986 103.711 131.095 1.00 103.99 569 SER T N 1
ATOM 7326 C CA . SER B 2 569 ? 147.795 102.534 131.377 1.00 103.99 569 SER T CA 1
ATOM 7327 C C . SER B 2 569 ? 147.799 101.575 130.193 1.00 103.99 569 SER T C 1
ATOM 7328 O O . SER B 2 569 ? 147.205 100.499 130.253 1.00 103.99 569 SER T O 1
ATOM 7331 N N . SER B 2 582 ? 134.394 98.208 128.186 1.00 93.31 582 SER T N 1
ATOM 7332 C CA . SER B 2 582 ? 135.265 98.993 129.050 1.00 93.31 582 SER T CA 1
ATOM 7333 C C . SER B 2 582 ? 135.144 100.481 128.738 1.00 93.31 582 SER T C 1
ATOM 7334 O O . SER B 2 582 ? 134.040 101.019 128.679 1.00 93.31 582 SER T O 1
ATOM 7337 N N . ALA B 2 583 ? 136.285 101.144 128.539 1.00 92.69 583 ALA T N 1
ATOM 7338 C CA . ALA B 2 583 ? 136.266 102.576 128.259 1.00 92.69 583 ALA T CA 1
ATOM 7339 C C . ALA B 2 583 ? 135.802 102.865 126.838 1.00 92.69 583 ALA T C 1
ATOM 7340 O O . ALA B 2 583 ? 135.066 103.830 126.605 1.00 92.69 583 ALA T O 1
ATOM 7342 N N . LEU B 2 584 ? 136.225 102.043 125.875 1.00 92.91 584 LEU T N 1
ATOM 7343 C CA . LEU B 2 584 ? 135.949 102.330 124.470 1.00 92.91 584 LEU T CA 1
ATOM 7344 C C . LEU B 2 584 ? 134.461 102.230 124.155 1.00 92.91 584 LEU T C 1
ATOM 7345 O O . LEU B 2 584 ? 133.880 103.144 123.558 1.00 92.91 584 LEU T O 1
ATOM 7350 N N . VAL B 2 585 ? 133.822 101.125 124.543 1.00 90.81 585 VAL T N 1
ATOM 7351 C CA . VAL B 2 585 ? 132.410 100.964 124.228 1.00 90.81 585 VAL T CA 1
ATOM 7352 C C . VAL B 2 585 ? 131.552 101.921 125.043 1.00 90.81 585 VAL T C 1
ATOM 7353 O O . VAL B 2 585 ? 130.429 102.242 124.637 1.00 90.81 585 VAL T O 1
ATOM 7357 N N . CYS B 2 586 ? 132.052 102.400 126.180 1.00 87.82 586 CYS T N 1
ATOM 7358 C CA . CYS B 2 586 ? 131.317 103.410 126.928 1.00 87.82 586 CYS T CA 1
ATOM 7359 C C . CYS B 2 586 ? 131.421 104.777 126.266 1.00 87.82 586 CYS T C 1
ATOM 7360 O O . CYS B 2 586 ? 130.422 105.496 126.167 1.00 87.82 586 CYS T O 1
ATOM 7363 N N . LEU B 2 587 ? 132.610 105.149 125.797 1.00 81.81 587 LEU T N 1
ATOM 7364 C CA . LEU B 2 587 ? 132.814 106.452 125.176 1.00 81.81 587 LEU T CA 1
ATOM 7365 C C . LEU B 2 587 ? 132.407 106.486 123.713 1.00 81.81 587 LEU T C 1
ATOM 7366 O O . LEU B 2 587 ? 132.482 107.551 123.096 1.00 81.81 587 LEU T O 1
ATOM 7371 N N . GLY B 2 588 ? 132.014 105.360 123.134 1.00 77.68 588 GLY T N 1
ATOM 7372 C CA . GLY B 2 588 ? 131.593 105.343 121.755 1.00 77.68 588 GLY T CA 1
ATOM 7373 C C . GLY B 2 588 ? 130.366 106.183 121.464 1.00 77.68 588 GLY T C 1
ATOM 7374 O O . GLY B 2 588 ? 130.449 107.224 120.810 1.00 77.68 588 GLY T O 1
ATOM 7375 N N . PRO B 2 589 ? 129.198 105.759 121.950 1.00 75.06 589 PRO T N 1
ATOM 7376 C CA . PRO B 2 589 ? 127.965 106.461 121.577 1.00 75.06 589 PRO T CA 1
ATOM 7377 C C . PRO B 2 589 ? 127.692 107.720 122.374 1.00 75.06 589 PRO T C 1
ATOM 7378 O O . PRO B 2 589 ? 126.934 108.571 121.888 1.00 75.06 589 PRO T O 1
ATOM 7382 N N . ILE B 2 590 ? 128.259 107.879 123.571 1.00 74.78 590 ILE T N 1
ATOM 7383 C CA . ILE B 2 590 ? 127.928 109.056 124.368 1.00 74.78 590 ILE T CA 1
ATOM 7384 C C . ILE B 2 590 ? 128.548 110.312 123.764 1.00 74.78 590 ILE T C 1
ATOM 7385 O O . ILE B 2 590 ? 127.944 111.387 123.800 1.00 74.78 590 ILE T O 1
ATOM 7390 N N . ILE B 2 591 ? 129.745 110.198 123.182 1.00 70.66 591 ILE T N 1
ATOM 7391 C CA . ILE B 2 591 ? 130.346 111.336 122.492 1.00 70.66 591 ILE T CA 1
ATOM 7392 C C . ILE B 2 591 ? 129.485 111.754 121.312 1.00 70.66 591 ILE T C 1
ATOM 7393 O O . ILE B 2 591 ? 129.210 112.943 121.112 1.00 70.66 591 ILE T O 1
ATOM 7398 N N . VAL B 2 592 ? 129.028 110.782 120.524 1.00 71.06 592 VAL T N 1
ATOM 7399 C CA . VAL B 2 592 ? 128.227 111.087 119.345 1.00 71.06 592 VAL T CA 1
ATOM 7400 C C . VAL B 2 592 ? 126.879 111.671 119.745 1.00 71.06 592 VAL T C 1
ATOM 7401 O O . VAL B 2 592 ? 126.347 112.556 119.066 1.00 71.06 592 VAL T O 1
ATOM 7405 N N . LYS B 2 593 ? 126.308 111.204 120.854 1.00 71.04 593 LYS T N 1
ATOM 7406 C CA . LYS B 2 593 ? 125.018 111.738 121.270 1.00 71.04 593 LYS T CA 1
ATOM 7407 C C . LYS B 2 593 ? 125.160 113.139 121.851 1.00 71.04 593 LYS T C 1
ATOM 7408 O O . LYS B 2 593 ? 124.327 114.010 121.584 1.00 71.04 593 LYS T O 1
ATOM 7414 N N . ARG B 2 594 ? 126.207 113.378 122.644 1.00 71.38 594 ARG T N 1
ATOM 7415 C CA . ARG B 2 594 ? 126.386 114.689 123.253 1.00 71.38 594 ARG T CA 1
ATOM 7416 C C . ARG B 2 594 ? 126.862 115.736 122.259 1.00 71.38 594 ARG T C 1
ATOM 7417 O O . ARG B 2 594 ? 126.617 116.924 122.475 1.00 71.38 594 ARG T O 1
ATOM 7425 N N . MET B 2 595 ? 127.524 115.337 121.172 1.00 68.78 595 MET T N 1
ATOM 7426 C CA . MET B 2 595 ? 127.838 116.308 120.133 1.00 68.78 595 MET T CA 1
ATOM 7427 C C . MET B 2 595 ? 126.596 116.826 119.427 1.00 68.78 595 MET T C 1
ATOM 7428 O O . MET B 2 595 ? 126.685 117.828 118.712 1.00 68.78 595 MET T O 1
ATOM 7433 N N . HIS B 2 596 ? 125.450 116.171 119.602 1.00 70.57 596 HIS T N 1
ATOM 7434 C CA . HIS B 2 596 ? 124.179 116.629 119.065 1.00 70.57 596 HIS T CA 1
ATOM 7435 C C . HIS B 2 596 ? 123.289 117.232 120.139 1.00 70.57 596 HIS T C 1
ATOM 7436 O O . HIS B 2 596 ? 122.064 117.232 119.990 1.00 70.57 596 HIS T O 1
ATOM 7443 N N . ASP B 2 597 ? 123.875 117.724 121.226 1.00 70.87 597 ASP T N 1
ATOM 7444 C CA . ASP B 2 597 ? 123.069 118.229 122.325 1.00 70.87 597 ASP T CA 1
ATOM 7445 C C . ASP B 2 597 ? 122.460 119.579 121.980 1.00 70.87 597 ASP T C 1
ATOM 7446 O O . ASP B 2 597 ? 122.984 120.333 121.158 1.00 70.87 597 ASP T O 1
ATOM 7451 N N . THR B 2 598 ? 121.338 119.881 122.633 1.00 71.10 598 THR T N 1
ATOM 7452 C CA . THR B 2 598 ? 120.584 121.081 122.301 1.00 71.10 598 THR T CA 1
ATOM 7453 C C . THR B 2 598 ? 121.303 122.348 122.735 1.00 71.10 598 THR T C 1
ATOM 7454 O O . THR B 2 598 ? 121.045 123.420 122.181 1.00 71.10 598 THR T O 1
ATOM 7458 N N . MET B 2 599 ? 122.194 122.255 123.713 1.00 70.67 599 MET T N 1
ATOM 7459 C CA . MET B 2 599 ? 122.800 123.432 124.313 1.00 70.67 599 MET T CA 1
ATOM 7460 C C . MET B 2 599 ? 124.245 123.627 123.875 1.00 70.67 599 MET T C 1
ATOM 7461 O O . MET B 2 599 ? 124.956 122.680 123.541 1.00 70.67 599 MET T O 1
ATOM 7466 N N . TRP B 2 600 ? 124.648 124.893 123.865 1.00 67.06 600 TRP T N 1
ATOM 7467 C CA . TRP B 2 600 ? 126.034 125.284 123.639 1.00 67.06 600 TRP T CA 1
ATOM 7468 C C . TRP B 2 600 ? 127.013 124.626 124.603 1.00 67.06 600 TRP T C 1
ATOM 7469 O O . TRP B 2 600 ? 128.069 124.112 124.186 1.00 67.06 600 TRP T O 1
ATOM 7480 N N . GLU B 2 601 ? 126.690 124.650 125.896 1.00 65.77 601 GLU T N 1
ATOM 7481 C CA . GLU B 2 601 ? 127.664 124.348 126.934 1.00 65.77 601 GLU T CA 1
ATOM 7482 C C . GLU B 2 601 ? 128.131 122.905 126.893 1.00 65.77 601 GLU T C 1
ATOM 7483 O O . GLU B 2 601 ? 129.235 122.610 127.359 1.00 65.77 601 GLU T O 1
ATOM 7489 N N . VAL B 2 602 ? 127.336 122.009 126.325 1.00 63.83 602 VAL T N 1
ATOM 7490 C CA . VAL B 2 602 ? 127.723 120.610 126.236 1.00 63.83 602 VAL T CA 1
ATOM 7491 C C . VAL B 2 602 ? 128.520 120.336 124.971 1.00 63.83 602 VAL T C 1
ATOM 7492 O O . VAL B 2 602 ? 129.500 119.591 125.007 1.00 63.83 602 VAL T O 1
ATOM 7496 N N . ARG B 2 603 ? 128.111 120.920 123.843 1.00 63.72 603 ARG T N 1
ATOM 7497 C CA . ARG B 2 603 ? 128.793 120.656 122.582 1.00 63.72 603 ARG T CA 1
ATOM 7498 C C . ARG B 2 603 ? 130.213 121.194 122.590 1.00 63.72 603 ARG T C 1
ATOM 7499 O O . ARG B 2 603 ? 131.130 120.526 122.094 1.00 63.72 603 ARG T O 1
ATOM 7507 N N . ASP B 2 604 ? 130.430 122.381 123.164 1.00 60.31 604 ASP T N 1
ATOM 7508 C CA . ASP B 2 604 ? 131.805 122.880 123.201 1.00 60.31 604 ASP T CA 1
ATOM 7509 C C . ASP B 2 604 ? 132.701 121.998 124.069 1.00 60.31 604 ASP T C 1
ATOM 7510 O O . ASP B 2 604 ? 133.848 121.708 123.701 1.00 60.31 604 ASP T O 1
ATOM 7515 N N . THR B 2 605 ? 132.190 121.548 125.215 1.00 58.24 605 THR T N 1
ATOM 7516 C CA . THR B 2 605 ? 132.979 120.689 126.091 1.00 58.24 605 THR T CA 1
ATOM 7517 C C . THR B 2 605 ? 133.257 119.340 125.445 1.00 58.24 605 THR T C 1
ATOM 7518 O O . THR B 2 605 ? 134.350 118.784 125.604 1.00 58.24 605 THR T O 1
ATOM 7522 N N . THR B 2 606 ? 132.276 118.789 124.728 1.00 58.16 606 THR T N 1
ATOM 7523 C CA . THR B 2 606 ? 132.487 117.517 124.049 1.00 58.16 606 THR T CA 1
ATOM 7524 C C . THR B 2 606 ? 133.546 117.652 122.972 1.00 58.16 606 THR T C 1
ATOM 7525 O O . THR B 2 606 ? 134.361 116.747 122.779 1.00 58.16 606 THR T O 1
ATOM 7529 N N . LEU B 2 607 ? 133.567 118.786 122.269 1.00 58.87 607 LEU T N 1
ATOM 7530 C CA . LEU B 2 607 ? 134.634 119.015 121.300 1.00 58.87 607 LEU T CA 1
ATOM 7531 C C . LEU B 2 607 ? 135.988 119.131 121.983 1.00 58.87 607 LEU T C 1
ATOM 7532 O O . LEU B 2 607 ? 137.007 118.685 121.440 1.00 58.87 607 LEU T O 1
ATOM 7537 N N . GLU B 2 608 ? 136.024 119.727 123.175 1.00 62.90 608 GLU T N 1
ATOM 7538 C CA . GLU B 2 608 ? 137.280 119.792 123.918 1.00 62.90 608 GLU T CA 1
ATOM 7539 C C . GLU B 2 608 ? 137.766 118.400 124.311 1.00 62.90 608 GLU T C 1
ATOM 7540 O O . GLU B 2 608 ? 138.957 118.082 124.186 1.00 62.90 608 GLU T O 1
ATOM 7546 N N . LEU B 2 609 ? 136.854 117.550 124.777 1.00 60.50 609 LEU T N 1
ATOM 7547 C CA . LEU B 2 609 ? 137.234 116.184 125.128 1.00 60.50 609 LEU T CA 1
ATOM 7548 C C . LEU B 2 609 ? 137.690 115.408 123.899 1.00 60.50 609 LEU T C 1
ATOM 7549 O O . LEU B 2 609 ? 138.644 114.622 123.968 1.00 60.50 609 LEU T O 1
ATOM 7554 N N . THR B 2 610 ? 137.018 115.618 122.765 1.00 59.81 610 THR T N 1
ATOM 7555 C CA . THR B 2 610 ? 137.382 114.916 121.541 1.00 59.81 610 THR T CA 1
ATOM 7556 C C . THR B 2 610 ? 138.766 115.322 121.060 1.00 59.81 610 THR T C 1
ATOM 7557 O O . THR B 2 610 ? 139.563 114.466 120.668 1.00 59.81 610 THR T O 1
ATOM 7561 N N . THR B 2 611 ? 139.092 116.615 121.107 1.00 62.18 611 THR T N 1
ATOM 7562 C CA . THR B 2 611 ? 140.441 116.980 120.693 1.00 62.18 611 THR T CA 1
ATOM 7563 C C . THR B 2 611 ? 141.480 116.516 121.700 1.00 62.18 611 THR T C 1
ATOM 7564 O O . THR B 2 611 ? 142.614 116.217 121.313 1.00 62.18 611 THR T O 1
ATOM 7568 N N . SER B 2 612 ? 141.115 116.394 122.979 1.00 63.32 612 SER T N 1
ATOM 7569 C CA . SER B 2 612 ? 142.066 115.833 123.936 1.00 63.32 612 SER T CA 1
ATOM 7570 C C . SER B 2 612 ? 142.370 114.372 123.623 1.00 63.32 612 SER T C 1
ATOM 7571 O O . SER B 2 612 ? 143.541 113.974 123.541 1.00 63.32 612 SER T O 1
ATOM 7574 N N . ILE B 2 613 ? 141.332 113.557 123.414 1.00 63.68 613 ILE T N 1
ATOM 7575 C CA . ILE B 2 613 ? 141.583 112.148 123.132 1.00 63.68 613 ILE T CA 1
ATOM 7576 C C . ILE B 2 613 ? 142.159 111.957 121.738 1.00 63.68 613 ILE T C 1
ATOM 7577 O O . ILE B 2 613 ? 142.742 110.908 121.453 1.00 63.68 613 ILE T O 1
ATOM 7582 N N . ALA B 2 614 ? 142.009 112.938 120.850 1.00 66.73 614 ALA T N 1
ATOM 7583 C CA . ALA B 2 614 ? 142.682 112.853 119.564 1.00 66.73 614 ALA T CA 1
ATOM 7584 C C . ALA B 2 614 ? 144.159 113.180 119.697 1.00 66.73 614 ALA T C 1
ATOM 7585 O O . ALA B 2 614 ? 144.987 112.606 118.986 1.00 66.73 614 ALA T O 1
ATOM 7587 N N . SER B 2 615 ? 144.506 114.106 120.593 1.00 68.50 615 SER T N 1
ATOM 7588 C CA . SER B 2 615 ? 145.916 114.383 120.839 1.00 68.50 615 SER T CA 1
ATOM 7589 C C . SER B 2 615 ? 146.589 113.241 121.584 1.00 68.50 615 SER T C 1
ATOM 7590 O O . SER B 2 615 ? 147.803 113.056 121.460 1.00 68.50 615 SER T O 1
ATOM 7593 N N . ILE B 2 616 ? 145.828 112.483 122.375 1.00 73.37 616 ILE T N 1
ATOM 7594 C CA . ILE B 2 616 ? 146.384 111.279 122.989 1.00 73.37 616 ILE T CA 1
ATOM 7595 C C . ILE B 2 616 ? 146.704 110.234 121.925 1.00 73.37 616 ILE T C 1
ATOM 7596 O O . ILE B 2 616 ? 147.715 109.528 122.015 1.00 73.37 616 ILE T O 1
ATOM 7601 N N . SER B 2 617 ? 145.883 110.152 120.876 1.00 78.30 617 SER T N 1
ATOM 7602 C CA . SER B 2 617 ? 146.026 109.133 119.839 1.00 78.30 617 SER T CA 1
ATOM 7603 C C . SER B 2 617 ? 147.284 109.287 118.999 1.00 78.30 617 SER T C 1
ATOM 7604 O O . SER B 2 617 ? 147.485 108.494 118.074 1.00 78.30 617 SER T O 1
ATOM 7607 N N . ARG B 2 618 ? 148.131 110.268 119.286 1.00 85.95 618 ARG T N 1
ATOM 7608 C CA . ARG B 2 618 ? 149.440 110.372 118.661 1.00 85.95 618 ARG T CA 1
ATOM 7609 C C . ARG B 2 618 ? 150.396 109.408 119.348 1.00 85.95 618 ARG T C 1
ATOM 7610 O O . ARG B 2 618 ? 149.952 108.502 120.055 1.00 85.95 618 ARG T O 1
ATOM 7618 N N . ILE B 2 619 ? 151.701 109.590 119.145 1.00 94.95 619 ILE T N 1
ATOM 7619 C CA . ILE B 2 619 ? 152.739 108.647 119.560 1.00 94.95 619 ILE T CA 1
ATOM 7620 C C . ILE B 2 619 ? 152.674 108.250 121.035 1.00 94.95 619 ILE T C 1
ATOM 7621 O O . ILE B 2 619 ? 153.219 107.212 121.422 1.00 94.95 619 ILE T O 1
ATOM 7626 N N . LYS B 2 620 ? 152.016 109.066 121.864 1.00 95.58 620 LYS T N 1
ATOM 7627 C CA . LYS B 2 620 ? 151.954 108.788 123.298 1.00 95.58 620 LYS T CA 1
ATOM 7628 C C . LYS B 2 620 ? 151.203 107.496 123.594 1.00 95.58 620 LYS T C 1
ATOM 7629 O O . LYS B 2 620 ? 151.607 106.721 124.466 1.00 95.58 620 LYS T O 1
ATOM 7635 N N . PHE B 2 621 ? 150.112 107.247 122.885 1.00 95.68 621 PHE T N 1
ATOM 7636 C CA . PHE B 2 621 ? 149.302 106.062 123.102 1.00 95.68 621 PHE T CA 1
ATOM 7637 C C . PHE B 2 621 ? 149.125 105.324 121.785 1.00 95.68 621 PHE T C 1
ATOM 7638 O O . PHE B 2 621 ? 149.146 105.940 120.719 1.00 95.68 621 PHE T O 1
ATOM 7646 N N . PRO B 2 622 ? 148.971 104.003 121.825 1.00 100.08 622 PRO T N 1
ATOM 7647 C CA . PRO B 2 622 ? 148.748 103.253 120.584 1.00 100.08 622 PRO T CA 1
ATOM 7648 C C . PRO B 2 622 ? 147.445 103.644 119.911 1.00 100.08 622 PRO T C 1
ATOM 7649 O O . PRO B 2 622 ? 146.615 104.384 120.441 1.00 100.08 622 PRO T O 1
ATOM 7653 N N . ALA B 2 623 ? 147.262 103.098 118.729 1.00 102.19 623 ALA T N 1
ATOM 7654 C CA . ALA B 2 623 ? 146.109 103.347 117.875 1.00 102.19 623 ALA T CA 1
ATOM 7655 C C . ALA B 2 623 ? 144.824 102.773 118.422 1.00 102.19 623 ALA T C 1
ATOM 7656 O O . ALA B 2 623 ? 143.828 102.819 117.685 1.00 102.19 623 ALA T O 1
ATOM 7658 N N . PHE B 2 624 ? 144.807 102.228 119.641 1.00 102.38 624 PHE T N 1
ATOM 7659 C CA . PHE B 2 624 ? 143.572 101.689 120.193 1.00 102.38 624 PHE T CA 1
ATOM 7660 C C . PHE B 2 624 ? 142.518 102.773 120.352 1.00 102.38 624 PHE T C 1
ATOM 7661 O O . PHE B 2 624 ? 141.320 102.495 120.236 1.00 102.38 624 PHE T O 1
ATOM 7669 N N . GLN B 2 625 ? 142.939 104.012 120.608 1.00 92.04 625 GLN T N 1
ATOM 7670 C CA . GLN B 2 625 ? 142.003 105.126 120.642 1.00 92.04 625 GLN T CA 1
ATOM 7671 C C . GLN B 2 625 ? 141.580 105.576 119.252 1.00 92.04 625 GLN T C 1
ATOM 7672 O O . GLN B 2 625 ? 140.488 106.135 119.107 1.00 92.04 625 GLN T O 1
ATOM 7678 N N . ARG B 2 626 ? 142.420 105.356 118.236 1.00 89.23 626 ARG T N 1
ATOM 7679 C CA . ARG B 2 626 ? 142.124 105.856 116.897 1.00 89.23 626 ARG T CA 1
ATOM 7680 C C . ARG B 2 626 ? 140.881 105.199 116.318 1.00 89.23 626 ARG T C 1
ATOM 7681 O O . ARG B 2 626 ? 140.009 105.878 115.768 1.00 89.23 626 ARG T O 1
ATOM 7689 N N . PHE B 2 627 ? 140.771 103.876 116.447 1.00 91.68 627 PHE T N 1
ATOM 7690 C CA . PHE B 2 627 ? 139.602 103.188 115.918 1.00 91.68 627 PHE T CA 1
ATOM 7691 C C . PHE B 2 627 ? 138.337 103.518 116.694 1.00 91.68 627 PHE T C 1
ATOM 7692 O O . PHE B 2 627 ? 137.236 103.321 116.169 1.00 91.68 627 PHE T O 1
ATOM 7700 N N . LEU B 2 628 ? 138.463 103.998 117.934 1.00 88.40 628 LEU T N 1
ATOM 7701 C CA . LEU B 2 628 ? 137.319 104.600 118.608 1.00 88.40 628 LEU T CA 1
ATOM 7702 C C . LEU B 2 628 ? 136.886 105.869 117.891 1.00 88.40 628 LEU T C 1
ATOM 7703 O O . LEU B 2 628 ? 135.694 106.078 117.636 1.00 88.40 628 LEU T O 1
ATOM 7708 N N . ILE B 2 629 ? 137.849 106.730 117.553 1.00 83.91 629 ILE T N 1
ATOM 7709 C CA . ILE B 2 629 ? 137.538 107.942 116.804 1.00 83.91 629 ILE T CA 1
ATOM 7710 C C . ILE B 2 629 ? 137.117 107.595 115.384 1.00 83.91 629 ILE T C 1
ATOM 7711 O O . ILE B 2 629 ? 136.175 108.182 114.839 1.00 83.91 629 ILE T O 1
ATOM 7716 N N . ASP B 2 630 ? 137.766 106.598 114.783 1.00 87.68 630 ASP T N 1
ATOM 7717 C CA . ASP B 2 630 ? 137.584 106.315 113.365 1.00 87.68 630 ASP T CA 1
ATOM 7718 C C . ASP B 2 630 ? 136.202 105.774 113.023 1.00 87.68 630 ASP T C 1
ATOM 7719 O O . ASP B 2 630 ? 135.920 105.576 111.838 1.00 87.68 630 ASP T O 1
ATOM 7724 N N . SER B 2 631 ? 135.345 105.509 114.008 1.00 87.25 631 SER T N 1
ATOM 7725 C CA . SER B 2 631 ? 133.999 105.058 113.681 1.00 87.25 631 SER T CA 1
ATOM 7726 C C . SER B 2 631 ? 133.229 106.139 112.928 1.00 87.25 631 SER T C 1
ATOM 7727 O O . SER B 2 631 ? 133.124 106.068 111.704 1.00 87.25 631 SER T O 1
ATOM 7730 N N . LYS B 2 632 ? 132.824 107.210 113.622 1.00 81.81 632 LYS T N 1
ATOM 7731 C CA . LYS B 2 632 ? 131.961 108.240 113.049 1.00 81.81 632 LYS T CA 1
ATOM 7732 C C . LYS B 2 632 ? 132.359 109.664 113.419 1.00 81.81 632 LYS T C 1
ATOM 7733 O O . LYS B 2 632 ? 131.583 110.587 113.149 1.00 81.81 632 LYS T O 1
ATOM 7739 N N . ILE B 2 633 ? 133.513 109.887 114.039 1.00 74.99 633 ILE T N 1
ATOM 7740 C CA . ILE B 2 633 ? 133.779 111.197 114.633 1.00 74.99 633 ILE T CA 1
ATOM 7741 C C . ILE B 2 633 ? 134.242 112.257 113.630 1.00 74.99 633 ILE T C 1
ATOM 7742 O O . ILE B 2 633 ? 133.674 113.357 113.659 1.00 74.99 633 ILE T O 1
ATOM 7747 N N . PRO B 2 634 ? 135.226 112.037 112.752 1.00 72.49 634 PRO T N 1
ATOM 7748 C CA . PRO B 2 634 ? 135.653 113.133 111.849 1.00 72.49 634 PRO T CA 1
ATOM 7749 C C . PRO B 2 634 ? 134.559 113.661 110.926 1.00 72.49 634 PRO T C 1
ATOM 7750 O O . PRO B 2 634 ? 134.520 114.883 110.703 1.00 72.49 634 PRO T O 1
ATOM 7754 N N . PRO B 2 635 ? 133.632 112.840 110.394 1.00 71.51 635 PRO T N 1
ATOM 7755 C CA . PRO B 2 635 ? 132.525 113.464 109.647 1.00 71.51 635 PRO T CA 1
ATOM 7756 C C . PRO B 2 635 ? 131.661 114.382 110.489 1.00 71.51 635 PRO T C 1
ATOM 7757 O O . PRO B 2 635 ? 131.337 115.486 110.040 1.00 71.51 635 PRO T O 1
ATOM 7761 N N . ILE B 2 636 ? 131.280 113.971 111.698 1.00 71.39 636 ILE T N 1
ATOM 7762 C CA . ILE B 2 636 ? 130.397 114.829 112.480 1.00 71.39 636 ILE T CA 1
ATOM 7763 C C . ILE B 2 636 ? 131.140 116.068 112.961 1.00 71.39 636 ILE T C 1
ATOM 7764 O O . ILE B 2 636 ? 130.559 117.158 113.007 1.00 71.39 636 ILE T O 1
ATOM 7769 N N . VAL B 2 637 ? 132.438 115.948 113.253 1.00 69.09 637 VAL T N 1
ATOM 7770 C CA . VAL B 2 637 ? 133.224 117.116 113.643 1.00 69.09 637 VAL T CA 1
ATOM 7771 C C . VAL B 2 637 ? 133.301 118.115 112.499 1.00 69.09 637 VAL T C 1
ATOM 7772 O O . VAL B 2 637 ? 133.107 119.318 112.698 1.00 69.09 637 VAL T O 1
ATOM 7776 N N . TYR B 2 638 ? 133.552 117.640 111.277 1.00 70.76 638 TYR T N 1
ATOM 7777 C CA . TYR B 2 638 ? 133.625 118.571 110.155 1.00 70.76 638 TYR T CA 1
ATOM 7778 C C . TYR B 2 638 ? 132.266 119.199 109.858 1.00 70.76 638 TYR T C 1
ATOM 7779 O O . TYR B 2 638 ? 132.145 120.428 109.774 1.00 70.76 638 TYR T O 1
ATOM 7788 N N . GLU B 2 639 ? 131.221 118.379 109.726 1.00 70.73 639 GLU T N 1
ATOM 7789 C CA . GLU B 2 639 ? 129.923 118.911 109.333 1.00 70.73 639 GLU T CA 1
ATOM 7790 C C . GLU B 2 639 ? 129.232 119.685 110.444 1.00 70.73 639 GLU T C 1
ATOM 7791 O O . GLU B 2 639 ? 128.205 120.317 110.180 1.00 70.73 639 GLU T O 1
ATOM 7797 N N . MET B 2 640 ? 129.743 119.646 111.672 1.00 69.10 640 MET T N 1
ATOM 7798 C CA . MET B 2 640 ? 129.245 120.534 112.708 1.00 69.10 640 MET T CA 1
ATOM 7799 C C . MET B 2 640 ? 130.175 121.719 112.943 1.00 69.10 640 MET T C 1
ATOM 7800 O O . MET B 2 640 ? 129.742 122.735 113.494 1.00 69.10 640 MET T O 1
ATOM 7805 N N . ALA B 2 641 ? 131.426 121.630 112.489 1.00 67.44 641 ALA T N 1
ATOM 7806 C CA . ALA B 2 641 ? 132.254 122.815 112.329 1.00 67.44 641 ALA T CA 1
ATOM 7807 C C . ALA B 2 641 ? 131.770 123.694 111.193 1.00 67.44 641 ALA T C 1
ATOM 7808 O O . ALA B 2 641 ? 132.104 124.881 111.158 1.00 67.44 641 ALA T O 1
ATOM 7810 N N . LYS B 2 642 ? 131.028 123.124 110.243 1.00 72.19 642 LYS T N 1
ATOM 7811 C CA . LYS B 2 642 ? 130.518 123.914 109.127 1.00 72.19 642 LYS T CA 1
ATOM 7812 C C . LYS B 2 642 ? 129.528 124.967 109.604 1.00 72.19 642 LYS T C 1
ATOM 7813 O O . LYS B 2 642 ? 129.669 126.153 109.290 1.00 72.19 642 LYS T O 1
ATOM 7819 N N . ASN B 2 643 ? 128.523 124.554 110.374 1.00 74.94 643 ASN T N 1
ATOM 7820 C CA . ASN B 2 643 ? 127.471 125.474 110.802 1.00 74.94 643 ASN T CA 1
ATOM 7821 C C . ASN B 2 643 ? 126.751 124.939 112.037 1.00 74.94 643 ASN T C 1
ATOM 7822 O O . ASN B 2 643 ? 125.895 124.056 111.922 1.00 74.94 643 ASN T O 1
ATOM 7827 N N . ASP B 2 644 ? 127.072 125.485 113.211 1.00 69.89 644 ASP T N 1
ATOM 7828 C CA . ASP B 2 644 ? 126.314 125.149 114.407 1.00 69.89 644 ASP T CA 1
ATOM 7829 C C . ASP B 2 644 ? 125.763 126.406 115.078 1.00 69.89 644 ASP T C 1
ATOM 7830 O O . ASP B 2 644 ? 125.061 126.303 116.089 1.00 69.89 644 ASP T O 1
ATOM 7835 N N . SER B 2 645 ? 126.037 127.584 114.520 1.00 69.39 645 SER T N 1
ATOM 7836 C CA . SER B 2 645 ? 125.429 128.852 114.924 1.00 69.39 645 SER T CA 1
ATOM 7837 C C . SER B 2 645 ? 125.788 129.262 116.346 1.00 69.39 645 SER T C 1
ATOM 7838 O O . SER B 2 645 ? 125.033 129.996 116.986 1.00 69.39 645 SER T O 1
ATOM 7841 N N . GLU B 2 646 ? 126.914 128.789 116.865 1.00 67.24 646 GLU T N 1
ATOM 7842 C CA . GLU B 2 646 ? 127.507 129.327 118.082 1.00 67.24 646 GLU T CA 1
ATOM 7843 C C . GLU B 2 646 ? 128.997 129.464 117.837 1.00 67.24 646 GLU T C 1
ATOM 7844 O O . GLU B 2 646 ? 129.647 128.500 117.426 1.00 67.24 646 GLU T O 1
ATOM 7850 N N . VAL B 2 647 ? 129.535 130.653 118.090 1.00 65.15 647 VAL T N 1
ATOM 7851 C CA . VAL B 2 647 ? 130.876 130.967 117.614 1.00 65.15 647 VAL T CA 1
ATOM 7852 C C . VAL B 2 647 ? 131.925 130.138 118.340 1.00 65.15 647 VAL T C 1
ATOM 7853 O O . VAL B 2 647 ? 132.887 129.650 117.730 1.00 65.15 647 VAL T O 1
ATOM 7857 N N . TYR B 2 648 ? 131.754 129.949 119.647 1.00 61.05 648 TYR T N 1
ATOM 7858 C CA . TYR B 2 648 ? 132.719 129.155 120.393 1.00 61.05 648 TYR T CA 1
ATOM 7859 C C . TYR B 2 648 ? 132.703 127.694 119.960 1.00 61.05 648 TYR T C 1
ATOM 7860 O O . TYR B 2 648 ? 133.749 127.033 119.987 1.00 61.05 648 TYR T O 1
ATOM 7869 N N . VAL B 2 649 ? 131.545 127.182 119.536 1.00 60.11 649 VAL T N 1
ATOM 7870 C CA . VAL B 2 649 ? 131.474 125.808 119.041 1.00 60.11 649 VAL T CA 1
ATOM 7871 C C . VAL B 2 649 ? 132.317 125.651 117.787 1.00 60.11 649 VAL T C 1
ATOM 7872 O O . VAL B 2 649 ? 133.089 124.697 117.656 1.00 60.11 649 VAL T O 1
ATOM 7876 N N . ARG B 2 650 ? 132.173 126.578 116.843 1.00 60.41 650 ARG T N 1
ATOM 7877 C CA . ARG B 2 650 ? 132.943 126.491 115.610 1.00 60.41 650 ARG T CA 1
ATOM 7878 C C . ARG B 2 650 ? 134.427 126.666 115.880 1.00 60.41 650 ARG T C 1
ATOM 7879 O O . ARG B 2 650 ? 135.257 126.011 115.242 1.00 60.41 650 ARG T O 1
ATOM 7887 N N . ALA B 2 651 ? 134.784 127.528 116.833 1.00 59.41 651 ALA T N 1
ATOM 7888 C CA . ALA B 2 651 ? 136.189 127.660 117.204 1.00 59.41 651 ALA T CA 1
ATOM 7889 C C . ALA B 2 651 ? 136.743 126.348 117.746 1.00 59.41 651 ALA T C 1
ATOM 7890 O O . ALA B 2 651 ? 137.805 125.878 117.312 1.00 59.41 651 ALA T O 1
ATOM 7892 N N . SER B 2 652 ? 136.023 125.732 118.687 1.00 57.84 652 SER T N 1
ATOM 7893 C CA . SER B 2 652 ? 136.488 124.479 119.272 1.00 57.84 652 SER T CA 1
ATOM 7894 C C . SER B 2 652 ? 136.572 123.380 118.226 1.00 57.84 652 SER T C 1
ATOM 7895 O O . SER B 2 652 ? 137.519 122.588 118.222 1.00 57.84 652 SER T O 1
ATOM 7898 N N . ALA B 2 653 ? 135.591 123.318 117.329 1.00 55.76 653 ALA T N 1
ATOM 7899 C CA . ALA B 2 653 ? 135.608 122.295 116.296 1.00 55.76 653 ALA T CA 1
ATOM 7900 C C . ALA B 2 653 ? 136.764 122.501 115.337 1.00 55.76 653 ALA T C 1
ATOM 7901 O O . ALA B 2 653 ? 137.377 121.532 114.888 1.00 55.76 653 ALA T O 1
ATOM 7903 N N . PHE B 2 654 ? 137.089 123.752 115.016 1.00 58.34 654 PHE T N 1
ATOM 7904 C CA . PHE B 2 654 ? 138.212 123.987 114.119 1.00 58.34 654 PHE T CA 1
ATOM 7905 C C . PHE B 2 654 ? 139.532 123.612 114.771 1.00 58.34 654 PHE T C 1
ATOM 7906 O O . PHE B 2 654 ? 140.414 123.059 114.110 1.00 58.34 654 PHE T O 1
ATOM 7914 N N . GLN B 2 655 ? 139.696 123.886 116.066 1.00 58.84 655 GLN T N 1
ATOM 7915 C CA . GLN B 2 655 ? 140.963 123.486 116.674 1.00 58.84 655 GLN T CA 1
ATOM 7916 C C . GLN B 2 655 ? 141.037 121.976 116.865 1.00 58.84 655 GLN T C 1
ATOM 7917 O O . GLN B 2 655 ? 142.119 121.391 116.737 1.00 58.84 655 GLN T O 1
ATOM 7923 N N . CYS B 2 656 ? 139.899 121.321 117.116 1.00 58.28 656 CYS T N 1
ATOM 7924 C CA . CYS B 2 656 ? 139.873 119.861 117.126 1.00 58.28 656 CYS T CA 1
ATOM 7925 C C . CYS B 2 656 ? 140.262 119.291 115.774 1.00 58.28 656 CYS T C 1
ATOM 7926 O O . CYS B 2 656 ? 141.075 118.364 115.688 1.00 58.28 656 CYS T O 1
ATOM 7929 N N . LEU B 2 657 ? 139.694 119.843 114.707 1.00 58.96 657 LEU T N 1
ATOM 7930 C CA . LEU B 2 657 ? 139.965 119.360 113.364 1.00 58.96 657 LEU T CA 1
ATOM 7931 C C . LEU B 2 657 ? 141.395 119.662 112.947 1.00 58.96 657 LEU T C 1
ATOM 7932 O O . LEU B 2 657 ? 141.949 118.974 112.089 1.00 58.96 657 LEU T O 1
ATOM 7937 N N . SER B 2 658 ? 142.003 120.693 113.535 1.00 61.50 658 SER T N 1
ATOM 7938 C CA . SER B 2 658 ? 143.431 120.909 113.345 1.00 61.50 658 SER T CA 1
ATOM 7939 C C . SER B 2 658 ? 144.250 119.870 114.081 1.00 61.50 658 SER T C 1
ATOM 7940 O O . SER B 2 658 ? 145.324 119.483 113.613 1.00 61.50 658 SER T O 1
ATOM 7943 N N . GLN B 2 659 ? 143.784 119.442 115.253 1.00 65.85 659 GLN T N 1
ATOM 7944 C CA . GLN B 2 659 ? 144.562 118.489 116.035 1.00 65.85 659 GLN T CA 1
ATOM 7945 C C . GLN B 2 659 ? 144.504 117.096 115.428 1.00 65.85 659 GLN T C 1
ATOM 7946 O O . GLN B 2 659 ? 145.511 116.382 115.405 1.00 65.85 659 GLN T O 1
ATOM 7952 N N . MET B 2 660 ? 143.339 116.693 114.927 1.00 68.30 660 MET T N 1
ATOM 7953 C CA . MET B 2 660 ? 143.126 115.337 114.441 1.00 68.30 660 MET T CA 1
ATOM 7954 C C . MET B 2 660 ? 143.229 115.233 112.924 1.00 68.30 660 MET T C 1
ATOM 7955 O O . MET B 2 660 ? 142.574 114.390 112.305 1.00 68.30 660 MET T O 1
ATOM 7960 N N . VAL B 2 661 ? 144.076 116.052 112.313 1.00 69.99 661 VAL T N 1
ATOM 7961 C CA . VAL B 2 661 ? 144.348 115.948 110.887 1.00 69.99 661 VAL T CA 1
ATOM 7962 C C . VAL B 2 661 ? 145.786 115.529 110.619 1.00 69.99 661 VAL T C 1
ATOM 7963 O O . VAL B 2 661 ? 146.080 115.049 109.515 1.00 69.99 661 VAL T O 1
ATOM 7967 N N . SER B 2 662 ? 146.678 115.652 111.594 1.00 77.87 662 SER T N 1
ATOM 7968 C CA . SER B 2 662 ? 148.070 115.275 111.423 1.00 77.87 662 SER T CA 1
ATOM 7969 C C . SER B 2 662 ? 148.348 113.839 111.833 1.00 77.87 662 SER T C 1
ATOM 7970 O O . SER B 2 662 ? 149.516 113.462 111.959 1.00 77.87 662 SER T O 1
ATOM 7973 N N . ILE B 2 663 ? 147.314 113.036 112.058 1.00 79.31 663 ILE T N 1
ATOM 7974 C CA . ILE B 2 663 ? 147.469 111.613 112.327 1.00 79.31 663 ILE T CA 1
ATOM 7975 C C . ILE B 2 663 ? 147.017 110.854 111.089 1.00 79.31 663 ILE T C 1
ATOM 7976 O O . ILE B 2 663 ? 145.979 111.174 110.497 1.00 79.31 663 ILE T O 1
ATOM 7981 N N . ASN B 2 664 ? 147.813 109.866 110.683 1.00 81.62 664 ASN T N 1
ATOM 7982 C CA . ASN B 2 664 ? 147.732 109.368 109.316 1.00 81.62 664 ASN T CA 1
ATOM 7983 C C . ASN B 2 664 ? 146.470 108.555 109.070 1.00 81.62 664 ASN T C 1
ATOM 7984 O O . ASN B 2 664 ? 145.886 108.635 107.985 1.00 81.62 664 ASN T O 1
ATOM 7989 N N . LEU B 2 665 ? 146.034 107.769 110.054 1.00 81.08 665 LEU T N 1
ATOM 7990 C CA . LEU B 2 665 ? 144.921 106.856 109.816 1.00 81.08 665 LEU T CA 1
ATOM 7991 C C . LEU B 2 665 ? 143.634 107.617 109.517 1.00 81.08 665 LEU T C 1
ATOM 7992 O O . LEU B 2 665 ? 142.904 107.266 108.583 1.00 81.08 665 LEU T O 1
ATOM 7997 N N . LEU B 2 666 ? 143.349 108.673 110.282 1.00 79.10 666 LEU T N 1
ATOM 7998 C CA . LEU B 2 666 ? 142.118 109.428 110.064 1.00 79.10 666 LEU T CA 1
ATOM 7999 C C . LEU B 2 666 ? 142.125 110.141 108.720 1.00 79.10 666 LEU T C 1
ATOM 8000 O O . LEU B 2 666 ? 141.115 110.137 108.005 1.00 79.10 666 LEU T O 1
ATOM 8005 N N . TRP B 2 667 ? 143.253 110.755 108.360 1.00 83.18 667 TRP T N 1
ATOM 8006 C CA . TRP B 2 667 ? 143.340 111.457 107.085 1.00 83.18 667 TRP T CA 1
ATOM 8007 C C . TRP B 2 667 ? 143.212 110.496 105.913 1.00 83.18 667 TRP T C 1
ATOM 8008 O O . TRP B 2 667 ? 142.537 110.802 104.925 1.00 83.18 667 TRP T O 1
ATOM 8019 N N . GLU B 2 668 ? 143.853 109.331 106.000 1.00 85.95 668 GLU T N 1
ATOM 8020 C CA . GLU B 2 668 ? 143.764 108.375 104.903 1.00 85.95 668 GLU T CA 1
ATOM 8021 C C . GLU B 2 668 ? 142.371 107.766 104.811 1.00 85.95 668 GLU T C 1
ATOM 8022 O O . GLU B 2 668 ? 141.888 107.481 103.710 1.00 85.95 668 GLU T O 1
ATOM 8028 N N . ASN B 2 669 ? 141.705 107.564 105.948 1.00 85.35 669 ASN T N 1
ATOM 8029 C CA . ASN B 2 669 ? 140.420 106.880 105.919 1.00 85.35 669 ASN T CA 1
ATOM 8030 C C . ASN B 2 669 ? 139.275 107.825 105.577 1.00 85.35 669 ASN T C 1
ATOM 8031 O O . ASN B 2 669 ? 138.615 107.664 104.546 1.00 85.35 669 ASN T O 1
ATOM 8036 N N . GLY B 2 670 ? 139.028 108.823 106.419 1.00 84.17 670 GLY T N 1
ATOM 8037 C CA . GLY B 2 670 ? 137.766 109.528 106.304 1.00 84.17 670 GLY T CA 1
ATOM 8038 C C . GLY B 2 670 ? 137.807 111.041 106.265 1.00 84.17 670 GLY T C 1
ATOM 8039 O O . GLY B 2 670 ? 136.761 111.687 106.361 1.00 84.17 670 GLY T O 1
ATOM 8040 N N . LEU B 2 671 ? 138.986 111.624 106.121 1.00 81.14 671 LEU T N 1
ATOM 8041 C CA . LEU B 2 671 ? 139.089 113.075 106.104 1.00 81.14 671 LEU T CA 1
ATOM 8042 C C . LEU B 2 671 ? 139.516 113.637 104.759 1.00 81.14 671 LEU T C 1
ATOM 8043 O O . LEU B 2 671 ? 138.999 114.674 104.343 1.00 81.14 671 LEU T O 1
ATOM 8048 N N . SER B 2 672 ? 140.446 112.977 104.064 1.00 84.16 672 SER T N 1
ATOM 8049 C CA . SER B 2 672 ? 140.939 113.499 102.795 1.00 84.16 672 SER T CA 1
ATOM 8050 C C . SER B 2 672 ? 139.883 113.473 101.704 1.00 84.16 672 SER T C 1
ATOM 8051 O O . SER B 2 672 ? 139.994 114.235 100.739 1.00 84.16 672 SER T O 1
ATOM 8054 N N . GLN B 2 673 ? 138.878 112.606 101.820 1.00 86.26 673 GLN T N 1
ATOM 8055 C CA . GLN B 2 673 ? 137.824 112.573 100.813 1.00 86.26 673 GLN T CA 1
ATOM 8056 C C . GLN B 2 673 ? 137.016 113.863 100.817 1.00 86.26 673 GLN T C 1
ATOM 8057 O O . GLN B 2 673 ? 136.671 114.388 99.753 1.00 86.26 673 GLN T O 1
ATOM 8063 N N . LEU B 2 674 ? 136.708 114.388 101.998 1.00 85.37 674 LEU T N 1
ATOM 8064 C CA . LEU B 2 674 ? 136.035 115.676 102.087 1.00 85.37 674 LEU T CA 1
ATOM 8065 C C . LEU B 2 674 ? 136.982 116.784 101.653 1.00 85.37 674 LEU T C 1
ATOM 8066 O O . LEU B 2 674 ? 138.131 116.842 102.101 1.00 85.37 674 LEU T O 1
ATOM 8071 N N . ASP B 2 675 ? 136.507 117.661 100.778 1.00 85.22 675 ASP T N 1
ATOM 8072 C CA . ASP B 2 675 ? 137.313 118.803 100.357 1.00 85.22 675 ASP T CA 1
ATOM 8073 C C . ASP B 2 675 ? 137.368 119.782 101.516 1.00 85.22 675 ASP T C 1
ATOM 8074 O O . ASP B 2 675 ? 136.421 120.528 101.766 1.00 85.22 675 ASP T O 1
ATOM 8079 N N . LEU B 2 676 ? 138.481 119.765 102.245 1.00 80.22 676 LEU T N 1
ATOM 8080 C CA . LEU B 2 676 ? 138.606 120.563 103.455 1.00 80.22 676 LEU T CA 1
ATOM 8081 C C . LEU B 2 676 ? 139.213 121.932 103.193 1.00 80.22 676 LEU T C 1
ATOM 8082 O O . LEU B 2 676 ? 138.799 122.916 103.811 1.00 80.22 676 LEU T O 1
ATOM 8087 N N . VAL B 2 677 ? 140.187 122.015 102.286 1.00 78.51 677 VAL T N 1
ATOM 8088 C CA . VAL B 2 677 ? 140.901 123.269 102.080 1.00 78.51 677 VAL T CA 1
ATOM 8089 C C . VAL B 2 677 ? 139.978 124.316 101.468 1.00 78.51 677 VAL T C 1
ATOM 8090 O O . VAL B 2 677 ? 140.136 125.515 101.719 1.00 78.51 677 VAL T O 1
ATOM 8094 N N . ASP B 2 678 ? 138.988 123.882 100.686 1.00 81.33 678 ASP T N 1
ATOM 8095 C CA . ASP B 2 678 ? 138.000 124.804 100.134 1.00 81.33 678 ASP T CA 1
ATOM 8096 C C . ASP B 2 678 ? 137.254 125.551 101.234 1.00 81.33 678 ASP T C 1
ATOM 8097 O O . ASP B 2 678 ? 137.137 126.784 101.201 1.00 81.33 678 ASP T O 1
ATOM 8102 N N . HIS B 2 679 ? 136.756 124.819 102.230 1.00 75.06 679 HIS T N 1
ATOM 8103 C CA . HIS B 2 679 ? 136.011 125.455 103.308 1.00 75.06 679 HIS T CA 1
ATOM 8104 C C . HIS B 2 679 ? 136.898 126.350 104.156 1.00 75.06 679 HIS T C 1
ATOM 8105 O O . HIS B 2 679 ? 136.449 127.406 104.611 1.00 75.06 679 HIS T O 1
ATOM 8112 N N . LEU B 2 680 ? 138.155 125.960 104.372 1.00 75.07 680 LEU T N 1
ATOM 8113 C CA . LEU B 2 680 ? 139.069 126.825 105.108 1.00 75.07 680 LEU T CA 1
ATOM 8114 C C . LEU B 2 680 ? 139.319 128.125 104.362 1.00 75.07 680 LEU T C 1
ATOM 8115 O O . LEU B 2 680 ? 139.347 129.201 104.972 1.00 75.07 680 LEU T O 1
ATOM 8120 N N . LEU B 2 681 ? 139.517 128.045 103.045 1.00 78.85 681 LEU T N 1
ATOM 8121 C CA . LEU B 2 681 ? 139.711 129.255 102.255 1.00 78.85 681 LEU T CA 1
ATOM 8122 C C . LEU B 2 681 ? 138.484 130.147 102.310 1.00 78.85 681 LEU T C 1
ATOM 8123 O O . LEU B 2 681 ? 138.605 131.375 102.373 1.00 78.85 681 LEU T O 1
ATOM 8128 N N . PHE B 2 682 ? 137.295 129.551 102.289 1.00 79.80 682 PHE T N 1
ATOM 8129 C CA . PHE B 2 682 ? 136.089 130.360 102.410 1.00 79.80 682 PHE T CA 1
ATOM 8130 C C . PHE B 2 682 ? 136.008 131.033 103.774 1.00 79.80 682 PHE T C 1
ATOM 8131 O O . PHE B 2 682 ? 135.582 132.188 103.873 1.00 79.80 682 PHE T O 1
ATOM 8139 N N . VAL B 2 683 ? 136.409 130.331 104.838 1.00 76.09 683 VAL T N 1
ATOM 8140 C CA . VAL B 2 683 ? 136.310 130.903 106.181 1.00 76.09 683 VAL T CA 1
ATOM 8141 C C . VAL B 2 683 ? 137.324 132.020 106.384 1.00 76.09 683 VAL T C 1
ATOM 8142 O O . VAL B 2 683 ? 137.009 133.051 106.987 1.00 76.09 683 VAL T O 1
ATOM 8146 N N . MET B 2 684 ? 138.546 131.851 105.880 1.00 78.96 684 MET T N 1
ATOM 8147 C CA . MET B 2 684 ? 139.605 132.805 106.202 1.00 78.96 684 MET T CA 1
ATOM 8148 C C . MET B 2 684 ? 139.351 134.202 105.649 1.00 78.96 684 MET T C 1
ATOM 8149 O O . MET B 2 684 ? 139.995 135.152 106.104 1.00 78.96 684 MET T O 1
ATOM 8154 N N . TYR B 2 685 ? 138.444 134.355 104.685 1.00 82.02 685 TYR T N 1
ATOM 8155 C CA . TYR B 2 685 ? 138.147 135.658 104.104 1.00 82.02 685 TYR T CA 1
ATOM 8156 C C . TYR B 2 685 ? 136.726 136.122 104.395 1.00 82.02 685 TYR T C 1
ATOM 8157 O O . TYR B 2 685 ? 136.533 137.184 104.989 1.00 82.02 685 TYR T O 1
ATOM 8166 N N . ARG B 2 686 ? 135.723 135.344 104.008 1.00 85.52 686 ARG T N 1
ATOM 8167 C CA . ARG B 2 686 ? 134.330 135.778 104.095 1.00 85.52 686 ARG T CA 1
ATOM 8168 C C . ARG B 2 686 ? 133.699 135.347 105.415 1.00 85.52 686 ARG T C 1
ATOM 8169 O O . ARG B 2 686 ? 132.661 134.691 105.458 1.00 85.52 686 ARG T O 1
ATOM 8177 N N . GLU B 2 687 ? 134.339 135.714 106.523 1.00 80.90 687 GLU T N 1
ATOM 8178 C CA . GLU B 2 687 ? 133.816 135.354 107.837 1.00 80.90 687 GLU T CA 1
ATOM 8179 C C . GLU B 2 687 ? 134.346 136.329 108.872 1.00 80.90 687 GLU T C 1
ATOM 8180 O O . GLU B 2 687 ? 135.540 136.314 109.180 1.00 80.90 687 GLU T O 1
ATOM 8186 N N . THR B 2 688 ? 133.454 137.135 109.433 1.00 81.15 688 THR T N 1
ATOM 8187 C CA . THR B 2 688 ? 133.794 138.001 110.553 1.00 81.15 688 THR T CA 1
ATOM 8188 C C . THR B 2 688 ? 133.804 137.165 111.830 1.00 81.15 688 THR T C 1
ATOM 8189 O O . THR B 2 688 ? 133.782 135.932 111.790 1.00 81.15 688 THR T O 1
ATOM 8193 N N . ASN B 2 689 ? 133.843 137.842 112.981 1.00 80.64 689 ASN T N 1
ATOM 8194 C CA . ASN B 2 689 ? 133.981 137.214 114.295 1.00 80.64 689 ASN T CA 1
ATOM 8195 C C . ASN B 2 689 ? 135.265 136.385 114.345 1.00 80.64 689 ASN T C 1
ATOM 8196 O O . ASN B 2 689 ? 135.259 135.160 114.444 1.00 80.64 689 ASN T O 1
ATOM 8201 N N . ASP B 2 690 ? 136.378 137.112 114.284 1.00 83.26 690 ASP T N 1
ATOM 8202 C CA . ASP B 2 690 ? 137.679 136.553 113.951 1.00 83.26 690 ASP T CA 1
ATOM 8203 C C . ASP B 2 690 ? 138.345 135.833 115.105 1.00 83.26 690 ASP T C 1
ATOM 8204 O O . ASP B 2 690 ? 139.569 135.679 115.096 1.00 83.26 690 ASP T O 1
ATOM 8209 N N . ILE B 2 691 ? 137.587 135.421 116.117 1.00 79.29 691 ILE T N 1
ATOM 8210 C CA . ILE B 2 691 ? 138.091 134.393 117.017 1.00 79.29 691 ILE T CA 1
ATOM 8211 C C . ILE B 2 691 ? 138.262 133.073 116.269 1.00 79.29 691 ILE T C 1
ATOM 8212 O O . ILE B 2 691 ? 139.221 132.332 116.511 1.00 79.29 691 ILE T O 1
ATOM 8217 N N . VAL B 2 692 ? 137.365 132.773 115.323 1.00 74.03 692 VAL T N 1
ATOM 8218 C CA . VAL B 2 692 ? 137.453 131.517 114.587 1.00 74.03 692 VAL T CA 1
ATOM 8219 C C . VAL B 2 692 ? 138.361 131.606 113.370 1.00 74.03 692 VAL T C 1
ATOM 8220 O O . VAL B 2 692 ? 138.842 130.570 112.895 1.00 74.03 692 VAL T O 1
ATOM 8224 N N . ARG B 2 693 ? 138.613 132.807 112.852 1.00 77.25 693 ARG T N 1
ATOM 8225 C CA . ARG B 2 693 ? 139.509 132.938 111.710 1.00 77.25 693 ARG T CA 1
ATOM 8226 C C . ARG B 2 693 ? 140.929 132.528 112.079 1.00 77.25 693 ARG T C 1
ATOM 8227 O O . ARG B 2 693 ? 141.622 131.874 111.289 1.00 77.25 693 ARG T O 1
ATOM 8235 N N . SER B 2 694 ? 141.370 132.880 113.289 1.00 76.48 694 SER T N 1
ATOM 8236 C CA . SER B 2 694 ? 142.714 132.518 113.728 1.00 76.48 694 SER T CA 1
ATOM 8237 C C . SER B 2 694 ? 142.888 131.006 113.813 1.00 76.48 694 SER T C 1
ATOM 8238 O O . SER B 2 694 ? 143.909 130.459 113.377 1.00 76.48 694 SER T O 1
ATOM 8241 N N . GLU B 2 695 ? 141.894 130.311 114.347 1.00 70.33 695 GLU T N 1
ATOM 8242 C CA . GLU B 2 695 ? 141.999 128.865 114.462 1.00 70.33 695 GLU T CA 1
ATOM 8243 C C . GLU B 2 695 ? 141.792 128.171 113.123 1.00 70.33 695 GLU T C 1
ATOM 8244 O O . GLU B 2 695 ? 142.346 127.089 112.900 1.00 70.33 695 GLU T O 1
ATOM 8250 N N . ALA B 2 696 ? 141.048 128.791 112.204 1.00 67.13 696 ALA T N 1
ATOM 8251 C CA . ALA B 2 696 ? 141.038 128.308 110.830 1.00 67.13 696 ALA T CA 1
ATOM 8252 C C . ALA B 2 696 ? 142.422 128.413 110.208 1.00 67.13 696 ALA T C 1
ATOM 8253 O O . ALA B 2 696 ? 142.854 127.516 109.475 1.00 67.13 696 ALA T O 1
ATOM 8255 N N . VAL B 2 697 ? 143.133 129.503 110.497 1.00 69.78 697 VAL T N 1
ATOM 8256 C CA . VAL B 2 697 ? 144.500 129.655 110.007 1.00 69.78 697 VAL T CA 1
ATOM 8257 C C . VAL B 2 697 ? 145.404 128.579 110.601 1.00 69.78 697 VAL T C 1
ATOM 8258 O O . VAL B 2 697 ? 146.270 128.027 109.914 1.00 69.78 697 VAL T O 1
ATOM 8262 N N . ILE B 2 698 ? 145.207 128.253 111.880 1.00 68.13 698 ILE T N 1
ATOM 8263 C CA . ILE B 2 698 ? 145.975 127.169 112.500 1.00 68.13 698 ILE T CA 1
ATOM 8264 C C . ILE B 2 698 ? 145.708 125.839 111.803 1.00 68.13 698 ILE T C 1
ATOM 8265 O O . ILE B 2 698 ? 146.637 125.066 111.531 1.00 68.13 698 ILE T O 1
ATOM 8270 N N . THR B 2 699 ? 144.437 125.545 111.520 1.00 65.98 699 THR T N 1
ATOM 8271 C CA . THR B 2 699 ? 144.099 124.299 110.837 1.00 65.98 699 THR T CA 1
ATOM 8272 C C . THR B 2 699 ? 144.746 124.235 109.465 1.00 65.98 699 THR T C 1
ATOM 8273 O O . THR B 2 699 ? 145.285 123.195 109.064 1.00 65.98 699 THR T O 1
ATOM 8277 N N . LEU B 2 700 ? 144.717 125.351 108.740 1.00 71.39 700 LEU T N 1
ATOM 8278 C CA . LEU B 2 700 ? 145.397 125.420 107.454 1.00 71.39 700 LEU T CA 1
ATOM 8279 C C . LEU B 2 700 ? 146.888 125.180 107.602 1.00 71.39 700 LEU T C 1
ATOM 8280 O O . LEU B 2 700 ? 147.502 124.514 106.761 1.00 71.39 700 LEU T O 1
ATOM 8285 N N . MET B 2 701 ? 147.493 125.742 108.647 1.00 75.36 701 MET T N 1
ATOM 8286 C CA . MET B 2 701 ? 148.927 125.578 108.854 1.00 75.36 701 MET T CA 1
ATOM 8287 C C . MET B 2 701 ? 149.279 124.119 109.080 1.00 75.36 701 MET T C 1
ATOM 8288 O O . MET B 2 701 ? 150.249 123.613 108.504 1.00 75.36 701 MET T O 1
ATOM 8293 N N . LYS B 2 702 ? 148.476 123.420 109.883 1.00 73.10 702 LYS T N 1
ATOM 8294 C CA . LYS B 2 702 ? 148.715 121.997 110.095 1.00 73.10 702 LYS T CA 1
ATOM 8295 C C . LYS B 2 702 ? 148.553 121.213 108.800 1.00 73.10 702 LYS T C 1
ATOM 8296 O O . LYS B 2 702 ? 149.383 120.348 108.484 1.00 73.10 702 LYS T O 1
ATOM 8302 N N . ILE B 2 703 ? 147.507 121.519 108.025 1.00 72.68 703 ILE T N 1
ATOM 8303 C CA . ILE B 2 703 ? 147.250 120.773 106.793 1.00 72.68 703 ILE T CA 1
ATOM 8304 C C . ILE B 2 703 ? 148.386 120.971 105.800 1.00 72.68 703 ILE T C 1
ATOM 8305 O O . ILE B 2 703 ? 148.883 120.011 105.204 1.00 72.68 703 ILE T O 1
ATOM 8310 N N . TYR B 2 704 ? 148.827 122.213 105.620 1.00 81.01 704 TYR T N 1
ATOM 8311 C CA . TYR B 2 704 ? 149.896 122.465 104.661 1.00 81.01 704 TYR T CA 1
ATOM 8312 C C . TYR B 2 704 ? 151.220 121.891 105.143 1.00 81.01 704 TYR T C 1
ATOM 8313 O O . TYR B 2 704 ? 152.014 121.396 104.336 1.00 81.01 704 TYR T O 1
ATOM 8322 N N . GLU B 2 705 ? 151.482 121.941 106.449 1.00 84.81 705 GLU T N 1
ATOM 8323 C CA . GLU B 2 705 ? 152.781 121.499 106.938 1.00 84.81 705 GLU T CA 1
ATOM 8324 C C . GLU B 2 705 ? 152.910 119.981 106.895 1.00 84.81 705 GLU T C 1
ATOM 8325 O O . GLU B 2 705 ?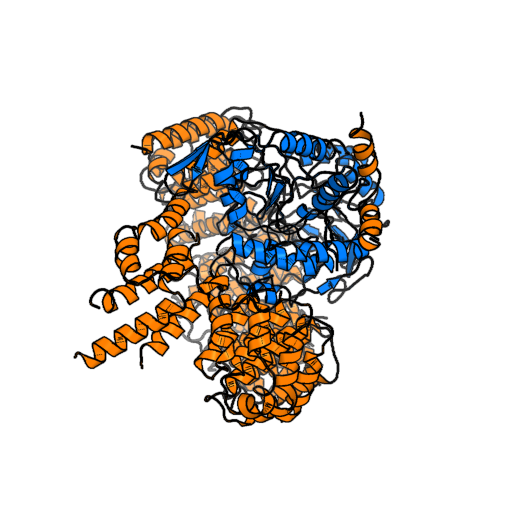 153.955 119.456 106.493 1.00 84.81 705 GLU T O 1
ATOM 8331 N N . HIS B 2 706 ? 151.867 119.257 107.294 1.00 81.93 706 HIS T N 1
ATOM 8332 C CA . HIS B 2 706 ? 151.975 117.814 107.468 1.00 81.93 706 HIS T CA 1
ATOM 8333 C C . HIS B 2 706 ? 151.305 117.008 106.364 1.00 81.93 706 HIS T C 1
ATOM 8334 O O . HIS B 2 706 ? 151.293 115.778 106.440 1.00 81.93 706 HIS T O 1
ATOM 8341 N N . ARG B 2 707 ? 150.750 117.657 105.349 1.00 83.22 707 ARG T N 1
ATOM 8342 C CA . ARG B 2 707 ? 150.067 116.959 104.266 1.00 83.22 707 ARG T CA 1
ATOM 8343 C C . ARG B 2 707 ? 150.430 117.661 102.963 1.00 83.22 707 ARG T C 1
ATOM 8344 O O . ARG B 2 707 ? 151.397 118.427 102.889 1.00 83.22 707 ARG T O 1
ATOM 8352 N N . LYS B 2 708 ? 149.663 117.381 101.915 1.00 93.23 708 LYS T N 1
ATOM 8353 C CA . LYS B 2 708 ? 149.795 118.068 100.641 1.00 93.23 708 LYS T CA 1
ATOM 8354 C C . LYS B 2 708 ? 148.427 118.556 100.193 1.00 93.23 708 LYS T C 1
ATOM 8355 O O . LYS B 2 708 ? 147.405 117.919 100.459 1.00 93.23 708 LYS T O 1
ATOM 8361 N N . ILE B 2 709 ? 148.415 119.702 99.520 1.00 94.56 709 ILE T N 1
ATOM 8362 C CA . ILE B 2 709 ? 147.198 120.231 98.925 1.00 94.56 709 ILE T CA 1
ATOM 8363 C C . ILE B 2 709 ? 147.398 120.282 97.420 1.00 94.56 709 ILE T C 1
ATOM 8364 O O . ILE B 2 709 ? 148.525 120.298 96.921 1.00 94.56 709 ILE T O 1
ATOM 8369 N N . HIS B 2 710 ? 146.280 120.295 96.697 1.00 97.24 710 HIS T N 1
ATOM 8370 C CA . HIS B 2 710 ? 146.336 120.269 95.244 1.00 97.24 710 HIS T CA 1
ATOM 8371 C C . HIS B 2 710 ? 147.002 121.533 94.721 1.00 97.24 710 HIS T C 1
ATOM 8372 O O . HIS B 2 710 ? 146.919 122.602 95.329 1.00 97.24 710 HIS T O 1
ATOM 8379 N N . GLU B 2 711 ? 147.690 121.399 93.587 1.00 96.71 711 GLU T N 1
ATOM 8380 C CA . GLU B 2 711 ? 148.458 122.511 93.043 1.00 96.71 711 GLU T CA 1
ATOM 8381 C C . GLU B 2 711 ? 147.583 123.646 92.528 1.00 96.71 711 GLU T C 1
ATOM 8382 O O . GLU B 2 711 ? 148.102 124.741 92.286 1.00 96.71 711 GLU T O 1
ATOM 8388 N N . LYS B 2 712 ? 146.281 123.424 92.367 1.00 89.16 712 LYS T N 1
ATOM 8389 C CA . LYS B 2 712 ? 145.388 124.452 91.858 1.00 89.16 712 LYS T CA 1
ATOM 8390 C C . LYS B 2 712 ? 144.980 125.471 92.912 1.00 89.16 712 LYS T C 1
ATOM 8391 O O . LYS B 2 712 ? 144.420 126.512 92.556 1.00 89.16 712 LYS T O 1
ATOM 8397 N N . TYR B 2 713 ? 145.234 125.203 94.190 1.00 85.84 713 TYR T N 1
ATOM 8398 C CA . TYR B 2 713 ? 144.788 126.076 95.266 1.00 85.84 713 TYR T CA 1
ATOM 8399 C C . TYR B 2 713 ? 145.841 127.073 95.717 1.00 85.84 713 TYR T C 1
ATOM 8400 O O . TYR B 2 713 ? 145.520 127.953 96.517 1.00 85.84 713 TYR T O 1
ATOM 8409 N N . LYS B 2 714 ? 147.074 126.963 95.225 1.00 89.23 714 LYS T N 1
ATOM 8410 C CA . LYS B 2 714 ? 148.179 127.718 95.811 1.00 89.23 714 LYS T CA 1
ATOM 8411 C C . LYS B 2 714 ? 148.015 129.219 95.607 1.00 89.23 714 LYS T C 1
ATOM 8412 O O . LYS B 2 714 ? 148.319 130.007 96.510 1.00 89.23 714 LYS T O 1
ATOM 8418 N N . ASN B 2 715 ? 147.535 129.633 94.433 1.00 89.71 715 ASN T N 1
ATOM 8419 C CA . ASN B 2 715 ? 147.337 131.056 94.176 1.00 89.71 715 ASN T CA 1
ATOM 8420 C C . ASN B 2 715 ? 146.283 131.639 95.107 1.00 89.71 715 ASN T C 1
ATOM 8421 O O . ASN B 2 715 ? 146.514 132.661 95.768 1.00 89.71 715 ASN T O 1
ATOM 8426 N N . THR B 2 716 ? 145.118 130.988 95.180 1.00 86.12 716 THR T N 1
ATOM 8427 C CA . THR B 2 716 ? 144.074 131.424 96.100 1.00 86.12 716 THR T CA 1
ATOM 8428 C C . THR B 2 716 ? 144.562 131.361 97.536 1.00 86.12 716 THR T C 1
ATOM 8429 O O . THR B 2 716 ? 144.242 132.236 98.348 1.00 86.12 716 THR T O 1
ATOM 8433 N N . LEU B 2 717 ? 145.367 130.344 97.853 1.00 85.78 717 LEU T N 1
ATOM 8434 C CA . LEU B 2 717 ? 145.872 130.180 99.211 1.00 85.78 717 LEU T CA 1
ATOM 8435 C C . LEU B 2 717 ? 146.715 131.372 99.631 1.00 85.78 717 LEU T C 1
ATOM 8436 O O . LEU B 2 717 ? 146.457 131.992 100.669 1.00 85.78 717 LEU T O 1
ATOM 8441 N N . PHE B 2 718 ? 147.720 131.718 98.825 1.00 89.23 718 PHE T N 1
ATOM 8442 C CA . PHE B 2 718 ? 148.586 132.830 99.189 1.00 89.23 718 PHE T CA 1
ATOM 8443 C C . PHE B 2 718 ? 147.875 134.168 99.096 1.00 89.23 718 PHE T C 1
ATOM 8444 O O . PHE B 2 718 ? 148.182 135.075 99.874 1.00 89.23 718 PHE T O 1
ATOM 8452 N N . SER B 2 719 ? 146.914 134.315 98.185 1.00 89.26 719 SER T N 1
ATOM 8453 C CA . SER B 2 719 ? 146.158 135.559 98.144 1.00 89.26 719 SER T CA 1
ATOM 8454 C C . SER B 2 719 ? 145.349 135.750 99.420 1.00 89.26 719 SER T C 1
ATOM 8455 O O . SER B 2 719 ? 145.379 136.825 100.034 1.00 89.26 719 SER T O 1
ATOM 8458 N N . THR B 2 720 ? 144.643 134.704 99.856 1.00 85.30 720 THR T N 1
ATOM 8459 C CA . THR B 2 720 ? 143.857 134.810 101.078 1.00 85.30 720 THR T CA 1
ATOM 8460 C C . THR B 2 720 ? 144.751 134.981 102.295 1.00 85.30 720 THR T C 1
ATOM 8461 O O . THR B 2 720 ? 144.411 135.734 103.213 1.00 85.30 720 THR T O 1
ATOM 8465 N N . LEU B 2 721 ? 145.907 134.325 102.306 1.00 86.06 721 LEU T N 1
ATOM 8466 C CA . LEU B 2 721 ? 146.824 134.471 103.428 1.00 86.06 721 LEU T CA 1
ATOM 8467 C C . LEU B 2 721 ? 147.392 135.882 103.496 1.00 86.06 721 LEU T C 1
ATOM 8468 O O . LEU B 2 721 ? 147.581 136.433 104.585 1.00 86.06 721 LEU T O 1
ATOM 8473 N N . ASN B 2 722 ? 147.683 136.481 102.340 1.00 89.35 722 ASN T N 1
ATOM 8474 C CA . ASN B 2 722 ? 148.114 137.872 102.328 1.00 89.35 722 ASN T CA 1
ATOM 8475 C C . ASN B 2 722 ? 147.010 138.798 102.802 1.00 89.35 722 ASN T C 1
ATOM 8476 O O . ASN B 2 722 ? 147.281 139.783 103.495 1.00 89.35 722 ASN T O 1
ATOM 8481 N N . TYR B 2 723 ? 145.761 138.504 102.441 1.00 88.80 723 TYR T N 1
ATOM 8482 C CA . TYR B 2 723 ? 144.657 139.327 102.922 1.00 88.80 723 TYR T CA 1
ATOM 8483 C C . TYR B 2 723 ? 144.441 139.175 104.421 1.00 88.80 723 TYR T C 1
ATOM 8484 O O . TYR B 2 723 ? 144.000 140.121 105.078 1.00 88.80 723 TYR T O 1
ATOM 8493 N N . CYS B 2 724 ? 144.738 138.000 104.976 1.00 89.21 724 CYS T N 1
ATOM 8494 C CA . CYS B 2 724 ? 144.434 137.729 106.377 1.00 89.21 724 CYS T CA 1
ATOM 8495 C C . CYS B 2 724 ? 145.269 138.547 107.351 1.00 89.21 724 CYS T C 1
ATOM 8496 O O . CYS B 2 724 ? 144.919 138.598 108.533 1.00 89.21 724 CYS T O 1
ATOM 8499 N N . VAL B 2 725 ? 146.350 139.181 106.905 1.00 91.52 725 VAL T N 1
ATOM 8500 C CA . VAL B 2 725 ? 147.144 140.052 107.754 1.00 91.52 725 VAL T CA 1
ATOM 8501 C C . VAL B 2 725 ? 146.941 141.525 107.412 1.00 91.52 725 VAL T C 1
ATOM 8502 O O . VAL B 2 725 ? 146.837 142.361 108.313 1.00 91.52 725 VAL T O 1
ATOM 8506 N N . ILE B 2 726 ? 146.837 141.866 106.135 1.00 97.34 726 ILE T N 1
ATOM 8507 C CA . ILE B 2 726 ? 146.630 143.257 105.757 1.00 97.34 726 ILE T CA 1
ATOM 8508 C C . ILE B 2 726 ? 145.152 143.594 105.854 1.00 97.34 726 ILE T C 1
ATOM 8509 O O . ILE B 2 726 ? 144.298 142.938 105.251 1.00 97.34 726 ILE T O 1
ATOM 8514 N N . GLY B 2 727 ? 144.849 144.640 106.610 1.00 98.01 727 GLY T N 1
ATOM 8515 C CA . GLY B 2 727 ? 143.483 145.016 106.891 1.00 98.01 727 GLY T CA 1
ATOM 8516 C C . GLY B 2 727 ? 143.178 144.985 108.375 1.00 98.01 727 GLY T C 1
ATOM 8517 O O . GLY B 2 727 ? 143.954 144.498 109.200 1.00 98.01 727 GLY T O 1
ATOM 8518 N N . ASP B 2 728 ? 142.010 145.521 108.720 1.00 101.36 728 ASP T N 1
ATOM 8519 C CA . ASP B 2 728 ? 141.633 145.642 110.121 1.00 101.36 728 ASP T CA 1
ATOM 8520 C C . ASP B 2 728 ? 141.259 144.283 110.691 1.00 101.36 728 ASP T C 1
ATOM 8521 O O . ASP B 2 728 ? 140.100 143.864 110.618 1.00 101.36 728 ASP T O 1
ATOM 8526 N N . HIS B 2 729 ? 142.240 143.585 111.252 1.00 94.90 729 HIS T N 1
ATOM 8527 C CA . HIS B 2 729 ? 142.039 142.286 111.866 1.00 94.90 729 HIS T CA 1
ATOM 8528 C C . HIS B 2 729 ? 142.567 142.324 113.291 1.00 94.90 729 HIS T C 1
ATOM 8529 O O . HIS B 2 729 ? 143.395 143.167 113.645 1.00 94.90 729 HIS T O 1
ATOM 8536 N N . HIS B 2 730 ? 142.078 141.405 114.113 1.00 93.09 730 HIS T N 1
ATOM 8537 C CA . HIS B 2 730 ? 142.552 141.340 115.482 1.00 93.09 730 HIS T CA 1
ATOM 8538 C C . HIS B 2 730 ? 143.989 140.830 115.518 1.00 93.09 730 HIS T C 1
ATOM 8539 O O . HIS B 2 730 ? 144.548 140.387 114.513 1.00 93.09 730 HIS T O 1
ATOM 8546 N N . THR B 2 731 ? 144.595 140.915 116.700 1.00 95.24 731 THR T N 1
ATOM 8547 C CA . THR B 2 731 ? 146.014 140.603 116.830 1.00 95.24 731 THR T CA 1
ATOM 8548 C C . THR B 2 731 ? 146.293 139.125 116.573 1.00 95.24 731 THR T C 1
ATOM 8549 O O . THR B 2 731 ? 147.309 138.780 115.956 1.00 95.24 731 THR T O 1
ATOM 8553 N N . GLU B 2 732 ? 145.400 138.244 117.028 1.00 90.82 732 GLU T N 1
ATOM 8554 C CA . GLU B 2 732 ? 145.659 136.810 116.940 1.00 90.82 732 GLU T CA 1
ATOM 8555 C C . GLU B 2 732 ? 145.729 136.338 115.492 1.00 90.82 732 GLU T C 1
ATOM 8556 O O . GLU B 2 732 ? 146.576 135.506 115.149 1.00 90.82 732 GLU T O 1
ATOM 8562 N N . VAL B 2 733 ? 144.853 136.857 114.630 1.00 85.92 733 VAL T N 1
ATOM 8563 C CA . VAL B 2 733 ? 144.851 136.438 113.233 1.00 85.92 733 VAL T CA 1
ATOM 8564 C C . VAL B 2 733 ? 146.139 136.860 112.545 1.00 85.92 733 VAL T C 1
ATOM 8565 O O . VAL B 2 733 ? 146.756 136.073 111.816 1.00 85.92 733 VAL T O 1
ATOM 8569 N N . LYS B 2 734 ? 146.573 138.097 112.776 1.00 90.47 734 LYS T N 1
ATOM 8570 C CA . LYS B 2 734 ? 147.817 138.570 112.182 1.00 90.47 734 LYS T CA 1
ATOM 8571 C C . LYS B 2 734 ? 149.000 137.758 112.681 1.00 90.47 734 LYS T C 1
ATOM 8572 O O . LYS B 2 734 ? 149.882 137.382 111.902 1.00 90.47 734 LYS T O 1
ATOM 8578 N N . LEU B 2 735 ? 149.026 137.466 113.979 1.00 89.60 735 LEU T N 1
ATOM 8579 C CA . LEU B 2 735 ? 150.147 136.724 114.541 1.00 89.60 735 LEU T CA 1
ATOM 8580 C C . LEU B 2 735 ? 150.192 135.300 113.993 1.00 89.60 735 LEU T C 1
ATOM 8581 O O . LEU B 2 735 ? 151.266 134.795 113.641 1.00 89.60 735 LEU T O 1
ATOM 8586 N N . ASN B 2 736 ? 149.028 134.653 113.871 1.00 84.93 736 ASN T N 1
ATOM 8587 C CA . ASN B 2 736 ? 148.973 133.310 113.304 1.00 84.93 736 ASN T CA 1
ATOM 8588 C C . ASN B 2 736 ? 149.387 133.305 111.838 1.00 84.93 736 ASN T C 1
ATOM 8589 O O . ASN B 2 736 ? 150.086 132.389 111.391 1.00 84.93 736 ASN T O 1
ATOM 8594 N N . ALA B 2 737 ? 148.959 134.307 111.070 1.00 86.37 737 ALA T N 1
ATOM 8595 C CA . ALA B 2 737 ? 149.319 134.344 109.657 1.00 86.37 737 ALA T CA 1
ATOM 8596 C C . ALA B 2 737 ? 150.809 134.589 109.469 1.00 86.37 737 ALA T C 1
ATOM 8597 O O . ALA B 2 737 ? 151.428 134.016 108.564 1.00 86.37 737 ALA T O 1
ATOM 8599 N N . LEU B 2 738 ? 151.408 135.439 110.303 1.00 89.93 738 LEU T N 1
ATOM 8600 C CA . LEU B 2 738 ? 152.859 135.591 110.247 1.00 89.93 738 LEU T CA 1
ATOM 8601 C C . LEU B 2 738 ? 153.572 134.312 110.659 1.00 89.93 738 LEU T C 1
ATOM 8602 O O . LEU B 2 738 ? 154.642 133.998 110.126 1.00 89.93 738 LEU T O 1
ATOM 8607 N N . ASN B 2 739 ? 153.008 133.565 111.609 1.00 92.93 739 ASN T N 1
ATOM 8608 C CA . ASN B 2 739 ? 153.581 132.263 111.933 1.00 92.93 739 ASN T CA 1
ATOM 8609 C C . ASN B 2 739 ? 153.521 131.330 110.731 1.00 92.93 739 ASN T C 1
ATOM 8610 O O . ASN B 2 739 ? 154.478 130.597 110.458 1.00 92.93 739 ASN T O 1
ATOM 8615 N N . PHE B 2 740 ? 152.402 131.359 110.004 1.00 85.46 740 PHE T N 1
ATOM 8616 C CA . PHE B 2 740 ? 152.268 130.581 108.776 1.00 85.46 740 PHE T CA 1
ATOM 8617 C C . PHE B 2 740 ? 153.354 130.951 107.779 1.00 85.46 740 PHE T C 1
ATOM 8618 O O . PHE B 2 740 ? 154.005 130.074 107.203 1.00 85.46 740 PHE T O 1
ATOM 8626 N N . TRP B 2 741 ? 153.540 132.247 107.538 1.00 93.13 741 TRP T N 1
ATOM 8627 C CA . TRP B 2 741 ? 154.542 132.663 106.564 1.00 93.13 741 TRP T CA 1
ATOM 8628 C C . TRP B 2 741 ? 155.952 132.304 107.005 1.00 93.13 741 TRP T C 1
ATOM 8629 O O . TRP B 2 741 ? 156.765 131.881 106.180 1.00 93.13 741 TRP T O 1
ATOM 8640 N N . ARG B 2 742 ? 156.269 132.470 108.289 1.00 102.72 742 ARG T N 1
ATOM 8641 C CA . ARG B 2 742 ? 157.604 132.110 108.750 1.00 102.72 742 ARG T CA 1
ATOM 8642 C C . ARG B 2 742 ? 157.850 130.617 108.601 1.00 102.72 742 ARG T C 1
ATOM 8643 O O . ARG B 2 742 ? 158.924 130.202 108.143 1.00 102.72 742 ARG T O 1
ATOM 8651 N N . ARG B 2 743 ? 156.859 129.798 108.962 1.00 101.02 743 ARG T N 1
ATOM 8652 C CA . ARG B 2 743 ? 157.002 128.355 108.821 1.00 101.02 743 ARG T CA 1
ATOM 8653 C C . ARG B 2 743 ? 157.143 127.958 107.360 1.00 101.02 743 ARG T C 1
ATOM 8654 O O . ARG B 2 743 ? 157.971 127.107 107.021 1.00 101.02 743 ARG T O 1
ATOM 8662 N N . GLU B 2 744 ? 156.357 128.580 106.478 1.00 100.21 744 GLU T N 1
ATOM 8663 C CA . GLU B 2 744 ? 156.450 128.281 105.054 1.00 100.21 744 GLU T CA 1
ATOM 8664 C C . GLU B 2 744 ? 157.806 128.671 104.491 1.00 100.21 744 GLU T C 1
ATOM 8665 O O . GLU B 2 744 ? 158.413 127.907 103.730 1.00 100.21 744 GLU T O 1
ATOM 8671 N N . PHE B 2 745 ? 158.303 129.849 104.866 1.00 108.34 745 PHE T N 1
ATOM 8672 C CA . PHE B 2 745 ? 159.594 130.312 104.377 1.00 108.34 745 PHE T CA 1
ATOM 8673 C C . PHE B 2 745 ? 160.714 129.386 104.829 1.00 108.34 745 PHE T C 1
ATOM 8674 O O . PHE B 2 745 ? 161.542 128.948 104.020 1.00 108.34 745 PHE T O 1
ATOM 8682 N N . TYR B 2 746 ? 160.734 129.047 106.119 1.00 109.81 746 TYR T N 1
ATOM 8683 C CA . TYR B 2 746 ? 161.811 128.208 106.630 1.00 109.81 746 TYR T CA 1
ATOM 8684 C C . TYR B 2 746 ? 161.722 126.792 106.079 1.00 109.81 746 TYR T C 1
ATOM 8685 O O . TYR B 2 746 ? 162.748 126.184 105.756 1.00 109.81 746 TYR T O 1
ATOM 8694 N N . ARG B 2 747 ? 160.507 126.252 105.955 1.00 109.96 747 ARG T N 1
ATOM 8695 C CA . ARG B 2 747 ? 160.340 124.910 105.416 1.00 109.96 747 ARG T CA 1
ATOM 8696 C C . ARG B 2 747 ? 160.761 124.842 103.956 1.00 109.96 747 ARG T C 1
ATOM 8697 O O . ARG B 2 747 ? 161.451 123.901 103.550 1.00 109.96 747 ARG T O 1
ATOM 8705 N N . GLN B 2 748 ? 160.371 125.834 103.152 1.00 112.82 748 GLN T N 1
ATOM 8706 C CA . GLN B 2 748 ? 160.799 125.858 101.763 1.00 112.82 748 GLN T CA 1
ATOM 8707 C C . GLN B 2 748 ? 162.287 126.128 101.628 1.00 112.82 748 GLN T C 1
ATOM 8708 O O . GLN B 2 748 ? 162.872 125.791 100.594 1.00 112.82 748 GLN T O 1
ATOM 8714 N N . PHE B 2 749 ? 162.911 126.726 102.643 1.00 124.35 749 PHE T N 1
ATOM 8715 C CA . PHE B 2 749 ? 164.321 127.064 102.523 1.00 124.35 749 PHE T CA 1
ATOM 8716 C C . PHE B 2 749 ? 165.222 125.836 102.622 1.00 124.35 749 PHE T C 1
ATOM 8717 O O . PHE B 2 749 ? 166.360 125.878 102.145 1.00 124.35 749 PHE T O 1
ATOM 8725 N N . SER B 2 750 ? 164.742 124.743 103.208 1.00 124.31 750 SER T N 1
ATOM 8726 C CA . SER B 2 750 ? 165.552 123.533 103.352 1.00 124.31 750 SER T CA 1
ATOM 8727 C C . SER B 2 750 ? 165.369 122.588 102.169 1.00 124.31 750 SER T C 1
ATOM 8728 O O . SER B 2 750 ? 165.100 121.401 102.338 1.00 124.31 750 SER T O 1
ATOM 8731 N N . ASN B 2 751 ? 165.533 123.111 100.958 1.00 126.45 751 ASN T N 1
ATOM 8732 C CA . ASN B 2 751 ? 165.350 122.320 99.747 1.00 126.45 751 ASN T CA 1
ATOM 8733 C C . ASN B 2 751 ? 166.164 122.892 98.593 1.00 126.45 751 ASN T C 1
ATOM 8734 O O . ASN B 2 751 ? 167.223 122.369 98.248 1.00 126.45 751 ASN T O 1
ATOM 8739 N N . GLU B 2 776 ? 178.944 126.659 96.956 1.00 125.83 776 GLU T N 1
ATOM 8740 C CA . GLU B 2 776 ? 179.547 127.316 95.805 1.00 125.83 776 GLU T CA 1
ATOM 8741 C C . GLU B 2 776 ? 178.470 127.913 94.892 1.00 125.83 776 GLU T C 1
ATOM 8742 O O . GLU B 2 776 ? 177.441 128.391 95.369 1.00 125.83 776 GLU T O 1
ATOM 8748 N N . LYS B 2 777 ? 178.724 127.882 93.580 1.00 125.23 777 LYS T N 1
ATOM 8749 C CA . LYS B 2 777 ? 177.823 128.503 92.611 1.00 125.23 777 LYS T CA 1
ATOM 8750 C C . LYS B 2 777 ? 176.445 127.843 92.594 1.00 125.23 777 LYS T C 1
ATOM 8751 O O . LYS B 2 777 ? 175.421 128.533 92.507 1.00 125.23 777 LYS T O 1
ATOM 8757 N N . GLU B 2 778 ? 176.399 126.511 92.674 1.00 125.05 778 GLU T N 1
ATOM 8758 C CA . GLU B 2 778 ? 175.133 125.793 92.578 1.00 125.05 778 GLU T CA 1
ATOM 8759 C C . GLU B 2 778 ? 174.212 126.115 93.752 1.00 125.05 778 GLU T C 1
ATOM 8760 O O . GLU B 2 778 ? 173.005 126.327 93.564 1.00 125.05 778 GLU T O 1
ATOM 8766 N N . ILE B 2 779 ? 174.770 126.178 94.963 1.00 125.71 779 ILE T N 1
ATOM 8767 C CA . ILE B 2 779 ? 173.974 126.526 96.132 1.00 125.71 779 ILE T CA 1
ATOM 8768 C C . ILE B 2 779 ? 173.497 127.963 96.029 1.00 125.71 779 ILE T C 1
ATOM 8769 O O . ILE B 2 779 ? 172.374 128.288 96.430 1.00 125.71 779 ILE T O 1
ATOM 8774 N N . GLN B 2 780 ? 174.334 128.839 95.468 1.00 125.30 780 GLN T N 1
ATOM 8775 C CA . GLN B 2 780 ? 173.952 130.234 95.276 1.00 125.30 780 GLN T CA 1
ATOM 8776 C C . GLN B 2 780 ? 172.753 130.353 94.342 1.00 125.30 780 GLN T C 1
ATOM 8777 O O . GLN B 2 780 ? 171.789 131.068 94.642 1.00 125.30 780 GLN T O 1
ATOM 8783 N N . THR B 2 781 ? 172.789 129.644 93.209 1.00 126.23 781 THR T N 1
ATOM 8784 C CA . THR B 2 781 ? 171.670 129.703 92.271 1.00 126.23 781 THR T CA 1
ATOM 8785 C C . THR B 2 781 ? 170.404 129.103 92.870 1.00 126.23 781 THR T C 1
ATOM 8786 O O . THR B 2 781 ? 169.314 129.661 92.701 1.00 126.23 781 THR T O 1
ATOM 8790 N N . SER B 2 782 ? 170.525 127.973 93.576 1.00 127.51 782 SER T N 1
ATOM 8791 C CA . SER B 2 782 ? 169.344 127.363 94.183 1.00 127.51 782 SER T CA 1
ATOM 8792 C C . SER B 2 782 ? 168.726 128.276 95.237 1.00 127.51 782 SER T C 1
ATOM 8793 O O . SER B 2 782 ? 167.500 128.426 95.301 1.00 127.51 782 SER T O 1
ATOM 8796 N N . ILE B 2 783 ? 169.561 128.916 96.058 1.00 126.54 783 ILE T N 1
ATOM 8797 C CA . ILE B 2 783 ? 169.057 129.810 97.093 1.00 126.54 783 ILE T CA 1
ATOM 8798 C C . ILE B 2 783 ? 168.429 131.055 96.476 1.00 126.54 783 ILE T C 1
ATOM 8799 O O . ILE B 2 783 ? 167.397 131.551 96.954 1.00 126.54 783 ILE T O 1
ATOM 8804 N N . ALA B 2 784 ? 169.025 131.567 95.396 1.00 129.36 784 ALA T N 1
ATOM 8805 C CA . ALA B 2 784 ? 168.423 132.691 94.686 1.00 129.36 784 ALA T CA 1
ATOM 8806 C C . ALA B 2 784 ? 167.064 132.312 94.113 1.00 129.36 784 ALA T C 1
ATOM 8807 O O . ALA B 2 784 ? 166.123 133.113 94.148 1.00 129.36 784 ALA T O 1
ATOM 8809 N N . LYS B 2 785 ? 166.938 131.086 93.600 1.00 126.43 785 LYS T N 1
ATOM 8810 C CA . LYS B 2 785 ? 165.639 130.606 93.139 1.00 126.43 785 LYS T CA 1
ATOM 8811 C C . LYS B 2 785 ? 164.645 130.499 94.288 1.00 126.43 785 LYS T C 1
ATOM 8812 O O . LYS B 2 785 ? 163.453 130.760 94.102 1.00 126.43 785 LYS T O 1
ATOM 8818 N N . VAL B 2 786 ? 165.109 130.093 95.473 1.00 126.72 786 VAL T N 1
ATOM 8819 C CA . VAL B 2 786 ? 164.207 129.970 96.618 1.00 126.72 786 VAL T CA 1
ATOM 8820 C C . VAL B 2 786 ? 163.655 131.334 97.022 1.00 126.72 786 VAL T C 1
ATOM 8821 O O . VAL B 2 786 ? 162.440 131.498 97.212 1.00 126.72 786 VAL T O 1
ATOM 8825 N N . PHE B 2 787 ? 164.533 132.337 97.147 1.00 127.09 787 PHE T N 1
ATOM 8826 C CA . PHE B 2 787 ? 164.039 133.690 97.399 1.00 127.09 787 PHE T CA 1
ATOM 8827 C C . PHE B 2 787 ? 163.151 134.198 96.276 1.00 127.09 787 PHE T C 1
ATOM 8828 O O . PHE B 2 787 ? 162.165 134.888 96.539 1.00 127.09 787 PHE T O 1
ATOM 8836 N N . GLY B 2 788 ? 163.475 133.879 95.022 1.00 125.07 788 GLY T N 1
ATOM 8837 C CA . GLY B 2 788 ? 162.610 134.296 93.929 1.00 125.07 788 GLY T CA 1
ATOM 8838 C C . GLY B 2 788 ? 161.221 133.697 94.028 1.00 125.07 788 GLY T C 1
ATOM 8839 O O . GLY B 2 788 ? 160.215 134.388 93.829 1.00 125.07 788 GLY T O 1
ATOM 8840 N N . GLU B 2 789 ? 161.148 132.409 94.368 1.00 120.16 789 GLU T N 1
ATOM 8841 C CA . GLU B 2 789 ? 159.862 131.741 94.504 1.00 120.16 789 GLU T CA 1
ATOM 8842 C C . GLU B 2 789 ? 159.068 132.308 95.670 1.00 120.16 789 GLU T C 1
ATOM 8843 O O . GLU B 2 789 ? 157.838 132.414 95.598 1.00 120.16 789 GLU T O 1
ATOM 8849 N N . VAL B 2 790 ? 159.746 132.675 96.758 1.00 117.25 790 VAL T N 1
ATOM 8850 C CA . VAL B 2 790 ? 158.983 133.200 97.884 1.00 117.25 790 VAL T CA 1
ATOM 8851 C C . VAL B 2 790 ? 158.603 134.667 97.665 1.00 117.25 790 VAL T C 1
ATOM 8852 O O . VAL B 2 790 ? 157.594 135.131 98.207 1.00 117.25 790 VAL T O 1
ATOM 8856 N N . GLN B 2 791 ? 159.361 135.418 96.858 1.00 118.26 791 GLN T N 1
ATOM 8857 C CA . GLN B 2 791 ? 159.012 136.817 96.643 1.00 118.26 791 GLN T CA 1
ATOM 8858 C C . GLN B 2 791 ? 157.993 137.000 95.534 1.00 118.26 791 GLN T C 1
ATOM 8859 O O . GLN B 2 791 ? 157.292 138.016 95.528 1.00 118.26 791 GLN T O 1
ATOM 8865 N N . GLN B 2 792 ? 157.917 136.062 94.587 1.00 113.15 792 GLN T N 1
ATOM 8866 C CA . GLN B 2 792 ? 156.928 136.181 93.522 1.00 113.15 792 GLN T CA 1
ATOM 8867 C C . GLN B 2 792 ? 155.517 136.159 94.085 1.00 113.15 792 GLN T C 1
ATOM 8868 O O . GLN B 2 792 ? 154.640 136.894 93.617 1.00 113.15 792 GLN T O 1
ATOM 8874 N N . TYR B 2 793 ? 155.279 135.325 95.093 1.00 101.80 793 TYR T N 1
ATOM 8875 C CA . TYR B 2 793 ? 153.989 135.316 95.764 1.00 101.80 793 TYR T CA 1
ATOM 8876 C C . TYR B 2 793 ? 153.823 136.488 96.715 1.00 101.80 793 TYR T C 1
ATOM 8877 O O . TYR B 2 793 ? 152.693 136.823 97.080 1.00 101.80 793 TYR T O 1
ATOM 8886 N N . GLY B 2 794 ? 154.919 137.104 97.134 1.00 103.07 794 GLY T N 1
ATOM 8887 C CA . GLY B 2 794 ? 154.860 138.354 97.858 1.00 103.07 794 GLY T CA 1
ATOM 8888 C C . GLY B 2 794 ? 155.013 138.171 99.348 1.00 103.07 794 GLY T C 1
ATOM 8889 O O . GLY B 2 794 ? 154.043 137.870 100.047 1.00 103.07 794 GLY T O 1
ATOM 8890 N N . TYR B 2 795 ? 156.206 138.373 99.840 1.00 103.31 795 TYR T N 1
ATOM 8891 C CA . TYR B 2 795 ? 156.463 138.253 101.267 1.00 103.31 795 TYR T CA 1
ATOM 8892 C C . TYR B 2 795 ? 157.233 139.435 101.820 1.00 103.31 795 TYR T C 1
ATOM 8893 O O . TYR B 2 795 ? 156.995 139.833 102.957 1.00 103.31 795 TYR T O 1
ATOM 8902 N N . PHE B 2 796 ? 158.154 140.003 101.048 1.00 113.45 796 PHE T N 1
ATOM 8903 C CA . PHE B 2 796 ? 158.893 141.158 101.539 1.00 113.45 796 PHE T CA 1
ATOM 8904 C C . PHE B 2 796 ? 158.015 142.402 101.568 1.00 113.45 796 PHE T C 1
ATOM 8905 O O . PHE B 2 796 ? 158.021 143.151 102.554 1.00 113.45 796 PHE T O 1
ATOM 8913 N N . GLY B 2 797 ? 157.236 142.622 100.509 1.00 109.77 797 GLY T N 1
ATOM 8914 C CA . GLY B 2 797 ? 156.387 143.800 100.455 1.00 109.77 797 GLY T CA 1
ATOM 8915 C C . GLY B 2 797 ? 155.309 143.796 101.518 1.00 109.77 797 GLY T C 1
ATOM 8916 O O . GLY B 2 797 ? 154.968 144.845 102.077 1.00 109.77 797 GLY T O 1
ATOM 8917 N N . ILE B 2 798 ? 154.758 142.621 101.822 1.00 103.98 798 ILE T N 1
ATOM 8918 C CA . ILE B 2 798 ? 153.745 142.564 102.866 1.00 103.98 798 ILE T CA 1
ATOM 8919 C C . ILE B 2 798 ? 154.369 142.796 104.236 1.00 103.98 798 ILE T C 1
ATOM 8920 O O . ILE B 2 798 ? 153.732 143.384 105.116 1.00 103.98 798 ILE T O 1
ATOM 8925 N N . LEU B 2 799 ? 155.628 142.391 104.436 1.00 107.30 799 LEU T N 1
ATOM 8926 C CA . LEU B 2 799 ? 156.314 142.743 105.675 1.00 107.30 799 LEU T CA 1
ATOM 8927 C C . LEU B 2 799 ? 156.543 144.242 105.779 1.00 107.30 799 LEU T C 1
ATOM 8928 O O . LEU B 2 799 ? 156.400 144.814 106.863 1.00 107.30 799 LEU T O 1
ATOM 8933 N N . LEU B 2 800 ? 156.897 144.901 104.673 1.00 111.91 800 LEU T N 1
ATOM 8934 C CA . LEU B 2 800 ? 157.025 146.357 104.713 1.00 111.91 800 LEU T CA 1
ATOM 8935 C C . LEU B 2 800 ? 155.699 147.021 105.060 1.00 111.91 800 LEU T C 1
ATOM 8936 O O . LEU B 2 800 ? 155.643 147.907 105.923 1.00 111.91 800 LEU T O 1
ATOM 8941 N N . LYS B 2 801 ? 154.616 146.594 104.408 1.00 106.28 801 LYS T N 1
ATOM 8942 C CA . LYS B 2 801 ? 153.332 147.253 104.628 1.00 106.28 801 LYS T CA 1
ATOM 8943 C C . LYS B 2 801 ? 152.783 146.957 106.019 1.00 106.28 801 LYS T C 1
ATOM 8944 O O . LYS B 2 801 ? 152.026 147.759 106.575 1.00 106.28 801 LYS T O 1
ATOM 8950 N N . CYS B 2 802 ? 153.140 145.809 106.597 1.00 108.35 802 CYS T N 1
ATOM 8951 C CA . CYS B 2 802 ? 152.741 145.527 107.970 1.00 108.35 802 CYS T CA 1
ATOM 8952 C C . CYS B 2 802 ? 153.638 146.214 108.987 1.00 108.35 802 CYS T C 1
ATOM 8953 O O . CYS B 2 802 ? 153.190 146.487 110.104 1.00 108.35 802 CYS T O 1
ATOM 8956 N N . LEU B 2 803 ? 154.893 146.490 108.635 1.00 110.75 803 LEU T N 1
ATOM 8957 C CA . LEU B 2 803 ? 155.811 147.108 109.582 1.00 110.75 803 LEU T CA 1
ATOM 8958 C C . LEU B 2 803 ? 155.593 148.610 109.665 1.00 110.75 803 LEU T C 1
ATOM 8959 O O . LEU B 2 803 ? 155.573 149.175 110.763 1.00 110.75 803 LEU T O 1
ATOM 8964 N N . ARG B 2 804 ? 155.429 149.271 108.523 1.00 109.50 804 ARG T N 1
ATOM 8965 C CA . ARG B 2 804 ? 155.299 150.721 108.534 1.00 109.50 804 ARG T CA 1
ATOM 8966 C C . ARG B 2 804 ? 153.924 151.196 108.981 1.00 109.50 804 ARG T C 1
ATOM 8967 O O . ARG B 2 804 ? 153.780 152.371 109.327 1.00 109.50 804 ARG T O 1
ATOM 8975 N N . GLU B 2 805 ? 152.920 150.329 108.990 1.00 106.52 805 GLU T N 1
ATOM 8976 C CA . GLU B 2 805 ? 151.545 150.784 109.157 1.00 106.52 805 GLU T CA 1
ATOM 8977 C C . GLU B 2 805 ? 150.833 150.206 110.367 1.00 106.52 805 GLU T C 1
ATOM 8978 O O . GLU B 2 805 ? 150.104 150.931 111.044 1.00 106.52 805 GLU T O 1
ATOM 8984 N N . GLU B 2 806 ? 151.009 148.920 110.655 1.00 106.32 806 GLU T N 1
ATOM 8985 C CA . GLU B 2 806 ? 150.150 148.253 111.624 1.00 106.32 806 GLU T CA 1
ATOM 8986 C C . GLU B 2 806 ? 150.527 148.650 113.043 1.00 106.32 806 GLU T C 1
ATOM 8987 O O . GLU B 2 806 ? 151.702 148.618 113.418 1.00 106.32 806 GLU T O 1
ATOM 8993 N N . THR B 2 807 ? 149.523 149.018 113.835 1.00 113.63 807 THR T N 1
ATOM 8994 C CA . THR B 2 807 ? 149.724 149.524 115.189 1.00 113.63 807 THR T CA 1
ATOM 8995 C C . THR B 2 807 ? 149.130 148.536 116.181 1.00 113.63 807 THR T C 1
ATOM 8996 O O . THR B 2 807 ? 147.907 148.452 116.328 1.00 113.63 807 THR T O 1
ATOM 9000 N N . SER B 2 808 ? 150.000 147.801 116.863 1.00 120.13 808 SER T N 1
ATOM 9001 C CA . SER B 2 808 ? 149.621 146.934 117.968 1.00 120.13 808 SER T CA 1
ATOM 9002 C C . SER B 2 808 ? 150.867 146.718 118.812 1.00 120.13 808 SER T C 1
ATOM 9003 O O . SER B 2 808 ? 151.944 147.227 118.497 1.00 120.13 808 SER T O 1
ATOM 9006 N N . MET B 2 809 ? 150.721 145.969 119.901 1.00 128.30 809 MET T N 1
ATOM 9007 C CA . MET B 2 809 ? 151.893 145.724 120.738 1.00 128.30 809 MET T CA 1
ATOM 9008 C C . MET B 2 809 ? 152.725 144.569 120.190 1.00 128.30 809 MET T C 1
ATOM 9009 O O . MET B 2 809 ? 153.775 144.790 119.583 1.00 128.30 809 MET T O 1
ATOM 9014 N N . GLU B 2 810 ? 152.215 143.339 120.302 1.00 122.40 810 GLU T N 1
ATOM 9015 C CA . GLU B 2 810 ? 153.059 142.162 120.122 1.00 122.40 810 GLU T CA 1
ATOM 9016 C C . GLU B 2 810 ? 153.378 141.862 118.665 1.00 122.40 810 GLU T C 1
ATOM 9017 O O . GLU B 2 810 ? 154.402 141.219 118.394 1.00 122.40 810 GLU T O 1
ATOM 9023 N N . VAL B 2 811 ? 152.537 142.314 117.731 1.00 116.94 811 VAL T N 1
ATOM 9024 C CA . VAL B 2 811 ? 152.849 142.149 116.315 1.00 116.94 811 VAL T CA 1
ATOM 9025 C C . VAL B 2 811 ? 154.149 142.858 115.982 1.00 116.94 811 VAL T C 1
ATOM 9026 O O . VAL B 2 811 ? 154.939 142.387 115.158 1.00 116.94 811 VAL T O 1
ATOM 9030 N N . LEU B 2 812 ? 154.398 143.992 116.635 1.00 119.48 812 LEU T N 1
ATOM 9031 C CA . LEU B 2 812 ? 155.628 144.733 116.383 1.00 119.48 812 LEU T CA 1
ATOM 9032 C C . LEU B 2 812 ? 156.860 143.948 116.819 1.00 119.48 812 LEU T C 1
ATOM 9033 O O . LEU B 2 812 ? 157.810 143.821 116.043 1.00 119.48 812 LEU T O 1
ATOM 9038 N N . GLU B 2 813 ? 156.869 143.396 118.042 1.00 121.05 813 GLU T N 1
ATOM 9039 C CA . GLU B 2 813 ? 158.030 142.600 118.439 1.00 121.05 813 GLU T CA 1
ATOM 9040 C C . GLU B 2 813 ? 158.170 141.358 117.574 1.00 121.05 813 GLU T C 1
ATOM 9041 O O . GLU B 2 813 ? 159.292 140.945 117.261 1.00 121.05 813 GLU T O 1
ATOM 9047 N N . PHE B 2 814 ? 157.050 140.747 117.180 1.00 112.53 814 PHE T N 1
ATOM 9048 C CA . PHE B 2 814 ? 157.136 139.561 116.333 1.00 112.53 814 PHE T CA 1
ATOM 9049 C C . PHE B 2 814 ? 157.782 139.892 114.993 1.00 112.53 814 PHE T C 1
ATOM 9050 O O . PHE B 2 814 ? 158.691 139.188 114.540 1.00 112.53 814 PHE T O 1
ATOM 9058 N N . LEU B 2 815 ? 157.348 140.985 114.361 1.00 114.47 815 LEU T N 1
ATOM 9059 C CA . LEU B 2 815 ? 157.936 141.383 113.088 1.00 114.47 815 LEU T CA 1
ATOM 9060 C C . LEU B 2 815 ? 159.394 141.778 113.248 1.00 114.47 815 LEU T C 1
ATOM 9061 O O . LEU B 2 815 ? 160.226 141.445 112.398 1.00 114.47 815 LEU T O 1
ATOM 9066 N N . ILE B 2 816 ? 159.725 142.493 114.328 1.00 120.64 816 ILE T N 1
ATOM 9067 C CA . ILE B 2 816 ? 161.103 142.932 114.530 1.00 120.64 816 ILE T CA 1
ATOM 9068 C C . ILE B 2 816 ? 162.025 141.736 114.713 1.00 120.64 816 ILE T C 1
ATOM 9069 O O . ILE B 2 816 ? 163.089 141.656 114.090 1.00 120.64 816 ILE T O 1
ATOM 9074 N N . LYS B 2 817 ? 161.626 140.775 115.552 1.00 122.20 817 LYS T N 1
ATOM 9075 C CA . LYS B 2 817 ? 162.480 139.612 115.758 1.00 122.20 817 LYS T CA 1
ATOM 9076 C C . LYS B 2 817 ? 162.549 138.742 114.509 1.00 122.20 817 LYS T C 1
ATOM 9077 O O . LYS B 2 817 ? 163.609 138.180 114.216 1.00 122.20 817 LYS T O 1
ATOM 9083 N N . GLY B 2 818 ? 161.459 138.651 113.743 1.00 124.84 818 GLY T N 1
ATOM 9084 C CA . GLY B 2 818 ? 161.510 137.891 112.505 1.00 124.84 818 GLY T CA 1
ATOM 9085 C C . GLY B 2 818 ? 162.450 138.505 111.486 1.00 124.84 818 GLY T C 1
ATOM 9086 O O . GLY B 2 818 ? 163.292 137.814 110.904 1.00 124.84 818 GLY T O 1
ATOM 9087 N N . VAL B 2 819 ? 162.343 139.821 111.281 1.00 125.46 819 VAL T N 1
ATOM 9088 C CA . VAL B 2 819 ? 163.204 140.491 110.313 1.00 125.46 819 VAL T CA 1
ATOM 9089 C C . VAL B 2 819 ? 164.647 140.495 110.794 1.00 125.46 819 VAL T C 1
ATOM 9090 O O . VAL B 2 819 ? 165.579 140.371 109.989 1.00 125.46 819 VAL T O 1
ATOM 9094 N N . LYS B 2 820 ? 164.862 140.592 112.107 1.00 130.12 820 LYS T N 1
ATOM 9095 C CA . LYS B 2 820 ? 166.218 140.553 112.635 1.00 130.12 820 LYS T CA 1
ATOM 9096 C C . LYS B 2 820 ? 166.845 139.181 112.436 1.00 130.12 820 LYS T C 1
ATOM 9097 O O . LYS B 2 820 ? 167.975 139.075 111.954 1.00 130.12 820 LYS T O 1
ATOM 9103 N N . THR B 2 821 ? 166.117 138.112 112.779 1.00 133.81 821 THR T N 1
ATOM 9104 C CA . THR B 2 821 ? 166.637 136.764 112.576 1.00 133.81 821 THR T CA 1
ATOM 9105 C C . THR B 2 821 ? 166.846 136.471 111.096 1.00 133.81 821 THR T C 1
ATOM 9106 O O . THR B 2 821 ? 167.761 135.724 110.727 1.00 133.81 821 THR T O 1
ATOM 9110 N N . MET B 2 822 ? 166.029 137.072 110.232 1.00 139.28 822 MET T N 1
ATOM 9111 C CA . MET B 2 822 ? 166.207 136.895 108.798 1.00 139.28 822 MET T CA 1
ATOM 9112 C C . MET B 2 822 ? 167.428 137.647 108.282 1.00 139.28 822 MET T C 1
ATOM 9113 O O . MET B 2 822 ? 168.119 137.161 107.379 1.00 139.28 822 MET T O 1
ATOM 9118 N N . THR B 2 823 ? 167.734 138.813 108.855 1.00 142.27 823 THR T N 1
ATOM 9119 C CA . THR B 2 823 ? 168.646 139.738 108.192 1.00 142.27 823 THR T CA 1
ATOM 9120 C C . THR B 2 823 ? 170.124 139.468 108.463 1.00 142.27 823 THR T C 1
ATOM 9121 O O . THR B 2 823 ? 170.960 140.244 107.990 1.00 142.27 823 THR T O 1
ATOM 9125 N N . GLU B 2 824 ? 170.479 138.419 109.210 1.00 144.13 824 GLU T N 1
ATOM 9126 C CA . GLU B 2 824 ? 171.864 137.959 109.189 1.00 144.13 824 GLU T CA 1
ATOM 9127 C C . GLU B 2 824 ? 172.101 136.859 108.167 1.00 144.13 824 GLU T C 1
ATOM 9128 O O . GLU B 2 824 ? 173.250 136.636 107.772 1.00 144.13 824 GLU T O 1
ATOM 9134 N N . LYS B 2 825 ? 171.047 136.173 107.735 1.00 146.35 825 LYS T N 1
ATOM 9135 C CA . LYS B 2 825 ? 171.133 135.160 106.696 1.00 146.35 825 LYS T CA 1
ATOM 9136 C C . LYS B 2 825 ? 170.731 135.708 105.336 1.00 146.35 825 LYS T C 1
ATOM 9137 O O . LYS B 2 825 ? 170.525 134.934 104.397 1.00 146.35 825 LYS T O 1
ATOM 9143 N N . PHE B 2 826 ? 170.612 137.013 105.219 1.00 151.52 826 PHE T N 1
ATOM 9144 C CA . PHE B 2 826 ? 170.058 137.699 104.060 1.00 151.52 826 PHE T CA 1
ATOM 9145 C C . PHE B 2 826 ? 170.980 138.725 103.427 1.00 151.52 826 PHE T C 1
ATOM 9146 O O . PHE B 2 826 ? 171.074 138.772 102.198 1.00 151.52 826 PHE T O 1
ATOM 9154 N N . GLU B 2 827 ? 171.670 139.540 104.229 1.00 158.52 827 GLU T N 1
ATOM 9155 C CA . GLU B 2 827 ? 172.410 140.677 103.690 1.00 158.52 827 GLU T CA 1
ATOM 9156 C C . GLU B 2 827 ? 173.595 140.247 102.840 1.00 158.52 827 GLU T C 1
ATOM 9157 O O . GLU B 2 827 ? 174.089 141.046 102.038 1.00 158.52 827 GLU T O 1
ATOM 9163 N N . ARG B 2 828 ? 174.059 139.009 102.999 1.00 164.63 828 ARG T N 1
ATOM 9164 C CA . ARG B 2 828 ? 175.157 138.522 102.175 1.00 164.63 828 ARG T CA 1
ATOM 9165 C C . ARG B 2 828 ? 174.690 138.220 100.758 1.00 164.63 828 ARG T C 1
ATOM 9166 O O . ARG B 2 828 ? 175.386 138.541 99.787 1.00 164.63 828 ARG T O 1
ATOM 9174 N N . TYR B 2 829 ? 173.515 137.616 100.618 1.00 169.07 829 TYR T N 1
ATOM 9175 C CA . TYR B 2 829 ? 173.055 137.145 99.319 1.00 169.07 829 TYR T CA 1
ATOM 9176 C C . TYR B 2 829 ? 171.823 137.905 98.850 1.00 169.07 829 TYR T C 1
ATOM 9177 O O . TYR B 2 829 ? 171.517 137.930 97.658 1.00 169.07 829 TYR T O 1
ATOM 9186 N N . THR B 2 870 ? 109.455 172.999 108.666 1.00 116.74 870 THR T N 1
ATOM 9187 C CA . THR B 2 870 ? 109.099 172.985 107.254 1.00 116.74 870 THR T CA 1
ATOM 9188 C C . THR B 2 870 ? 108.906 171.561 106.736 1.00 116.74 870 THR T C 1
ATOM 9189 O O . THR B 2 870 ? 108.121 170.785 107.283 1.00 116.74 870 THR T O 1
ATOM 9193 N N . GLU B 2 871 ? 109.633 171.227 105.668 1.00 117.02 871 GLU T N 1
ATOM 9194 C CA . GLU B 2 871 ? 109.491 169.921 105.039 1.00 117.02 871 GLU T CA 1
ATOM 9195 C C . GLU B 2 871 ? 110.149 168.810 105.849 1.00 117.02 871 GLU T C 1
ATOM 9196 O O . GLU B 2 871 ? 109.676 167.670 105.820 1.00 117.02 871 GLU T O 1
ATOM 9202 N N . ALA B 2 872 ? 111.219 169.116 106.576 1.00 108.87 872 ALA T N 1
ATOM 9203 C CA . ALA B 2 872 ? 112.012 168.101 107.254 1.00 108.87 872 ALA T CA 1
ATOM 9204 C C . ALA B 2 872 ? 111.609 167.887 108.704 1.00 108.87 872 ALA T C 1
ATOM 9205 O O . ALA B 2 872 ? 112.246 167.090 109.395 1.00 108.87 872 ALA T O 1
ATOM 9207 N N . ASP B 2 873 ? 110.583 168.574 109.188 1.00 105.21 873 ASP T N 1
ATOM 9208 C CA . ASP B 2 873 ? 110.161 168.398 110.569 1.00 105.21 873 ASP T CA 1
ATOM 9209 C C . ASP B 2 873 ? 109.010 167.421 110.718 1.00 105.21 873 ASP T C 1
ATOM 9210 O O . ASP B 2 873 ? 108.857 166.820 111.790 1.00 105.21 873 ASP T O 1
ATOM 9215 N N . GLU B 2 874 ? 108.200 167.244 109.672 1.00 102.74 874 GLU T N 1
ATOM 9216 C CA . GLU B 2 874 ? 107.124 166.263 109.742 1.00 102.74 874 GLU T CA 1
ATOM 9217 C C . GLU B 2 874 ? 107.679 164.847 109.824 1.00 102.74 874 GLU T C 1
ATOM 9218 O O . GLU B 2 874 ? 107.144 164.011 110.559 1.00 102.74 874 GLU T O 1
ATOM 9224 N N . VAL B 2 875 ? 108.772 164.567 109.112 1.00 96.99 875 VAL T N 1
ATOM 9225 C CA . VAL B 2 875 ? 109.409 163.263 109.248 1.00 96.99 875 VAL T CA 1
ATOM 9226 C C . VAL B 2 875 ? 110.002 163.088 110.640 1.00 96.99 875 VAL T C 1
ATOM 9227 O O . VAL B 2 875 ? 109.993 161.979 111.184 1.00 96.99 875 VAL T O 1
ATOM 9231 N N . ILE B 2 876 ? 110.511 164.162 111.246 1.00 94.37 876 ILE T N 1
ATOM 9232 C CA . ILE B 2 876 ? 111.074 164.066 112.590 1.00 94.37 876 ILE T CA 1
ATOM 9233 C C . ILE B 2 876 ? 109.988 163.717 113.600 1.00 94.37 876 ILE T C 1
ATOM 9234 O O . ILE B 2 876 ? 110.136 162.787 114.402 1.00 94.37 876 ILE T O 1
ATOM 9239 N N . GLU B 2 877 ? 108.866 164.437 113.558 1.00 97.01 877 GLU T N 1
ATOM 9240 C CA . GLU B 2 877 ? 107.788 164.121 114.490 1.00 97.01 877 GLU T CA 1
ATOM 9241 C C . GLU B 2 877 ? 107.095 162.807 114.151 1.00 97.01 877 GLU T C 1
ATOM 9242 O O . GLU B 2 877 ? 106.457 162.219 115.028 1.00 97.01 877 GLU T O 1
ATOM 9248 N N . SER B 2 878 ? 107.192 162.334 112.908 1.00 91.73 878 SER T N 1
ATOM 9249 C CA . SER B 2 878 ? 106.651 161.019 112.588 1.00 91.73 878 SER T CA 1
ATOM 9250 C C . SER B 2 878 ? 107.545 159.905 113.113 1.00 91.73 878 SER T C 1
ATOM 9251 O O . SER B 2 878 ? 107.048 158.874 113.574 1.00 91.73 878 SER T O 1
ATOM 9254 N N . ILE B 2 879 ? 108.861 160.089 113.027 1.00 86.25 879 ILE T N 1
ATOM 9255 C CA . ILE B 2 879 ? 109.794 159.125 113.602 1.00 86.25 879 ILE T CA 1
ATOM 9256 C C . ILE B 2 879 ? 109.616 159.061 115.111 1.00 86.25 879 ILE T C 1
ATOM 9257 O O . ILE B 2 879 ? 109.519 157.979 115.700 1.00 86.25 879 ILE T O 1
ATOM 9262 N N . LEU B 2 880 ? 109.522 160.228 115.754 1.00 89.18 880 LEU T N 1
ATOM 9263 C CA . LEU B 2 880 ? 109.491 160.296 117.210 1.00 89.18 880 LEU T CA 1
ATOM 9264 C C . LEU B 2 880 ? 108.197 159.773 117.816 1.00 89.18 880 LEU T C 1
ATOM 9265 O O . LEU B 2 880 ? 108.122 159.644 119.041 1.00 89.18 880 LEU T O 1
ATOM 9270 N N . ASN B 2 881 ? 107.183 159.484 117.013 1.00 89.51 881 ASN T N 1
ATOM 9271 C CA . ASN B 2 881 ? 105.891 159.060 117.528 1.00 89.51 881 ASN T CA 1
ATOM 9272 C C . ASN B 2 881 ? 105.556 157.642 117.089 1.00 89.51 881 ASN T C 1
ATOM 9273 O O . ASN B 2 881 ? 104.426 157.346 116.696 1.00 89.51 881 ASN T O 1
ATOM 9278 N N . SER B 2 882 ? 106.545 156.750 117.146 1.00 90.21 882 SER T N 1
ATOM 9279 C CA . SER B 2 882 ? 106.316 155.326 116.948 1.00 90.21 882 SER T CA 1
ATOM 9280 C C . SER B 2 882 ? 107.494 154.564 117.535 1.00 90.21 882 SER T C 1
ATOM 9281 O O . SER B 2 882 ? 108.646 154.953 117.343 1.00 90.21 882 SER T O 1
ATOM 9284 N N . GLN B 2 883 ? 107.194 153.480 118.244 1.00 90.37 883 GLN T N 1
ATOM 9285 C CA . GLN B 2 883 ? 108.230 152.712 118.913 1.00 90.37 883 GLN T CA 1
ATOM 9286 C C . GLN B 2 883 ? 109.071 151.939 117.904 1.00 90.37 883 GLN T C 1
ATOM 9287 O O . GLN B 2 883 ? 108.660 151.695 116.767 1.00 90.37 883 GLN T O 1
ATOM 9293 N N . ASP B 2 884 ? 110.270 151.546 118.341 1.00 86.87 884 ASP T N 1
ATOM 9294 C CA . ASP B 2 884 ? 111.182 150.819 117.470 1.00 86.87 884 ASP T CA 1
ATOM 9295 C C . ASP B 2 884 ? 110.685 149.422 117.148 1.00 86.87 884 ASP T C 1
ATOM 9296 O O . ASP B 2 884 ? 111.149 148.822 116.175 1.00 86.87 884 ASP T O 1
ATOM 9301 N N . ALA B 2 885 ? 109.753 148.891 117.934 1.00 90.48 885 ALA T N 1
ATOM 9302 C CA . ALA B 2 885 ? 109.093 147.656 117.542 1.00 90.48 885 ALA T CA 1
ATOM 9303 C C . ALA B 2 885 ? 108.193 147.850 116.332 1.00 90.48 885 ALA T C 1
ATOM 9304 O O . ALA B 2 885 ? 107.808 146.863 115.700 1.00 90.48 885 ALA T O 1
ATOM 9306 N N . GLN B 2 886 ? 107.842 149.091 115.998 1.00 89.65 886 GLN T N 1
ATOM 9307 C CA . GLN B 2 886 ? 107.030 149.379 114.827 1.00 89.65 886 GLN T CA 1
ATOM 9308 C C . GLN B 2 886 ? 107.833 149.953 113.671 1.00 89.65 886 GLN T C 1
ATOM 9309 O O . GLN B 2 886 ? 107.280 150.133 112.584 1.00 89.65 886 GLN T O 1
ATOM 9315 N N . LEU B 2 887 ? 109.107 150.260 113.881 1.00 88.69 887 LEU T N 1
ATOM 9316 C CA . LEU B 2 887 ? 110.014 150.564 112.787 1.00 88.69 887 LEU T CA 1
ATOM 9317 C C . LEU B 2 887 ? 110.783 149.339 112.326 1.00 88.69 887 LEU T C 1
ATOM 9318 O O . LEU B 2 887 ? 111.645 149.458 111.451 1.00 88.69 887 LEU T O 1
ATOM 9323 N N . LEU B 2 888 ? 110.501 148.171 112.904 1.00 94.78 888 LEU T N 1
ATOM 9324 C CA . LEU B 2 888 ? 111.133 146.927 112.503 1.00 94.78 888 LEU T CA 1
ATOM 9325 C C . LEU B 2 888 ? 110.172 145.912 111.909 1.00 94.78 888 LEU T C 1
ATOM 9326 O O . LEU B 2 888 ? 110.626 145.014 111.194 1.00 94.78 888 LEU T O 1
ATOM 9331 N N . GLU B 2 889 ? 108.871 146.011 112.194 1.00 102.69 889 GLU T N 1
ATOM 9332 C CA . GLU B 2 889 ? 107.900 145.229 111.441 1.00 102.69 889 GLU T CA 1
ATOM 9333 C C . GLU B 2 889 ? 107.963 145.591 109.966 1.00 102.69 889 GLU T C 1
ATOM 9334 O O . GLU B 2 889 ? 107.957 144.709 109.097 1.00 102.69 889 GLU T O 1
ATOM 9340 N N . LYS B 2 890 ? 108.056 146.887 109.667 1.00 106.65 890 LYS T N 1
ATOM 9341 C CA . LYS B 2 890 ? 108.290 147.329 108.299 1.00 106.65 890 LYS T CA 1
ATOM 9342 C C . LYS B 2 890 ? 109.646 146.858 107.789 1.00 106.65 890 LYS T C 1
ATOM 9343 O O . LYS B 2 890 ? 109.774 146.511 106.609 1.00 106.65 890 LYS T O 1
ATOM 9349 N N . ALA B 2 891 ? 110.662 146.836 108.653 1.00 104.99 891 ALA T N 1
ATOM 9350 C CA . ALA B 2 891 ? 111.992 146.427 108.214 1.00 104.99 891 ALA T CA 1
ATOM 9351 C C . ALA B 2 891 ? 112.067 144.923 107.973 1.00 104.99 891 ALA T C 1
ATOM 9352 O O . ALA B 2 891 ? 112.758 144.475 107.051 1.00 104.99 891 ALA T O 1
ATOM 9354 N N . PHE B 2 892 ? 111.386 144.124 108.798 1.00 104.96 892 PHE T N 1
ATOM 9355 C CA . PHE B 2 892 ? 111.302 142.690 108.527 1.00 104.96 892 PHE T CA 1
ATOM 9356 C C . PHE B 2 892 ? 110.500 142.413 107.263 1.00 104.96 892 PHE T C 1
ATOM 9357 O O . PHE B 2 892 ? 110.923 141.628 106.408 1.00 104.96 892 PHE T O 1
ATOM 9365 N N . GLU B 2 893 ? 109.335 143.051 107.123 1.00 111.85 893 GLU T N 1
ATOM 9366 C CA . GLU B 2 893 ? 108.457 142.746 106.002 1.00 111.85 893 GLU T CA 1
ATOM 9367 C C . GLU B 2 893 ? 108.969 143.297 104.679 1.00 111.85 893 GLU T C 1
ATOM 9368 O O . GLU B 2 893 ? 108.425 142.936 103.631 1.00 111.85 893 GLU T O 1
ATOM 9374 N N . THR B 2 894 ? 109.985 144.150 104.697 1.00 107.80 894 THR T N 1
ATOM 9375 C CA . THR B 2 894 ? 110.538 144.692 103.466 1.00 107.80 894 THR T CA 1
ATOM 9376 C C . THR B 2 894 ? 112.054 144.802 103.553 1.00 107.80 894 THR T C 1
ATOM 9377 O O . THR B 2 894 ? 112.762 143.800 103.457 1.00 107.80 894 THR T O 1
ATOM 9381 N N . LYS B 2 907 ? 132.504 135.817 94.631 1.00 96.27 907 LYS T N 1
ATOM 9382 C CA . LYS B 2 907 ? 132.179 136.234 95.987 1.00 96.27 907 LYS T CA 1
ATOM 9383 C C . LYS B 2 907 ? 133.038 135.462 96.976 1.00 96.27 907 LYS T C 1
ATOM 9384 O O . LYS B 2 907 ? 133.994 135.998 97.531 1.00 96.27 907 LYS T O 1
ATOM 9390 N N . ARG B 2 908 ? 132.681 134.202 97.199 1.00 93.78 908 ARG T N 1
ATOM 9391 C CA . ARG B 2 908 ? 133.546 133.285 97.924 1.00 93.78 908 ARG T CA 1
ATOM 9392 C C . ARG B 2 908 ? 134.819 133.050 97.121 1.00 93.78 908 ARG T C 1
ATOM 9393 O O . ARG B 2 908 ? 134.823 133.166 95.892 1.00 93.78 908 ARG T O 1
ATOM 9401 N N . HIS B 2 909 ? 135.910 132.719 97.823 1.00 90.91 909 HIS T N 1
ATOM 9402 C CA . HIS B 2 909 ? 137.170 132.333 97.180 1.00 90.91 909 HIS T CA 1
ATOM 9403 C C . HIS B 2 909 ? 137.717 133.454 96.290 1.00 90.91 909 HIS T C 1
ATOM 9404 O O . HIS B 2 909 ? 137.584 133.426 95.065 1.00 90.91 909 HIS T O 1
ATOM 9411 N N . ILE B 2 910 ? 138.280 134.467 96.953 1.00 89.77 910 ILE T N 1
ATOM 9412 C CA . ILE B 2 910 ? 138.835 135.665 96.320 1.00 89.77 910 ILE T CA 1
ATOM 9413 C C . ILE B 2 910 ? 139.695 135.353 95.103 1.00 89.77 910 ILE T C 1
ATOM 9414 O O . ILE B 2 910 ? 140.297 134.277 95.008 1.00 89.77 910 ILE T O 1
ATOM 9419 N N . ASP B 2 911 ? 139.704 136.282 94.146 1.00 95.18 911 ASP T N 1
ATOM 9420 C CA . ASP B 2 911 ? 140.416 136.099 92.889 1.00 95.18 911 ASP T CA 1
ATOM 9421 C C . ASP B 2 911 ? 141.880 135.770 93.134 1.00 95.18 911 ASP T C 1
ATOM 9422 O O . ASP B 2 911 ? 142.533 136.353 94.000 1.00 95.18 911 ASP T O 1
ATOM 9427 N N . GLU B 2 912 ? 142.391 134.831 92.348 1.00 96.97 912 GLU T N 1
ATOM 9428 C CA . GLU B 2 912 ? 143.659 134.172 92.620 1.00 96.97 912 GLU T CA 1
ATOM 9429 C C . GLU B 2 912 ? 144.874 135.037 92.320 1.00 96.97 912 GLU T C 1
ATOM 9430 O O . GLU B 2 912 ? 145.987 134.506 92.269 1.00 96.97 912 GLU T O 1
ATOM 9436 N N . PHE B 2 913 ? 144.707 136.340 92.115 1.00 96.96 913 PHE T N 1
ATOM 9437 C CA . PHE B 2 913 ? 145.845 137.210 91.863 1.00 96.96 913 PHE T CA 1
ATOM 9438 C C . PHE B 2 913 ? 145.788 138.455 92.734 1.00 96.96 913 PHE T C 1
ATOM 9439 O O . PHE B 2 913 ? 146.198 139.537 92.309 1.00 96.96 913 PHE T O 1
ATOM 9447 N N . TYR B 2 914 ? 145.283 138.313 93.961 1.00 94.86 914 TYR T N 1
ATOM 9448 C CA . TYR B 2 914 ? 145.271 139.436 94.890 1.00 94.86 914 TYR T CA 1
ATOM 9449 C C . TYR B 2 914 ? 146.677 139.804 95.338 1.00 94.86 914 TYR T C 1
ATOM 9450 O O . TYR B 2 914 ? 146.925 140.953 95.714 1.00 94.86 914 TYR T O 1
ATOM 9459 N N . TYR B 2 915 ? 147.602 138.853 95.304 1.00 98.95 915 TYR T N 1
ATOM 9460 C CA . TYR B 2 915 ? 148.950 139.096 95.795 1.00 98.95 915 TYR T CA 1
ATOM 9461 C C . TYR B 2 915 ? 149.822 139.858 94.811 1.00 98.95 915 TYR T C 1
ATOM 9462 O O . TYR B 2 915 ? 150.907 140.304 95.204 1.00 98.95 915 TYR T O 1
ATOM 9471 N N . LYS B 2 916 ? 149.378 140.022 93.561 1.00 99.81 916 LYS T N 1
ATOM 9472 C CA . LYS B 2 916 ? 150.223 140.628 92.534 1.00 99.81 916 LYS T CA 1
ATOM 9473 C C . LYS B 2 916 ? 150.638 142.040 92.914 1.00 99.81 916 LYS T C 1
ATOM 9474 O O . LYS B 2 916 ? 151.761 142.464 92.620 1.00 99.81 916 LYS T O 1
ATOM 9480 N N . GLN B 2 917 ? 149.751 142.779 93.578 1.00 103.20 917 GLN T N 1
ATOM 9481 C CA . GLN B 2 917 ? 150.087 144.134 93.993 1.00 103.20 917 GLN T CA 1
ATOM 9482 C C . GLN B 2 917 ? 151.144 144.145 95.090 1.00 103.20 917 GLN T C 1
ATOM 9483 O O . GLN B 2 917 ? 151.949 145.079 95.156 1.00 103.20 917 GLN T O 1
ATOM 9489 N N . PHE B 2 918 ? 151.174 143.129 95.947 1.00 103.23 918 PHE T N 1
ATOM 9490 C CA . PHE B 2 918 ? 152.193 143.074 96.994 1.00 103.23 918 PHE T CA 1
ATOM 9491 C C . PHE B 2 918 ? 153.403 142.265 96.550 1.00 103.23 918 PHE T C 1
ATOM 9492 O O . PHE B 2 918 ? 153.860 141.369 97.253 1.00 103.23 918 PHE T O 1
ATOM 9500 N N . ALA B 2 919 ? 153.948 142.582 95.382 1.00 113.60 919 ALA T N 1
ATOM 9501 C CA . ALA B 2 919 ? 155.103 141.871 94.844 1.00 113.60 919 ALA T CA 1
ATOM 9502 C C . ALA B 2 919 ? 156.259 142.860 94.775 1.00 113.60 919 ALA T C 1
ATOM 9503 O O . ALA B 2 919 ? 156.506 143.477 93.737 1.00 113.60 919 ALA T O 1
ATOM 9505 N N . VAL B 2 920 ? 156.970 143.001 95.883 1.00 125.90 920 VAL T N 1
ATOM 9506 C CA . VAL B 2 920 ? 158.116 143.897 95.982 1.00 125.90 920 VAL T CA 1
ATOM 9507 C C . VAL B 2 920 ? 159.384 143.054 95.909 1.00 125.90 920 VAL T C 1
ATOM 9508 O O . VAL B 2 920 ? 159.510 142.087 96.671 1.00 125.90 920 VAL T O 1
ATOM 9512 N N . PRO B 2 921 ? 160.317 143.367 95.021 1.00 134.56 921 PRO T N 1
ATOM 9513 C CA . PRO B 2 921 ? 161.528 142.544 94.903 1.00 134.56 921 PRO T CA 1
ATOM 9514 C C . PRO B 2 921 ? 162.483 142.696 96.076 1.00 134.56 921 PRO T C 1
ATOM 9515 O O . PRO B 2 921 ? 162.263 143.494 96.992 1.00 134.56 921 PRO T O 1
ATOM 9519 N N . LEU B 2 922 ? 163.559 141.910 96.034 1.00 139.83 922 LEU T N 1
ATOM 9520 C CA . LEU B 2 922 ? 164.570 141.925 97.085 1.00 139.83 922 LEU T CA 1
ATOM 9521 C C . LEU B 2 922 ? 165.333 143.247 97.120 1.00 139.83 922 LEU T C 1
ATOM 9522 O O . LEU B 2 922 ? 165.706 143.733 98.200 1.00 139.83 922 LEU T O 1
ATOM 9527 N N . ARG B 2 923 ? 165.585 143.834 95.945 1.00 139.62 923 ARG T N 1
ATOM 9528 C CA . ARG B 2 923 ? 166.406 145.037 95.868 1.00 139.62 923 ARG T CA 1
ATOM 9529 C C . ARG B 2 923 ? 165.759 146.201 96.603 1.00 139.62 923 ARG T C 1
ATOM 9530 O O . ARG B 2 923 ? 166.443 146.970 97.288 1.00 139.62 923 ARG T O 1
ATOM 9538 N N . GLN B 2 924 ? 164.439 146.345 96.479 1.00 139.22 924 GLN T N 1
ATOM 9539 C CA . GLN B 2 924 ? 163.750 147.384 97.234 1.00 139.22 924 GLN T CA 1
ATOM 9540 C C . GLN B 2 924 ? 163.692 147.051 98.719 1.00 139.22 924 GLN T C 1
ATOM 9541 O O . GLN B 2 924 ? 163.604 147.961 99.554 1.00 139.22 924 GLN T O 1
ATOM 9547 N N . PHE B 2 925 ? 163.728 145.763 99.069 1.00 133.54 925 PHE T N 1
ATOM 9548 C CA . PHE B 2 925 ? 163.722 145.397 100.478 1.00 133.54 925 PHE T CA 1
ATOM 9549 C C . PHE B 2 925 ? 165.060 145.671 101.149 1.00 133.54 925 PHE T C 1
ATOM 9550 O O . PHE B 2 925 ? 165.102 145.801 102.376 1.00 133.54 925 PHE T O 1
ATOM 9558 N N . PHE B 2 926 ? 166.154 145.738 100.386 1.00 139.81 926 PHE T N 1
ATOM 9559 C CA . PHE B 2 926 ? 167.365 146.356 100.924 1.00 139.81 926 PHE T CA 1
ATOM 9560 C C . PHE B 2 926 ? 167.100 147.789 101.376 1.00 139.81 926 PHE T C 1
ATOM 9561 O O . PHE B 2 926 ? 167.215 148.112 102.565 1.00 139.81 926 PHE T O 1
ATOM 9569 N N . GLU B 2 927 ? 166.724 148.660 100.434 1.00 139.30 927 GLU T N 1
ATOM 9570 C CA . GLU B 2 927 ? 166.712 150.096 100.701 1.00 139.30 927 GLU T CA 1
ATOM 9571 C C . GLU B 2 927 ? 165.632 150.476 101.707 1.00 139.30 927 GLU T C 1
ATOM 9572 O O . GLU B 2 927 ? 165.904 151.187 102.685 1.00 139.30 927 GLU T O 1
ATOM 9578 N N . GLU B 2 928 ? 164.399 150.011 101.488 1.00 133.63 928 GLU T N 1
ATOM 9579 C CA . GLU B 2 928 ? 163.290 150.475 102.307 1.00 133.63 928 GLU T CA 1
ATOM 9580 C C . GLU B 2 928 ? 163.340 149.915 103.721 1.00 133.63 928 GLU T C 1
ATOM 9581 O O . GLU B 2 928 ? 162.671 150.451 104.609 1.00 133.63 928 GLU T O 1
ATOM 9587 N N . LEU B 2 929 ? 164.127 148.873 103.958 1.00 135.17 929 LEU T N 1
ATOM 9588 C CA . LEU B 2 929 ? 164.418 148.465 105.324 1.00 135.17 929 LEU T CA 1
ATOM 9589 C C . LEU B 2 929 ? 165.631 149.183 105.888 1.00 135.17 929 LEU T C 1
ATOM 9590 O O . LEU B 2 929 ? 165.711 149.385 107.106 1.00 135.17 929 LEU T O 1
ATOM 9595 N N . LYS B 2 930 ? 166.579 149.574 105.032 1.00 135.31 930 LYS T N 1
ATOM 9596 C CA . LYS B 2 930 ? 167.742 150.304 105.520 1.00 135.31 930 LYS T CA 1
ATOM 9597 C C . LYS B 2 930 ? 167.359 151.683 106.042 1.00 135.31 930 LYS T C 1
ATOM 9598 O O . LYS B 2 930 ? 167.879 152.126 107.073 1.00 135.31 930 LYS T O 1
ATOM 9604 N N . THR B 2 931 ? 166.453 152.379 105.348 1.00 133.94 931 THR T N 1
ATOM 9605 C CA . THR B 2 931 ? 166.138 153.753 105.737 1.00 133.94 931 THR T CA 1
ATOM 9606 C C . THR B 2 931 ? 165.357 153.805 107.046 1.00 133.94 931 THR T C 1
ATOM 9607 O O . THR B 2 931 ? 165.686 154.589 107.943 1.00 133.94 931 THR T O 1
ATOM 9611 N N . ILE B 2 932 ? 164.323 152.974 107.178 1.00 131.48 932 ILE T N 1
ATOM 9612 C CA . ILE B 2 932 ? 163.395 153.099 108.296 1.00 131.48 932 ILE T CA 1
ATOM 9613 C C . ILE B 2 932 ? 164.037 152.576 109.574 1.00 131.48 932 ILE T C 1
ATOM 9614 O O . ILE B 2 932 ? 164.776 151.582 109.564 1.00 131.48 932 ILE T O 1
ATOM 9619 N N . ASP B 2 933 ? 163.769 153.263 110.685 1.00 135.08 933 ASP T N 1
ATOM 9620 C CA . ASP B 2 933 ? 164.234 152.832 111.995 1.00 135.08 933 ASP T CA 1
ATOM 9621 C C . ASP B 2 933 ? 163.488 151.577 112.439 1.00 135.08 933 ASP T C 1
ATOM 9622 O O . ASP B 2 933 ? 162.388 151.273 111.968 1.00 135.08 933 ASP T O 1
ATOM 9627 N N . LEU B 2 934 ? 164.102 150.845 113.370 1.00 134.22 934 LEU T N 1
ATOM 9628 C CA . LEU B 2 934 ? 163.572 149.564 113.817 1.00 134.22 934 LEU T CA 1
ATOM 9629 C C . LEU B 2 934 ? 163.110 149.603 115.269 1.00 134.22 934 LEU T C 1
ATOM 9630 O O . LEU B 2 934 ? 161.947 149.309 115.555 1.00 134.22 934 LEU T O 1
ATOM 9635 N N . ASP B 2 935 ? 163.991 149.975 116.201 1.00 139.32 935 ASP T N 1
ATOM 9636 C CA . ASP B 2 935 ? 163.618 149.953 117.612 1.00 139.32 935 ASP T CA 1
ATOM 9637 C C . ASP B 2 935 ? 162.677 151.089 117.983 1.00 139.32 935 ASP T C 1
ATOM 9638 O O . ASP B 2 935 ? 162.019 151.015 119.025 1.00 139.32 935 ASP T O 1
ATOM 9643 N N . GLN B 2 936 ? 162.607 152.141 117.167 1.00 139.24 936 GLN T N 1
ATOM 9644 C CA . GLN B 2 936 ? 161.706 153.240 117.480 1.00 139.24 936 GLN T CA 1
ATOM 9645 C C . GLN B 2 936 ? 160.250 152.815 117.380 1.00 139.24 936 GLN T C 1
ATOM 9646 O O . GLN B 2 936 ? 159.413 153.312 118.140 1.00 139.24 936 GLN T O 1
ATOM 9652 N N . LEU B 2 937 ? 159.932 151.895 116.466 1.00 135.98 937 LEU T N 1
ATOM 9653 C CA . LEU B 2 937 ? 158.552 151.440 116.321 1.00 135.98 937 LEU T CA 1
ATOM 9654 C C . LEU B 2 937 ? 158.073 150.714 117.571 1.00 135.98 937 LEU T C 1
ATOM 9655 O O . LEU B 2 937 ? 156.954 150.949 118.043 1.00 135.98 937 LEU T O 1
ATOM 9660 N N . VAL B 2 938 ? 158.904 149.835 118.127 1.00 135.61 938 VAL T N 1
ATOM 9661 C CA . VAL B 2 938 ? 158.512 149.131 119.341 1.00 135.61 938 VAL T CA 1
ATOM 9662 C C . VAL B 2 938 ? 158.641 150.045 120.556 1.00 135.61 938 VAL T C 1
ATOM 9663 O O . VAL B 2 938 ? 157.947 149.853 121.562 1.00 135.61 938 VAL T O 1
ATOM 9667 N N . LYS B 2 939 ? 159.492 151.070 120.474 1.00 137.39 939 LYS T N 1
ATOM 9668 C CA . LYS B 2 939 ? 159.677 151.973 121.603 1.00 137.39 939 LYS T CA 1
ATOM 9669 C C . LYS B 2 939 ? 158.523 152.958 121.744 1.00 137.39 939 LYS T C 1
ATOM 9670 O O . LYS B 2 939 ? 158.162 153.320 122.869 1.00 137.39 939 LYS T O 1
ATOM 9676 N N . GLN B 2 940 ? 157.945 153.402 120.624 1.00 138.40 940 GLN T N 1
ATOM 9677 C CA . GLN B 2 940 ? 156.974 154.493 120.640 1.00 138.40 940 GLN T CA 1
ATOM 9678 C C . GLN B 2 940 ? 155.721 154.124 121.426 1.00 138.40 940 GLN T C 1
ATOM 9679 O O . GLN B 2 940 ? 155.313 154.842 122.349 1.00 138.40 940 GLN T O 1
ATOM 9685 N N . HIS B 2 941 ? 155.101 152.996 121.077 1.00 141.50 941 HIS T N 1
ATOM 9686 C CA . HIS B 2 941 ? 153.817 152.627 121.658 1.00 141.50 941 HIS T CA 1
ATOM 9687 C C . HIS B 2 941 ? 153.929 152.172 123.104 1.00 141.50 941 HIS T C 1
ATOM 9688 O O . HIS B 2 941 ? 152.904 152.089 123.788 1.00 141.50 941 HIS T O 1
ATOM 9695 N N . GLN B 2 942 ? 155.133 151.870 123.584 1.00 145.16 942 GLN T N 1
ATOM 9696 C CA . GLN B 2 942 ? 155.308 151.542 124.991 1.00 145.16 942 GLN T CA 1
ATOM 9697 C C . GLN B 2 942 ? 155.701 152.761 125.814 1.00 145.16 942 GLN T C 1
ATOM 9698 O O . GLN B 2 942 ? 155.207 152.937 126.933 1.00 145.16 942 GLN T O 1
ATOM 9704 N N . GLU B 2 943 ? 156.575 153.614 125.275 1.00 143.01 943 GLU T N 1
ATOM 9705 C CA . GLU B 2 943 ? 156.945 154.839 125.971 1.00 143.01 943 GLU T CA 1
ATOM 9706 C C . GLU B 2 943 ? 155.751 155.770 126.114 1.00 143.01 943 GLU T C 1
ATOM 9707 O O . GLU B 2 943 ? 155.594 156.436 127.146 1.00 143.01 943 GLU T O 1
ATOM 9713 N N . TRP B 2 944 ? 154.885 155.821 125.097 1.00 136.75 944 TRP T N 1
ATOM 9714 C CA . TRP B 2 944 ? 153.694 156.656 125.208 1.00 136.75 944 TRP T CA 1
ATOM 9715 C C . TRP B 2 944 ? 152.735 156.122 126.263 1.00 136.75 944 TRP T C 1
ATOM 9716 O O . TRP B 2 944 ? 152.063 156.903 126.943 1.00 136.75 944 TRP T O 1
ATOM 9727 N N . PHE B 2 945 ? 152.647 154.799 126.411 1.00 145.56 945 PHE T N 1
ATOM 9728 C CA . PHE B 2 945 ? 151.795 154.245 127.459 1.00 145.56 945 PHE T CA 1
ATOM 9729 C C . PHE B 2 945 ? 152.391 154.493 128.839 1.00 145.56 945 PHE T C 1
ATOM 9730 O O . PHE B 2 945 ? 151.654 154.713 129.807 1.00 145.56 945 PHE T O 1
ATOM 9738 N N . GLU B 2 946 ? 153.721 154.448 128.950 1.00 145.78 946 GLU T N 1
ATOM 9739 C CA . GLU B 2 946 ? 154.366 154.773 130.220 1.00 145.78 946 GLU T CA 1
ATOM 9740 C C . GLU B 2 946 ? 154.131 156.230 130.601 1.00 145.78 946 GLU T C 1
ATOM 9741 O O . GLU B 2 946 ? 153.876 156.542 131.770 1.00 145.78 946 GLU T O 1
ATOM 9747 N N . CYS B 2 947 ? 154.210 157.135 129.628 1.00 144.63 947 CYS T N 1
ATOM 9748 C CA . CYS B 2 947 ? 153.988 158.554 129.875 1.00 144.63 947 CYS T CA 1
ATOM 9749 C C . CYS B 2 947 ? 152.513 158.941 129.861 1.00 144.63 947 CYS T C 1
ATOM 9750 O O . CYS B 2 947 ? 152.195 160.104 130.126 1.00 144.63 947 CYS T O 1
ATOM 9753 N N . LYS B 2 948 ? 151.613 158.005 129.548 1.00 141.48 948 LYS T N 1
ATOM 9754 C CA . LYS B 2 948 ? 150.195 158.338 129.452 1.00 141.48 948 LYS T CA 1
ATOM 9755 C C . LYS B 2 948 ? 149.611 158.703 130.810 1.00 141.48 948 LYS T C 1
ATOM 9756 O O . LYS B 2 948 ? 148.860 159.675 130.925 1.00 141.48 948 LYS T O 1
ATOM 9762 N N . GLU B 2 949 ? 149.949 157.944 131.848 1.00 128.54 949 GLU T N 1
ATOM 9763 C CA . GLU B 2 949 ? 149.424 158.173 133.188 1.00 128.54 949 GLU T CA 1
ATOM 9764 C C . GLU B 2 949 ? 150.532 158.576 134.155 1.00 128.54 949 GLU T C 1
ATOM 9765 O O . GLU B 2 949 ? 150.620 158.075 135.275 1.00 128.54 949 GLU T O 1
ATOM 9771 N N . ASN B 2 950 ? 151.395 159.485 133.717 1.00 119.06 950 ASN T N 1
ATOM 9772 C CA . ASN B 2 950 ? 152.380 160.061 134.611 1.00 119.06 950 ASN T CA 1
ATOM 9773 C C . ASN B 2 950 ? 151.692 160.990 135.610 1.00 119.06 950 ASN T C 1
ATOM 9774 O O . ASN B 2 950 ? 150.493 161.265 135.526 1.00 119.06 950 ASN T O 1
ATOM 9779 N N . PHE B 2 951 ? 152.475 161.470 136.577 1.00 105.87 951 PHE T N 1
ATOM 9780 C CA . PHE B 2 951 ? 151.927 162.329 137.621 1.00 105.87 951 PHE T CA 1
ATOM 9781 C C . PHE B 2 951 ? 151.418 163.650 137.049 1.00 105.87 951 PHE T C 1
ATOM 9782 O O . PHE B 2 951 ? 150.322 164.106 137.400 1.00 105.87 951 PHE T O 1
ATOM 9790 N N . THR B 2 952 ? 152.184 164.252 136.136 1.00 107.30 952 THR T N 1
ATOM 9791 C CA . THR B 2 952 ? 151.835 165.565 135.598 1.00 107.30 952 THR T CA 1
ATOM 9792 C C . THR B 2 952 ? 150.515 165.528 134.838 1.00 107.30 952 THR T C 1
ATOM 9793 O O . THR B 2 952 ? 149.719 166.475 134.910 1.00 107.30 952 THR T O 1
ATOM 9797 N N . SER B 2 953 ? 150.269 164.447 134.096 1.00 108.42 953 SER T N 1
ATOM 9798 C CA . SER B 2 953 ? 149.004 164.312 133.384 1.00 108.42 953 SER T CA 1
ATOM 9799 C C . SER B 2 953 ? 147.831 164.250 134.353 1.00 108.42 953 SER T C 1
ATOM 9800 O O . SER B 2 953 ? 146.784 164.867 134.114 1.00 108.42 953 SER T O 1
ATOM 9803 N N . LEU B 2 954 ? 147.992 163.518 135.457 1.00 99.34 954 LEU T N 1
ATOM 9804 C CA . LEU B 2 954 ? 146.927 163.452 136.451 1.00 99.34 954 LEU T CA 1
ATOM 9805 C C . LEU B 2 954 ? 146.674 164.817 137.074 1.00 99.34 954 LEU T C 1
ATOM 9806 O O . LEU B 2 954 ? 145.518 165.193 137.301 1.00 99.34 954 LEU T O 1
ATOM 9811 N N . LEU B 2 955 ? 147.736 165.578 137.354 1.00 101.72 955 LEU T N 1
ATOM 9812 C CA . LEU B 2 955 ? 147.530 166.915 137.909 1.00 101.72 955 LEU T CA 1
ATOM 9813 C C . LEU B 2 955 ? 146.828 167.843 136.927 1.00 101.72 955 LEU T C 1
ATOM 9814 O O . LEU B 2 955 ? 145.958 168.625 137.328 1.00 101.72 955 LEU T O 1
ATOM 9819 N N . ASP B 2 956 ? 147.186 167.780 135.642 1.00 103.99 956 ASP T N 1
ATOM 9820 C CA . ASP B 2 956 ? 146.479 168.595 134.656 1.00 103.99 956 ASP T CA 1
ATOM 9821 C C . ASP B 2 956 ? 145.004 168.224 134.597 1.00 103.99 956 ASP T C 1
ATOM 9822 O O . ASP B 2 956 ? 144.127 169.101 134.576 1.00 103.99 956 ASP T O 1
ATOM 9827 N N . ASP B 2 957 ? 144.716 166.920 134.606 1.00 98.21 957 ASP T N 1
ATOM 9828 C CA . ASP B 2 957 ? 143.337 166.456 134.526 1.00 98.21 957 ASP T CA 1
ATOM 9829 C C . ASP B 2 957 ? 142.547 166.903 135.751 1.00 98.21 957 ASP T C 1
ATOM 9830 O O . ASP B 2 957 ? 141.406 167.361 135.631 1.00 98.21 957 ASP T O 1
ATOM 9835 N N . ILE B 2 958 ? 143.146 166.813 136.939 1.00 100.31 958 ILE T N 1
ATOM 9836 C CA . ILE B 2 958 ? 142.395 167.167 138.138 1.00 100.31 958 ILE T CA 1
ATOM 9837 C C . ILE B 2 958 ? 142.243 168.681 138.271 1.00 100.31 958 ILE T C 1
ATOM 9838 O O . ILE B 2 958 ? 141.243 169.157 138.820 1.00 100.31 958 ILE T O 1
ATOM 9843 N N . LEU B 2 959 ? 143.191 169.467 137.752 1.00 98.87 959 LEU T N 1
ATOM 9844 C CA . LEU B 2 959 ? 142.968 170.907 137.680 1.00 98.87 959 LEU T CA 1
ATOM 9845 C C . LEU B 2 959 ? 141.791 171.231 136.775 1.00 98.87 959 LEU T C 1
ATOM 9846 O O . LEU B 2 959 ? 140.950 172.074 137.112 1.00 98.87 959 LEU T O 1
ATOM 9851 N N . GLY B 2 960 ? 141.716 170.565 135.621 1.00 103.20 960 GLY T N 1
ATOM 9852 C CA . GLY B 2 960 ? 140.572 170.763 134.746 1.00 103.20 960 GLY T CA 1
ATOM 9853 C C . GLY B 2 960 ? 139.268 170.341 135.395 1.00 103.20 960 GLY T C 1
ATOM 9854 O O . GLY B 2 960 ? 138.224 170.957 135.172 1.00 103.20 960 GLY T O 1
ATOM 9855 N N . ALA B 2 961 ? 139.311 169.286 136.206 1.00 102.12 961 ALA T N 1
ATOM 9856 C CA . ALA B 2 961 ? 138.103 168.825 136.881 1.00 102.12 961 ALA T CA 1
ATOM 9857 C C . ALA B 2 961 ? 137.671 169.793 137.974 1.00 102.12 961 ALA T C 1
ATOM 9858 O O . ALA B 2 961 ? 136.472 169.978 138.204 1.00 102.12 961 ALA T O 1
ATOM 9860 N N . LEU B 2 962 ? 138.632 170.400 138.673 1.00 103.83 962 LEU T N 1
ATOM 9861 C CA . LEU B 2 962 ? 138.287 171.318 139.755 1.00 103.83 962 LEU T CA 1
ATOM 9862 C C . LEU B 2 962 ? 137.784 172.652 139.219 1.00 103.83 962 LEU T C 1
ATOM 9863 O O . LEU B 2 962 ? 136.805 173.206 139.732 1.00 103.83 962 LEU T O 1
ATOM 9868 N N . LYS B 2 963 ? 138.449 173.193 138.195 1.00 106.59 963 LYS T N 1
ATOM 9869 C CA . LYS B 2 963 ? 138.062 174.506 137.690 1.00 106.59 963 LYS T CA 1
ATOM 9870 C C . LYS B 2 963 ? 136.713 174.453 136.981 1.00 106.59 963 LYS T C 1
ATOM 9871 O O . LYS B 2 963 ? 135.827 175.272 137.248 1.00 106.59 963 LYS T O 1
ATOM 9877 N N . ARG B 2 964 ? 136.538 173.494 136.080 1.00 109.75 964 ARG T N 1
ATOM 9878 C CA . ARG B 2 964 ? 135.271 173.321 135.385 1.00 109.75 964 ARG T CA 1
ATOM 9879 C C . ARG B 2 9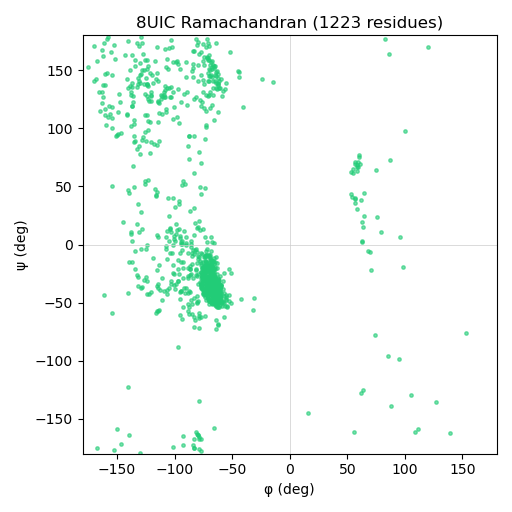64 ? 134.243 172.706 136.323 1.00 109.75 964 ARG T C 1
ATOM 9880 O O . ARG B 2 964 ? 134.554 171.796 137.093 1.00 109.75 964 ARG T O 1
ATOM 9888 N N . ASP B 2 965 ? 133.012 173.209 136.259 1.00 118.97 965 ASP T N 1
ATOM 9889 C CA . ASP B 2 965 ? 131.900 172.657 137.033 1.00 118.97 965 ASP T CA 1
ATOM 9890 C C . ASP B 2 965 ? 130.698 172.530 136.104 1.00 118.97 965 ASP T C 1
ATOM 9891 O O . ASP B 2 965 ? 129.886 173.452 135.995 1.00 118.97 965 ASP T O 1
ATOM 9896 N N . ASP B 2 966 ? 130.586 171.384 135.436 1.00 119.39 966 ASP T N 1
ATOM 9897 C CA . ASP B 2 966 ? 129.454 171.088 134.567 1.00 119.39 966 ASP T CA 1
ATOM 9898 C C . ASP B 2 966 ? 128.505 170.170 135.324 1.00 119.39 966 ASP T C 1
ATOM 9899 O O . ASP B 2 966 ? 128.810 168.994 135.545 1.00 119.39 966 ASP T O 1
ATOM 9904 N N . GLU B 2 967 ? 127.360 170.712 135.727 1.00 119.42 967 GLU T N 1
ATOM 9905 C CA . GLU B 2 967 ? 126.396 169.961 136.517 1.00 119.42 967 GLU T CA 1
ATOM 9906 C C . GLU B 2 967 ? 125.616 168.947 135.694 1.00 119.42 967 GLU T C 1
ATOM 9907 O O . GLU B 2 967 ? 125.101 167.978 136.261 1.00 119.42 967 GLU T O 1
ATOM 9913 N N . ASN B 2 968 ? 125.519 169.139 134.383 1.00 111.89 968 ASN T N 1
ATOM 9914 C CA . ASN B 2 968 ? 124.708 168.281 133.533 1.00 111.89 968 ASN T CA 1
ATOM 9915 C C . ASN B 2 968 ? 125.443 167.034 133.063 1.00 111.89 968 ASN T C 1
ATOM 9916 O O . ASN B 2 968 ? 124.847 166.213 132.361 1.00 111.89 968 ASN T O 1
ATOM 9921 N N . MET B 2 969 ? 126.711 166.873 133.422 1.00 96.71 969 MET T N 1
ATOM 9922 C CA . MET B 2 969 ? 127.485 165.691 133.054 1.00 96.71 969 MET T CA 1
ATOM 9923 C C . MET B 2 969 ? 127.423 164.729 134.234 1.00 96.71 969 MET T C 1
ATOM 9924 O O . MET B 2 969 ? 128.079 164.936 135.257 1.00 96.71 969 MET T O 1
ATOM 9929 N N . ILE B 2 970 ? 126.623 163.679 134.094 1.00 82.15 970 ILE T N 1
ATOM 9930 C CA . ILE B 2 970 ? 126.294 162.774 135.186 1.00 82.15 970 ILE T CA 1
ATOM 9931 C C . ILE B 2 970 ? 127.062 161.477 134.994 1.00 82.15 970 ILE T C 1
ATOM 9932 O O . ILE B 2 970 ? 127.108 160.935 133.883 1.00 82.15 970 ILE T O 1
ATOM 9937 N N . SER B 2 971 ? 127.667 160.982 136.069 1.00 75.16 971 SER T N 1
ATOM 9938 C CA . SER B 2 971 ? 128.319 159.680 136.033 1.00 75.16 971 SER T CA 1
ATOM 9939 C C . SER B 2 971 ? 127.262 158.598 135.862 1.00 75.16 971 SER T C 1
ATOM 9940 O O . SER B 2 971 ? 126.361 158.466 136.695 1.00 75.16 971 SER T O 1
ATOM 9943 N N . ASP B 2 972 ? 127.368 157.828 134.786 1.00 68.95 972 ASP T N 1
ATOM 9944 C CA . ASP B 2 972 ? 126.265 157.008 134.313 1.00 68.95 972 ASP T CA 1
ATOM 9945 C C . ASP B 2 972 ? 126.773 155.580 134.084 1.00 68.95 972 ASP T C 1
ATOM 9946 O O . ASP B 2 972 ? 127.955 155.288 134.268 1.00 68.95 972 ASP T O 1
ATOM 9951 N N . CYS B 2 973 ? 125.878 154.695 133.640 1.00 62.13 973 CYS T N 1
ATOM 9952 C CA . CYS B 2 973 ? 126.089 153.253 133.713 1.00 62.13 973 CYS T CA 1
ATOM 9953 C C . CYS B 2 973 ? 127.028 152.728 132.638 1.00 62.13 973 CYS T C 1
ATOM 9954 O O . CYS B 2 973 ? 126.709 151.740 131.974 1.00 62.13 973 CYS T O 1
ATOM 9957 N N . TYR B 2 974 ? 128.182 153.370 132.487 1.00 65.92 974 TYR T N 1
ATOM 9958 C CA . TYR B 2 974 ? 129.300 152.948 131.630 1.00 65.92 974 TYR T CA 1
ATOM 9959 C C . TYR B 2 974 ? 128.925 152.385 130.270 1.00 65.92 974 TYR T C 1
ATOM 9960 O O . TYR B 2 974 ? 129.574 151.460 129.789 1.00 65.92 974 TYR T O 1
#

Secondary structure (DSSP, 8-state):
--EEE--SB-SSBSSS-B-B-BBTTB--B------SS--SGGGSPP-TTTSTT-SB--S-S-EE----STTTSTTHHIIIIITB--S-EEEEHHHHHHHHHHHHHHHHHH----HHHHHHHHHSEEEE-TT--EEETTTEEEEEEE--SSTT-EEEEEESSS-EEEE--S---S--SSS------S---S-EEEEETTS---HHHHHHHHHHHHHHTTT--EEEE--SSSTHHHHTTHHHHHHHHTT----EE--STTTTHHHHHHHHHHHH------SSEE---GGGGG-SS--EEEES-SSS-SSHHHHHHHHHSS-SS-EEEE-S---TTSHHHHHHTT-S-EE-TTS-EE---SEEEE--------HHHHHHHHHHH--S--EEEEE-HHHHHHHHHHHHHHH----B---SS--EEE--/-HHHHHHHHHHHHHHHHTSS------THHHHHHHHHHHSGGGGHHHHSTTHHHHHHHHHHHHSS--SSS-SSHHHHHHHHHHHHTSSSSHHHHHHHTTHHHHHHHHHHH-S---TTHHHHHHHHHHHHHTSHHHHHHHHHHT-HHHHHHHHHH-S-SSSHHHHHHHHHHHHHHHHHTT--HHHHHHHHHHHHHHHHHH---SHHHHHHHHHHHHHHHHHHHHH-SS--SHHHHHHHTT-HHHHHHHHHHH---HHHHHHHHHHHHHHHHHHHHHHHS-----HHHHHHHHHHHHHHHHHT-SHHHHHHHHHHHHHHHHHTTS--S-B-SSSS-B-HHHHHHHHHHHHHHHHHH---SSHHHHGGGS-HHHHHHHHHHHHH----HHHHHHHHHHGGGS--SHHHHHHHHHHHHHHHHHH--HHHHHHHHHHHHHHHHHHT-TTTT-S-HHHHHHHHHHHHHHT---HHHHHHHHHHHHHHHHHS---HHHHHHHHHHHHTT-SSHHHHHHHHHHHHHHHHHTTTTS-TTTHHHHTTTHHHHHHHHHH--S-HHHHHHHHHHHHHTTSSHHHIIIIISSS-HHHHHHHHHHS--STHHHHHHHHHHHHHHHHS---GGGHHHHHHHHHHTTSSS--HHHHHHHHHHHHHHHHHHH---HHHHHHHHHHHHHHHHH-SHHHHHHHHHH---SHHHHHHHHHHHHHTTTTTT--TTTHHHHHHTTS-TTTSSHHHHH---S--TTGGGGG---HHHHHHHHHHS-SHHHHHHHHHHHHHHT-HHHHHHHHHHHHH---TT------

Nearest PDB structures (foldseek):
  8uic-assembly1_K  TM=1.002E+00  e=2.439E-93  Drosophila melanogaster
  7sn8-assembly1_K  TM=9.458E-01  e=1.687E-75  Drosophila melanogaster
  8r2d-assembly1_C  TM=9.703E-01  e=6.292E-65  Homo sapiens
  8r22-assembly1_C  TM=9.615E-01  e=2.460E-62  Homo sapiens
  8uib-assembly1_K  TM=9.593E-01  e=2.932E-62  Homo sapiens

Radius of gyration: 33.93 Å; Cα contacts (8 Å, |Δi|>4): 1737; chains: 2; bounding box: 77×78×94 Å

Solvent-accessible surface area: 53116 Å² total; per-residue (Å²): 130,61,1,87,0,9,0,9,0,1,3,50,27,7,1,39,2,0,0,9,0,37,3,39,85,50,50,0,2,0,0,0,0,4,8,12,18,14,96,59,150,67,43,16,3,69,20,51,19,33,36,80,173,23,56,51,20,47,86,18,35,0,0,0,0,2,0,2,18,4,0,0,1,0,0,0,0,61,4,4,53,81,24,16,7,47,19,12,0,10,0,2,91,10,0,31,48,2,0,18,46,7,0,28,33,17,45,50,32,61,106,182,15,79,22,80,57,1,15,29,0,4,12,26,4,37,45,2,67,44,82,108,53,53,134,6,66,86,83,0,25,0,51,0,7,38,0,0,18,10,0,0,1,1,0,0,30,0,61,10,48,106,14,18,0,1,2,0,3,2,1,4,45,48,120,40,33,18,9,30,37,5,155,14,49,114,25,146,0,35,0,0,0,0,4,0,2,31,0,77,105,142,104,92,8,91,64,1,0,88,63,0,43,109,12,1,63,143,49,0,28,0,0,0,0,2,29,6,6,10,38,0,0,35,1,1,3,0,0,24,1,6,1,64,96,34,144,38,180,61,35,1,14,1,6,71,51,2,54,52,28,3,36,43,1,1,117,41,1,42,102,32,33,120,204,33,132,35,141,47,21,96,59,12,79,106,80,89,4,107,46,128,40,16,0,0,0,1,0,38,3,8,5,0,44,48,42,27,0,8,47,0,0,41,120,6,0,70,65,132,60,2,10,0,2,0,6,5,22,0,4,10,23,6,6,0,9,80,6,36,27,60,30,107,114,4,74,1,29,79,182,55,68,13,76,5,100,7,43,36,44,59,21,39,12,10,27,7,4,42,13,146,4,0,24,65,5,2,106,48,0,89,6,124,19,0,0,0,3,4,0,21,37,44,43,0,128,106,0,74,69,63,0,81,125,110,49,132,31,86,0,63,40,3,26,65,3,47,16,13,48,3,86,117,170,124,72,121,66,9,36,43,43,3,132,68,0,0,84,25,2,37,129,117,109,25,97,45,74,37,36,13,12,18,68,14,0,27,46,39,6,110,53,173,142,18,33,52,1,22,84,19,100,42,2,4,87,1,0,31,107,0,2,70,35,0,51,116,58,35,175,114,43,10,65,77,0,2,14,4,0,0,12,0,2,6,29,2,3,103,76,124,116,6,12,72,43,7,104,134,67,67,0,10,31,39,0,2,98,6,4,76,108,44,168,142,22,60,28,53,15,34,45,0,0,0,64,3,3,74,22,12,2,85,59,72,74,2,15,59,6,4,108,114,37,133,0,14,64,19,1,15,92,14,3,38,88,30,102,6,70,58,0,10,93,30,0,31,56,0,0,15,40,6,0,57,53,12,17,65,89,174,75,100,122,76,15,1,38,72,2,3,35,64,2,0,86,25,0,57,118,78,79,162,112,119,57,33,116,92,8,25,17,4,0,46,5,1,5,59,1,0,46,51,1,2,72,32,137,100,81,4,45,1,1,79,13,2,84,120,99,18,62,0,34,114,18,0,90,142,12,14,121,162,28,144,65,77,166,12,6,40,48,1,4,16,0,7,2,0,2,22,0,0,39,20,2,2,85,70,64,123,167,202,90,33,52,113,8,3,116,28,3,6,78,4,1,84,56,3,6,71,75,141,48,28,76,3,7,3,93,5,2,44,35,1,1,54,3,12,54,88,7,34,129,92,26,79,77,64,2,40,7,97,167,52,170,4,29,2,2,32,1,2,5,2,1,0,0,0,18,0,8,52,43,53,34,204,155,57,78,73,4,68,70,24,15,137,76,9,32,101,13,1,43,114,9,2,135,41,16,91,106,31,188,154,55,44,15,26,100,0,2,59,11,1,14,40,3,10,72,59,8,67,93,106,17,0,40,33,1,2,36,8,0,4,37,2,0,65,66,30,27,116,142,75,56,10,26,14,13,0,0,16,1,0,34,33,3,2,86,124,24,105,2,28,134,137,47,12,110,73,30,131,16,2,34,96,9,0,5,103,6,3,96,99,81,65,48,84,15,40,4,2,8,16,0,2,40,2,5,32,14,10,17,65,51,18,49,117,113,42,87,112,35,8,22,87,9,2,46,125,16,3,117,25,121,102,33,16,1,20,1,2,0,0,47,1,0,15,21,1,0,46,14,0,69,169,151,44,78,38,144,18,49,141,19,0,32,68,138,4,4,57,39,0,17,84,16,2,73,107,28,93,72,39,29,0,47,4,1,0,10,56,0,2,8,62,0,0,22,3,95,42,0,38,133,92,28,0,47,157,55,92,6,12,40,24,1,1,50,9,0,47,106,48,41,51,15,32,3,16,8,40,0,0,47,0,0,11,62,0,32,49,93,53,163,29,112,137,119,24,74,41,18,0,3,0,1,1,0,54,0,2,22,33,84,17,71,30,47,0,16,58,28,0,8,52,3,3,50,101,6,14,92,93,42,54,87,155,133,158,108,90,122,72,52,36,58,145,28,16,22,88,4,41,108,32,0,13,0,7,5,8,12,89,2,7,102,89,27,76,34,78,70,1,2,67,38,2,13,101,15,6,110,78,18,45,106,107,9,102,165,146,138,137,29,75,93,13,11,90,43,0,8,98,33,90,0,15,97,10,3,92,66,30,96,136,143,201,121,50,21,105,78,115,64,13,111,118,27,42,40,71,42,131,87,2,69,73,61,28,149,98,62,76,53,85,76,35,43,102,40,40,65,108,50,100,119,60,73,58,73,17,41,46,1,0,76,39,5,49,35,19,36,160,88,116,78,133,122,35,32,14,4,0,9